Protein 4DGJ (pdb70)

GO terms:
  GO:0005903 brush border (C, TAS)
  GO:0005515 protein binding (F, IPI)

Radius of gyration: 30.64 Å; Cα contacts (8 Å, |Δi|>4): 2736; chains: 4; bounding box: 70×86×75 Å

Solvent-accessible surface area: 38578 Å² total; per-residue (Å²): 1,17,46,28,65,82,4,176,85,32,40,29,20,22,4,0,0,0,44,42,88,140,147,11,32,6,2,0,1,0,15,12,25,28,18,0,0,0,0,0,73,2,0,40,61,93,4,39,112,21,63,76,0,35,0,31,1,8,20,37,62,71,62,58,165,120,23,127,33,35,41,86,52,82,0,66,33,7,24,6,3,77,130,12,42,136,124,74,68,15,16,5,0,0,0,0,39,0,68,132,120,2,109,98,63,117,70,2,64,42,5,37,27,9,94,163,140,25,105,18,38,80,58,98,84,3,6,1,3,2,4,0,14,58,86,79,148,34,103,58,9,54,45,7,15,49,11,71,1,25,5,16,42,38,154,80,0,22,50,16,0,7,4,16,48,19,24,76,11,3,1,0,0,9,50,114,130,8,38,49,8,9,8,104,20,2,16,0,2,1,0,0,1,84,61,130,140,115,66,3,0,1,0,1,11,5,27,32,43,63,7,18,56,78,58,24,5,6,1,1,1,53,0,52,86,10,19,152,43,0,92,86,46,56,222,1,16,49,29,66,82,5,164,100,32,42,25,19,24,4,1,0,0,31,32,96,138,157,16,36,6,3,0,0,0,13,22,33,47,21,0,0,0,0,0,44,1,0,75,68,84,19,50,75,79,51,76,1,34,0,9,1,8,11,28,53,58,89,79,53,126,17,134,39,16,40,83,53,72,3,60,32,15,21,6,2,77,129,20,46,109,139,79,52,23,16,5,0,0,0,0,44,0,74,134,130,3,112,91,65,116,72,2,66,42,5,36,28,1,114,88,118,26,114,19,46,80,56,102,85,2,6,1,3,2,3,1,14,47,86,83,153,33,100,70,10,62,47,6,19,43,10,68,1,26,6,18,42,41,149,78,0,22,49,14,0,7,6,14,28,19,36,78,12,4,1,0,0,9,51,110,129,8,37,49,8,10,8,100,20,2,17,0,1,0,0,0,2,88,76,134,144,130,71,19,0,1,0,1,12,6,31,34,46,58,6,18,57,79,54,24,4,5,1,1,2,50,0,9,72,9,3,100,49,0,73,66,31,60,200,2,14,49,29,67,88,5,174,100,32,40,28,17,24,4,0,0,0,20,38,87,128,172,23,56,7,4,0,0,0,13,22,32,27,24,0,0,0,0,0,51,1,0,54,69,87,60,177,82,37,60,85,0,39,0,16,2,9,11,39,58,60,82,65,82,127,20,133,45,21,38,83,43,73,0,75,81,23,43,19,5,14,49,8,11,120,201,94,79,5,16,5,0,0,0,0,39,0,55,125,136,6,131,89,63,120,73,0,67,43,5,37,26,2,128,37,16,28,21,6,26,60,56,77,90,3,8,1,4,2,3,0,11,57,84,94,144,30,105,72,8,57,45,7,19,47,11,70,0,25,6,16,41,2,48,91,0,44,118,13,0,96,103,48,83,9,15,52,23,4,2,0,0,9,72,106,142,12,39,51,8,10,11,131,10,2,17,0,2,0,0,0,0,78,61,144,132,133,72,19,0,1,0,0,11,6,28,30,85,76,15,21,64,79,65,46,4,5,1,1,1,8,0,7,58,12,6,84,48,0,96,90,50,91,1,15,46,30,63,89,2,164,91,33,35,30,18,24,5,0,0,0,24,38,86,129,147,22,63,8,5,0,1,0,12,22,26,31,25,0,0,0,0,0,72,9,0,58,66,113,40,126,106,27,67,112,0,32,0,12,1,9,10,32,61,58,84,65,76,127,21,138,38,14,40,81,56,79,0,61,82,16,41,25,6,27,51,11,15,143,141,71,74,21,18,6,0,0,0,0,44,0,76,137,132,3,127,90,65,122,73,1,64,42,5,34,27,3,130,59,26,26,16,8,27,64,50,81,92,2,6,1,3,4,4,0,14,49,83,80,151,32,95,66,12,55,48,7,18,45,11,80,0,25,7,19,43,3,43,94,0,47,122,26,0,98,101,50,92,10,20,52,24,3,2,0,1,8,56,114,125,8,40,49,8,10,8,99,23,1,17,0,1,1,0,0,0,74,68,146,135,138,72,13,0,1,0,1,10,6,28,30,82,70,9,16,63,81,62,49,3,4,1,1,1,9,0,5,60,13,3,119,52,0,96,89,54,96

InterPro domains:
  IPR000082 SEA domain [PF01390] (59-158)
  IPR000082 SEA domain [PS50024] (54-169)
  IPR000082 SEA domain [SM00200] (52-172)
  IPR000859 CUB domain [PF00431] (225-331)
  IPR000859 CUB domain [PF00431] (524-631)
  IPR000859 CUB domain [PS01180] (225-334)
  IPR000859 CUB domain [PS01180] (524-634)
  IPR000859 CUB domain [SM00042] (225-334)
  IPR000859 CUB domain [SM00042] (524-634)
  IPR000859 CUB domain [cd00041] (225-333)
  IPR000859 CUB domain [cd00041] (524-633)
  IPR000998 MAM domain [PF00629] (347-503)
  IPR000998 MAM domain [PS00740] (391-431)
  IPR000998 MAM domain [PS50060] (345-504)
  IPR000998 MAM domain [SM00137] (342-504)
  IPR000998 MAM domain [cd06263] (347-502)
  IPR001190 SRCR domain [PF15494] (696-774)
  IPR001190 SRCR domain [PS50287] (678-788)
  IPR001190 SRCR domain [SM00202] (678-768)
  IPR001254 Serine proteases, trypsin domain [PF00089] (785-1014)

B-factor: mean 20.35, std 10.09, range [6.84, 65.54]

Nearest PDB structures (foldseek):
  6zov-assembly3_C  TM=1.001E+00  e=3.953E-48  Homo sapiens
  1ekb-assembly1_B  TM=9.965E-01  e=2.234E-44  Bos taurus
  7wr7-assembly1_B  TM=9.949E-01  e=1.177E-43  Homo sapiens
  7wqz-assembly1_B  TM=9.880E-01  e=2.830E-41  Homo sapiens
  3w94-assembly2_B  TM=9.931E-01  e=7.720E-36  Oryzias latipes

Secondary structure (DSSP, 8-state):
-BS-EEPPTTSSTTEEEEEETTEEEEEEEE-SSSEEEE-HHHHTTS-SSGGGEEEEES--BTT--S-TT-EEEEEEEEEE-TT-BTTTTBT--EEEEESS----BTTB---BPPPTT----TT-EEEEEESSBSSTT--B-SBPEEEEEEEE-HHHHHHH-TTS---TTEEEE--TT---B--TT-TT-EEEEEETTEEEEEEEEEE-SSSS-TT--EEEEEGGGTHHHHHTT--/-BT-EEPPTTS-TTEEEEEETTEEEEEEEE-SSSEEEE-HHHHTTSSSSTT-EEEEET--BGGGTTSTT-EEEEEEEEEE-TT-BTTTTBT--EEEEESS----BTTB-PPBPPPSS----TT-EEEEEESSBSSTTSPBPSBPEEEEEEB--HHHHHHH-TTS---TTEEEE--TT---B--TT-TTPEEEEEETTEEEEEEEEEE-SSSS-TT--EEEEEGGGGHHHHHTTT-/-BS-EEPPTTSSTTEEEEEETTEEEEEEEEEETTEEEE-HHHHTTS-SSGGGEEEEET--BTT-S-STT-EEEEEEEEEE-TT-BTTTTBS--EEEEESS----BTTB---BPPPTT----TT-EEEEEESSBSSTTSPBPSBPEEEEEEBPPHHHHHHH-TTS---TTEEEE--TT---B--TT-TT-EEEEEETTEEEEEEEEEE-SSSS-TT--EEEEEGGGTHHHHHTT-/-BT-EEPPTTSSTTEEEEEETTEEEEEEEE-SSSEEEE-HHHHTTS-SSGGGEEEEES--BTT-S-STT-EEEEEEEEEE-TT-BTTTTBT--EEEEESS----BTTB-PPBPPPTT----TT-EEEEEESSBSSTTS-B-SBPEEEEEEB--HHHHHHH-TTS---TTEEEE--TT---B--TT-TT-EEEEEETTEEEEEEEEEE-SSSS-TT--EEEEEGGGGHHHHHTT-

Structure (mmCIF, N/CA/C/O backbone):
data_4DGJ
#
_entry.id   4DGJ
#
_cell.length_a   53.181
_cell.length_b   147.704
_cell.length_c   148.654
_cell.angle_alpha   90.00
_cell.angle_beta   90.00
_cell.angle_gamma   90.00
#
_symmetry.space_group_name_H-M   'P 21 21 21'
#
loop_
_entity.id
_entity.type
_entity.pdbx_description
1 polymer 'Enteropeptidase catalytic light chain'
2 water water
#
loop_
_atom_site.group_PDB
_atom_site.id
_atom_site.type_symbol
_atom_site.label_atom_id
_atom_site.label_alt_id
_atom_site.label_comp_id
_atom_site.label_asym_id
_atom_site.label_entity_id
_atom_site.label_seq_id
_atom_site.pdbx_PDB_ins_code
_atom_site.Cartn_x
_atom_site.Cartn_y
_atom_site.Cartn_z
_atom_site.occupancy
_atom_site.B_iso_or_equiv
_atom_site.auth_seq_id
_atom_site.auth_comp_id
_atom_site.auth_asym_id
_atom_site.auth_atom_id
_atom_site.pdbx_PDB_model_num
ATOM 1 N N . ILE A 1 1 ? 36.086 78.468 72.259 1.00 10.42 1 ILE A N 1
ATOM 2 C CA . ILE A 1 1 ? 34.985 77.409 72.303 1.00 9.85 1 ILE A CA 1
ATOM 3 C C . ILE A 1 1 ? 35.133 76.429 71.110 1.00 10.10 1 ILE A C 1
ATOM 4 O O . ILE A 1 1 ? 35.129 76.860 69.948 1.00 10.23 1 ILE A O 1
ATOM 9 N N . VAL A 1 2 ? 35.264 75.139 71.408 1.00 9.89 2 VAL A N 1
ATOM 10 C CA . VAL A 1 2 ? 35.358 74.078 70.398 1.00 10.84 2 VAL A CA 1
ATOM 11 C C . VAL A 1 2 ? 33.943 73.481 70.098 1.00 10.87 2 VAL A C 1
ATOM 12 O O . VAL A 1 2 ? 33.202 73.157 71.035 1.00 11.45 2 VAL A O 1
ATOM 16 N N . GLY A 1 3 ? 33.580 73.313 68.820 1.00 11.22 3 GLY A N 1
ATOM 17 C CA . GLY A 1 3 ? 32.343 72.614 68.478 1.00 11.90 3 GLY A CA 1
ATOM 18 C C . GLY A 1 3 ? 31.103 73.437 68.707 1.00 12.65 3 GLY A C 1
ATOM 19 O O . GLY A 1 3 ? 29.960 72.887 68.688 1.00 13.01 3 GLY A O 1
ATOM 20 N N . GLY A 1 4 ? 31.273 74.755 68.871 1.00 12.10 4 GLY A N 1
ATOM 21 C CA . GLY A 1 4 ? 30.119 75.578 69.026 1.00 13.09 4 GLY A CA 1
ATOM 22 C C . GLY A 1 4 ? 29.789 76.309 67.710 1.00 14.28 4 GLY A C 1
ATOM 23 O O . GLY A 1 4 ? 30.131 75.842 66.652 1.00 14.84 4 GLY A O 1
ATOM 24 N N . SER A 1 5 ? 29.003 77.366 67.765 1.00 14.30 5 SER A N 1
ATOM 25 C CA . SER A 1 5 ? 28.649 78.081 66.530 1.00 15.18 5 SER A CA 1
ATOM 26 C C . SER A 1 5 ? 28.568 79.560 66.902 1.00 14.46 5 SER A C 1
ATOM 27 O O . SER A 1 5 ? 28.617 79.931 68.099 1.00 13.29 5 SER A O 1
ATOM 30 N N . ASP A 1 6 ? 28.406 80.417 65.903 1.00 14.24 6 ASP A N 1
ATOM 31 C CA . ASP A 1 6 ? 28.293 81.851 66.133 1.00 13.61 6 ASP A CA 1
ATOM 32 C C . ASP A 1 6 ? 27.058 82.142 66.963 1.00 13.92 6 ASP A C 1
ATOM 33 O O . ASP A 1 6 ? 25.970 81.698 66.594 1.00 14.07 6 ASP A O 1
ATOM 38 N N . ALA A 1 7 ? 27.215 82.886 68.065 1.00 13.30 7 ALA A N 1
ATOM 39 C CA . ALA A 1 7 ? 26.080 83.526 68.762 1.00 15.26 7 ALA A CA 1
ATOM 40 C C . ALA A 1 7 ? 25.498 84.670 67.910 1.00 17.06 7 ALA A C 1
ATOM 41 O O . ALA A 1 7 ? 26.222 85.246 67.108 1.00 18.13 7 ALA A O 1
ATOM 43 N N . LYS A 1 8 ? 24.194 84.923 68.090 1.00 19.51 8 LYS A N 1
ATOM 44 C CA . LYS A 1 8 ? 23.448 86.092 67.603 1.00 21.15 8 LYS A CA 1
ATOM 45 C C . LYS A 1 8 ? 23.769 87.217 68.560 1.00 20.27 8 LYS A C 1
ATOM 46 O O . LYS A 1 8 ? 24.037 86.959 69.739 1.00 17.67 8 LYS A O 1
ATOM 52 N N . GLU A 1 9 ? 23.797 88.448 68.050 1.00 20.02 9 GLU A N 1
ATOM 53 C CA . GLU A 1 9 ? 23.895 89.617 68.879 1.00 19.72 9 GLU A CA 1
ATOM 54 C C . GLU A 1 9 ? 22.819 89.574 69.953 1.00 19.79 9 GLU A C 1
ATOM 55 O O . GLU A 1 9 ? 21.655 89.195 69.677 1.00 19.13 9 GLU A O 1
ATOM 61 N N . GLY A 1 10 ? 23.229 89.895 71.192 1.00 18.53 10 GLY A N 1
ATOM 62 C CA . GLY A 1 10 ? 22.272 89.930 72.298 1.00 18.73 10 GLY A CA 1
ATOM 63 C C . GLY A 1 10 ? 22.015 88.595 72.988 1.00 17.69 10 GLY A C 1
ATOM 64 O O . GLY A 1 10 ? 21.268 88.542 73.925 1.00 18.05 10 GLY A O 1
ATOM 65 N N . ALA A 1 11 ? 22.592 87.514 72.487 1.00 16.59 11 ALA A N 1
ATOM 66 C CA . ALA A 1 11 ? 22.329 86.167 72.980 1.00 16.22 11 ALA A CA 1
ATOM 67 C C . ALA A 1 11 ? 22.631 86.005 74.485 1.00 15.18 11 ALA A C 1
ATOM 68 O O . ALA A 1 11 ? 21.846 85.411 75.232 1.00 14.75 11 ALA A O 1
ATOM 70 N N . TRP A 1 12 ? 23.786 86.531 74.886 1.00 13.77 12 TRP A N 1
ATOM 71 C CA . TRP A 1 12 ? 24.318 86.367 76.236 1.00 13.16 12 TRP A CA 1
ATOM 72 C C . TRP A 1 12 ? 24.800 87.758 76.742 1.00 12.71 12 TRP A C 1
ATOM 73 O O . TRP A 1 12 ? 26.014 88.075 76.726 1.00 12.11 12 TRP A O 1
ATOM 84 N N . PRO A 1 13 ? 23.861 88.599 77.151 1.00 12.93 13 PRO A N 1
ATOM 85 C CA . PRO A 1 13 ? 24.211 90.028 77.389 1.00 12.92 13 PRO A CA 1
ATOM 86 C C . PRO A 1 13 ? 25.005 90.240 78.654 1.00 12.71 13 PRO A C 1
ATOM 87 O O . PRO A 1 13 ? 25.405 91.402 78.908 1.00 12.79 13 PRO A O 1
ATOM 91 N N . TRP A 1 14 ? 25.205 89.184 79.465 1.00 12.03 14 TRP A N 1
ATOM 92 C CA . TRP A 1 14 ? 26.183 89.293 80.609 1.00 12.59 14 TRP A CA 1
ATOM 93 C C . TRP A 1 14 ? 27.619 88.921 80.262 1.00 11.82 14 TRP A C 1
ATOM 94 O O . TRP A 1 14 ? 28.535 89.054 81.085 1.00 11.42 14 TRP A O 1
ATOM 105 N N . VAL A 1 15 ? 27.830 88.428 79.032 1.00 11.02 15 VAL A N 1
ATOM 106 C CA . VAL A 1 15 ? 29.171 88.012 78.686 1.00 10.50 15 VAL A CA 1
ATOM 107 C C . VAL A 1 15 ? 29.987 89.223 78.314 1.00 10.57 15 VAL A C 1
ATOM 108 O O . VAL A 1 15 ? 29.505 90.068 77.499 1.00 11.36 15 VAL A O 1
ATOM 112 N N . VAL A 1 16 ? 31.213 89.300 78.870 1.00 10.39 16 VAL A N 1
ATOM 113 C CA . VAL A 1 16 ? 32.091 90.471 78.722 1.00 10.77 16 VAL A CA 1
ATOM 114 C C . VAL A 1 16 ? 33.467 89.970 78.260 1.00 10.17 16 VAL A C 1
ATOM 115 O O . VAL A 1 16 ? 33.937 88.883 78.707 1.00 9.71 16 VAL A O 1
ATOM 119 N N . GLY A 1 17 ? 34.152 90.730 77.395 1.00 10.03 17 GLY A N 1
ATOM 120 C CA . GLY A 1 17 ? 35.505 90.314 76.966 1.00 10.19 17 GLY A CA 1
ATOM 121 C C . GLY A 1 17 ? 36.514 91.161 77.739 1.00 11.02 17 GLY A C 1
ATOM 122 O O . GLY A 1 17 ? 36.334 92.412 77.903 1.00 11.96 17 GLY A O 1
ATOM 123 N N . LEU A 1 18 ? 37.594 90.534 78.192 1.00 11.26 18 LEU A N 1
ATOM 124 C CA . LEU A 1 18 ? 38.562 91.225 79.034 1.00 11.02 18 LEU A CA 1
ATOM 125 C C . LEU A 1 18 ? 39.852 91.422 78.210 1.00 10.63 18 LEU A C 1
ATOM 126 O O . LEU A 1 18 ? 40.416 90.450 77.706 1.00 10.41 18 LEU A O 1
ATOM 131 N N . TYR A 1 19 ? 40.266 92.689 78.082 1.00 10.76 19 TYR A N 1
ATOM 132 C CA . TYR A 1 19 ? 41.470 93.009 77.298 1.00 10.92 19 TYR A CA 1
ATOM 133 C C . TYR A 1 19 ? 42.613 93.450 78.173 1.00 12.09 19 TYR A C 1
ATOM 134 O O . TYR A 1 19 ? 42.403 94.265 79.081 1.00 12.44 19 TYR A O 1
ATOM 143 N N . TYR A 1 20 ? 43.830 93.000 77.838 1.00 13.51 20 TYR A N 1
ATOM 144 C CA . TYR A 1 20 ? 45.034 93.432 78.502 1.00 15.01 20 TYR A CA 1
ATOM 145 C C . TYR A 1 20 ? 46.081 93.594 77.422 1.00 17.38 20 TYR A C 1
ATOM 146 O O . TYR A 1 20 ? 46.264 92.703 76.640 1.00 16.77 20 TYR A O 1
ATOM 155 N N . ASP A 1 21 ? 46.763 94.739 77.399 1.00 22.03 21 ASP A N 1
ATOM 156 C CA . ASP A 1 21 ? 47.736 95.061 76.335 1.00 25.31 21 ASP A CA 1
ATOM 157 C C . ASP A 1 21 ? 47.097 94.831 74.943 1.00 24.22 21 ASP A C 1
ATOM 158 O O . ASP A 1 21 ? 47.692 94.248 74.047 1.00 26.67 21 ASP A O 1
ATOM 163 N N . ASP A 1 22 ? 45.882 95.314 74.794 1.00 23.72 22 ASP A N 1
ATOM 164 C CA . ASP A 1 22 ? 45.143 95.226 73.503 1.00 25.18 22 ASP A CA 1
ATOM 165 C C . ASP A 1 22 ? 44.747 93.823 72.997 1.00 21.47 22 ASP A C 1
ATOM 166 O O . ASP A 1 22 ? 44.496 93.712 71.818 1.00 21.56 22 ASP A O 1
ATOM 171 N N . ARG A 1 23 ? 44.705 92.783 73.847 1.00 17.93 23 ARG A N 1
ATOM 172 C CA . ARG A 1 23 ? 44.392 91.402 73.385 1.00 16.92 23 ARG A CA 1
ATOM 173 C C . ARG A 1 23 ? 43.277 90.929 74.297 1.00 13.78 23 ARG A C 1
ATOM 174 O O . ARG A 1 23 ? 43.342 91.219 75.500 1.00 12.10 23 ARG A O 1
ATOM 182 N N . LEU A 1 24 ? 42.247 90.319 73.734 1.00 11.81 24 LEU A N 1
ATOM 183 C CA . LEU A 1 24 ? 41.102 89.830 74.560 1.00 11.15 24 LEU A CA 1
ATOM 184 C C . LEU A 1 24 ? 41.633 88.538 75.159 1.00 11.44 24 LEU A C 1
ATOM 185 O O . LEU A 1 24 ? 41.825 87.539 74.451 1.00 12.74 24 LEU A O 1
ATOM 190 N N . LEU A 1 25 ? 41.993 88.547 76.433 1.00 11.24 25 LEU A N 1
ATOM 191 C CA . LEU A 1 25 ? 42.614 87.355 77.001 1.00 11.61 25 LEU A CA 1
ATOM 192 C C . LEU A 1 25 ? 41.678 86.388 77.709 1.00 11.38 25 LEU A C 1
ATOM 193 O O . LEU A 1 25 ? 42.024 85.202 77.862 1.00 11.55 25 LEU A O 1
ATOM 198 N N . CYS A 1 26 ? 40.583 86.886 78.241 1.00 11.55 26 CYS A N 1
ATOM 199 C CA . CYS A 1 26 ? 39.722 86.063 79.111 1.00 11.42 26 CYS A CA 1
ATOM 200 C C . CYS A 1 26 ? 38.322 86.602 78.953 1.00 10.72 26 CYS A C 1
ATOM 201 O O . CYS A 1 26 ? 38.133 87.755 78.476 1.00 11.42 26 CYS A O 1
ATOM 204 N N . GLY A 1 27 ? 37.340 85.790 79.307 1.00 9.44 27 GLY A N 1
ATOM 205 C CA . GLY A 1 27 ? 35.914 86.247 79.436 1.00 9.83 27 GLY A CA 1
ATOM 206 C C . GLY A 1 27 ? 35.618 86.696 80.902 1.00 9.87 27 GLY A C 1
ATOM 207 O O . GLY A 1 27 ? 36.452 86.522 81.790 1.00 10.01 27 GLY A O 1
ATOM 208 N N . ALA A 1 28 ? 34.403 87.185 81.130 1.00 9.67 28 ALA A N 1
ATOM 209 C CA . ALA A 1 28 ? 33.939 87.532 82.484 1.00 9.56 28 ALA A CA 1
ATOM 210 C C . ALA A 1 28 ? 32.440 87.681 82.376 1.00 9.79 28 ALA A C 1
ATOM 211 O O . ALA A 1 28 ? 31.898 87.679 81.247 1.00 9.96 28 ALA A O 1
ATOM 213 N N . SER A 1 29 ? 31.774 87.717 83.536 1.00 9.17 29 SER A N 1
ATOM 214 C CA . SER A 1 29 ? 30.298 87.830 83.573 1.00 9.17 29 SER A CA 1
ATOM 215 C C . SER A 1 29 ? 29.913 89.063 84.386 1.00 9.55 29 SER A C 1
ATOM 216 O O . SER A 1 29 ? 30.395 89.250 85.486 1.00 9.19 29 SER A O 1
ATOM 219 N N . LEU A 1 30 ? 29.068 89.889 83.820 1.00 10.07 30 LEU A N 1
ATOM 220 C CA . LEU A 1 30 ? 28.468 91.014 84.541 1.00 10.95 30 LEU A CA 1
ATOM 221 C C . LEU A 1 30 ? 27.500 90.507 85.562 1.00 11.29 30 LEU A C 1
ATOM 222 O O . LEU A 1 30 ? 26.571 89.778 85.187 1.00 11.52 30 LEU A O 1
ATOM 227 N N . VAL A 1 31 ? 27.706 90.853 86.837 1.00 10.97 31 VAL A N 1
ATOM 228 C CA . VAL A 1 31 ? 26.787 90.456 87.915 1.00 12.28 31 VAL A CA 1
ATOM 229 C C . VAL A 1 31 ? 26.059 91.638 88.622 1.00 13.04 31 VAL A C 1
ATOM 230 O O . VAL A 1 31 ? 25.149 91.409 89.426 1.00 13.14 31 VAL A O 1
ATOM 234 N N . SER A 1 32 ? 26.401 92.878 88.243 1.00 13.25 32 SER A N 1
ATOM 235 C CA . SER A 1 32 ? 25.705 94.074 88.772 1.00 13.95 32 SER A CA 1
ATOM 236 C C . SER A 1 32 ? 26.036 95.223 87.865 1.00 14.56 32 SER A C 1
ATOM 237 O O . SER A 1 32 ? 26.702 95.010 86.807 1.00 14.20 32 SER A O 1
ATOM 240 N N . SER A 1 33 ? 25.677 96.447 88.228 1.00 14.41 33 SER A N 1
ATOM 241 C CA . SER A 1 33 ? 25.990 97.538 87.263 1.00 15.11 33 SER A CA 1
ATOM 242 C C . SER A 1 33 ? 27.491 97.902 87.303 1.00 14.90 33 SER A C 1
ATOM 243 O O . SER A 1 33 ? 27.938 98.632 86.455 1.00 16.01 33 SER A O 1
ATOM 246 N N . ASP A 1 34 ? 28.255 97.401 88.274 1.00 14.92 34 ASP A N 1
ATOM 247 C CA . ASP A 1 34 ? 29.676 97.700 88.216 1.00 15.81 34 ASP A CA 1
ATOM 248 C C . ASP A 1 34 ? 30.666 96.618 88.623 1.00 13.75 34 ASP A C 1
ATOM 249 O O . ASP A 1 34 ? 31.863 96.938 88.716 1.00 14.37 34 ASP A O 1
ATOM 254 N N . TRP A 1 35 ? 30.218 95.365 88.740 1.00 12.98 35 TRP A N 1
ATOM 255 C CA . TRP A 1 35 ? 31.086 94.249 89.081 1.00 11.97 35 TRP A CA 1
ATOM 256 C C . TRP A 1 35 ? 30.963 93.131 88.067 1.00 11.11 35 TRP A C 1
ATOM 257 O O . TRP A 1 35 ? 29.866 92.811 87.574 1.00 10.48 35 TRP A O 1
ATOM 268 N N . LEU A 1 36 ? 32.153 92.654 87.685 1.00 10.44 36 LEU A N 1
ATOM 269 C CA . LEU A 1 36 ? 32.312 91.384 86.918 1.00 10.28 36 LEU A CA 1
ATOM 270 C C . LEU A 1 36 ? 32.831 90.237 87.785 1.00 9.92 36 LEU A C 1
ATOM 271 O O . LEU A 1 36 ? 33.598 90.469 88.749 1.00 9.86 36 LEU A O 1
ATOM 276 N N . VAL A 1 37 ? 32.466 89.013 87.396 1.00 9.54 37 VAL A N 1
ATOM 277 C CA . VAL A 1 37 ? 33.081 87.768 87.972 1.00 9.97 37 VAL A CA 1
ATOM 278 C C . VAL A 1 37 ? 33.902 87.160 86.836 1.00 9.56 37 VAL A C 1
ATOM 279 O O . VAL A 1 37 ? 33.399 87.063 85.720 1.00 9.53 37 VAL A O 1
ATOM 283 N N . SER A 1 38 ? 35.157 86.821 87.115 1.00 9.12 38 SER A N 1
ATOM 284 C CA . SER A 1 38 ? 36.022 86.143 86.159 1.00 8.73 38 SER A CA 1
ATOM 285 C C . SER A 1 38 ? 36.881 85.099 86.915 1.00 9.25 38 SER A C 1
ATOM 286 O O . SER A 1 38 ? 36.542 84.700 88.059 1.00 9.48 38 SER A O 1
ATOM 289 N N . ALA A 1 39 ? 37.962 84.629 86.299 1.00 9.05 39 ALA A N 1
ATOM 290 C CA . ALA A 1 39 ? 38.729 83.550 86.924 1.00 9.35 39 ALA A CA 1
ATOM 291 C C . ALA A 1 39 ? 39.990 84.210 87.536 1.00 9.57 39 ALA A C 1
ATOM 292 O O . ALA A 1 39 ? 40.609 85.030 86.852 1.00 11.02 39 ALA A O 1
ATOM 294 N N . ALA A 1 40 ? 40.406 83.793 88.715 1.00 8.78 40 ALA A N 1
ATOM 295 C CA . ALA A 1 40 ? 41.645 84.299 89.342 1.00 9.51 40 ALA A CA 1
ATOM 296 C C . ALA A 1 40 ? 42.869 84.049 88.446 1.00 9.61 40 ALA A C 1
ATOM 297 O O . ALA A 1 40 ? 43.758 84.891 88.386 1.00 10.15 40 ALA A O 1
ATOM 299 N N . HIS A 1 41 ? 42.931 82.923 87.719 1.00 9.74 41 HIS A N 1
ATOM 300 C CA . HIS A 1 41 ? 44.240 82.647 87.019 1.00 11.08 41 HIS A CA 1
ATOM 301 C C . HIS A 1 41 ? 44.467 83.634 85.916 1.00 12.11 41 HIS A C 1
ATOM 302 O O . HIS A 1 41 ? 45.615 83.847 85.474 1.00 12.61 41 HIS A O 1
ATOM 309 N N . CYS A 1 42 ? 43.359 84.186 85.408 1.00 11.86 42 CYS A N 1
ATOM 310 C CA . CYS A 1 42 ? 43.437 85.194 84.327 1.00 13.99 42 CYS A CA 1
ATOM 311 C C . CYS A 1 42 ? 44.194 86.489 84.764 1.00 14.01 42 CYS A C 1
ATOM 312 O O . CYS A 1 42 ? 44.881 87.139 83.946 1.00 14.68 42 CYS A O 1
ATOM 315 N N . VAL A 1 43 ? 44.019 86.888 86.025 1.00 13.65 43 VAL A N 1
ATOM 316 C CA . VAL A 1 43 ? 44.472 88.214 86.554 1.00 14.24 43 VAL A CA 1
ATOM 317 C C . VAL A 1 43 ? 45.529 88.079 87.615 1.00 15.94 43 VAL A C 1
ATOM 318 O O . VAL A 1 43 ? 46.277 89.041 87.842 1.00 16.21 43 VAL A O 1
ATOM 322 N N . TYR A 1 44 ? 45.691 86.855 88.181 1.00 16.29 44 TYR A N 1
ATOM 323 C CA . TYR A 1 44 ? 46.653 86.585 89.234 1.00 18.16 44 TYR A CA 1
ATOM 324 C C . TYR A 1 44 ? 48.052 87.099 88.801 1.00 20.58 44 TYR A C 1
ATOM 325 O O . TYR A 1 44 ? 48.487 86.738 87.692 1.00 19.70 44 TYR A O 1
ATOM 334 N N . GLY A 1 45 ? 48.747 87.815 89.709 1.00 21.25 45 GLY A N 1
ATOM 335 C CA . GLY A 1 45 ? 50.117 88.287 89.400 1.00 22.28 45 GLY A CA 1
ATOM 336 C C . GLY A 1 45 ? 50.093 89.496 88.468 1.00 24.52 45 GLY A C 1
ATOM 337 O O . GLY A 1 45 ? 51.127 90.054 88.214 1.00 25.52 45 GLY A O 1
ATOM 338 N N . ARG A 1 46 ? 48.944 89.926 87.932 1.00 20.73 46 ARG A N 1
ATOM 339 C CA . ARG A 1 46 ? 48.989 91.085 87.004 1.00 22.43 46 ARG A CA 1
ATOM 340 C C . ARG A 1 46 ? 47.696 91.934 87.203 1.00 21.35 46 ARG A C 1
ATOM 341 O O . ARG A 1 46 ? 47.049 92.395 86.215 1.00 20.54 46 ARG A O 1
ATOM 349 N N . ASN A 1 47 ? 47.312 92.085 88.484 1.00 20.08 47 ASN A N 1
ATOM 350 C CA . ASN A 1 47 ? 46.011 92.727 88.847 1.00 20.74 47 ASN A CA 1
ATOM 351 C C . ASN A 1 47 ? 46.121 94.039 89.610 1.00 22.68 47 ASN A C 1
ATOM 352 O O . ASN A 1 47 ? 45.079 94.729 89.845 1.00 21.71 47 ASN A O 1
ATOM 357 N N . LEU A 1 48 ? 47.359 94.359 89.993 1.00 22.86 48 LEU A N 1
ATOM 358 C CA . LEU A 1 48 ? 47.621 95.443 90.929 1.00 27.62 48 LEU A CA 1
ATOM 359 C C . LEU A 1 48 ? 47.762 96.801 90.239 1.00 30.38 48 LEU A C 1
ATOM 360 O O . LEU A 1 48 ? 47.667 97.854 90.904 1.00 32.36 48 LEU A O 1
ATOM 365 N N . GLU A 1 49 ? 47.942 96.807 88.910 1.00 30.22 49 GLU A N 1
ATOM 366 C CA . GLU A 1 49 ? 47.699 98.047 88.119 1.00 29.74 49 GLU A CA 1
ATOM 367 C C . GLU A 1 49 ? 46.408 97.835 87.320 1.00 27.45 49 GLU A C 1
ATOM 368 O O . GLU A 1 49 ? 46.425 97.488 86.134 1.00 24.25 49 GLU A O 1
ATOM 374 N N . PRO A 1 50 ? 45.248 97.940 87.999 1.00 28.06 50 PRO A N 1
ATOM 375 C CA . PRO A 1 50 ? 44.051 97.318 87.379 1.00 25.46 50 PRO A CA 1
ATOM 376 C C . PRO A 1 50 ? 43.624 98.058 86.075 1.00 25.44 50 PRO A C 1
ATOM 377 O O . PRO A 1 50 ? 42.968 97.478 85.234 1.00 23.95 50 PRO A O 1
ATOM 381 N N . SER A 1 51 ? 44.055 99.301 85.907 1.00 26.33 51 SER A N 1
ATOM 382 C CA . SER A 1 51 ? 43.757 100.111 84.685 1.00 27.70 51 SER A CA 1
ATOM 383 C C . SER A 1 51 ? 44.389 99.570 83.365 1.00 25.48 51 SER A C 1
ATOM 384 O O . SER A 1 51 ? 44.114 100.085 82.243 1.00 24.88 51 SER A O 1
ATOM 387 N N . LYS A 1 52 ? 45.217 98.533 83.497 1.00 22.82 52 LYS A N 1
ATOM 388 C CA . LYS A 1 52 ? 45.757 97.867 82.315 1.00 20.62 52 LYS A CA 1
ATOM 389 C C . LYS A 1 52 ? 44.740 96.929 81.746 1.00 17.90 52 LYS A C 1
ATOM 390 O O . LYS A 1 52 ? 44.960 96.371 80.674 1.00 15.47 52 LYS A O 1
ATOM 396 N N . TRP A 1 53 ? 43.659 96.693 82.516 1.00 15.39 53 TRP A N 1
ATOM 397 C CA . TRP A 1 53 ? 42.557 95.848 82.036 1.00 14.50 53 TRP A CA 1
ATOM 398 C C . TRP A 1 53 ? 41.433 96.693 81.565 1.00 14.39 53 TRP A C 1
ATOM 399 O O . TRP A 1 53 ? 41.056 97.705 82.226 1.00 13.53 53 TRP A O 1
ATOM 410 N N . THR A 1 54 ? 40.889 96.303 80.394 1.00 13.48 54 THR A N 1
ATOM 411 C CA . THR A 1 54 ? 39.683 96.915 79.850 1.00 14.00 54 THR A CA 1
ATOM 412 C C . THR A 1 54 ? 38.590 95.868 79.600 1.00 13.17 54 THR A C 1
ATOM 413 O O . THR A 1 54 ? 38.853 94.914 78.924 1.00 14.52 54 THR A O 1
ATOM 417 N N . ALA A 1 55 ? 37.371 96.084 80.099 1.00 12.47 55 ALA A N 1
ATOM 418 C CA . ALA A 1 55 ? 36.187 95.286 79.736 1.00 12.10 55 ALA A CA 1
ATOM 419 C C . ALA A 1 55 ? 35.456 95.877 78.609 1.00 12.26 55 ALA A C 1
ATOM 420 O O . ALA A 1 55 ? 35.245 97.128 78.580 1.00 12.89 55 ALA A O 1
ATOM 422 N N . ILE A 1 56 ? 35.113 95.052 77.635 1.00 11.55 56 ILE A N 1
ATOM 423 C CA . ILE A 1 56 ? 34.131 95.479 76.654 1.00 12.45 56 ILE A CA 1
ATOM 424 C C . ILE A 1 56 ? 32.803 94.746 76.863 1.00 12.64 56 ILE A C 1
ATOM 425 O O . ILE A 1 56 ? 32.729 93.505 76.783 1.00 13.21 56 ILE A O 1
ATOM 430 N N . LEU A 1 57 ? 31.743 95.520 77.102 1.00 12.36 57 LEU A N 1
ATOM 431 C CA . LEU A 1 57 ? 30.455 94.945 77.380 1.00 12.36 57 LEU A CA 1
ATOM 432 C C . LEU A 1 57 ? 29.639 95.082 76.120 1.00 12.95 57 LEU A C 1
ATOM 433 O O . LEU A 1 57 ? 29.947 95.985 75.313 1.00 13.71 57 LEU A O 1
ATOM 438 N N . GLY A 1 58 ? 28.651 94.193 75.902 1.00 13.25 58 GLY A N 1
ATOM 439 C CA . GLY A 1 58 ? 27.801 94.289 74.689 1.00 13.76 58 GLY A CA 1
ATOM 440 C C . GLY A 1 58 ? 28.545 93.895 73.404 1.00 14.23 58 GLY A C 1
ATOM 441 O O . GLY A 1 58 ? 28.143 94.262 72.299 1.00 14.44 58 GLY A O 1
ATOM 442 N N . LEU A 1 59 ? 29.641 93.164 73.581 1.00 13.21 59 LEU A N 1
ATOM 443 C CA . LEU A 1 59 ? 30.535 92.703 72.489 1.00 12.88 59 LEU A CA 1
ATOM 444 C C . LEU A 1 59 ? 29.966 91.460 71.783 1.00 12.96 59 LEU A C 1
ATOM 445 O O . LEU A 1 59 ? 29.519 90.486 72.450 1.00 12.82 59 LEU A O 1
ATOM 450 N N . HIS A 1 60 ? 30.016 91.486 70.446 1.00 12.71 60 HIS A N 1
ATOM 451 C CA . HIS A 1 60 ? 29.604 90.337 69.647 1.00 13.43 60 HIS A CA 1
ATOM 452 C C . HIS A 1 60 ? 30.714 89.848 68.765 1.00 12.86 60 HIS A C 1
ATOM 453 O O . HIS A 1 60 ? 31.086 88.681 68.858 1.00 11.82 60 HIS A O 1
ATOM 460 N N . MET A 1 61 ? 31.238 90.718 67.894 1.00 12.58 61 MET A N 1
ATOM 461 C CA . MET A 1 61 ? 32.276 90.323 66.952 1.00 13.06 61 MET A CA 1
ATOM 462 C C . MET A 1 61 ? 33.427 91.225 67.169 1.00 12.29 61 MET A C 1
ATOM 463 O O . MET A 1 61 ? 33.274 92.505 67.057 1.00 13.35 61 MET A O 1
ATOM 468 N N . LYS A 1 62 ? 34.601 90.664 67.417 1.00 12.52 62 LYS A N 1
ATOM 469 C CA . LYS A 1 62 ? 35.804 91.498 67.694 1.00 12.34 62 LYS A CA 1
ATOM 470 C C . LYS A 1 62 ? 36.135 92.476 66.568 1.00 14.28 62 LYS A C 1
ATOM 471 O O . LYS A 1 62 ? 36.627 93.615 66.816 1.00 13.05 62 LYS A O 1
ATOM 477 N N . SER A 1 63 ? 35.876 92.081 65.336 1.00 14.54 63 SER A N 1
ATOM 478 C CA . SER A 1 63 ? 36.269 92.933 64.191 1.00 16.05 63 SER A CA 1
ATOM 479 C C . SER A 1 63 ? 35.215 93.993 63.842 1.00 18.83 63 SER A C 1
ATOM 480 O O . SER A 1 63 ? 35.398 94.797 62.936 1.00 18.54 63 SER A O 1
ATOM 483 N N . ASN A 1 64 ? 34.043 93.952 64.480 1.00 21.21 64 ASN A N 1
ATOM 484 C CA . ASN A 1 64 ? 32.976 94.928 64.155 1.00 23.71 64 ASN A CA 1
ATOM 485 C C . ASN A 1 64 ? 33.365 96.171 64.959 1.00 27.76 64 ASN A C 1
ATOM 486 O O . ASN A 1 64 ? 33.234 96.213 66.190 1.00 30.28 64 ASN A O 1
ATOM 491 N N . LEU A 1 65 ? 33.963 97.131 64.262 1.00 36.78 65 LEU A N 1
ATOM 492 C CA . LEU A 1 65 ? 34.491 98.357 64.913 1.00 43.77 65 LEU A CA 1
ATOM 493 C C . LEU A 1 65 ? 33.526 99.574 64.903 1.00 44.96 65 LEU A C 1
ATOM 494 O O . LEU A 1 65 ? 33.790 100.587 65.551 1.00 47.85 65 LEU A O 1
ATOM 499 N N . THR A 1 66 ? 32.417 99.480 64.169 1.00 47.12 66 THR A N 1
ATOM 500 C CA . THR A 1 66 ? 31.366 100.486 64.296 1.00 44.76 66 THR A CA 1
ATOM 501 C C . THR A 1 66 ? 30.143 99.974 65.111 1.00 44.56 66 THR A C 1
ATOM 502 O O . THR A 1 66 ? 28.998 100.251 64.772 1.00 49.64 66 THR A O 1
ATOM 506 N N . SER A 1 67 ? 30.359 99.237 66.204 1.00 41.92 67 SER A N 1
ATOM 507 C CA . SER A 1 67 ? 29.200 98.686 66.897 1.00 35.03 67 SER A CA 1
ATOM 508 C C . SER A 1 67 ? 28.662 99.689 67.919 1.00 34.44 67 SER A C 1
ATOM 509 O O . SER A 1 67 ? 29.374 100.017 68.875 1.00 35.50 67 SER A O 1
ATOM 512 N N . PRO A 1 68 ? 27.396 100.159 67.758 1.00 32.40 68 PRO A N 1
ATOM 513 C CA . PRO A 1 68 ? 26.982 101.138 68.748 1.00 29.92 68 PRO A CA 1
ATOM 514 C C . PRO A 1 68 ? 26.568 100.456 70.055 1.00 29.37 68 PRO A C 1
ATOM 515 O O . PRO A 1 68 ? 26.315 101.125 71.030 1.00 28.26 68 PRO A O 1
ATOM 519 N N . GLN A 1 69 ? 26.467 99.151 70.106 1.00 26.87 69 GLN A N 1
ATOM 520 C CA . GLN A 1 69 ? 26.045 98.632 71.423 1.00 28.02 69 GLN A CA 1
ATOM 521 C C . GLN A 1 69 ? 27.083 98.200 72.393 1.00 24.69 69 GLN A C 1
ATOM 522 O O . GLN A 1 69 ? 26.723 97.798 73.526 1.00 23.00 69 GLN A O 1
ATOM 528 N N . THR A 1 70 ? 28.342 98.293 72.000 1.00 22.77 70 THR A N 1
ATOM 529 C CA . THR A 1 70 ? 29.423 97.842 72.860 1.00 20.93 70 THR A CA 1
ATOM 530 C C . THR A 1 70 ? 29.825 99.047 73.658 1.00 21.47 70 THR A C 1
ATOM 531 O O . THR A 1 70 ? 29.733 100.183 73.174 1.00 20.78 70 THR A O 1
ATOM 535 N N . VAL A 1 71 ? 30.282 98.841 74.875 1.00 19.18 71 VAL A N 1
ATOM 536 C CA . VAL A 1 71 ? 30.627 99.989 75.736 1.00 20.02 71 VAL A CA 1
ATOM 537 C C . VAL A 1 71 ? 31.958 99.523 76.353 1.00 18.68 71 VAL A C 1
ATOM 538 O O . VAL A 1 71 ? 32.005 98.372 76.894 1.00 18.06 71 VAL A O 1
ATOM 542 N N . PRO A 1 72 ? 33.020 100.341 76.283 1.00 19.40 72 PRO A N 1
ATOM 543 C CA . PRO A 1 72 ? 34.242 99.971 77.037 1.00 17.26 72 PRO A CA 1
ATOM 544 C C . PRO A 1 72 ? 34.249 100.531 78.517 1.00 17.96 72 PRO A C 1
ATOM 545 O O . PRO A 1 72 ? 33.695 101.626 78.791 1.00 17.48 72 PRO A O 1
ATOM 549 N N . ARG A 1 73 ? 34.902 99.819 79.444 1.00 15.99 73 ARG A N 1
ATOM 550 C CA . ARG A 1 73 ? 35.090 100.331 80.797 1.00 15.53 73 ARG A CA 1
ATOM 551 C C . ARG A 1 73 ? 36.449 99.906 81.282 1.00 15.49 73 ARG A C 1
ATOM 552 O O . ARG A 1 73 ? 36.748 98.711 81.260 1.00 16.23 73 ARG A O 1
ATOM 560 N N . LEU A 1 74 ? 37.276 100.821 81.751 1.00 15.79 74 LEU A N 1
ATOM 561 C CA A LEU A 1 74 ? 38.508 100.470 82.477 0.50 15.39 74 LEU A CA 1
ATOM 562 C CA B LEU A 1 74 ? 38.515 100.413 82.446 0.50 15.72 74 LEU A CA 1
ATOM 563 C C . LEU A 1 74 ? 38.164 99.686 83.750 1.00 14.94 74 LEU A C 1
ATOM 564 O O . LEU A 1 74 ? 37.109 99.935 84.363 1.00 14.10 74 LEU A O 1
ATOM 573 N N . ILE A 1 75 ? 39.069 98.844 84.206 1.00 14.09 75 ILE A N 1
ATOM 574 C CA . ILE A 1 75 ? 38.869 98.193 85.465 1.00 13.85 75 ILE A CA 1
ATOM 575 C C . ILE A 1 75 ? 39.709 98.924 86.518 1.00 16.90 75 ILE A C 1
ATOM 576 O O . ILE A 1 75 ? 40.819 99.338 86.211 1.00 16.65 75 ILE A O 1
ATOM 581 N N . ASP A 1 76 ? 39.167 99.177 87.718 1.00 15.93 76 ASP A N 1
ATOM 582 C CA . ASP A 1 76 ? 39.934 99.989 88.695 1.00 16.73 76 ASP A CA 1
ATOM 583 C C . ASP A 1 76 ? 40.121 99.237 90.027 1.00 16.54 76 ASP A C 1
ATOM 584 O O . ASP A 1 76 ? 40.717 99.763 90.983 1.00 16.26 76 ASP A O 1
ATOM 589 N N . GLU A 1 77 ? 39.640 97.993 90.069 1.00 14.64 77 GLU A N 1
ATOM 590 C CA . GLU A 1 77 ? 39.966 97.135 91.205 1.00 14.37 77 GLU A CA 1
ATOM 591 C C . GLU A 1 77 ? 39.796 95.658 90.812 1.00 12.90 77 GLU A C 1
ATOM 592 O O . GLU A 1 77 ? 38.827 95.268 90.162 1.00 12.63 77 GLU A O 1
ATOM 598 N N . ILE A 1 78 ? 40.755 94.839 91.179 1.00 12.41 78 ILE A N 1
ATOM 599 C CA . ILE A 1 78 ? 40.652 93.384 90.921 1.00 10.84 78 ILE A CA 1
ATOM 600 C C . ILE A 1 78 ? 40.957 92.685 92.235 1.00 10.70 78 ILE A C 1
ATOM 601 O O . ILE A 1 78 ? 42.052 92.921 92.794 1.00 11.65 78 ILE A O 1
ATOM 606 N N . VAL A 1 79 ? 40.051 91.809 92.681 1.00 10.41 79 VAL A N 1
ATOM 607 C CA . VAL A 1 79 ? 40.207 91.091 93.924 1.00 11.02 79 VAL A CA 1
ATOM 608 C C . VAL A 1 79 ? 40.192 89.615 93.652 1.00 11.09 79 VAL A C 1
ATOM 609 O O . VAL A 1 79 ? 39.153 89.038 93.215 1.00 9.87 79 VAL A O 1
ATOM 613 N N . ILE A 1 80 ? 41.317 88.965 93.926 1.00 11.04 80 ILE A N 1
ATOM 614 C CA . ILE A 1 80 ? 41.268 87.518 93.688 1.00 11.43 80 ILE A CA 1
ATOM 615 C C . ILE A 1 80 ? 40.653 86.857 94.895 1.00 11.53 80 ILE A C 1
ATOM 616 O O . ILE A 1 80 ? 40.770 87.359 96.018 1.00 11.29 80 ILE A O 1
ATOM 621 N N . ASN A 1 81 ? 40.050 85.674 94.707 1.00 10.87 81 ASN A N 1
ATOM 622 C CA . ASN A 1 81 ? 39.470 84.982 95.866 1.00 11.30 81 ASN A CA 1
ATOM 623 C C . ASN A 1 81 ? 40.572 84.728 96.953 1.00 12.33 81 ASN A C 1
ATOM 624 O O . ASN A 1 81 ? 41.650 84.209 96.625 1.00 11.62 81 ASN A O 1
ATOM 629 N N . PRO A 1 82 ? 40.253 85.022 98.228 1.00 12.74 82 PRO A N 1
ATOM 630 C CA . PRO A 1 82 ? 41.306 84.839 99.238 1.00 13.81 82 PRO A CA 1
ATOM 631 C C . PRO A 1 82 ? 41.758 83.406 99.423 1.00 13.90 82 PRO A C 1
ATOM 632 O O . PRO A 1 82 ? 42.835 83.200 99.951 1.00 15.13 82 PRO A O 1
ATOM 636 N N . HIS A 1 83 ? 41.001 82.418 98.946 1.00 13.36 83 HIS A N 1
ATOM 637 C CA . HIS A 1 83 ? 41.445 81.021 99.075 1.00 13.76 83 HIS A CA 1
ATOM 638 C C . HIS A 1 83 ? 42.077 80.508 97.830 1.00 13.17 83 HIS A C 1
ATOM 639 O O . HIS A 1 83 ? 42.289 79.313 97.738 1.00 13.29 83 HIS A O 1
ATOM 646 N N . TYR A 1 84 ? 42.286 81.345 96.804 1.00 12.57 84 TYR A N 1
ATOM 647 C CA . TYR A 1 84 ? 42.751 80.821 95.552 1.00 13.23 84 TYR A CA 1
ATOM 648 C C . TYR A 1 84 ? 44.123 80.122 95.728 1.00 15.79 84 TYR A C 1
ATOM 649 O O . TYR A 1 84 ? 45.043 80.666 96.327 1.00 16.17 84 TYR A O 1
ATOM 658 N N . ASN A 1 85 ? 44.241 78.927 95.173 1.00 19.35 85 ASN A N 1
ATOM 659 C CA . ASN A 1 85 ? 45.478 78.182 95.212 1.00 21.90 85 ASN A CA 1
ATOM 660 C C . ASN A 1 85 ? 45.883 77.892 93.778 1.00 20.69 85 ASN A C 1
ATOM 661 O O . ASN A 1 85 ? 45.243 77.069 93.105 1.00 19.56 85 ASN A O 1
ATOM 666 N N . ARG A 1 86 ? 46.957 78.544 93.346 1.00 21.20 86 ARG A N 1
ATOM 667 C CA . ARG A 1 86 ? 47.324 78.510 91.925 1.00 23.25 86 ARG A CA 1
ATOM 668 C C . ARG A 1 86 ? 47.799 77.111 91.532 1.00 24.55 86 ARG A C 1
ATOM 669 O O . ARG A 1 86 ? 47.451 76.584 90.447 1.00 27.56 86 ARG A O 1
ATOM 677 N N . ARG A 1 87 ? 48.547 76.484 92.420 1.00 24.20 87 ARG A N 1
ATOM 678 C CA . ARG A 1 87 ? 49.132 75.203 92.085 1.00 25.99 87 ARG A CA 1
ATOM 679 C C . ARG A 1 87 ? 48.023 74.183 91.895 1.00 22.89 87 ARG A C 1
ATOM 680 O O . ARG A 1 87 ? 48.124 73.334 90.981 1.00 22.58 87 ARG A O 1
ATOM 688 N N . ARG A 1 88 ? 46.969 74.250 92.721 1.00 20.91 88 ARG A N 1
ATOM 689 C CA A ARG A 1 88 ? 45.932 73.228 92.774 0.50 20.57 88 ARG A CA 1
ATOM 690 C CA B ARG A 1 88 ? 45.999 73.169 92.651 0.50 20.63 88 ARG A CA 1
ATOM 691 C C . ARG A 1 88 ? 44.767 73.591 91.849 1.00 19.18 88 ARG A C 1
ATOM 692 O O . ARG A 1 88 ? 43.864 72.770 91.634 1.00 18.53 88 ARG A O 1
ATOM 707 N N . LYS A 1 89 ? 44.805 74.842 91.335 1.00 16.73 89 LYS A N 1
ATOM 708 C CA . LYS A 1 89 ? 43.743 75.428 90.539 1.00 15.20 89 LYS A CA 1
ATOM 709 C C . LYS A 1 89 ? 42.453 75.594 91.385 1.00 13.48 89 LYS A C 1
ATOM 710 O O . LYS A 1 89 ? 41.392 75.691 90.845 1.00 13.41 89 LYS A O 1
ATOM 716 N N . ASP A 1 90 ? 42.542 75.580 92.711 1.00 12.60 90 ASP A N 1
ATOM 717 C CA . ASP A 1 90 ? 41.318 75.573 93.494 1.00 12.09 90 ASP A CA 1
ATOM 718 C C . ASP A 1 90 ? 40.872 77.028 93.770 1.00 11.40 90 ASP A C 1
ATOM 719 O O . ASP A 1 90 ? 41.720 77.896 93.998 1.00 11.59 90 ASP A O 1
ATOM 724 N N . ASN A 1 91 ? 39.569 77.273 93.860 1.00 10.42 91 ASN A N 1
ATOM 725 C CA . ASN A 1 91 ? 39.031 78.578 94.136 1.00 10.01 91 ASN A CA 1
ATOM 726 C C . ASN A 1 91 ? 39.400 79.606 93.073 1.00 9.24 91 ASN A C 1
ATOM 727 O O . ASN A 1 91 ? 39.793 80.724 93.398 1.00 9.11 91 ASN A O 1
ATOM 732 N N . ASP A 1 92 ? 39.240 79.203 91.803 1.00 8.73 92 ASP A N 1
ATOM 733 C CA . ASP A 1 92 ? 39.772 79.994 90.714 1.00 8.79 92 ASP A CA 1
ATOM 734 C C . ASP A 1 92 ? 38.714 81.057 90.246 1.00 7.97 92 ASP A C 1
ATOM 735 O O . ASP A 1 92 ? 38.019 80.881 89.251 1.00 8.20 92 ASP A O 1
ATOM 740 N N . ILE A 1 93 ? 38.605 82.141 90.985 1.00 8.07 93 ILE A N 1
ATOM 741 C CA . ILE A 1 93 ? 37.531 83.118 90.819 1.00 8.26 93 ILE A CA 1
ATOM 742 C C . ILE A 1 93 ? 38.028 84.495 91.310 1.00 8.58 93 ILE A C 1
ATOM 743 O O . ILE A 1 93 ? 38.844 84.578 92.242 1.00 8.76 93 ILE A O 1
ATOM 748 N N . ALA A 1 94 ? 37.624 85.558 90.608 1.00 8.45 94 ALA A N 1
ATOM 749 C CA . ALA A 1 94 ? 38.090 86.929 90.942 1.00 8.87 94 ALA A CA 1
ATOM 750 C C . ALA A 1 94 ? 36.926 87.908 90.691 1.00 9.47 94 ALA A C 1
ATOM 751 O O . ALA A 1 94 ? 36.082 87.630 89.812 1.00 9.47 94 ALA A O 1
ATOM 753 N N . MET A 1 95 ? 36.914 89.023 91.436 1.00 9.98 95 MET A N 1
ATOM 754 C CA . MET A 1 95 ? 35.942 90.107 91.239 1.00 10.85 95 MET A CA 1
ATOM 755 C C . MET A 1 95 ? 36.662 91.274 90.523 1.00 11.06 95 MET A C 1
ATOM 756 O O . MET A 1 95 ? 37.842 91.519 90.787 1.00 11.29 95 MET A O 1
ATOM 761 N N . MET A 1 96 ? 36.009 91.925 89.555 1.00 10.85 96 MET A N 1
ATOM 762 C CA . MET A 1 96 ? 36.685 93.059 88.877 1.00 11.00 96 MET A CA 1
ATOM 763 C C . MET A 1 96 ? 35.699 94.216 88.815 1.00 10.97 96 MET A C 1
ATOM 764 O O . MET A 1 96 ? 34.554 93.988 88.391 1.00 10.51 96 MET A O 1
ATOM 769 N N . HIS A 1 97 ? 36.120 95.419 89.253 1.00 11.55 97 HIS A N 1
ATOM 770 C CA . HIS A 1 97 ? 35.193 96.546 89.370 1.00 12.24 97 HIS A CA 1
ATOM 771 C C . HIS A 1 97 ? 35.320 97.420 88.134 1.00 12.05 97 HIS A C 1
ATOM 772 O O . HIS A 1 97 ? 36.455 97.736 87.735 1.00 11.61 97 HIS A O 1
ATOM 779 N N . LEU A 1 98 ? 34.169 97.774 87.551 1.00 12.21 98 LEU A N 1
ATOM 780 C CA . LEU A 1 98 ? 34.097 98.711 86.448 1.00 13.28 98 LEU A CA 1
ATOM 781 C C . LEU A 1 98 ? 34.311 100.149 86.982 1.00 14.77 98 LEU A C 1
ATOM 782 O O . LEU A 1 98 ? 33.655 100.515 87.911 1.00 14.99 98 LEU A O 1
ATOM 787 N N . GLU A 1 99 ? 35.210 100.927 86.374 1.00 15.14 99 GLU A N 1
ATOM 788 C CA . GLU A 1 99 ? 35.476 102.302 86.811 1.00 18.21 99 GLU A CA 1
ATOM 789 C C . GLU A 1 99 ? 34.229 103.127 86.895 1.00 18.61 99 GLU A C 1
ATOM 790 O O . GLU A 1 99 ? 34.027 103.934 87.854 1.00 19.69 99 GLU A O 1
ATOM 796 N N . PHE A 1 100 ? 33.352 102.943 85.936 1.00 19.62 100 PHE A N 1
ATOM 797 C CA . PHE A 1 100 ? 32.008 103.581 85.980 1.00 20.18 100 PHE A CA 1
ATOM 798 C C . PHE A 1 100 ? 30.897 102.565 85.697 1.00 18.82 100 PHE A C 1
ATOM 799 O O . PHE A 1 100 ? 31.076 101.680 84.908 1.00 18.01 100 PHE A O 1
ATOM 807 N N . LYS A 1 101 ? 29.707 102.752 86.291 1.00 18.79 101 LYS A N 1
ATOM 808 C CA . LYS A 1 101 ? 28.652 101.808 86.091 1.00 20.07 101 LYS A CA 1
ATOM 809 C C . LYS A 1 101 ? 28.188 101.731 84.646 1.00 19.93 101 LYS A C 1
ATOM 810 O O . LYS A 1 101 ? 28.350 102.705 83.887 1.00 18.75 101 LYS A O 1
ATOM 816 N N . VAL A 1 102 ? 27.526 100.640 84.281 1.00 17.12 102 VAL A N 1
ATOM 817 C CA . VAL A 1 102 ? 26.911 100.518 82.967 1.00 18.21 102 VAL A CA 1
ATOM 818 C C . VAL A 1 102 ? 25.383 100.597 83.131 1.00 19.83 102 VAL A C 1
ATOM 819 O O . VAL A 1 102 ? 24.827 100.130 84.129 1.00 20.42 102 VAL A O 1
ATOM 823 N N . ASN A 1 103 ? 24.737 101.133 82.113 1.00 20.34 103 ASN A N 1
ATOM 824 C CA . ASN A 1 103 ? 23.305 101.130 81.999 1.00 23.74 103 ASN A CA 1
ATOM 825 C C . ASN A 1 103 ? 22.951 99.895 81.217 1.00 21.44 103 ASN A C 1
ATOM 826 O O . ASN A 1 103 ? 23.628 99.585 80.200 1.00 20.14 103 ASN A O 1
ATOM 831 N N . TYR A 1 104 ? 21.900 99.196 81.672 1.00 20.17 104 TYR A N 1
ATOM 832 C CA . TYR A 1 104 ? 21.563 97.905 81.048 1.00 19.65 104 TYR A CA 1
ATOM 833 C C . TYR A 1 104 ? 20.771 98.154 79.766 1.00 21.28 104 TYR A C 1
ATOM 834 O O . TYR A 1 104 ? 19.977 99.105 79.709 1.00 21.30 104 TYR A O 1
ATOM 843 N N . THR A 1 105 ? 20.968 97.298 78.766 1.00 19.64 105 THR A N 1
ATOM 844 C CA . THR A 1 105 ? 20.262 97.358 77.446 1.00 21.33 105 THR A CA 1
ATOM 845 C C . THR A 1 105 ? 19.939 95.931 77.004 1.00 21.60 105 THR A C 1
ATOM 846 O O . THR A 1 105 ? 20.184 94.972 77.780 1.00 20.32 105 THR A O 1
ATOM 850 N N . ASP A 1 106 ? 19.391 95.735 75.798 1.00 21.48 106 ASP A N 1
ATOM 851 C CA . ASP A 1 106 ? 19.221 94.359 75.341 1.00 22.03 106 ASP A CA 1
ATOM 852 C C . ASP A 1 106 ? 20.604 93.660 75.193 1.00 20.74 106 ASP A C 1
ATOM 853 O O . ASP A 1 106 ? 20.711 92.439 75.114 1.00 20.99 106 ASP A O 1
ATOM 858 N N . TYR A 1 107 ? 21.665 94.435 75.127 1.00 18.83 107 TYR A N 1
ATOM 859 C CA . TYR A 1 107 ? 22.979 93.824 74.905 1.00 17.62 107 TYR A CA 1
ATOM 860 C C . TYR A 1 107 ? 23.855 93.744 76.136 1.00 15.96 107 TYR A C 1
ATOM 861 O O . TYR A 1 107 ? 24.954 93.158 76.054 1.00 14.67 107 TYR A O 1
ATOM 870 N N . ILE A 1 108 ? 23.433 94.438 77.217 1.00 16.31 108 ILE A N 1
ATOM 871 C CA . ILE A 1 108 ? 24.215 94.501 78.445 1.00 15.53 108 ILE A CA 1
ATOM 872 C C . ILE A 1 108 ? 23.284 94.271 79.635 1.00 15.79 108 ILE A C 1
ATOM 873 O O . ILE A 1 108 ? 22.513 95.179 79.996 1.00 15.98 108 ILE A O 1
ATOM 878 N N . GLN A 1 109 ? 23.382 93.093 80.259 1.00 14.63 109 GLN A N 1
ATOM 879 C CA A GLN A 1 109 ? 22.533 92.743 81.400 0.50 14.90 109 GLN A CA 1
ATOM 880 C CA B GLN A 1 109 ? 22.551 92.740 81.401 0.50 15.08 109 GLN A CA 1
ATOM 881 C C . GLN A 1 109 ? 23.321 91.862 82.379 1.00 14.43 109 GLN A C 1
ATOM 882 O O . GLN A 1 109 ? 24.080 91.067 81.976 1.00 13.91 109 GLN A O 1
ATOM 893 N N . PRO A 1 110 ? 23.073 91.998 83.684 1.00 14.48 110 PRO A N 1
ATOM 894 C CA . PRO A 1 110 ? 23.668 91.094 84.659 1.00 13.66 110 PRO A CA 1
ATOM 895 C C . PRO A 1 110 ? 23.029 89.716 84.666 1.00 13.86 110 PRO A C 1
ATOM 896 O O . PRO A 1 110 ? 21.837 89.569 84.276 1.00 14.18 110 PRO A O 1
ATOM 900 N N . ILE A 1 111 ? 23.810 88.701 85.078 1.00 13.03 111 ILE A N 1
ATOM 901 C CA . ILE A 1 111 ? 23.287 87.354 85.247 1.00 12.05 111 ILE A CA 1
ATOM 902 C C . ILE A 1 111 ? 23.113 87.107 86.763 1.00 12.79 111 ILE A C 1
ATOM 903 O O . ILE A 1 111 ? 23.944 87.556 87.597 1.00 12.61 111 ILE A O 1
ATOM 908 N N . SER A 1 112 ? 22.004 86.466 87.120 1.00 13.19 112 SER A N 1
ATOM 909 C CA . SER A 1 112 ? 21.785 86.084 88.524 1.00 14.78 112 SER A CA 1
ATOM 910 C C . SER A 1 112 ? 22.838 85.085 89.089 1.00 13.48 112 SER A C 1
ATOM 911 O O . SER A 1 112 ? 23.191 84.088 88.427 1.00 13.31 112 SER A O 1
ATOM 914 N N . LEU A 1 113 ? 23.192 85.259 90.358 1.00 13.58 113 LEU A N 1
ATOM 915 C CA . LEU A 1 113 ? 23.937 84.216 91.091 1.00 13.34 113 LEU A CA 1
ATOM 916 C C . LEU A 1 113 ? 22.998 83.150 91.538 1.00 14.01 113 LEU A C 1
ATOM 917 O O . LEU A 1 113 ? 21.796 83.406 91.594 1.00 14.09 113 LEU A O 1
ATOM 922 N N . PRO A 1 114 ? 23.508 81.923 91.782 1.00 14.45 114 PRO A N 1
ATOM 923 C CA . PRO A 1 114 ? 22.603 80.795 92.051 1.00 15.28 114 PRO A CA 1
ATOM 924 C C . PRO A 1 114 ? 21.718 81.144 93.253 1.00 19.00 114 PRO A C 1
ATOM 925 O O . PRO A 1 114 ? 22.196 81.826 94.178 1.00 17.39 114 PRO A O 1
ATOM 929 N N . GLU A 1 115 ? 20.469 80.656 93.243 1.00 21.30 115 GLU A N 1
ATOM 930 C CA . GLU A 1 115 ? 19.541 80.753 94.399 1.00 22.53 115 GLU A CA 1
ATOM 931 C C . GLU A 1 115 ? 20.088 79.930 95.555 1.00 22.88 115 GLU A C 1
ATOM 932 O O . GLU A 1 115 ? 20.796 78.926 95.334 1.00 22.79 115 GLU A O 1
ATOM 938 N N . GLU A 1 116 ? 19.720 80.276 96.786 1.00 23.99 116 GLU A N 1
ATOM 939 C CA . GLU A 1 116 ? 20.185 79.437 97.886 1.00 25.20 116 GLU A CA 1
ATOM 940 C C . GLU A 1 116 ? 19.755 78.011 97.774 1.00 25.60 116 GLU A C 1
ATOM 941 O O . GLU A 1 116 ? 18.619 77.748 97.538 1.00 24.85 116 GLU A O 1
ATOM 947 N N . ASN A 1 117 ? 20.709 77.094 97.922 1.00 28.29 117 ASN A N 1
ATOM 948 C CA . ASN A 1 117 ? 20.462 75.632 97.688 1.00 31.04 117 ASN A CA 1
ATOM 949 C C . ASN A 1 117 ? 20.015 75.211 96.280 1.00 28.95 117 ASN A C 1
ATOM 950 O O . ASN A 1 117 ? 19.453 74.111 96.067 1.00 27.03 117 ASN A O 1
ATOM 955 N N . GLN A 1 118 ? 20.296 76.047 95.294 1.00 25.75 118 GLN A N 1
ATOM 956 C CA . GLN A 1 118 ? 19.883 75.705 93.944 1.00 23.68 118 GLN A CA 1
ATOM 957 C C . GLN A 1 118 ? 20.650 74.464 93.542 1.00 24.07 118 GLN A C 1
ATOM 958 O O . GLN A 1 118 ? 21.880 74.341 93.829 1.00 23.00 118 GLN A O 1
ATOM 964 N N . VAL A 1 119 ? 20.004 73.565 92.824 1.00 21.32 119 VAL A N 1
ATOM 965 C CA . VAL A 1 119 ? 20.785 72.377 92.400 1.00 21.20 119 VAL A CA 1
ATOM 966 C C . VAL A 1 119 ? 21.017 72.462 90.922 1.00 20.02 119 VAL A C 1
ATOM 967 O O . VAL A 1 119 ? 20.073 72.749 90.183 1.00 24.24 119 VAL A O 1
ATOM 971 N N . PHE A 1 120 ? 22.274 72.308 90.468 1.00 17.64 120 PHE A N 1
ATOM 972 C CA . PHE A 1 120 ? 22.473 72.164 89.038 1.00 16.31 120 PHE A CA 1
ATOM 973 C C . PHE A 1 120 ? 22.821 70.721 88.751 1.00 16.56 120 PHE A C 1
ATOM 974 O O . PHE A 1 120 ? 24.005 70.354 88.918 1.00 16.07 120 PHE A O 1
ATOM 982 N N . PRO A 1 121 ? 21.835 69.947 88.261 1.00 16.84 121 PRO A N 1
ATOM 983 C CA . PRO A 1 121 ? 21.985 68.471 88.353 1.00 18.33 121 PRO A CA 1
ATOM 984 C C . PRO A 1 121 ? 22.913 67.900 87.255 1.00 16.63 121 PRO A C 1
ATOM 985 O O . PRO A 1 121 ? 22.873 68.316 86.120 1.00 16.57 121 PRO A O 1
ATOM 989 N N . PRO A 1 122 ? 23.766 66.950 87.608 1.00 17.75 122 PRO A N 1
ATOM 990 C CA . PRO A 1 122 ? 24.507 66.211 86.605 1.00 16.14 122 PRO A CA 1
ATOM 991 C C . PRO A 1 122 ? 23.554 65.721 85.508 1.00 17.13 122 PRO A C 1
ATOM 992 O O . PRO A 1 122 ? 22.434 65.288 85.823 1.00 14.43 122 PRO A O 1
ATOM 996 N N . GLY A 1 123 ? 23.999 65.772 84.265 1.00 16.78 123 GLY A N 1
ATOM 997 C CA . GLY A 1 123 ? 23.125 65.373 83.181 1.00 19.82 123 GLY A CA 1
ATOM 998 C C . GLY A 1 123 ? 22.399 66.526 82.508 1.00 19.81 123 GLY A C 1
ATOM 999 O O . GLY A 1 123 ? 21.965 66.392 81.392 1.00 23.18 123 GLY A O 1
ATOM 1000 N N . ARG A 1 124 ? 22.183 67.623 83.190 1.00 20.54 124 ARG A N 1
ATOM 1001 C CA . ARG A 1 124 ? 21.473 68.772 82.624 1.00 20.86 124 ARG A CA 1
ATOM 1002 C C . ARG A 1 124 ? 22.410 69.532 81.686 1.00 19.53 124 ARG A C 1
ATOM 1003 O O . ARG A 1 124 ? 23.531 69.757 82.077 1.00 14.34 124 ARG A O 1
ATOM 1011 N N . ASN A 1 125 ? 21.923 69.976 80.505 1.00 18.97 125 ASN A N 1
ATOM 1012 C CA . ASN A 1 125 ? 22.707 70.842 79.592 1.00 19.36 125 ASN A CA 1
ATOM 1013 C C . ASN A 1 125 ? 22.742 72.293 80.116 1.00 16.52 125 ASN A C 1
ATOM 1014 O O . ASN A 1 125 ? 21.698 72.821 80.532 1.00 19.33 125 ASN A O 1
ATOM 1019 N N . CYS A 1 126 ? 23.930 72.902 80.161 1.00 15.43 126 CYS A N 1
ATOM 1020 C CA . CYS A 1 126 ? 24.117 74.324 80.437 1.00 13.53 126 CYS A CA 1
ATOM 1021 C C . CYS A 1 126 ? 24.900 74.861 79.214 1.00 13.62 126 CYS A C 1
ATOM 1022 O O . CYS A 1 126 ? 25.150 74.107 78.272 1.00 13.88 126 CYS A O 1
ATOM 1025 N N . SER A 1 127 ? 25.101 76.178 79.155 1.00 11.62 127 SER A N 1
ATOM 1026 C CA . SER A 1 127 ? 25.705 76.781 77.937 1.00 10.87 127 SER A CA 1
ATOM 1027 C C . SER A 1 127 ? 26.982 77.487 78.342 1.00 10.25 127 SER A C 1
ATOM 1028 O O . SER A 1 127 ? 27.079 77.981 79.494 1.00 9.48 127 SER A O 1
ATOM 1031 N N . ILE A 1 128 ? 27.907 77.556 77.393 1.00 9.54 128 ILE A N 1
ATOM 1032 C CA . ILE A 1 128 ? 29.145 78.288 77.561 1.00 9.34 128 ILE A CA 1
ATOM 1033 C C . ILE A 1 128 ? 29.289 79.202 76.334 1.00 9.69 128 ILE A C 1
ATOM 103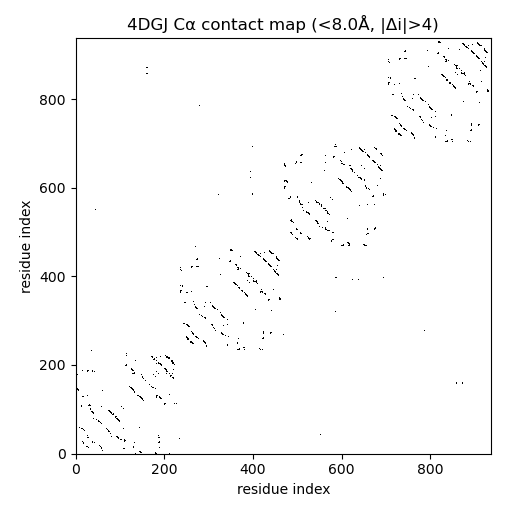4 O O . ILE A 1 128 ? 28.648 78.991 75.308 1.00 9.39 128 ILE A O 1
ATOM 1039 N N . ALA A 1 129 ? 30.125 80.223 76.454 1.00 10.20 129 ALA A N 1
ATOM 1040 C CA . ALA A 1 129 ? 30.314 81.210 75.333 1.00 10.45 129 ALA A CA 1
ATOM 1041 C C . ALA A 1 129 ? 31.651 81.934 75.533 1.00 10.29 129 ALA A C 1
ATOM 1042 O O . ALA A 1 129 ? 32.121 82.120 76.724 1.00 10.83 129 ALA A O 1
ATOM 1044 N N . GLY A 1 130 ? 32.364 82.246 74.430 1.00 9.11 130 GLY A N 1
ATOM 1045 C CA . GLY A 1 130 ? 33.641 82.953 74.619 1.00 8.80 130 GLY A CA 1
ATOM 1046 C C . GLY A 1 130 ? 34.288 83.154 73.241 1.00 9.52 130 GLY A C 1
ATOM 1047 O O . GLY A 1 130 ? 33.723 82.672 72.205 1.00 9.32 130 GLY A O 1
ATOM 1048 N N . TRP A 1 131 ? 35.396 83.912 73.237 1.00 8.86 131 TRP A N 1
ATOM 1049 C CA . TRP A 1 131 ? 36.140 84.218 72.034 1.00 9.28 131 TRP A CA 1
ATOM 1050 C C . TRP A 1 131 ? 37.432 83.469 72.027 1.00 9.78 131 TRP A C 1
ATOM 1051 O O . TRP A 1 131 ? 38.350 83.782 71.269 1.00 10.05 131 TRP A O 1
ATOM 1062 N N . GLY A 1 132 ? 37.529 82.396 72.789 1.00 9.99 132 GLY A N 1
ATOM 1063 C CA . GLY A 1 132 ? 38.787 81.697 72.754 1.00 10.35 132 GLY A CA 1
ATOM 1064 C C . GLY A 1 132 ? 38.902 80.776 71.523 1.00 10.34 132 GLY A C 1
ATOM 1065 O O . GLY A 1 132 ? 38.090 80.860 70.525 1.00 10.87 132 GLY A O 1
ATOM 1066 N N . THR A 1 133 ? 39.884 79.909 71.578 1.00 11.10 133 THR A N 1
ATOM 1067 C CA . THR A 1 133 ? 40.254 79.037 70.410 1.00 12.05 133 THR A CA 1
ATOM 1068 C C . THR A 1 133 ? 39.095 78.106 70.049 1.00 11.69 133 THR A C 1
ATOM 1069 O O . THR A 1 133 ? 38.417 77.481 70.891 1.00 11.83 133 THR A O 1
ATOM 1073 N N . VAL A 1 134 ? 38.965 77.923 68.735 1.00 11.70 134 VAL A N 1
ATOM 1074 C CA A VAL A 1 134 ? 37.885 77.209 68.128 0.50 11.73 134 VAL A CA 1
ATOM 1075 C CA B VAL A 1 134 ? 37.850 77.160 68.265 0.50 11.87 134 VAL A CA 1
ATOM 1076 C C . VAL A 1 134 ? 38.245 75.723 67.983 1.00 12.02 134 VAL A C 1
ATOM 1077 O O . VAL A 1 134 ? 37.386 74.926 67.830 1.00 11.65 134 VAL A O 1
ATOM 1084 N N . VAL A 1 135 ? 39.566 75.409 67.981 1.00 12.59 135 VAL A N 1
ATOM 1085 C CA . VAL A 1 135 ? 40.020 74.043 68.124 1.00 12.96 135 VAL A CA 1
ATOM 1086 C C . VAL A 1 135 ? 41.216 74.101 69.044 1.00 13.27 135 VAL A C 1
ATOM 1087 O O . VAL A 1 135 ? 41.838 75.154 69.187 1.00 13.88 135 VAL A O 1
ATOM 1091 N N . TYR A 1 136 ? 41.529 72.992 69.680 1.00 13.80 136 TYR A N 1
ATOM 1092 C CA . TYR A 1 136 ? 42.706 72.962 70.573 1.00 14.43 136 TYR A CA 1
ATOM 1093 C C . TYR A 1 136 ? 43.952 73.307 69.743 1.00 14.62 136 TYR A C 1
ATOM 1094 O O . TYR A 1 136 ? 44.140 72.720 68.696 1.00 14.28 136 TYR A O 1
ATOM 1103 N N . GLN A 1 137 ? 44.745 74.247 70.271 1.00 15.19 137 GLN A N 1
ATOM 1104 C CA . GLN A 1 137 ? 45.930 74.866 69.688 1.00 16.01 137 GLN A CA 1
ATOM 1105 C C . GLN A 1 137 ? 45.604 75.536 68.345 1.00 16.12 137 GLN A C 1
ATOM 1106 O O . GLN A 1 137 ? 46.474 75.688 67.534 1.00 15.46 137 GLN A O 1
ATOM 1112 N N . GLY A 1 138 ? 44.356 75.944 68.189 1.00 14.69 138 GLY A N 1
ATOM 1113 C CA . GLY A 1 138 ? 43.883 76.719 67.026 1.00 14.39 138 GLY A CA 1
ATOM 1114 C C . GLY A 1 138 ? 43.964 78.213 67.237 1.00 14.04 138 GLY A C 1
ATOM 1115 O O . GLY A 1 138 ? 44.916 78.721 67.889 1.00 14.86 138 GLY A O 1
ATOM 1116 N N . THR A 1 139 ? 43.033 78.932 66.625 1.00 13.43 139 THR A N 1
ATOM 1117 C CA . THR A 1 139 ? 43.048 80.385 66.672 1.00 12.52 139 THR A CA 1
ATOM 1118 C C . THR A 1 139 ? 41.796 80.919 67.361 1.00 11.86 139 THR A C 1
ATOM 1119 O O . THR A 1 139 ? 40.781 80.209 67.479 1.00 11.09 139 THR A O 1
ATOM 1123 N N . THR A 1 140 ? 41.868 82.179 67.852 1.00 12.01 140 THR A N 1
ATOM 1124 C CA . THR A 1 140 ? 40.784 82.769 68.543 1.00 11.24 140 THR A CA 1
ATOM 1125 C C . THR A 1 140 ? 39.598 83.138 67.627 1.00 11.37 140 THR A C 1
ATOM 1126 O O . THR A 1 140 ? 39.777 83.518 66.465 1.00 11.86 140 THR A O 1
ATOM 1130 N N . ALA A 1 141 ? 38.390 83.052 68.158 1.00 10.51 141 ALA A N 1
ATOM 1131 C CA . ALA A 1 141 ? 37.182 83.436 67.382 1.00 11.21 141 ALA A CA 1
ATOM 1132 C C . ALA A 1 141 ? 37.168 84.978 67.201 1.00 11.62 141 ALA A C 1
ATOM 1133 O O . ALA A 1 141 ? 37.744 85.724 68.056 1.00 11.09 141 ALA A O 1
ATOM 1135 N N . ASP A 1 142 ? 36.497 85.423 66.130 1.00 11.71 142 ASP A N 1
ATOM 1136 C CA . ASP A 1 142 ? 36.138 86.810 65.903 1.00 12.02 142 ASP A CA 1
ATOM 1137 C C . ASP A 1 142 ? 34.698 87.001 66.497 1.00 11.79 142 ASP A C 1
ATOM 1138 O O . ASP A 1 142 ? 34.481 87.819 67.433 1.00 11.12 142 ASP A O 1
ATOM 1143 N N . ILE A 1 143 ? 33.758 86.230 65.970 1.00 11.25 143 ILE A N 1
ATOM 1144 C CA . ILE A 1 143 ? 32.397 86.187 66.457 1.00 11.62 143 ILE A CA 1
ATOM 1145 C C . ILE A 1 143 ? 32.275 85.333 67.707 1.00 11.57 143 ILE A C 1
ATOM 1146 O O . ILE A 1 143 ? 32.789 84.197 67.709 1.00 10.50 143 ILE A O 1
ATOM 1151 N N . LEU A 1 144 ? 31.622 85.894 68.743 1.00 10.39 144 LEU A N 1
ATOM 1152 C CA . LEU A 1 144 ? 31.393 85.121 69.964 1.00 10.48 144 LEU A CA 1
ATOM 1153 C C . LEU A 1 144 ? 30.832 83.730 69.598 1.00 10.69 144 LEU A C 1
ATOM 1154 O O . LEU A 1 144 ? 29.793 83.648 68.901 1.00 10.76 144 LEU A O 1
ATOM 1159 N N . GLN A 1 145 ? 31.415 82.679 70.206 1.00 10.44 145 GLN A N 1
ATOM 1160 C CA . GLN A 1 145 ? 30.972 81.286 70.016 1.00 10.57 145 GLN A CA 1
ATOM 1161 C C . GLN A 1 145 ? 30.157 80.833 71.227 1.00 10.51 145 GLN A C 1
ATOM 1162 O O . GLN A 1 145 ? 30.491 81.217 72.357 1.00 9.76 145 GLN A O 1
ATOM 1168 N N . GLU A 1 146 ? 29.127 80.037 70.976 1.00 10.34 146 GLU A N 1
ATOM 1169 C CA . GLU A 1 146 ? 28.346 79.420 72.048 1.00 11.67 146 GLU A CA 1
ATOM 1170 C C . GLU A 1 146 ? 28.246 77.924 71.873 1.00 11.68 146 GLU A C 1
ATOM 1171 O O . GLU A 1 146 ? 28.295 77.456 70.727 1.00 11.73 146 GLU A O 1
ATOM 1177 N N . ALA A 1 147 ? 27.990 77.167 72.967 1.00 11.54 147 ALA A N 1
ATOM 1178 C CA . ALA A 1 147 ? 27.772 75.710 72.818 1.00 12.39 147 ALA A CA 1
ATOM 1179 C C . ALA A 1 147 ? 26.961 75.273 74.076 1.00 12.97 147 ALA A C 1
ATOM 1180 O O . ALA A 1 147 ? 26.868 76.046 75.101 1.00 13.28 147 ALA A O 1
ATOM 1182 N N . ASP A 1 148 ? 26.398 74.079 74.042 1.00 12.95 148 ASP A N 1
ATOM 1183 C CA . ASP A 1 148 ? 25.689 73.584 75.219 1.00 14.01 148 ASP A CA 1
ATOM 1184 C C . ASP A 1 148 ? 26.520 72.331 75.624 1.00 13.80 148 ASP A C 1
ATOM 1185 O O . ASP A 1 148 ? 26.956 71.554 74.740 1.00 13.75 148 ASP A O 1
ATOM 1190 N N . VAL A 1 149 ? 26.692 72.131 76.927 1.00 13.07 149 VAL A N 1
ATOM 1191 C CA . VAL A 1 149 ? 27.408 71.014 77.481 1.00 12.51 149 VAL A CA 1
ATOM 1192 C C . VAL A 1 149 ? 26.666 70.470 78.727 1.00 11.99 149 VAL A C 1
ATOM 1193 O O . VAL A 1 149 ? 26.201 71.261 79.524 1.00 13.18 149 VAL A O 1
ATOM 1197 N N . PRO A 1 150 ? 26.686 69.146 78.937 1.00 12.40 150 PRO A N 1
ATOM 1198 C CA . PRO A 1 150 ? 25.982 68.586 80.084 1.00 12.37 150 PRO A CA 1
ATOM 1199 C C . PRO A 1 150 ? 26.901 68.622 81.296 1.00 11.55 150 PRO A C 1
ATOM 1200 O O . PRO A 1 150 ? 28.100 68.335 81.175 1.00 10.87 150 PRO A O 1
ATOM 1204 N N . LEU A 1 151 ? 26.327 68.880 82.460 1.00 10.45 151 LEU A N 1
ATOM 1205 C CA . LEU A 1 151 ? 27.061 68.759 83.730 1.00 10.45 151 LEU A CA 1
ATOM 1206 C C . LEU A 1 151 ? 27.426 67.307 84.093 1.00 10.90 151 LEU A C 1
ATOM 1207 O O . LEU A 1 151 ? 26.617 66.358 83.854 1.00 12.12 151 LEU A O 1
ATOM 1212 N N . LEU A 1 152 ? 28.567 67.111 84.771 1.00 10.97 152 LEU A N 1
ATOM 1213 C CA . LEU A 1 152 ? 28.913 65.824 85.367 1.00 10.93 152 LEU A CA 1
ATOM 1214 C C . LEU A 1 152 ? 28.753 65.896 86.891 1.00 10.80 152 LEU A C 1
ATOM 1215 O O . LEU A 1 152 ? 28.775 66.988 87.473 1.00 10.48 152 LEU A O 1
ATOM 1220 N N . SER A 1 153 ? 28.711 64.746 87.555 1.00 10.59 153 SER A N 1
ATOM 1221 C CA . SER A 1 153 ? 28.905 64.777 88.988 1.00 11.14 153 SER A CA 1
ATOM 1222 C C . SER A 1 153 ? 30.430 64.977 89.269 1.00 11.13 153 SER A C 1
ATOM 1223 O O . SER A 1 153 ? 31.225 64.686 88.426 1.00 11.48 153 SER A O 1
ATOM 1226 N N . ASN A 1 154 ? 30.799 65.519 90.430 1.00 11.74 154 ASN A N 1
ATOM 1227 C CA . ASN A 1 154 ? 32.210 65.623 90.812 1.00 12.51 154 ASN A CA 1
ATOM 1228 C C . ASN A 1 154 ? 32.901 64.253 90.940 1.00 12.90 154 ASN A C 1
ATOM 1229 O O . ASN A 1 154 ? 34.083 64.150 90.570 1.00 11.91 154 ASN A O 1
ATOM 1234 N N . GLU A 1 155 ? 32.171 63.239 91.399 1.00 15.67 155 GLU A N 1
ATOM 1235 C CA . GLU A 1 155 ? 32.722 61.875 91.418 1.00 17.77 155 GLU A CA 1
ATOM 1236 C C . GLU A 1 155 ? 33.151 61.450 90.006 1.00 15.19 155 GLU A C 1
ATOM 1237 O O . GLU A 1 155 ? 34.283 60.960 89.775 1.00 14.03 155 GLU A O 1
ATOM 1243 N N . ARG A 1 156 ? 32.263 61.639 89.030 1.00 14.36 156 ARG A N 1
ATOM 1244 C CA . ARG A 1 156 ? 32.653 61.215 87.692 1.00 13.87 156 ARG A CA 1
ATOM 1245 C C . ARG A 1 156 ? 33.797 62.074 87.132 1.00 12.08 156 ARG A C 1
ATOM 1246 O O . ARG A 1 156 ? 34.753 61.588 86.430 1.00 11.73 156 ARG A O 1
ATOM 1254 N N . CYS A 1 157 ? 33.772 63.382 87.463 1.00 11.93 157 CYS A N 1
ATOM 1255 C CA . CYS A 1 157 ? 34.783 64.250 86.935 1.00 10.61 157 CYS A CA 1
ATOM 1256 C C . CYS A 1 157 ? 36.124 63.854 87.528 1.00 10.10 157 CYS A C 1
ATOM 1257 O O . CYS A 1 157 ? 37.128 63.858 86.839 1.00 9.46 157 CYS A O 1
ATOM 1260 N N . GLN A 1 158 ? 36.139 63.546 88.823 1.00 10.12 158 GLN A N 1
ATOM 1261 C CA . GLN A 1 158 ? 37.428 63.184 89.465 1.00 10.38 158 GLN A CA 1
ATOM 1262 C C . GLN A 1 158 ? 37.978 61.862 88.838 1.00 10.86 158 GLN A C 1
ATOM 1263 O O . GLN A 1 158 ? 39.208 61.724 88.636 1.00 11.43 158 GLN A O 1
ATOM 1269 N N . GLN A 1 159 ? 37.115 60.905 88.540 1.00 11.84 159 GLN A N 1
ATOM 1270 C CA . GLN A 1 159 ? 37.586 59.684 87.851 1.00 13.30 159 GLN A CA 1
ATOM 1271 C C . GLN A 1 159 ? 38.146 59.966 86.487 1.00 13.09 159 GLN A C 1
ATOM 1272 O O . GLN A 1 159 ? 39.099 59.289 86.064 1.00 13.99 159 GLN A O 1
ATOM 1278 N N . GLN A 1 160 ? 37.615 60.988 85.794 1.00 11.95 160 GLN A N 1
ATOM 1279 C CA . GLN A 1 160 ? 38.134 61.267 84.458 1.00 12.57 160 GLN A CA 1
ATOM 1280 C C . GLN A 1 160 ? 39.349 62.145 84.477 1.00 11.45 160 GLN A C 1
ATOM 1281 O O . GLN A 1 160 ? 39.979 62.309 83.441 1.00 11.36 160 GLN A O 1
ATOM 1287 N N . MET A 1 161 ? 39.583 62.789 85.626 1.00 10.18 161 MET A N 1
ATOM 1288 C CA . MET A 1 161 ? 40.664 63.743 85.824 1.00 10.14 161 MET A CA 1
ATOM 1289 C C . MET A 1 161 ? 41.523 63.379 87.034 1.00 10.23 161 MET A C 1
ATOM 1290 O O . MET A 1 161 ? 41.725 64.224 87.918 1.00 10.37 161 MET A O 1
ATOM 1295 N N . PRO A 1 162 ? 42.019 62.122 87.105 1.00 10.83 162 PRO A N 1
ATOM 1296 C CA . PRO A 1 162 ? 42.722 61.656 88.291 1.00 12.34 162 PRO A CA 1
ATOM 1297 C C . PRO A 1 162 ? 44.006 62.407 88.482 1.00 13.41 162 PRO A C 1
ATOM 1298 O O . PRO A 1 162 ? 44.536 62.398 89.560 1.00 15.34 162 PRO A O 1
ATOM 1302 N N . GLU A 1 163 ? 44.474 63.119 87.463 1.00 13.28 163 GLU A N 1
ATOM 1303 C CA . GLU A 1 163 ? 45.787 63.796 87.597 1.00 14.58 163 GLU A CA 1
ATOM 1304 C C . GLU A 1 163 ? 45.581 65.118 88.388 1.00 15.02 163 GLU A C 1
ATOM 1305 O O . GLU A 1 163 ? 46.546 65.776 88.800 1.00 17.04 163 GLU A O 1
ATOM 1311 N N . TYR A 1 164 ? 44.331 65.509 88.594 1.00 14.31 164 TYR A N 1
ATOM 1312 C CA . TYR A 1 164 ? 43.979 66.813 89.140 1.00 14.53 164 TYR A CA 1
ATOM 1313 C C . TYR A 1 164 ? 43.221 66.634 90.432 1.00 15.71 164 TYR A C 1
ATOM 1314 O O . TYR A 1 164 ? 42.700 65.532 90.688 1.00 15.51 164 TYR A O 1
ATOM 1323 N N . ASN A 1 165 ? 43.199 67.660 91.281 1.00 16.47 165 ASN A N 1
ATOM 1324 C CA . ASN A 1 165 ? 42.389 67.554 92.476 1.00 18.04 165 ASN A CA 1
ATOM 1325 C C . ASN A 1 165 ? 41.060 68.234 92.197 1.00 15.54 165 ASN A C 1
ATOM 1326 O O . ASN A 1 165 ? 41.005 69.463 92.199 1.00 15.23 165 ASN A O 1
ATOM 1331 N N . ILE A 1 166 ? 39.989 67.479 91.955 1.00 12.51 166 ILE A N 1
ATOM 1332 C CA . ILE A 1 166 ? 38.675 68.050 91.644 1.00 11.84 166 ILE A CA 1
ATOM 1333 C C . ILE A 1 166 ? 37.948 68.235 92.948 1.00 12.76 166 ILE A C 1
ATOM 1334 O O . ILE A 1 166 ? 37.792 67.234 93.662 1.00 13.88 166 ILE A O 1
ATOM 1339 N N . THR A 1 167 ? 37.631 69.492 93.354 1.00 11.77 167 THR A N 1
ATOM 1340 C CA . THR A 1 167 ? 37.226 69.778 94.744 1.00 10.87 167 THR A CA 1
ATOM 1341 C C . THR A 1 167 ? 35.729 70.154 94.735 1.00 9.80 167 THR A C 1
ATOM 1342 O O . THR A 1 167 ? 35.190 70.408 93.663 1.00 8.98 167 THR A O 1
ATOM 1346 N N . GLU A 1 168 ? 35.188 70.396 95.916 1.00 9.65 168 GLU A N 1
ATOM 1347 C CA . GLU A 1 168 ? 33.810 70.880 96.072 1.00 9.84 168 GLU A CA 1
ATOM 1348 C C . GLU A 1 168 ? 33.652 72.277 95.482 1.00 9.31 168 GLU A C 1
ATOM 1349 O O . GLU A 1 168 ? 32.532 72.734 95.321 1.00 9.41 168 GLU A O 1
ATOM 1355 N N . ASN A 1 169 ? 34.760 72.914 95.145 1.00 8.65 169 ASN A N 1
ATOM 1356 C CA . ASN A 1 169 ? 34.765 74.292 94.576 1.00 8.76 169 ASN A CA 1
ATOM 1357 C C . ASN A 1 169 ? 34.765 74.320 93.069 1.00 8.43 169 ASN A C 1
ATOM 1358 O O . ASN A 1 169 ? 34.916 75.383 92.469 1.00 7.59 169 ASN A O 1
ATOM 1363 N N . MET A 1 170 ? 34.514 73.145 92.457 1.00 8.83 170 MET A N 1
ATOM 1364 C CA . MET A 1 170 ? 34.582 73.027 91.002 1.00 8.77 170 MET A CA 1
ATOM 1365 C C . MET A 1 170 ? 33.326 72.308 90.590 1.00 9.17 170 MET A C 1
ATOM 1366 O O . MET A 1 170 ? 32.720 71.564 91.388 1.00 9.28 170 MET A O 1
ATOM 1371 N N . ILE A 1 171 ? 32.956 72.539 89.340 1.00 9.27 171 ILE A N 1
ATOM 1372 C CA . ILE A 1 171 ? 31.808 71.859 88.725 1.00 9.44 171 ILE A CA 1
ATOM 1373 C C . ILE A 1 171 ? 32.292 71.519 87.321 1.00 9.43 171 ILE A C 1
ATOM 1374 O O . ILE A 1 171 ? 33.037 72.333 86.702 1.00 9.34 171 ILE A O 1
ATOM 1379 N N . CYS A 1 172 ? 31.971 70.331 86.804 1.00 9.97 172 CYS A N 1
ATOM 1380 C CA . CYS A 1 172 ? 32.534 69.945 85.504 1.00 10.11 172 CYS A CA 1
ATOM 1381 C C . CYS A 1 172 ? 31.459 69.716 84.462 1.00 9.97 172 CYS A C 1
ATOM 1382 O O . CYS A 1 172 ? 30.298 69.398 84.809 1.00 9.96 172 CYS A O 1
ATOM 1385 N N . ALA A 1 173 ? 31.814 69.912 83.200 1.00 9.88 173 ALA A N 1
ATOM 1386 C CA . ALA A 1 173 ? 30.821 69.777 82.094 1.00 9.96 173 ALA A CA 1
ATOM 1387 C C . ALA A 1 173 ? 31.541 69.350 80.821 1.00 10.33 173 ALA A C 1
ATOM 1388 O O . ALA A 1 173 ? 32.712 69.786 80.535 1.00 11.01 173 ALA A O 1
ATOM 1390 N N . GLY A 1 174 ? 30.950 68.391 80.139 1.00 10.87 174 GLY A N 1
ATOM 1391 C CA . GLY A 1 174 ? 31.455 67.994 78.796 1.00 11.19 174 GLY A CA 1
ATOM 1392 C C . GLY A 1 174 ? 30.804 66.631 78.402 1.00 12.29 174 GLY A C 1
ATOM 1393 O O . GLY A 1 174 ? 30.053 66.018 79.180 1.00 11.87 174 GLY A O 1
ATOM 1394 N N . TYR A 1 175 ? 31.014 66.221 77.159 1.00 11.60 175 TYR A N 1
ATOM 1395 C CA . TYR A 1 175 ? 30.399 65.033 76.586 1.00 12.77 175 TYR A CA 1
ATOM 1396 C C . TYR A 1 175 ? 31.378 63.854 76.661 1.00 13.47 175 TYR A C 1
ATOM 1397 O O . TYR A 1 175 ? 32.640 64.003 76.432 1.00 14.01 175 TYR A O 1
ATOM 1406 N N . GLU A 1 176 ? 30.827 62.677 76.877 1.00 14.56 176 GLU A N 1
ATOM 1407 C CA . GLU A 1 176 ? 31.622 61.458 76.838 1.00 15.96 176 GLU A CA 1
ATOM 1408 C C . GLU A 1 176 ? 32.395 61.333 75.482 1.00 16.39 176 GLU A C 1
ATOM 1409 O O . GLU A 1 176 ? 33.576 60.972 75.448 1.00 15.47 176 GLU A O 1
ATOM 1415 N N . GLU A 1 177 ? 31.767 61.743 74.391 1.00 15.86 177 GLU A N 1
ATOM 1416 C CA . GLU A 1 177 ? 32.348 61.550 73.067 1.00 16.75 177 GLU A CA 1
ATOM 1417 C C . GLU A 1 177 ? 33.244 62.733 72.724 1.00 16.03 177 GLU A C 1
ATOM 1418 O O . GLU A 1 177 ? 33.907 62.794 71.681 1.00 14.75 177 GLU A O 1
ATOM 1424 N N . GLY A 1 178 ? 33.283 63.723 73.633 1.00 14.11 178 GLY A N 1
ATOM 1425 C CA . GLY A 1 178 ? 34.138 64.905 73.417 1.00 14.03 178 GLY A CA 1
ATOM 1426 C C . GLY A 1 178 ? 33.574 65.812 72.342 1.00 13.99 178 GLY A C 1
ATOM 1427 O O . GLY A 1 178 ? 32.364 65.682 71.986 1.00 13.69 178 GLY A O 1
ATOM 1428 N N . GLY A 1 179 ? 34.404 66.691 71.796 1.00 13.43 179 GLY A N 1
ATOM 1429 C CA . GLY A 1 179 ? 33.959 67.484 70.605 1.00 13.00 179 GLY A CA 1
ATOM 1430 C C . GLY A 1 179 ? 33.483 68.931 70.835 1.00 12.85 179 GLY A C 1
ATOM 1431 O O . GLY A 1 179 ? 33.492 69.731 69.942 1.00 12.37 179 GLY A O 1
ATOM 1432 N N . ILE A 1 180 ? 33.015 69.229 72.051 1.00 12.85 180 ILE A N 1
ATOM 1433 C CA . ILE A 1 180 ? 32.377 70.494 72.392 1.00 12.53 180 ILE A CA 1
ATOM 1434 C C . ILE A 1 180 ? 32.917 70.872 73.754 1.00 12.20 180 ILE A C 1
ATOM 1435 O O . ILE A 1 180 ? 32.725 70.117 74.714 1.00 11.37 180 ILE A O 1
ATOM 1440 N N . ASP A 1 181 ? 33.539 72.045 73.869 1.00 11.30 181 ASP A N 1
ATOM 1441 C CA . ASP A 1 181 ? 34.193 72.362 75.177 1.00 11.36 181 ASP A CA 1
ATOM 1442 C C . ASP A 1 181 ? 34.629 73.821 75.180 1.00 11.01 181 ASP A C 1
ATOM 1443 O O . ASP A 1 181 ? 34.708 74.446 74.088 1.00 11.30 181 ASP A O 1
ATOM 1448 N N . SER A 1 182 ? 34.983 74.335 76.346 1.00 10.60 182 SER A N 1
ATOM 1449 C CA A SER A 1 182 ? 35.684 75.638 76.443 0.50 9.97 182 SER A CA 1
ATOM 1450 C CA B SER A 1 182 ? 35.654 75.642 76.418 0.50 10.62 182 SER A CA 1
ATOM 1451 C C . SER A 1 182 ? 37.119 75.416 76.091 1.00 10.77 182 SER A C 1
ATOM 1452 O O . SER A 1 182 ? 37.592 74.279 76.156 1.00 10.05 182 SER A O 1
ATOM 1457 N N . CYS A 1 183 ? 37.837 76.487 75.709 1.00 10.76 183 CYS A N 1
ATOM 1458 C CA . CYS A 1 183 ? 39.206 76.275 75.366 1.00 11.91 183 CYS A CA 1
ATOM 1459 C C . CYS A 1 183 ? 40.074 77.538 75.735 1.00 12.26 183 CYS A C 1
ATOM 1460 O O . CYS A 1 183 ? 39.607 78.423 76.380 1.00 11.13 183 CYS A O 1
ATOM 1463 N N . GLN A 1 184 ? 41.348 77.606 75.338 1.00 13.75 184 GLN A N 1
ATOM 1464 C CA . GLN A 1 184 ? 42.214 78.741 75.720 1.00 13.33 184 GLN A CA 1
ATOM 1465 C C . GLN A 1 184 ? 41.608 80.050 75.264 1.00 12.63 184 GLN A C 1
ATOM 1466 O O . GLN A 1 184 ? 41.144 80.169 74.114 1.00 13.36 184 GLN A O 1
ATOM 1472 N N . GLY A 1 185 ? 41.562 81.057 76.135 1.00 10.89 185 GLY A N 1
ATOM 1473 C CA . GLY A 1 185 ? 40.936 82.315 75.820 1.00 11.43 185 GLY A CA 1
ATOM 1474 C C . GLY A 1 185 ? 39.483 82.399 76.234 1.00 11.15 185 GLY A C 1
ATOM 1475 O O . GLY A 1 185 ? 38.938 83.477 76.228 1.00 11.30 185 GLY A O 1
ATOM 1476 N N . ASP A 1 186 ? 38.880 81.264 76.598 1.00 10.11 186 ASP A N 1
ATOM 1477 C CA . ASP A 1 186 ? 37.533 81.250 77.143 1.00 10.19 186 ASP A CA 1
ATOM 1478 C C . ASP A 1 186 ? 37.513 81.372 78.685 1.00 10.10 186 ASP A C 1
ATOM 1479 O O . ASP A 1 186 ? 36.465 81.598 79.278 1.00 10.22 186 ASP A O 1
ATOM 1484 N N . SER A 1 187 ? 38.672 81.245 79.329 1.00 10.73 187 SER A N 1
ATOM 1485 C CA A SER A 1 187 ? 38.733 81.211 80.766 0.50 10.88 187 SER A CA 1
ATOM 1486 C CA B SER A 1 187 ? 38.696 81.171 80.761 0.50 11.19 187 SER A CA 1
ATOM 1487 C C . SER A 1 187 ? 38.114 82.468 81.358 1.00 10.87 187 SER A C 1
ATOM 1488 O O . SER A 1 187 ? 38.193 83.544 80.743 1.00 10.72 187 SER A O 1
ATOM 1493 N N . GLY A 1 188 ? 37.419 82.334 82.483 1.00 10.32 188 GLY A N 1
ATOM 1494 C CA . GLY A 1 188 ? 36.838 83.581 83.074 1.00 10.35 188 GLY A CA 1
ATOM 1495 C C . GLY A 1 188 ? 35.377 83.728 82.633 1.00 9.61 188 GLY A C 1
ATOM 1496 O O . GLY A 1 188 ? 34.603 84.360 83.390 1.00 10.55 188 GLY A O 1
ATOM 1497 N N . GLY A 1 189 ? 35.002 83.109 81.490 1.00 9.09 189 GLY A N 1
ATOM 1498 C CA . GLY A 1 189 ? 33.620 83.222 80.953 1.00 9.07 189 GLY A CA 1
ATOM 1499 C C . GLY A 1 189 ? 32.620 82.365 81.773 1.00 8.40 189 GLY A C 1
ATOM 1500 O O . GLY A 1 189 ? 33.016 81.590 82.642 1.00 8.34 189 GLY A O 1
ATOM 1501 N N . PRO A 1 190 ? 31.310 82.540 81.532 1.00 8.49 190 PRO A N 1
ATOM 1502 C CA . PRO A 1 190 ? 30.306 81.880 82.311 1.00 8.37 190 PRO A CA 1
ATOM 1503 C C . PRO A 1 190 ? 30.037 80.408 81.866 1.00 8.48 190 PRO A C 1
ATOM 1504 O O . PRO A 1 190 ? 30.070 80.095 80.686 1.00 8.26 190 PRO A O 1
ATOM 1508 N N . LEU A 1 191 ? 29.695 79.568 82.830 1.00 8.84 191 LEU A N 1
ATOM 1509 C CA . LEU A 1 191 ? 28.940 78.343 82.493 1.00 9.20 191 LEU A CA 1
ATOM 1510 C C . LEU A 1 191 ? 27.546 78.736 83.003 1.00 9.82 191 LEU A C 1
ATOM 1511 O O . LEU A 1 191 ? 27.341 78.982 84.228 1.00 9.82 191 LEU A O 1
ATOM 1516 N N . MET A 1 192 ? 26.586 78.809 82.130 1.00 11.96 192 MET A N 1
ATOM 1517 C CA . MET A 1 192 ? 25.304 79.271 82.591 1.00 12.13 192 MET A CA 1
ATOM 1518 C C . MET A 1 192 ? 24.176 78.263 82.400 1.00 12.34 192 MET A C 1
ATOM 1519 O O . MET A 1 192 ? 24.117 77.584 81.391 1.00 12.09 192 MET A O 1
ATOM 1524 N N . CYS A 1 193 ? 23.301 78.189 83.405 1.00 13.50 193 CYS A N 1
ATOM 1525 C CA . CYS A 1 193 ? 22.254 77.137 83.467 1.00 14.42 193 CYS A CA 1
ATOM 1526 C C . CYS A 1 193 ? 20.899 77.823 83.646 1.00 15.87 193 CYS A C 1
ATOM 1527 O O . CYS A 1 193 ? 20.774 78.759 84.445 1.00 15.61 193 CYS A O 1
ATOM 1530 N N . GLN A 1 194 ? 19.891 77.302 82.946 1.00 17.47 194 GLN A N 1
ATOM 1531 C CA . GLN A 1 194 ? 18.549 77.865 82.923 1.00 20.69 194 GLN A CA 1
ATOM 1532 C C . GLN A 1 194 ? 17.627 77.124 83.867 1.00 22.05 194 GLN A C 1
ATOM 1533 O O . GLN A 1 194 ? 17.611 75.906 83.912 1.00 20.54 194 GLN A O 1
ATOM 1539 N N . GLU A 1 195 ? 16.907 77.843 84.707 1.00 22.94 195 GLU A N 1
ATOM 1540 C CA . GLU A 1 195 ? 15.846 77.171 85.466 1.00 26.84 195 GLU A CA 1
ATOM 1541 C C . GLU A 1 195 ? 14.651 78.097 85.498 1.00 29.56 195 GLU A C 1
ATOM 1542 O O . GLU A 1 195 ? 14.806 79.282 85.808 1.00 27.51 195 GLU A O 1
ATOM 1548 N N . ASN A 1 196 ? 13.478 77.561 85.128 1.00 34.47 196 ASN A N 1
ATOM 1549 C CA . ASN A 1 196 ? 12.197 78.266 85.285 1.00 36.89 196 ASN A CA 1
ATOM 1550 C C . ASN A 1 196 ? 12.278 79.550 84.463 1.00 35.37 196 ASN A C 1
ATOM 1551 O O . ASN A 1 196 ? 11.912 80.624 84.967 1.00 34.13 196 ASN A O 1
ATOM 1556 N N . ASN A 1 197 ? 12.841 79.445 83.255 1.00 33.35 197 ASN A N 1
ATOM 1557 C CA . ASN A 1 197 ? 12.960 80.572 82.318 1.00 35.98 197 ASN A CA 1
ATOM 1558 C C . ASN A 1 197 ? 13.954 81.649 82.726 1.00 34.17 197 ASN A C 1
ATOM 1559 O O . ASN A 1 197 ? 13.819 82.759 82.268 1.00 38.03 197 ASN A O 1
ATOM 1564 N N . ARG A 1 198 ? 14.888 81.356 83.624 1.00 27.94 198 ARG A N 1
ATOM 1565 C CA . ARG A 1 198 ? 15.878 82.366 84.070 1.00 26.39 198 ARG A CA 1
ATOM 1566 C C . ARG A 1 198 ? 17.252 81.695 84.017 1.00 21.08 198 ARG A C 1
ATOM 1567 O O . ARG A 1 198 ? 17.342 80.462 84.255 1.00 19.66 198 ARG A O 1
ATOM 1575 N N . TRP A 1 199 ? 18.281 82.480 83.685 1.00 17.89 199 TRP A N 1
ATOM 1576 C CA . TRP A 1 199 ? 19.696 82.007 83.667 1.00 16.05 199 TRP A CA 1
ATOM 1577 C C . TRP A 1 199 ? 20.472 82.340 84.895 1.00 14.93 199 TRP A C 1
ATOM 1578 O O . TRP A 1 199 ? 20.347 83.476 85.462 1.00 17.20 199 TRP A O 1
ATOM 1589 N N . PHE A 1 200 ? 21.260 81.384 85.341 1.00 13.65 200 PHE A N 1
ATOM 1590 C CA . PHE A 1 200 ? 22.052 81.521 86.546 1.00 12.51 200 PHE A CA 1
ATOM 1591 C C . PHE A 1 200 ? 23.489 81.258 86.174 1.00 11.34 200 PHE A C 1
ATOM 1592 O O . PHE A 1 200 ? 23.784 80.401 85.345 1.00 11.01 200 PHE A O 1
ATOM 1600 N N . LEU A 1 201 ? 24.416 81.950 86.853 1.00 10.52 201 LEU A N 1
ATOM 1601 C CA . LEU A 1 201 ? 25.817 81.749 86.703 1.00 10.02 201 LEU A CA 1
ATOM 1602 C C . LEU A 1 201 ? 26.200 80.560 87.571 1.00 10.70 201 LEU A C 1
ATOM 1603 O O . LEU A 1 201 ? 26.426 80.726 88.786 1.00 11.10 201 LEU A O 1
ATOM 1608 N N . ALA A 1 202 ? 26.275 79.356 86.969 1.00 9.70 202 ALA A N 1
ATOM 1609 C CA . ALA A 1 202 ? 26.685 78.135 87.684 1.00 9.52 202 ALA A CA 1
ATOM 1610 C C . ALA A 1 202 ? 28.203 77.997 87.827 1.00 8.65 202 ALA A C 1
ATOM 1611 O O . ALA A 1 202 ? 28.648 77.399 88.801 1.00 8.69 202 ALA A O 1
ATOM 1613 N N . GLY A 1 203 ? 29.018 78.463 86.869 1.00 8.31 203 GLY A N 1
ATOM 1614 C CA . GLY A 1 203 ? 30.417 78.197 86.976 1.00 7.94 203 GLY A CA 1
ATOM 1615 C C . GLY A 1 203 ? 31.170 79.253 86.236 1.00 8.00 203 GLY A C 1
ATOM 1616 O O . GLY A 1 203 ? 30.560 80.041 85.433 1.00 8.29 203 GLY A O 1
ATOM 1617 N N . VAL A 1 204 ? 32.462 79.290 86.488 1.00 8.15 204 VAL A N 1
ATOM 1618 C CA . VAL A 1 204 ? 33.399 80.174 85.758 1.00 7.84 204 VAL A CA 1
ATOM 1619 C C . VAL A 1 204 ? 34.459 79.290 85.113 1.00 7.81 204 VAL A C 1
ATOM 1620 O O . VAL A 1 204 ? 35.162 78.505 85.797 1.00 7.98 204 VAL A O 1
ATOM 1624 N N . THR A 1 205 ? 34.661 79.451 83.812 1.00 8.00 205 THR A N 1
ATOM 1625 C CA . THR A 1 205 ? 35.605 78.664 83.047 1.00 8.28 205 THR A CA 1
ATOM 1626 C C . THR A 1 205 ? 37.016 78.694 83.663 1.00 8.35 205 THR A C 1
ATOM 1627 O O . THR A 1 205 ? 37.578 79.785 83.862 1.00 8.35 205 THR A O 1
ATOM 1631 N N . SER A 1 206 ? 37.533 77.504 84.040 1.00 8.82 206 SER A N 1
ATOM 1632 C CA A SER A 1 206 ? 38.768 77.418 84.812 0.50 8.33 206 SER A CA 1
ATOM 1633 C CA B SER A 1 206 ? 38.818 77.449 84.774 0.50 8.98 206 SER A CA 1
ATOM 1634 C C . SER A 1 206 ? 39.890 76.655 84.110 1.00 9.04 206 SER A C 1
ATOM 1635 O O . SER A 1 206 ? 40.920 77.235 83.808 1.00 9.33 206 SER A O 1
ATOM 1640 N N . PHE A 1 207 ? 39.708 75.322 83.887 1.00 8.90 207 PHE A N 1
ATOM 1641 C CA . PHE A 1 207 ? 40.805 74.612 83.293 1.00 9.39 207 PHE A CA 1
ATOM 1642 C C . PHE A 1 207 ? 40.349 73.294 82.684 1.00 9.52 207 PHE A C 1
ATOM 1643 O O . PHE A 1 207 ? 39.210 72.860 82.905 1.00 9.37 207 PHE A O 1
ATOM 1651 N N . GLY A 1 208 ? 41.214 72.656 81.928 1.00 9.58 208 GLY A N 1
ATOM 1652 C CA . GLY A 1 208 ? 40.916 71.257 81.574 1.00 9.95 208 GLY A CA 1
ATOM 1653 C C . GLY A 1 208 ? 42.163 70.633 80.976 1.00 11.38 208 GLY A C 1
ATOM 1654 O O . GLY A 1 208 ? 43.248 71.304 80.909 1.00 11.36 208 GLY A O 1
ATOM 1655 N N . TYR A 1 209 ? 42.067 69.348 80.569 1.00 11.35 209 TYR A N 1
ATOM 1656 C CA . TYR A 1 209 ? 43.245 68.810 79.912 1.00 12.45 209 TYR A CA 1
ATOM 1657 C C . TYR A 1 209 ? 43.031 68.907 78.413 1.00 13.04 209 TYR A C 1
ATOM 1658 O O . TYR A 1 209 ? 42.082 68.278 77.858 1.00 12.70 209 TYR A O 1
ATOM 1667 N N . GLU A 1 210 ? 43.907 69.689 77.746 1.00 13.93 210 GLU A N 1
ATOM 1668 C CA . GLU A 1 210 ? 43.665 70.044 76.324 1.00 15.33 210 GLU A CA 1
ATOM 1669 C C . GLU A 1 210 ? 42.239 70.579 76.214 1.00 14.45 210 GLU A C 1
ATOM 1670 O O . GLU A 1 210 ? 41.770 71.231 77.197 1.00 14.19 210 GLU A O 1
ATOM 1676 N N . CYS A 1 211 ? 41.550 70.396 75.079 1.00 14.02 211 CYS A N 1
ATOM 1677 C CA . CYS A 1 211 ? 40.127 70.807 74.972 1.00 13.74 211 CYS A CA 1
ATOM 1678 C C . CYS A 1 211 ? 39.364 69.768 74.140 1.00 13.23 211 CYS A C 1
ATOM 1679 O O . CYS A 1 211 ? 39.927 69.201 73.183 1.00 12.53 211 CYS A O 1
ATOM 1682 N N . ALA A 1 212 ? 38.079 69.524 74.495 1.00 12.78 212 ALA A N 1
ATOM 1683 C CA . ALA A 1 212 ? 37.164 68.700 73.664 1.00 12.27 212 ALA A CA 1
ATOM 1684 C C . ALA A 1 212 ? 37.529 67.233 73.463 1.00 12.42 212 ALA A C 1
ATOM 1685 O O . ALA A 1 212 ? 37.092 66.601 72.478 1.00 12.88 212 ALA A O 1
ATOM 1687 N N . LEU A 1 213 ? 38.453 66.712 74.278 1.00 13.05 213 LEU A N 1
ATOM 1688 C CA . LEU A 1 213 ? 38.797 65.265 74.189 1.00 13.23 213 LEU A CA 1
ATOM 1689 C C . LEU A 1 213 ? 37.681 64.420 74.745 1.00 13.73 213 LEU A C 1
ATOM 1690 O O . LEU A 1 213 ? 36.918 64.890 75.628 1.00 12.89 213 LEU A O 1
ATOM 1695 N N . PRO A 1 214 ? 37.552 63.167 74.261 1.00 14.69 214 PRO A N 1
ATOM 1696 C CA . PRO A 1 214 ? 36.503 62.313 74.806 1.00 14.85 214 PRO A CA 1
ATOM 1697 C C . PRO A 1 214 ? 36.797 62.038 76.273 1.00 14.85 214 PRO A C 1
ATOM 1698 O O . PRO A 1 214 ? 37.998 61.935 76.642 1.00 13.59 214 PRO A O 1
ATOM 1702 N N . ASN A 1 215 ? 35.752 62.018 77.112 1.00 13.93 215 ASN A N 1
ATOM 1703 C CA . ASN A 1 215 ? 35.980 61.663 78.547 1.00 14.81 215 ASN A CA 1
ATOM 1704 C C . ASN A 1 215 ? 37.010 62.547 79.273 1.00 13.72 215 ASN A C 1
ATOM 1705 O O . ASN A 1 215 ? 37.682 62.121 80.201 1.00 12.94 215 ASN A O 1
ATOM 1710 N N . ARG A 1 216 ? 37.045 63.799 78.898 1.00 12.61 216 ARG A N 1
ATOM 1711 C CA . ARG A 1 216 ? 37.885 64.783 79.568 1.00 12.77 216 ARG A CA 1
ATOM 1712 C C . ARG A 1 216 ? 37.043 66.033 79.659 1.00 12.30 216 ARG A C 1
ATOM 1713 O O . ARG A 1 216 ? 36.992 66.771 78.716 1.00 13.26 216 ARG A O 1
ATOM 1721 N N . PRO A 1 217 ? 36.418 66.261 80.803 1.00 11.79 217 PRO A N 1
ATOM 1722 C CA . PRO A 1 217 ? 35.438 67.354 80.825 1.00 11.66 217 PRO A CA 1
ATOM 1723 C C . PRO A 1 217 ? 36.134 68.684 81.131 1.00 11.21 217 PRO A C 1
ATOM 1724 O O . PRO A 1 217 ? 37.227 68.677 81.716 1.00 11.72 217 PRO A O 1
ATOM 1728 N N . GLY A 1 218 ? 35.520 69.784 80.713 1.00 10.64 218 GLY A N 1
ATOM 1729 C CA . GLY A 1 218 ? 35.963 71.151 81.163 1.00 10.27 218 GLY A CA 1
ATOM 1730 C C . GLY A 1 218 ? 35.692 71.274 82.663 1.00 9.13 218 GLY A C 1
ATOM 1731 O O . GLY A 1 218 ? 34.683 70.765 83.179 1.00 8.92 218 GLY A O 1
ATOM 1732 N N . VAL A 1 219 ? 36.619 71.915 83.367 1.00 8.18 219 VAL A N 1
ATOM 1733 C CA . VAL A 1 219 ? 36.377 72.235 84.788 1.00 7.92 219 VAL A CA 1
ATOM 1734 C C . VAL A 1 219 ? 36.120 73.764 85.011 1.00 7.46 219 VAL A C 1
ATOM 1735 O O . VAL A 1 219 ? 36.772 74.593 84.421 1.00 7.06 219 VAL A O 1
ATOM 1739 N N . TYR A 1 220 ? 35.134 74.090 85.867 1.00 7.40 220 TYR A N 1
ATOM 1740 C CA . TYR A 1 220 ? 34.673 75.448 86.078 1.00 7.20 220 TYR A CA 1
ATOM 1741 C C . TYR A 1 220 ? 34.696 75.712 87.586 1.00 7.18 220 TYR A C 1
ATOM 1742 O O . TYR A 1 220 ? 34.414 74.816 88.391 1.00 7.08 220 TYR A O 1
ATOM 1751 N N . ALA A 1 221 ? 34.929 76.958 88.008 1.00 7.44 221 ALA A N 1
ATOM 1752 C CA . ALA A 1 221 ? 34.812 77.246 89.412 1.00 7.15 221 ALA A CA 1
ATOM 1753 C C . ALA A 1 221 ? 33.277 77.210 89.756 1.00 7.63 221 ALA A C 1
ATOM 1754 O O . ALA A 1 221 ? 32.485 77.761 89.018 1.00 7.36 221 ALA A O 1
ATOM 1756 N N . ARG A 1 222 ? 32.913 76.544 90.857 1.00 7.36 222 ARG A N 1
ATOM 1757 C CA . ARG A 1 222 ? 31.438 76.376 91.185 1.00 7.86 222 ARG A CA 1
ATOM 1758 C C . ARG A 1 222 ? 30.954 77.603 91.917 1.00 7.96 222 ARG A C 1
ATOM 1759 O O . ARG A 1 222 ? 31.294 77.819 93.085 1.00 7.69 222 ARG A O 1
ATOM 1767 N N . VAL A 1 223 ? 30.182 78.423 91.225 1.00 7.74 223 VAL A N 1
ATOM 1768 C CA . VAL A 1 223 ? 29.825 79.757 91.747 1.00 8.35 223 VAL A CA 1
ATOM 1769 C C . VAL A 1 223 ? 28.986 79.726 92.992 1.00 9.23 223 VAL A C 1
ATOM 1770 O O . VAL A 1 223 ? 29.136 80.591 93.848 1.00 11.01 223 VAL A O 1
ATOM 1774 N N . SER A 1 224 ? 28.153 78.718 93.161 1.00 9.91 224 SER A N 1
ATOM 1775 C CA . SER A 1 224 ? 27.373 78.654 94.403 1.00 10.17 224 SER A CA 1
ATOM 1776 C C . SER A 1 224 ? 28.230 78.687 95.638 1.00 10.46 224 SER A C 1
ATOM 1777 O O . SER A 1 224 ? 27.751 79.094 96.702 1.00 10.32 224 SER A O 1
ATOM 1780 N N . ARG A 1 225 ? 29.454 78.166 95.524 1.00 9.37 225 ARG A N 1
ATOM 1781 C CA . ARG A 1 225 ? 30.401 78.132 96.670 1.00 10.16 225 ARG A CA 1
ATOM 1782 C C . ARG A 1 225 ? 30.955 79.555 97.046 1.00 9.85 225 ARG A C 1
ATOM 1783 O O . ARG A 1 225 ? 31.535 79.745 98.141 1.00 10.08 225 ARG A O 1
ATOM 1791 N N . PHE A 1 226 ? 30.771 80.475 96.128 1.00 9.35 226 PHE A N 1
ATOM 1792 C CA . PHE A 1 226 ? 31.339 81.849 96.228 1.00 10.19 226 PHE A CA 1
ATOM 1793 C C . PHE A 1 226 ? 30.275 82.942 96.280 1.00 10.63 226 PHE A C 1
ATOM 1794 O O . PHE A 1 226 ? 30.576 84.115 96.278 1.00 10.61 226 PHE A O 1
ATOM 1802 N N . THR A 1 227 ? 28.996 82.558 96.331 1.00 11.63 227 THR A N 1
ATOM 1803 C CA A THR A 1 227 ? 27.940 83.567 96.248 0.50 12.27 227 THR A CA 1
ATOM 1804 C CA B THR A 1 227 ? 27.908 83.551 96.286 0.50 12.32 227 THR A CA 1
ATOM 1805 C C . THR A 1 227 ? 28.020 84.580 97.419 1.00 13.24 227 THR A C 1
ATOM 1806 O O . THR A 1 227 ? 27.885 85.805 97.200 1.00 12.93 227 THR A O 1
ATOM 1813 N N . GLU A 1 228 ? 28.256 84.111 98.649 1.00 14.27 228 GLU A N 1
ATOM 1814 C CA . GLU A 1 228 ? 28.395 85.010 99.800 1.00 15.05 228 GLU A CA 1
ATOM 1815 C C . GLU A 1 228 ? 29.546 86.014 99.551 1.00 14.43 228 GLU A C 1
ATOM 1816 O O . GLU A 1 228 ? 29.382 87.224 99.712 1.00 14.23 228 GLU A O 1
ATOM 1822 N N . TRP A 1 229 ? 30.704 85.507 99.085 1.00 12.54 229 TRP A N 1
ATOM 1823 C CA . TRP A 1 229 ? 31.829 86.377 98.863 1.00 12.25 229 TRP A CA 1
ATOM 1824 C C . TRP A 1 229 ? 31.539 87.340 97.729 1.00 11.80 229 TRP A C 1
ATOM 1825 O O . TRP A 1 229 ? 31.803 88.525 97.850 1.00 12.18 229 TRP A O 1
ATOM 1836 N N . ILE A 1 230 ? 31.042 86.856 96.599 1.00 11.00 230 ILE A N 1
ATOM 1837 C CA . ILE A 1 230 ? 30.711 87.788 95.488 1.00 11.26 230 ILE A CA 1
ATOM 1838 C C . ILE A 1 230 ? 29.721 88.899 95.960 1.00 11.38 230 ILE A C 1
ATOM 1839 O O . ILE A 1 230 ? 29.905 90.103 95.730 1.00 10.74 230 ILE A O 1
ATOM 1844 N N . GLN A 1 231 ? 28.706 88.462 96.703 1.00 12.22 231 GLN A N 1
ATOM 1845 C CA . GLN A 1 231 ? 27.726 89.416 97.285 1.00 13.92 231 GLN A CA 1
ATOM 1846 C C . GLN A 1 231 ? 28.306 90.430 98.169 1.00 15.05 231 GLN A C 1
ATOM 1847 O O . GLN A 1 231 ? 27.756 91.544 98.222 1.00 17.40 231 GLN A O 1
ATOM 1853 N N . SER A 1 232 ? 29.410 90.103 98.837 1.00 15.50 232 SER A N 1
ATOM 1854 C CA . SER A 1 232 ? 30.037 91.021 99.768 1.00 15.87 232 SER A CA 1
ATOM 1855 C C . SER A 1 232 ? 30.488 92.348 99.077 1.00 18.45 232 SER A C 1
ATOM 1856 O O . SER A 1 232 ? 30.644 93.380 99.773 1.00 16.46 232 SER A O 1
ATOM 1859 N N . PHE A 1 233 ? 30.705 92.306 97.745 1.00 16.72 233 PHE A N 1
ATOM 1860 C CA . PHE A 1 233 ? 31.162 93.500 97.017 1.00 17.43 233 PHE A CA 1
ATOM 1861 C C . PHE A 1 233 ? 30.023 94.390 96.535 1.00 18.20 233 PHE A C 1
ATOM 1862 O O . PHE A 1 233 ? 30.260 95.531 96.123 1.00 19.35 233 PHE A O 1
ATOM 1870 N N . LEU A 1 234 ? 28.793 93.876 96.519 1.00 18.98 234 LEU A N 1
ATOM 1871 C CA . LEU A 1 234 ? 27.738 94.500 95.677 1.00 23.29 234 LEU A CA 1
ATOM 1872 C C . LEU A 1 234 ? 26.864 95.619 96.237 1.00 28.49 234 LEU A C 1
ATOM 1873 O O . LEU A 1 234 ? 26.521 95.636 97.419 1.00 25.54 234 LEU A O 1
ATOM 1878 N N . HIS A 1 235 ? 26.450 96.499 95.291 1.00 36.45 235 HIS A N 1
ATOM 1879 C CA . HIS A 1 235 ? 25.539 97.654 95.484 1.00 40.51 235 HIS A CA 1
ATOM 1880 C C . HIS A 1 235 ? 24.424 97.601 94.450 1.00 46.85 235 HIS A C 1
ATOM 1881 O O . HIS A 1 235 ? 23.173 97.709 94.736 1.00 45.83 235 HIS A O 1
ATOM 1889 N N . ILE B 1 1 ? 39.047 68.980 130.865 1.00 10.54 1 ILE B N 1
ATOM 1890 C CA . ILE B 1 1 ? 37.940 69.998 130.880 1.00 10.66 1 ILE B CA 1
ATOM 1891 C C . ILE B 1 1 ? 38.182 70.939 132.077 1.00 11.20 1 ILE B C 1
ATOM 1892 O O . ILE B 1 1 ? 38.146 70.467 133.211 1.00 12.63 1 ILE B O 1
ATOM 1897 N N . VAL B 1 2 ? 38.364 72.221 131.808 1.00 11.14 2 VAL B N 1
ATOM 1898 C CA . VAL B 1 2 ? 38.629 73.255 132.812 1.00 12.04 2 VAL B CA 1
ATOM 1899 C C . VAL B 1 2 ? 37.238 73.802 133.212 1.00 12.57 2 VAL B C 1
ATOM 1900 O O . VAL B 1 2 ? 36.375 74.111 132.314 1.00 12.57 2 VAL B O 1
ATOM 1904 N N . GLY B 1 3 ? 36.998 73.961 134.533 1.00 13.03 3 GLY B N 1
ATOM 1905 C CA . GLY B 1 3 ? 35.803 74.731 134.941 1.00 13.67 3 GLY B CA 1
ATOM 1906 C C . GLY B 1 3 ? 34.504 73.960 134.795 1.00 14.10 3 GLY B C 1
ATOM 1907 O O . GLY B 1 3 ? 33.397 74.550 134.766 1.00 14.26 3 GLY B O 1
ATOM 1908 N N . GLY B 1 4 ? 34.630 72.635 134.682 1.00 13.64 4 GLY B N 1
ATOM 1909 C CA . GLY B 1 4 ? 33.504 71.789 134.438 1.00 14.09 4 GLY B CA 1
ATOM 1910 C C . GLY B 1 4 ? 32.941 71.205 135.731 1.00 14.82 4 GLY B C 1
ATOM 1911 O O . GLY B 1 4 ? 33.288 71.623 136.867 1.00 14.87 4 GLY B O 1
ATOM 1912 N N . SER B 1 5 ? 32.084 70.206 135.578 1.00 14.87 5 SER B N 1
ATOM 1913 C CA . SER B 1 5 ? 31.575 69.490 136.787 1.00 15.71 5 SER B CA 1
ATOM 1914 C C . SER B 1 5 ? 31.617 67.973 136.542 1.00 14.03 5 SER B C 1
ATOM 1915 O O . SER B 1 5 ? 31.716 67.536 135.404 1.00 12.09 5 SER B O 1
ATOM 1918 N N . ASP B 1 6 ? 31.524 67.165 137.615 1.00 13.90 6 ASP B N 1
ATOM 1919 C CA . ASP B 1 6 ? 31.475 65.698 137.475 1.00 13.74 6 ASP B CA 1
ATOM 1920 C C . ASP B 1 6 ? 30.193 65.358 136.666 1.00 14.36 6 ASP B C 1
ATOM 1921 O O . ASP B 1 6 ? 29.117 65.789 137.050 1.00 14.16 6 ASP B O 1
ATOM 1926 N N . ALA B 1 7 ? 30.305 64.553 135.594 1.00 13.48 7 ALA B N 1
ATOM 1927 C CA . ALA B 1 7 ? 29.159 63.929 134.969 1.00 13.93 7 ALA B CA 1
ATOM 1928 C C . ALA B 1 7 ? 28.525 62.823 135.848 1.00 15.44 7 ALA B C 1
ATOM 1929 O O . ALA B 1 7 ? 29.214 62.189 136.685 1.00 15.76 7 ALA B O 1
ATOM 1931 N N . LYS B 1 8 ? 27.213 62.600 135.657 1.00 16.40 8 LYS B N 1
ATOM 1932 C CA . LYS B 1 8 ? 26.545 61.512 136.340 1.00 18.34 8 LYS B CA 1
ATOM 1933 C C . LYS B 1 8 ? 26.788 60.259 135.522 1.00 18.21 8 LYS B C 1
ATOM 1934 O O . LYS B 1 8 ? 27.047 60.393 134.307 1.00 15.97 8 LYS B O 1
ATOM 1940 N N . GLU B 1 9 ? 26.807 59.082 136.155 1.00 18.01 9 GLU B N 1
ATOM 1941 C CA . GLU B 1 9 ? 26.916 57.851 135.402 1.00 19.47 9 GLU B CA 1
ATOM 1942 C C . GLU B 1 9 ? 25.823 57.823 134.393 1.00 18.68 9 GLU B C 1
ATOM 1943 O O . GLU B 1 9 ? 24.678 58.079 134.716 1.00 18.47 9 GLU B O 1
ATOM 1949 N N . GLY B 1 10 ? 26.186 57.538 133.151 1.00 18.02 10 GLY B N 1
ATOM 1950 C CA . GLY B 1 10 ? 25.140 57.365 132.162 1.00 17.76 10 GLY B CA 1
ATOM 1951 C C . GLY B 1 10 ? 24.817 58.634 131.418 1.00 17.74 10 GLY B C 1
ATOM 1952 O O . GLY B 1 10 ? 24.096 58.584 130.433 1.00 18.85 10 GLY B O 1
ATOM 1953 N N . ALA B 1 11 ? 25.367 59.775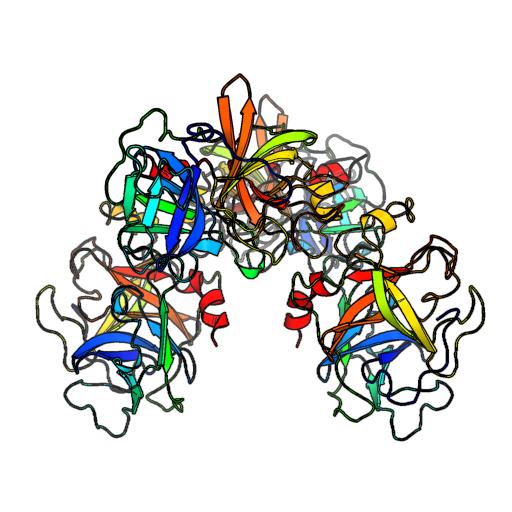 131.828 1.00 16.66 11 ALA B N 1
ATOM 1954 C CA . ALA B 1 11 ? 24.951 61.041 131.209 1.00 15.95 11 ALA B CA 1
ATOM 1955 C C . ALA B 1 11 ? 25.262 61.133 129.735 1.00 15.11 11 ALA B C 1
ATOM 1956 O O . ALA B 1 11 ? 24.406 61.634 128.934 1.00 15.41 11 ALA B O 1
ATOM 1958 N N . TRP B 1 12 ? 26.444 60.649 129.367 1.00 13.65 12 TRP B N 1
ATOM 1959 C CA . TRP B 1 12 ? 26.911 60.836 128.002 1.00 13.18 12 TRP B CA 1
ATOM 1960 C C . TRP B 1 12 ? 27.334 59.523 127.435 1.00 12.98 12 TRP B C 1
ATOM 1961 O O . TRP B 1 12 ? 28.536 59.247 127.323 1.00 13.04 12 TRP B O 1
ATOM 1972 N N . PRO B 1 13 ? 26.371 58.671 127.106 1.00 12.91 13 PRO B N 1
ATOM 1973 C CA . PRO B 1 13 ? 26.761 57.260 126.875 1.00 12.64 13 PRO B CA 1
ATOM 1974 C C . PRO B 1 13 ? 27.516 56.980 125.589 1.00 12.03 13 PRO B C 1
ATOM 1975 O O . PRO B 1 13 ? 27.924 55.823 125.359 1.00 12.05 13 PRO B O 1
ATOM 1979 N N . TRP B 1 14 ? 27.662 58.012 124.742 1.00 11.50 14 TRP B N 1
ATOM 1980 C CA . TRP B 1 14 ? 28.461 57.902 123.519 1.00 11.67 14 TRP B CA 1
ATOM 1981 C C . TRP B 1 14 ? 29.917 58.263 123.760 1.00 11.18 14 TRP B C 1
ATOM 1982 O O . TRP B 1 14 ? 30.721 58.118 122.862 1.00 10.54 14 TRP B O 1
ATOM 1993 N N . VAL B 1 15 ? 30.222 58.848 124.910 1.00 10.36 15 VAL B N 1
ATOM 1994 C CA . VAL B 1 15 ? 31.565 59.337 125.166 1.00 10.04 15 VAL B CA 1
ATOM 1995 C C . VAL B 1 15 ? 32.470 58.124 125.423 1.00 10.07 15 VAL B C 1
ATOM 1996 O O . VAL B 1 15 ? 32.116 57.311 126.307 1.00 11.62 15 VAL B O 1
ATOM 2000 N N . VAL B 1 16 ? 33.625 58.045 124.755 1.00 9.93 16 VAL B N 1
ATOM 2001 C CA . VAL B 1 16 ? 34.558 56.922 124.869 1.00 9.90 16 VAL B CA 1
ATOM 2002 C C . VAL B 1 16 ? 35.921 57.420 125.264 1.00 9.92 16 VAL B C 1
ATOM 2003 O O . VAL B 1 16 ? 36.352 58.457 124.782 1.00 9.85 16 VAL B O 1
ATOM 2007 N N . GLY B 1 17 ? 36.635 56.674 126.088 1.00 10.12 17 GLY B N 1
ATOM 2008 C CA . GLY B 1 17 ? 38.046 57.026 126.367 1.00 10.58 17 GLY B CA 1
ATOM 2009 C C . GLY B 1 17 ? 39.012 56.207 125.580 1.00 11.49 17 GLY B C 1
ATOM 2010 O O . GLY B 1 17 ? 38.809 54.988 125.432 1.00 12.15 17 GLY B O 1
ATOM 2011 N N . LEU B 1 18 ? 40.034 56.852 125.008 1.00 9.99 18 LEU B N 1
ATOM 2012 C CA . LEU B 1 18 ? 40.993 56.131 124.140 1.00 9.47 18 LEU B CA 1
ATOM 2013 C C . LEU B 1 18 ? 42.342 56.021 124.862 1.00 9.37 18 LEU B C 1
ATOM 2014 O O . LEU B 1 18 ? 42.949 57.059 125.232 1.00 9.07 18 LEU B O 1
ATOM 2019 N N . TYR B 1 19 ? 42.810 54.792 124.967 1.00 9.77 19 TYR B N 1
ATOM 2020 C CA . TYR B 1 19 ? 44.003 54.556 125.684 1.00 11.16 19 TYR B CA 1
ATOM 2021 C C . TYR B 1 19 ? 45.039 54.091 124.721 1.00 12.38 19 TYR B C 1
ATOM 2022 O O . TYR B 1 19 ? 44.746 53.214 123.860 1.00 12.86 19 TYR B O 1
ATOM 2031 N N . TYR B 1 20 ? 46.257 54.545 124.981 1.00 14.01 20 TYR B N 1
ATOM 2032 C CA . TYR B 1 20 ? 47.412 54.115 124.203 1.00 16.53 20 TYR B CA 1
ATOM 2033 C C . TYR B 1 20 ? 48.523 53.980 125.194 1.00 20.26 20 TYR B C 1
ATOM 2034 O O . TYR B 1 20 ? 48.683 54.854 126.004 1.00 19.11 20 TYR B O 1
ATOM 2043 N N . ASP B 1 21 ? 49.216 52.833 125.159 1.00 24.30 21 ASP B N 1
ATOM 2044 C CA . ASP B 1 21 ? 50.273 52.533 126.116 1.00 29.98 21 ASP B CA 1
ATOM 2045 C C . ASP B 1 21 ? 49.799 52.782 127.558 1.00 29.35 21 ASP B C 1
ATOM 2046 O O . ASP B 1 21 ? 50.497 53.403 128.356 1.00 30.34 21 ASP B O 1
ATOM 2051 N N . ASP B 1 22 ? 48.583 52.327 127.846 1.00 27.97 22 ASP B N 1
ATOM 2052 C CA . ASP B 1 22 ? 47.938 52.431 129.147 1.00 29.58 22 ASP B CA 1
ATOM 2053 C C . ASP B 1 22 ? 47.680 53.827 129.714 1.00 25.80 22 ASP B C 1
ATOM 2054 O O . ASP B 1 22 ? 47.570 53.948 130.924 1.00 27.40 22 ASP B O 1
ATOM 2059 N N . ARG B 1 23 ? 47.667 54.866 128.889 1.00 22.08 23 ARG B N 1
ATOM 2060 C CA . ARG B 1 23 ? 47.316 56.224 129.353 1.00 20.24 23 ARG B CA 1
ATOM 2061 C C . ARG B 1 23 ? 46.145 56.650 128.510 1.00 16.06 23 ARG B C 1
ATOM 2062 O O . ARG B 1 23 ? 46.147 56.370 127.315 1.00 13.63 23 ARG B O 1
ATOM 2070 N N . LEU B 1 24 ? 45.124 57.245 129.132 1.00 15.85 24 LEU B N 1
ATOM 2071 C CA . LEU B 1 24 ? 44.007 57.773 128.342 1.00 15.01 24 LEU B CA 1
ATOM 2072 C C . LEU B 1 24 ? 44.509 59.062 127.650 1.00 14.54 24 LEU B C 1
ATOM 2073 O O . LEU B 1 24 ? 44.780 60.052 128.333 1.00 15.60 24 LEU B O 1
ATOM 2078 N N . LEU B 1 25 ? 44.660 59.046 126.326 1.00 13.91 25 LEU B N 1
ATOM 2079 C CA . LEU B 1 25 ? 45.255 60.170 125.592 1.00 14.58 25 LEU B CA 1
ATOM 2080 C C . LEU B 1 25 ? 44.180 61.106 124.952 1.00 13.62 25 LEU B C 1
ATOM 2081 O O . LEU B 1 25 ? 44.445 62.316 124.726 1.00 13.31 25 LEU B O 1
ATOM 2086 N N . CYS B 1 26 ? 43.012 60.574 124.653 1.00 12.35 26 CYS B N 1
ATOM 2087 C CA . CYS B 1 26 ? 42.020 61.298 123.853 1.00 12.36 26 CYS B CA 1
ATOM 2088 C C . CYS B 1 26 ? 40.628 60.733 124.130 1.00 11.28 26 CYS B C 1
ATOM 2089 O O . CYS B 1 26 ? 40.480 59.601 124.675 1.00 11.49 26 CYS B O 1
ATOM 2092 N N . GLY B 1 27 ? 39.628 61.544 123.802 1.00 9.57 27 GLY B N 1
ATOM 2093 C CA . GLY B 1 27 ? 38.224 61.154 123.766 1.00 9.40 27 GLY B CA 1
ATOM 2094 C C . GLY B 1 27 ? 37.813 60.667 122.381 1.00 8.65 27 GLY B C 1
ATOM 2095 O O . GLY B 1 27 ? 38.580 60.784 121.375 1.00 8.55 27 GLY B O 1
ATOM 2096 N N . ALA B 1 28 ? 36.591 60.141 122.305 1.00 8.20 28 ALA B N 1
ATOM 2097 C CA . ALA B 1 28 ? 35.989 59.767 121.055 1.00 8.07 28 ALA B CA 1
ATOM 2098 C C . ALA B 1 28 ? 34.471 59.639 121.260 1.00 8.48 28 ALA B C 1
ATOM 2099 O O . ALA B 1 28 ? 34.012 59.651 122.402 1.00 8.86 28 ALA B O 1
ATOM 2101 N N . SER B 1 29 ? 33.717 59.496 120.163 1.00 8.15 29 SER B N 1
ATOM 2102 C CA . SER B 1 29 ? 32.263 59.382 120.316 1.00 8.73 29 SER B CA 1
ATOM 2103 C C . SER B 1 29 ? 31.807 58.130 119.542 1.00 9.21 29 SER B C 1
ATOM 2104 O O . SER B 1 29 ? 32.232 57.904 118.367 1.00 8.53 29 SER B O 1
ATOM 2107 N N . LEU B 1 30 ? 30.963 57.326 120.169 1.00 9.33 30 LEU B N 1
ATOM 2108 C CA . LEU B 1 30 ? 30.433 56.166 119.486 1.00 9.78 30 LEU B CA 1
ATOM 2109 C C . LEU B 1 30 ? 29.346 56.595 118.480 1.00 10.83 30 LEU B C 1
ATOM 2110 O O . LEU B 1 30 ? 28.481 57.373 118.860 1.00 10.43 30 LEU B O 1
ATOM 2115 N N . VAL B 1 31 ? 29.394 56.128 117.203 1.00 10.84 31 VAL B N 1
ATOM 2116 C CA . VAL B 1 31 ? 28.392 56.540 116.221 1.00 11.53 31 VAL B CA 1
ATOM 2117 C C . VAL B 1 31 ? 27.639 55.363 115.580 1.00 12.76 31 VAL B C 1
ATOM 2118 O O . VAL B 1 31 ? 26.651 55.573 114.863 1.00 13.59 31 VAL B O 1
ATOM 2122 N N . SER B 1 32 ? 28.084 54.143 115.870 1.00 13.02 32 SER B N 1
ATOM 2123 C CA . SER B 1 32 ? 27.355 52.847 115.481 1.00 14.65 32 SER B CA 1
ATOM 2124 C C . SER B 1 32 ? 27.849 51.739 116.388 1.00 14.78 32 SER B C 1
ATOM 2125 O O . SER B 1 32 ? 28.670 52.017 117.282 1.00 14.25 32 SER B O 1
ATOM 2128 N N . SER B 1 33 ? 27.420 50.503 116.168 1.00 15.66 33 SER B N 1
ATOM 2129 C CA . SER B 1 33 ? 27.912 49.426 117.013 1.00 17.04 33 SER B CA 1
ATOM 2130 C C . SER B 1 33 ? 29.373 49.074 116.762 1.00 16.42 33 SER B C 1
ATOM 2131 O O . SER B 1 33 ? 29.936 48.354 117.577 1.00 16.90 33 SER B O 1
ATOM 2134 N N . ASP B 1 34 ? 29.986 49.670 115.728 1.00 15.41 34 ASP B N 1
ATOM 2135 C CA . ASP B 1 34 ? 31.355 49.259 115.311 1.00 15.68 34 ASP B CA 1
ATOM 2136 C C . ASP B 1 34 ? 32.375 50.384 115.178 1.00 13.05 34 ASP B C 1
ATOM 2137 O O . ASP B 1 34 ? 33.573 50.093 115.055 1.00 12.43 34 ASP B O 1
ATOM 2142 N N . TRP B 1 35 ? 31.914 51.654 115.156 1.00 12.08 35 TRP B N 1
ATOM 2143 C CA . TRP B 1 35 ? 32.748 52.805 114.751 1.00 10.97 35 TRP B CA 1
ATOM 2144 C C . TRP B 1 35 ? 32.696 53.960 115.712 1.00 9.98 35 TRP B C 1
ATOM 2145 O O . TRP B 1 35 ? 31.629 54.271 116.260 1.00 9.13 35 TRP B O 1
ATOM 2156 N N . LEU B 1 36 ? 33.861 54.571 115.911 1.00 9.16 36 LEU B N 1
ATOM 2157 C CA . LEU B 1 36 ? 34.002 55.805 116.762 1.00 8.89 36 LEU B CA 1
ATOM 2158 C C . LEU B 1 36 ? 34.474 56.903 115.832 1.00 9.17 36 LEU B C 1
ATOM 2159 O O . LEU B 1 36 ? 35.137 56.620 114.768 1.00 9.54 36 LEU B O 1
ATOM 2164 N N . VAL B 1 37 ? 34.158 58.136 116.213 1.00 9.43 37 VAL B N 1
ATOM 2165 C CA . VAL B 1 37 ? 34.717 59.382 115.528 1.00 9.26 37 VAL B CA 1
ATOM 2166 C C . VAL B 1 37 ? 35.578 60.044 116.606 1.00 9.18 37 VAL B C 1
ATOM 2167 O O . VAL B 1 37 ? 35.146 60.184 117.797 1.00 8.84 37 VAL B O 1
ATOM 2171 N N . SER B 1 38 ? 36.846 60.368 116.242 1.00 8.85 38 SER B N 1
ATOM 2172 C CA . SER B 1 38 ? 37.733 61.089 117.146 1.00 8.84 38 SER B CA 1
ATOM 2173 C C . SER B 1 38 ? 38.498 62.142 116.289 1.00 9.50 38 SER B C 1
ATOM 2174 O O . SER B 1 38 ? 38.080 62.415 115.165 1.00 9.91 38 SER B O 1
ATOM 2177 N N . ALA B 1 39 ? 39.606 62.673 116.772 1.00 9.85 39 ALA B N 1
ATOM 2178 C CA . ALA B 1 39 ? 40.414 63.680 116.079 1.00 10.18 39 ALA B CA 1
ATOM 2179 C C . ALA B 1 39 ? 41.523 63.008 115.373 1.00 10.31 39 ALA B C 1
ATOM 2180 O O . ALA B 1 39 ? 42.155 62.146 115.959 1.00 10.82 39 ALA B O 1
ATOM 2182 N N . ALA B 1 40 ? 41.827 63.447 114.144 1.00 9.68 40 ALA B N 1
ATOM 2183 C CA . ALA B 1 40 ? 43.031 62.921 113.490 1.00 10.41 40 ALA B CA 1
ATOM 2184 C C . ALA B 1 40 ? 44.352 63.131 114.243 1.00 11.12 40 ALA B C 1
ATOM 2185 O O . ALA B 1 40 ? 45.225 62.261 114.179 1.00 11.16 40 ALA B O 1
ATOM 2187 N N . HIS B 1 41 ? 44.527 64.295 114.863 1.00 11.10 41 HIS B N 1
ATOM 2188 C CA . HIS B 1 41 ? 45.833 64.576 115.443 1.00 12.70 41 HIS B CA 1
ATOM 2189 C C . HIS B 1 41 ? 46.097 63.633 116.578 1.00 12.61 41 HIS B C 1
ATOM 2190 O O . HIS B 1 41 ? 47.253 63.421 116.967 1.00 12.28 41 HIS B O 1
ATOM 2197 N N . CYS B 1 42 ? 45.050 63.030 117.103 1.00 12.76 42 CYS B N 1
ATOM 2198 C CA . CYS B 1 42 ? 45.226 62.048 118.221 1.00 14.48 42 CYS B CA 1
ATOM 2199 C C . CYS B 1 42 ? 46.009 60.791 117.771 1.00 15.41 42 CYS B C 1
ATOM 2200 O O . CYS B 1 42 ? 46.736 60.209 118.578 1.00 15.14 42 CYS B O 1
ATOM 2203 N N . VAL B 1 43 ? 45.799 60.372 116.526 1.00 15.79 43 VAL B N 1
ATOM 2204 C CA . VAL B 1 43 ? 46.147 58.989 116.021 1.00 18.65 43 VAL B CA 1
ATOM 2205 C C . VAL B 1 43 ? 47.064 59.066 114.814 1.00 21.72 43 VAL B C 1
ATOM 2206 O O . VAL B 1 43 ? 47.645 58.084 114.375 1.00 25.00 43 VAL B O 1
ATOM 2210 N N . TYR B 1 44 ? 47.197 60.274 114.267 1.00 25.26 44 TYR B N 1
ATOM 2211 C CA . TYR B 1 44 ? 48.109 60.586 113.174 1.00 27.52 44 TYR B CA 1
ATOM 2212 C C . TYR B 1 44 ? 49.564 60.210 113.534 1.00 28.08 44 TYR B C 1
ATOM 2213 O O . TYR B 1 44 ? 50.078 60.669 114.559 1.00 27.01 44 TYR B O 1
ATOM 2222 N N . GLY B 1 45 ? 50.203 59.411 112.666 1.00 31.44 45 GLY B N 1
ATOM 2223 C CA . GLY B 1 45 ? 51.554 58.906 112.942 1.00 33.70 45 GLY B CA 1
ATOM 2224 C C . GLY B 1 45 ? 51.542 57.598 113.742 1.00 36.22 45 GLY B C 1
ATOM 2225 O O . GLY B 1 45 ? 52.498 56.881 113.709 1.00 37.39 45 GLY B O 1
ATOM 2226 N N . ARG B 1 46 ? 50.485 57.279 114.495 1.00 34.87 46 ARG B N 1
ATOM 2227 C CA . ARG B 1 46 ? 50.485 56.009 115.225 1.00 34.84 46 ARG B CA 1
ATOM 2228 C C . ARG B 1 46 ? 49.162 55.285 115.022 1.00 33.21 46 ARG B C 1
ATOM 2229 O O . ARG B 1 46 ? 48.502 54.890 116.013 1.00 32.05 46 ARG B O 1
ATOM 2237 N N . ASN B 1 47 ? 48.733 55.154 113.760 1.00 29.38 47 ASN B N 1
ATOM 2238 C CA . ASN B 1 47 ? 47.412 54.544 113.473 1.00 33.22 47 ASN B CA 1
ATOM 2239 C C . ASN B 1 47 ? 47.411 53.283 112.667 1.00 36.67 47 ASN B C 1
ATOM 2240 O O . ASN B 1 47 ? 46.339 52.675 112.427 1.00 37.07 47 ASN B O 1
ATOM 2245 N N . LEU B 1 48 ? 48.571 52.896 112.161 1.00 40.59 48 LEU B N 1
ATOM 2246 C CA . LEU B 1 48 ? 48.549 51.726 111.294 1.00 49.11 48 LEU B CA 1
ATOM 2247 C C . LEU B 1 48 ? 49.018 50.465 112.003 1.00 51.69 48 LEU B C 1
ATOM 2248 O O . LEU B 1 48 ? 48.739 49.361 111.530 1.00 55.93 48 LEU B O 1
ATOM 2253 N N . GLU B 1 49 ? 49.689 50.630 113.146 1.00 51.96 49 GLU B N 1
ATOM 2254 C CA . GLU B 1 49 ? 50.035 49.490 114.001 1.00 50.62 49 GLU B CA 1
ATOM 2255 C C . GLU B 1 49 ? 48.778 49.012 114.702 1.00 49.02 49 GLU B C 1
ATOM 2256 O O . GLU B 1 49 ? 48.257 49.694 115.599 1.00 42.84 49 GLU B O 1
ATOM 2262 N N . PRO B 1 50 ? 48.292 47.817 114.291 1.00 51.22 50 PRO B N 1
ATOM 2263 C CA . PRO B 1 50 ? 46.992 47.296 114.704 1.00 47.52 50 PRO B CA 1
ATOM 2264 C C . PRO B 1 50 ? 46.927 47.109 116.228 1.00 43.70 50 PRO B C 1
ATOM 2265 O O . PRO B 1 50 ? 47.927 46.782 116.867 1.00 38.80 50 PRO B O 1
ATOM 2269 N N . SER B 1 51 ? 45.777 47.413 116.813 1.00 38.35 51 SER B N 1
ATOM 2270 C CA . SER B 1 51 ? 45.563 47.036 118.205 1.00 37.33 51 SER B CA 1
ATOM 2271 C C . SER B 1 51 ? 46.528 47.657 119.291 1.00 32.72 51 SER B C 1
ATOM 2272 O O . SER B 1 51 ? 46.760 47.072 120.325 1.00 34.21 51 SER B O 1
ATOM 2275 N N . LYS B 1 52 ? 47.023 48.867 119.066 1.00 24.53 52 LYS B N 1
ATOM 2276 C CA . LYS B 1 52 ? 47.786 49.564 120.090 1.00 23.72 52 LYS B CA 1
ATOM 2277 C C . LYS B 1 52 ? 46.839 50.526 120.858 1.00 20.08 52 LYS B C 1
ATOM 2278 O O . LYS B 1 52 ? 47.105 50.960 121.970 1.00 18.56 52 LYS B O 1
ATOM 2284 N N . TRP B 1 53 ? 45.685 50.775 120.276 1.00 16.57 53 TRP B N 1
ATOM 2285 C CA . TRP B 1 53 ? 44.675 51.545 120.930 1.00 16.13 53 TRP B CA 1
ATOM 2286 C C . TRP B 1 53 ? 43.560 50.702 121.451 1.00 15.96 53 TRP B C 1
ATOM 2287 O O . TRP B 1 53 ? 43.062 49.796 120.763 1.00 17.24 53 TRP B O 1
ATOM 2298 N N . THR B 1 54 ? 43.079 51.054 122.646 1.00 15.14 54 THR B N 1
ATOM 2299 C CA . THR B 1 54 ? 41.937 50.430 123.277 1.00 14.84 54 THR B CA 1
ATOM 2300 C C . THR B 1 54 ? 40.911 51.518 123.560 1.00 14.34 54 THR B C 1
ATOM 2301 O O . THR B 1 54 ? 41.230 52.539 124.156 1.00 14.89 54 THR B O 1
ATOM 2305 N N . ALA B 1 55 ? 39.671 51.248 123.185 1.00 12.64 55 ALA B N 1
ATOM 2306 C CA . ALA B 1 55 ? 38.561 52.082 123.537 1.00 11.69 55 ALA B CA 1
ATOM 2307 C C . ALA B 1 55 ? 37.925 51.513 124.792 1.00 12.22 55 ALA B C 1
ATOM 2308 O O . ALA B 1 55 ? 37.724 50.276 124.888 1.00 11.91 55 ALA B O 1
ATOM 2310 N N . ILE B 1 56 ? 37.639 52.396 125.766 1.00 11.84 56 ILE B N 1
ATOM 2311 C CA . ILE B 1 56 ? 36.792 51.948 126.906 1.00 12.46 56 ILE B CA 1
ATOM 2312 C C . ILE B 1 56 ? 35.456 52.649 126.804 1.00 12.16 56 ILE B C 1
ATOM 2313 O O . ILE B 1 56 ? 35.350 53.937 126.966 1.00 10.71 56 ILE B O 1
ATOM 2318 N N . LEU B 1 57 ? 34.394 51.831 126.666 1.00 11.71 57 LEU B N 1
ATOM 2319 C CA . LEU B 1 57 ? 33.059 52.364 126.507 1.00 11.77 57 LEU B CA 1
ATOM 2320 C C . LEU B 1 57 ? 32.334 52.184 127.798 1.00 12.88 57 LEU B C 1
ATOM 2321 O O . LEU B 1 57 ? 32.721 51.287 128.561 1.00 13.62 57 LEU B O 1
ATOM 2326 N N . GLY B 1 58 ? 31.321 53.036 128.070 1.00 12.75 58 GLY B N 1
ATOM 2327 C CA . GLY B 1 58 ? 30.605 52.973 129.357 1.00 13.92 58 GLY B CA 1
ATOM 2328 C C . GLY B 1 58 ? 31.528 53.443 130.505 1.00 14.66 58 GLY B C 1
ATOM 2329 O O . GLY B 1 58 ? 31.280 53.040 131.647 1.00 16.16 58 GLY B O 1
ATOM 2330 N N . LEU B 1 59 ? 32.590 54.191 130.199 1.00 13.05 59 LEU B N 1
ATOM 2331 C CA . LEU B 1 59 ? 33.494 54.643 131.256 1.00 13.36 59 LEU B CA 1
ATOM 2332 C C . LEU B 1 59 ? 32.909 55.847 132.001 1.00 13.45 59 LEU B C 1
ATOM 2333 O O . LEU B 1 59 ? 32.361 56.766 131.357 1.00 12.79 59 LEU B O 1
ATOM 2338 N N . HIS B 1 60 ? 33.033 55.838 133.333 1.00 13.47 60 HIS B N 1
ATOM 2339 C CA . HIS B 1 60 ? 32.702 57.027 134.104 1.00 14.42 60 HIS B CA 1
ATOM 2340 C C . HIS B 1 60 ? 33.907 57.530 134.887 1.00 14.40 60 HIS B C 1
ATOM 2341 O O . HIS B 1 60 ? 34.263 58.703 134.773 1.00 13.78 60 HIS B O 1
ATOM 2348 N N . MET B 1 61 ? 34.532 56.666 135.668 1.00 14.42 61 MET B N 1
ATOM 2349 C CA . MET B 1 61 ? 35.648 57.104 136.504 1.00 15.56 61 MET B CA 1
ATOM 2350 C C . MET B 1 61 ? 36.882 56.213 136.202 1.00 15.28 61 MET B C 1
ATOM 2351 O O . MET B 1 61 ? 36.794 54.953 136.307 1.00 15.36 61 MET B O 1
ATOM 2356 N N . LYS B 1 62 ? 38.007 56.856 135.846 1.00 14.38 62 LYS B N 1
ATOM 2357 C CA . LYS B 1 62 ? 39.210 56.077 135.497 1.00 14.67 62 LYS B CA 1
ATOM 2358 C C . LYS B 1 62 ? 39.544 55.097 136.652 1.00 15.84 62 LYS B C 1
ATOM 2359 O O . LYS B 1 62 ? 39.984 53.957 136.396 1.00 15.97 62 LYS B O 1
ATOM 2365 N N . SER B 1 63 ? 39.343 55.537 137.887 1.00 15.16 63 SER B N 1
ATOM 2366 C CA . SER B 1 63 ? 39.701 54.667 139.022 1.00 17.54 63 SER B CA 1
ATOM 2367 C C . SER B 1 63 ? 38.703 53.528 139.329 1.00 19.62 63 SER B C 1
ATOM 2368 O O . SER B 1 63 ? 38.961 52.789 140.252 1.00 18.78 63 SER B O 1
ATOM 2371 N N . ASN B 1 64 ? 37.606 53.420 138.540 1.00 22.94 64 ASN B N 1
ATOM 2372 C CA . ASN B 1 64 ? 36.589 52.311 138.529 1.00 29.17 64 ASN B CA 1
ATOM 2373 C C . ASN B 1 64 ? 36.475 51.833 137.006 1.00 31.14 64 ASN B C 1
ATOM 2374 O O . ASN B 1 64 ? 35.448 51.951 136.287 1.00 29.50 64 ASN B O 1
ATOM 2379 N N . LEU B 1 65 ? 37.622 51.410 136.478 1.00 35.76 65 LEU B N 1
ATOM 2380 C CA . LEU B 1 65 ? 37.771 51.184 135.029 1.00 38.71 65 LEU B CA 1
ATOM 2381 C C . LEU B 1 65 ? 37.083 49.854 134.716 1.00 38.66 65 LEU B C 1
ATOM 2382 O O . LEU B 1 65 ? 36.661 49.630 133.585 1.00 36.94 65 LEU B O 1
ATOM 2387 N N . THR B 1 66 ? 36.919 49.004 135.731 1.00 40.26 66 THR B N 1
ATOM 2388 C CA . THR B 1 66 ? 36.296 47.703 135.504 1.00 42.84 66 THR B CA 1
ATOM 2389 C C . THR B 1 66 ? 35.051 47.433 136.392 1.00 44.43 66 THR B C 1
ATOM 2390 O O . THR B 1 66 ? 34.830 46.317 136.823 1.00 44.95 66 THR B O 1
ATOM 2394 N N . SER B 1 67 ? 34.256 48.474 136.657 1.00 43.62 67 SER B N 1
ATOM 2395 C CA . SER B 1 67 ? 32.815 48.345 136.972 1.00 40.81 67 SER B CA 1
ATOM 2396 C C . SER B 1 67 ? 32.099 47.561 135.878 1.00 36.16 67 SER B C 1
ATOM 2397 O O . SER B 1 67 ? 32.621 47.425 134.762 1.00 35.49 67 SER B O 1
ATOM 2400 N N . PRO B 1 68 ? 30.863 47.146 136.164 1.00 34.26 68 PRO B N 1
ATOM 2401 C CA . PRO B 1 68 ? 30.129 46.237 135.308 1.00 33.08 68 PRO B CA 1
ATOM 2402 C C . PRO B 1 68 ? 29.546 46.924 134.090 1.00 31.56 68 PRO B C 1
ATOM 2403 O O . PRO B 1 68 ? 29.321 46.297 133.112 1.00 31.26 68 PRO B O 1
ATOM 2407 N N . GLN B 1 69 ? 29.427 48.224 134.058 1.00 32.06 69 GLN B N 1
ATOM 2408 C CA . GLN B 1 69 ? 28.954 48.742 132.759 1.00 31.13 69 GLN B CA 1
ATOM 2409 C C . GLN B 1 69 ? 30.000 49.143 131.693 1.00 25.00 69 GLN B C 1
ATOM 2410 O O . GLN B 1 69 ? 29.594 49.627 130.616 1.00 22.37 69 GLN B O 1
ATOM 2416 N N . THR B 1 70 ? 31.287 49.030 132.028 1.00 22.14 70 THR B N 1
ATOM 2417 C CA A THR B 1 70 ? 32.356 49.443 131.176 0.50 20.08 70 THR B CA 1
ATOM 2418 C CA B THR B 1 70 ? 32.381 49.440 131.101 0.50 19.60 70 THR B CA 1
ATOM 2419 C C . THR B 1 70 ? 32.818 48.248 130.320 1.00 19.99 70 THR B C 1
ATOM 2420 O O . THR B 1 70 ? 32.896 47.127 130.838 1.00 19.69 70 THR B O 1
ATOM 2427 N N . VAL B 1 71 ? 33.158 48.496 129.061 1.00 17.34 71 VAL B N 1
ATOM 2428 C CA . VAL B 1 71 ? 33.440 47.442 128.074 1.00 18.60 71 VAL B CA 1
ATOM 2429 C C . VAL B 1 71 ? 34.689 47.934 127.316 1.00 16.68 71 VAL B C 1
ATOM 2430 O O . VAL B 1 71 ? 34.690 49.077 126.787 1.00 16.02 71 VAL B O 1
ATOM 2434 N N . PRO B 1 72 ? 35.748 47.132 127.297 1.00 16.71 72 PRO B N 1
ATOM 2435 C CA . PRO B 1 72 ? 36.932 47.507 126.501 1.00 15.82 72 PRO B CA 1
ATOM 2436 C C . PRO B 1 72 ? 36.894 46.878 125.086 1.00 15.08 72 PRO B C 1
ATOM 2437 O O . PRO B 1 72 ? 36.411 45.769 124.891 1.00 15.36 72 PRO B O 1
ATOM 2441 N N . ARG B 1 73 ? 37.342 47.602 124.101 1.00 14.66 73 ARG B N 1
ATOM 2442 C CA . ARG B 1 73 ? 37.501 47.059 122.737 1.00 14.99 73 ARG B CA 1
ATOM 2443 C C . ARG B 1 73 ? 38.835 47.502 122.155 1.00 15.14 73 ARG B C 1
ATOM 2444 O O . ARG B 1 73 ? 39.147 48.715 122.144 1.00 14.62 73 ARG B O 1
ATOM 2452 N N . LEU B 1 74 ? 39.580 46.566 121.575 1.00 15.05 74 LEU B N 1
ATOM 2453 C CA . LEU B 1 74 ? 40.759 46.969 120.809 1.00 15.61 74 LEU B CA 1
ATOM 2454 C C . LEU B 1 74 ? 40.288 47.695 119.527 1.00 14.50 74 LEU B C 1
ATOM 2455 O O . LEU B 1 74 ? 39.262 47.341 118.992 1.00 14.94 74 LEU B O 1
ATOM 2460 N N . ILE B 1 75 ? 41.112 48.578 118.997 1.00 13.38 75 ILE B N 1
ATOM 2461 C CA . ILE B 1 75 ? 40.838 49.282 117.740 1.00 13.07 75 ILE B CA 1
ATOM 2462 C C . ILE B 1 75 ? 41.654 48.572 116.661 1.00 14.21 75 ILE B C 1
ATOM 2463 O O . ILE B 1 75 ? 42.863 48.379 116.811 1.00 15.84 75 ILE B O 1
ATOM 2468 N N . ASP B 1 76 ? 40.990 48.064 115.665 1.00 13.99 76 ASP B N 1
ATOM 2469 C CA . ASP B 1 76 ? 41.741 47.346 114.657 1.00 16.05 76 ASP B CA 1
ATOM 2470 C C . ASP B 1 76 ? 41.864 48.085 113.321 1.00 15.65 76 ASP B C 1
ATOM 2471 O O . ASP B 1 76 ? 42.523 47.559 112.429 1.00 15.87 76 ASP B O 1
ATOM 2476 N N . GLU B 1 77 ? 41.279 49.271 113.195 1.00 14.04 77 GLU B N 1
ATOM 2477 C CA . GLU B 1 77 ? 41.406 50.036 111.907 1.00 14.09 77 GLU B CA 1
ATOM 2478 C C . GLU B 1 77 ? 41.190 51.485 112.233 1.00 12.50 77 GLU B C 1
ATOM 2479 O O . GLU B 1 77 ? 40.286 51.786 113.022 1.00 11.31 77 GLU B O 1
ATOM 2485 N N . ILE B 1 78 ? 42.052 52.353 111.712 1.00 11.45 78 ILE B N 1
ATOM 2486 C CA . ILE B 1 78 ? 41.910 53.797 111.968 1.00 11.05 78 ILE B CA 1
ATOM 2487 C C . ILE B 1 78 ? 42.044 54.512 110.639 1.00 10.68 78 ILE B C 1
ATOM 2488 O O . ILE B 1 78 ? 43.023 54.297 109.928 1.00 11.51 78 ILE B O 1
ATOM 2493 N N . VAL B 1 79 ? 41.086 55.337 110.299 1.00 9.38 79 VAL B N 1
ATOM 2494 C CA . VAL B 1 79 ? 41.146 55.996 109.005 1.00 10.81 79 VAL B CA 1
ATOM 2495 C C . VAL B 1 79 ? 41.083 57.523 109.252 1.00 10.57 79 VAL B C 1
ATOM 2496 O O . VAL B 1 79 ? 40.058 58.031 109.701 1.00 9.83 79 VAL B O 1
ATOM 2500 N N . ILE B 1 80 ? 42.172 58.231 108.940 1.00 10.98 80 ILE B N 1
ATOM 2501 C CA . ILE B 1 80 ? 42.132 59.696 109.155 1.00 11.15 80 ILE B CA 1
ATOM 2502 C C . ILE B 1 80 ? 41.403 60.333 107.948 1.00 10.81 80 ILE B C 1
ATOM 2503 O O . ILE B 1 80 ? 41.363 59.783 106.876 1.00 11.03 80 ILE B O 1
ATOM 2508 N N . ASN B 1 81 ? 40.852 61.502 108.119 1.00 9.73 81 ASN B N 1
ATOM 2509 C CA . ASN B 1 81 ? 40.107 62.139 107.035 1.00 11.26 81 ASN B CA 1
ATOM 2510 C C . ASN B 1 81 ? 41.102 62.359 105.916 1.00 11.26 81 ASN B C 1
ATOM 2511 O O . ASN B 1 81 ? 42.249 62.777 106.176 1.00 11.40 81 ASN B O 1
ATOM 2516 N N . PRO B 1 82 ? 40.708 62.072 104.692 1.00 12.56 82 PRO B N 1
ATOM 2517 C CA . PRO B 1 82 ? 41.723 62.209 103.583 1.00 14.46 82 PRO B CA 1
ATOM 2518 C C . PRO B 1 82 ? 42.235 63.636 103.365 1.00 15.08 82 PRO B C 1
ATOM 2519 O O . PRO B 1 82 ? 43.209 63.827 102.651 1.00 16.60 82 PRO B O 1
ATOM 2523 N N . HIS B 1 83 ? 41.553 64.638 103.928 1.00 15.35 83 HIS B N 1
ATOM 2524 C CA . HIS B 1 83 ? 41.883 66.090 103.683 1.00 16.66 83 HIS B CA 1
ATOM 2525 C C . HIS B 1 83 ? 42.607 66.663 104.891 1.00 15.75 83 HIS B C 1
ATOM 2526 O O . HIS B 1 83 ? 42.861 67.856 104.943 1.00 14.48 83 HIS B O 1
ATOM 2533 N N . TYR B 1 84 ? 42.916 65.805 105.885 1.00 14.59 84 TYR B N 1
ATOM 2534 C CA . TYR B 1 84 ? 43.562 66.295 107.116 1.00 15.07 84 TYR B CA 1
ATOM 2535 C C . TYR B 1 84 ? 44.884 67.020 106.814 1.00 17.72 84 TYR B C 1
ATOM 2536 O O . TYR B 1 84 ? 45.718 66.511 106.097 1.00 16.92 84 TYR B O 1
ATOM 2545 N N . ASN B 1 85 ? 45.025 68.253 107.320 1.00 17.91 85 ASN B N 1
ATOM 2546 C CA . ASN B 1 85 ? 46.238 68.993 107.093 1.00 21.51 85 ASN B CA 1
ATOM 2547 C C . ASN B 1 85 ? 46.736 69.221 108.485 1.00 22.44 85 ASN B C 1
ATOM 2548 O O . ASN B 1 85 ? 46.150 70.018 109.286 1.00 19.88 85 ASN B O 1
ATOM 2553 N N . ARG B 1 86 ? 47.822 68.529 108.812 1.00 22.38 86 ARG B N 1
ATOM 2554 C CA . ARG B 1 86 ? 48.306 68.629 110.182 1.00 25.69 86 ARG B CA 1
ATOM 2555 C C . ARG B 1 86 ? 48.743 70.091 110.578 1.00 25.70 86 ARG B C 1
ATOM 2556 O O . ARG B 1 86 ? 48.456 70.609 111.680 1.00 23.21 86 ARG B O 1
ATOM 2564 N N . ARG B 1 87 ? 49.533 70.699 109.718 1.00 26.42 87 ARG B N 1
ATOM 2565 C CA . ARG B 1 87 ? 50.174 71.926 110.119 1.00 29.38 87 ARG B CA 1
ATOM 2566 C C . ARG B 1 87 ? 49.125 73.017 110.291 1.00 26.92 87 ARG B C 1
ATOM 2567 O O . ARG B 1 87 ? 49.271 73.894 111.141 1.00 25.20 87 ARG B O 1
ATOM 2575 N N . ARG B 1 88 ? 48.041 72.925 109.514 1.00 24.89 88 ARG B N 1
ATOM 2576 C CA . ARG B 1 88 ? 47.006 73.966 109.541 1.00 25.28 88 ARG B CA 1
ATOM 2577 C C . ARG B 1 88 ? 45.856 73.556 110.427 1.00 21.53 88 ARG B C 1
ATOM 2578 O O . ARG B 1 88 ? 44.916 74.343 110.624 1.00 20.56 88 ARG B O 1
ATOM 2586 N N . LYS B 1 89 ? 45.940 72.321 110.930 1.00 17.88 89 LYS B N 1
ATOM 2587 C CA . LYS B 1 89 ? 44.920 71.770 111.805 1.00 16.04 89 LYS B CA 1
ATOM 2588 C C . LYS B 1 89 ? 43.525 71.626 111.149 1.00 14.07 89 LYS B C 1
ATOM 2589 O O . LYS B 1 89 ? 42.545 71.497 111.838 1.00 14.93 89 LYS B O 1
ATOM 2595 N N . ASP B 1 90 ? 43.445 71.607 109.832 1.00 13.56 90 ASP B N 1
ATOM 2596 C CA . ASP B 1 90 ? 42.186 71.566 109.147 1.00 12.52 90 ASP B CA 1
ATOM 2597 C C . ASP B 1 90 ? 41.747 70.097 108.912 1.00 11.93 90 ASP B C 1
ATOM 2598 O O . ASP B 1 90 ? 42.590 69.243 108.666 1.00 11.69 90 ASP B O 1
ATOM 2603 N N . ASN B 1 91 ? 40.447 69.870 108.952 1.00 11.05 91 ASN B N 1
ATOM 2604 C CA . ASN B 1 91 ? 39.870 68.550 108.779 1.00 11.12 91 ASN B CA 1
ATOM 2605 C C . ASN B 1 91 ? 40.399 67.529 109.799 1.00 10.27 91 ASN B C 1
ATOM 2606 O O . ASN B 1 91 ? 40.716 66.391 109.442 1.00 10.41 91 ASN B O 1
ATOM 2611 N N . ASP B 1 92 ? 40.376 67.916 111.072 1.00 9.98 92 ASP B N 1
ATOM 2612 C CA . ASP B 1 92 ? 41.017 67.164 112.144 1.00 9.57 92 ASP B CA 1
ATOM 2613 C C . ASP B 1 92 ? 40.006 66.136 112.683 1.00 9.46 92 ASP B C 1
ATOM 2614 O O . ASP B 1 92 ? 39.455 66.313 113.751 1.00 9.20 92 ASP B O 1
ATOM 2619 N N . ILE B 1 93 ? 39.800 65.044 111.932 1.00 9.36 93 ILE B N 1
ATOM 2620 C CA . ILE B 1 93 ? 38.801 64.075 112.271 1.00 9.73 93 ILE B CA 1
ATOM 2621 C C . ILE B 1 93 ? 39.216 62.715 111.744 1.00 10.02 93 ILE B C 1
ATOM 2622 O O . ILE B 1 93 ? 39.885 62.641 110.720 1.00 9.40 93 ILE B O 1
ATOM 2627 N N . ALA B 1 94 ? 38.851 61.643 112.500 1.00 10.61 94 ALA B N 1
ATOM 2628 C CA . ALA B 1 94 ? 39.238 60.260 112.132 1.00 11.38 94 ALA B CA 1
ATOM 2629 C C . ALA B 1 94 ? 38.231 59.253 112.531 1.00 12.62 94 ALA B C 1
ATOM 2630 O O . ALA B 1 94 ? 37.524 59.477 113.508 1.00 13.22 94 ALA B O 1
ATOM 2632 N N . MET B 1 95 ? 38.131 58.141 111.792 1.00 9.85 95 MET B N 1
ATOM 2633 C CA . MET B 1 95 ? 37.216 57.008 112.129 1.00 10.74 95 MET B CA 1
ATOM 2634 C C . MET B 1 95 ? 38.054 55.924 112.766 1.00 11.46 95 MET B C 1
ATOM 2635 O O . MET B 1 95 ? 39.215 55.707 112.335 1.00 11.52 95 MET B O 1
ATOM 2640 N N . MET B 1 96 ? 37.495 55.267 113.793 1.00 11.43 96 MET B N 1
ATOM 2641 C CA . MET B 1 96 ? 38.189 54.170 114.472 1.00 12.51 96 MET B CA 1
ATOM 2642 C C . MET B 1 96 ? 37.270 53.008 114.644 1.00 12.46 96 MET B C 1
ATOM 2643 O O . MET B 1 96 ? 36.114 53.149 115.155 1.00 12.32 96 MET B O 1
ATOM 2648 N N . HIS B 1 97 ? 37.735 51.818 114.227 1.00 12.06 97 HIS B N 1
ATOM 2649 C CA . HIS B 1 97 ? 36.828 50.681 114.145 1.00 11.85 97 HIS B CA 1
ATOM 2650 C C . HIS B 1 97 ? 37.031 49.762 115.351 1.00 12.17 97 HIS B C 1
ATOM 2651 O O . HIS B 1 97 ? 38.189 49.451 115.719 1.00 10.91 97 HIS B O 1
ATOM 2658 N N . LEU B 1 98 ? 35.930 49.378 116.018 1.00 11.48 98 LEU B N 1
ATOM 2659 C CA . LEU B 1 98 ? 36.049 48.478 117.169 1.00 12.18 98 LEU B CA 1
ATOM 2660 C C . LEU B 1 98 ? 36.201 47.060 116.600 1.00 13.27 98 LEU B C 1
ATOM 2661 O O . LEU B 1 98 ? 35.435 46.678 115.702 1.00 12.90 98 LEU B O 1
ATOM 2666 N N . GLU B 1 99 ? 37.133 46.290 117.198 1.00 13.78 99 GLU B N 1
ATOM 2667 C CA . GLU B 1 99 ? 37.468 44.977 116.677 1.00 14.93 99 GLU B CA 1
ATOM 2668 C C . GLU B 1 99 ? 36.260 44.090 116.720 1.00 15.13 99 GLU B C 1
ATOM 2669 O O . GLU B 1 99 ? 36.046 43.255 115.791 1.00 15.91 99 GLU B O 1
ATOM 2675 N N . PHE B 1 100 ? 35.486 44.195 117.794 1.00 15.07 100 PHE B N 1
ATOM 2676 C CA . PHE B 1 100 ? 34.213 43.477 117.905 1.00 16.12 100 PHE B CA 1
ATOM 2677 C C . PHE B 1 100 ? 33.097 44.478 118.195 1.00 16.46 100 PHE B C 1
ATOM 2678 O O . PHE B 1 100 ? 33.282 45.414 118.995 1.00 14.95 100 PHE B O 1
ATOM 2686 N N . LYS B 1 101 ? 31.885 44.191 117.733 1.00 17.01 101 LYS B N 1
ATOM 2687 C CA . LYS B 1 101 ? 30.831 45.165 117.998 1.00 18.21 101 LYS B CA 1
ATOM 2688 C C . LYS B 1 101 ? 30.455 45.298 119.506 1.00 17.77 101 LYS B C 1
ATOM 2689 O O . LYS B 1 101 ? 30.659 44.389 120.335 1.00 17.21 101 LYS B O 1
ATOM 2695 N N . VAL B 1 102 ? 29.807 46.402 119.828 1.00 17.18 102 VAL B N 1
ATOM 2696 C CA . VAL B 1 102 ? 29.308 46.575 121.175 1.00 18.41 102 VAL B CA 1
ATOM 2697 C C . VAL B 1 102 ? 27.815 46.502 121.151 1.00 18.87 102 VAL B C 1
ATOM 2698 O O . VAL B 1 102 ? 27.191 46.971 120.208 1.00 20.21 102 VAL B O 1
ATOM 2702 N N . ASN B 1 103 ? 27.255 45.991 122.231 1.00 19.86 103 ASN B N 1
ATOM 2703 C CA . ASN B 1 103 ? 25.803 45.976 122.394 1.00 21.76 103 ASN B CA 1
ATOM 2704 C C . ASN B 1 103 ? 25.418 47.197 123.205 1.00 20.52 103 ASN B C 1
ATOM 2705 O O . ASN B 1 103 ? 26.112 47.553 124.199 1.00 21.77 103 ASN B O 1
ATOM 2710 N N . TYR B 1 104 ? 24.352 47.867 122.818 1.00 19.11 104 TYR B N 1
ATOM 2711 C CA . TYR B 1 104 ? 24.054 49.124 123.518 1.00 18.23 104 TYR B CA 1
ATOM 2712 C C . TYR B 1 104 ? 23.372 48.852 124.878 1.00 19.40 104 TYR B C 1
ATOM 2713 O O . TYR B 1 104 ? 22.756 47.824 125.031 1.00 18.90 104 TYR B O 1
ATOM 2722 N N . THR B 1 105 ? 23.516 49.771 125.839 1.00 19.36 105 THR B N 1
ATOM 2723 C CA . THR B 1 105 ? 22.967 49.637 127.177 1.00 21.20 105 THR B CA 1
ATOM 2724 C C . THR B 1 105 ? 22.611 51.095 127.595 1.00 21.71 105 THR B C 1
ATOM 2725 O O . THR B 1 105 ? 22.795 52.087 126.816 1.00 20.39 105 THR B O 1
ATOM 2729 N N . ASP B 1 106 ? 22.212 51.257 128.849 1.00 22.22 106 ASP B N 1
ATOM 2730 C CA . ASP B 1 106 ? 22.027 52.600 129.387 1.00 22.80 106 ASP B CA 1
ATOM 2731 C C . ASP B 1 106 ? 23.355 53.348 129.424 1.00 22.09 106 ASP B C 1
ATOM 2732 O O . ASP B 1 106 ? 23.360 54.553 129.561 1.00 23.60 106 ASP B O 1
ATOM 2737 N N . TYR B 1 107 ? 24.482 52.661 129.306 1.00 19.16 107 TYR B N 1
ATOM 2738 C CA . TYR B 1 107 ? 25.757 53.339 129.482 1.00 17.08 107 TYR B CA 1
ATOM 2739 C C . TYR B 1 107 ? 26.533 53.427 128.199 1.00 15.60 107 TYR B C 1
ATOM 2740 O O . TYR B 1 107 ? 27.638 54.005 128.200 1.00 15.24 107 TYR B O 1
ATOM 2749 N N . ILE B 1 108 ? 25.999 52.814 127.149 1.00 14.80 108 ILE B N 1
ATOM 2750 C CA . ILE B 1 108 ? 26.715 52.714 125.857 1.00 14.60 108 ILE B CA 1
ATOM 2751 C C . ILE B 1 108 ? 25.670 52.892 124.760 1.00 14.28 108 ILE B C 1
ATOM 2752 O O . ILE B 1 108 ? 24.869 51.976 124.482 1.00 15.21 108 ILE B O 1
ATOM 2757 N N . GLN B 1 109 ? 25.748 54.018 124.060 1.00 13.95 109 GLN B N 1
ATOM 2758 C CA . GLN B 1 109 ? 24.758 54.414 123.071 1.00 14.63 109 GLN B CA 1
ATOM 2759 C C . GLN B 1 109 ? 25.456 55.266 122.039 1.00 13.91 109 GLN B C 1
ATOM 2760 O O . GLN B 1 109 ? 26.353 56.056 122.383 1.00 14.10 109 GLN B O 1
ATOM 2766 N N . PRO B 1 110 ? 25.009 55.190 120.773 1.00 13.47 110 PRO B N 1
ATOM 2767 C CA . PRO B 1 110 ? 25.625 56.053 119.740 1.00 13.19 110 PRO B CA 1
ATOM 2768 C C . PRO B 1 110 ? 25.020 57.429 119.762 1.00 13.81 110 PRO B C 1
ATOM 2769 O O . PRO B 1 110 ? 23.823 57.593 120.134 1.00 15.23 110 PRO B O 1
ATOM 2773 N N . ILE B 1 111 ? 25.776 58.421 119.315 1.00 13.57 111 ILE B N 1
ATOM 2774 C CA . ILE B 1 111 ? 25.215 59.789 119.159 1.00 13.32 111 ILE B CA 1
ATOM 2775 C C . ILE B 1 111 ? 24.838 60.030 117.702 1.00 14.15 111 ILE B C 1
ATOM 2776 O O . ILE B 1 111 ? 25.571 59.557 116.832 1.00 14.01 111 ILE B O 1
ATOM 2781 N N . SER B 1 112 ? 23.729 60.765 117.434 1.00 14.17 112 SER B N 1
ATOM 2782 C CA . SER B 1 112 ? 23.247 61.046 116.085 1.00 14.94 112 SER B CA 1
ATOM 2783 C C . SER B 1 112 ? 24.186 62.034 115.379 1.00 14.57 112 SER B C 1
ATOM 2784 O O . SER B 1 112 ? 24.724 62.963 116.034 1.00 14.06 112 SER B O 1
ATOM 2787 N N . LEU B 1 113 ? 24.413 61.863 114.087 1.00 13.93 113 LEU B N 1
ATOM 2788 C CA . LEU B 1 113 ? 25.200 62.878 113.340 1.00 14.62 113 LEU B CA 1
ATOM 2789 C C . LEU B 1 113 ? 24.276 64.016 112.884 1.00 16.28 113 LEU B C 1
ATOM 2790 O O . LEU B 1 113 ? 23.123 63.754 112.590 1.00 17.20 113 LEU B O 1
ATOM 2795 N N . PRO B 1 114 ? 24.802 65.242 112.689 1.00 16.06 114 PRO B N 1
ATOM 2796 C CA . PRO B 1 114 ? 23.974 66.302 112.112 1.00 18.51 114 PRO B CA 1
ATOM 2797 C C . PRO B 1 114 ? 23.772 66.040 110.612 1.00 22.64 114 PRO B C 1
ATOM 2798 O O . PRO B 1 114 ? 24.580 65.358 110.029 1.00 23.31 114 PRO B O 1
ATOM 2802 N N . GLU B 1 115 ? 22.757 66.609 109.996 1.00 29.16 115 GLU B N 1
ATOM 2803 C CA . GLU B 1 115 ? 22.744 66.675 108.521 1.00 32.93 115 GLU B CA 1
ATOM 2804 C C . GLU B 1 115 ? 23.860 67.605 107.985 1.00 33.39 115 GLU B C 1
ATOM 2805 O O . GLU B 1 115 ? 24.250 68.580 108.673 1.00 33.13 115 GLU B O 1
ATOM 2811 N N . GLU B 1 116 ? 24.355 67.325 106.768 1.00 33.07 116 GLU B N 1
ATOM 2812 C CA . GLU B 1 116 ? 25.268 68.229 106.065 1.00 37.48 116 GLU B CA 1
ATOM 2813 C C . GLU B 1 116 ? 24.656 69.672 106.002 1.00 38.98 116 GLU B C 1
ATOM 2814 O O . GLU B 1 116 ? 25.387 70.664 106.050 1.00 42.48 116 GLU B O 1
ATOM 2820 N N . ASN B 1 117 ? 23.319 69.748 105.958 1.00 40.34 117 ASN B N 1
ATOM 2821 C CA . ASN B 1 117 ? 22.480 70.948 106.248 1.00 45.86 117 ASN B CA 1
ATOM 2822 C C . ASN B 1 117 ? 22.623 71.708 107.625 1.00 48.25 117 ASN B C 1
ATOM 2823 O O . ASN B 1 117 ? 23.094 72.870 107.653 1.00 46.69 117 ASN B O 1
ATOM 2828 N N . GLN B 1 118 ? 22.212 71.024 108.721 1.00 44.33 118 GLN B N 1
ATOM 2829 C CA . GLN B 1 118 ? 21.965 71.554 110.087 1.00 38.29 118 GLN B CA 1
ATOM 2830 C C . GLN B 1 118 ? 22.767 72.750 110.540 1.00 33.86 118 GLN B C 1
ATOM 2831 O O . GLN B 1 118 ? 23.996 72.761 110.477 1.00 34.92 118 GLN B O 1
ATOM 2837 N N . VAL B 1 119 ? 22.055 73.718 111.099 1.00 32.55 119 VAL B N 1
ATOM 2838 C CA . VAL B 1 119 ? 22.654 74.927 111.644 1.00 26.82 119 VAL B CA 1
ATOM 2839 C C . VAL B 1 119 ? 22.723 74.801 113.151 1.00 23.83 119 VAL B C 1
ATOM 2840 O O . VAL B 1 119 ? 21.752 74.504 113.800 1.00 23.15 119 VAL B O 1
ATOM 2844 N N . PHE B 1 120 ? 23.883 75.040 113.728 1.00 21.94 120 PHE B N 1
ATOM 2845 C CA . PHE B 1 120 ? 23.955 75.150 115.161 1.00 21.31 120 PHE B CA 1
ATOM 2846 C C . PHE B 1 120 ? 24.258 76.648 115.377 1.00 22.07 120 PHE B C 1
ATOM 2847 O O . PHE B 1 120 ? 25.409 77.061 115.197 1.00 21.77 120 PHE B O 1
ATOM 2855 N N . PRO B 1 121 ? 23.249 77.464 115.753 1.00 22.73 121 PRO B N 1
ATOM 2856 C CA . PRO B 1 121 ? 23.581 78.943 115.753 1.00 22.84 121 PRO B CA 1
ATOM 2857 C C . PRO B 1 121 ? 24.599 79.454 116.805 1.00 20.18 121 PRO B C 1
ATOM 2858 O O . PRO B 1 121 ? 24.609 78.957 117.937 1.00 18.90 121 PRO B O 1
ATOM 2862 N N . PRO B 1 122 ? 25.415 80.486 116.450 1.00 21.02 122 PRO B N 1
ATOM 2863 C CA . PRO B 1 122 ? 26.190 81.199 117.472 1.00 20.96 122 PRO B CA 1
ATOM 2864 C C . PRO B 1 122 ? 25.308 81.556 118.671 1.00 21.62 122 PRO B C 1
ATOM 2865 O O . PRO B 1 122 ? 24.134 81.970 118.506 1.00 20.65 122 PRO B O 1
ATOM 2869 N N . GLY B 1 123 ? 25.849 81.396 119.858 1.00 19.99 123 GLY B N 1
ATOM 2870 C CA . GLY B 1 123 ? 25.081 81.722 121.042 1.00 22.10 123 GLY B CA 1
ATOM 2871 C C . GLY B 1 123 ? 24.340 80.581 121.703 1.00 23.13 123 GLY B C 1
ATOM 2872 O O . GLY B 1 123 ? 24.056 80.668 122.873 1.00 23.69 123 GLY B O 1
ATOM 2873 N N . ARG B 1 124 ? 24.002 79.531 120.976 1.00 23.13 124 ARG B N 1
ATOM 2874 C CA . ARG B 1 124 ? 23.398 78.335 121.566 1.00 24.28 124 ARG B CA 1
ATOM 2875 C C . ARG B 1 124 ? 24.439 77.694 122.536 1.00 22.95 124 ARG B C 1
ATOM 2876 O O . ARG B 1 124 ? 25.616 77.596 122.154 1.00 19.85 124 ARG B O 1
ATOM 2884 N N . ASN B 1 125 ? 24.030 77.223 123.723 1.00 20.84 125 ASN B N 1
ATOM 2885 C CA . ASN B 1 125 ? 24.948 76.421 124.566 1.00 22.31 125 ASN B CA 1
ATOM 2886 C C . ASN B 1 125 ? 24.996 75.005 124.055 1.00 20.04 125 ASN B C 1
ATOM 2887 O O . ASN B 1 125 ? 23.964 74.433 123.687 1.00 22.45 125 ASN B O 1
ATOM 2892 N N . CYS B 1 126 ? 26.198 74.441 124.000 1.00 17.43 126 CYS B N 1
ATOM 2893 C CA . CYS B 1 126 ? 26.413 73.062 123.714 1.00 16.26 126 CYS B CA 1
ATOM 2894 C C . CYS B 1 126 ? 27.243 72.475 124.871 1.00 15.03 126 CYS B C 1
ATOM 2895 O O . CYS B 1 126 ? 27.635 73.233 125.776 1.00 15.51 126 CYS B O 1
ATOM 2898 N N . SER B 1 127 ? 27.481 71.170 124.849 1.00 13.39 127 SER B N 1
ATOM 2899 C CA . SER B 1 127 ? 28.131 70.508 126.025 1.00 12.93 127 SER B CA 1
ATOM 2900 C C . SER B 1 127 ? 29.366 69.822 125.505 1.00 12.69 127 SER B C 1
ATOM 2901 O O . SER B 1 127 ? 29.370 69.294 124.367 1.00 12.08 127 SER B O 1
ATOM 2904 N N . ILE B 1 128 ? 30.390 69.811 126.345 1.00 11.86 128 ILE B N 1
ATOM 2905 C CA . ILE B 1 128 ? 31.623 69.099 126.067 1.00 10.85 128 ILE B CA 1
ATOM 2906 C C . ILE B 1 128 ? 31.890 68.159 127.285 1.00 11.03 128 ILE B C 1
ATOM 2907 O O . ILE B 1 128 ? 31.377 68.411 128.409 1.00 10.68 128 ILE B O 1
ATOM 2912 N N . ALA B 1 129 ? 32.693 67.101 127.085 1.00 10.92 129 ALA B N 1
ATOM 2913 C CA . ALA B 1 129 ? 33.021 66.167 128.200 1.00 11.04 129 ALA B CA 1
ATOM 2914 C C . ALA B 1 129 ? 34.326 65.493 127.960 1.00 11.35 129 ALA B C 1
ATOM 2915 O O . ALA B 1 129 ? 34.732 65.266 126.769 1.00 12.83 129 ALA B O 1
ATOM 2917 N N . GLY B 1 130 ? 35.065 65.156 129.001 1.00 10.67 130 GLY B N 1
ATOM 2918 C CA . GLY B 1 130 ? 36.246 64.318 128.747 1.00 10.25 130 GLY B CA 1
ATOM 2919 C C . GLY B 1 130 ? 37.055 64.174 130.048 1.00 9.99 130 GLY B C 1
ATOM 2920 O O . GLY B 1 130 ? 36.669 64.671 131.086 1.00 10.28 130 GLY B O 1
ATOM 2921 N N . TRP B 1 131 ? 38.145 63.476 129.994 1.00 9.78 131 TRP B N 1
ATOM 2922 C CA . TRP B 1 131 ? 38.932 63.150 131.194 1.00 10.24 131 TRP B CA 1
ATOM 2923 C C . TRP B 1 131 ? 40.241 63.937 131.186 1.00 10.82 131 TRP B C 1
ATOM 2924 O O . TRP B 1 131 ? 41.209 63.564 131.857 1.00 11.89 131 TRP B O 1
ATOM 2935 N N . GLY B 1 132 ? 40.364 64.973 130.334 1.00 11.07 132 GLY B N 1
ATOM 2936 C CA . GLY B 1 132 ? 41.654 65.656 130.152 1.00 11.03 132 GLY B CA 1
ATOM 2937 C C . GLY B 1 132 ? 41.948 66.590 131.348 1.00 11.93 132 GLY B C 1
ATOM 2938 O O . GLY B 1 132 ? 41.216 66.567 132.389 1.00 12.09 132 GLY B O 1
ATOM 2939 N N . THR B 1 133 ? 42.992 67.423 131.219 1.00 11.58 133 THR B N 1
ATOM 2940 C CA . THR B 1 133 ? 43.401 68.268 132.335 1.00 11.71 133 THR B CA 1
ATOM 2941 C C . THR B 1 133 ? 42.324 69.216 132.793 1.00 11.61 133 THR B C 1
ATOM 2942 O O . THR B 1 133 ? 41.532 69.736 131.970 1.00 10.78 133 THR B O 1
ATOM 2946 N N . VAL B 1 134 ? 42.316 69.473 134.117 1.00 11.55 134 VAL B N 1
ATOM 2947 C CA . VAL B 1 134 ? 41.237 70.292 134.683 1.00 12.44 134 VAL B CA 1
ATOM 2948 C C . VAL B 1 134 ? 41.707 71.715 134.934 1.00 13.22 134 VAL B C 1
ATOM 2949 O O . VAL B 1 134 ? 40.888 72.531 135.251 1.00 13.45 134 VAL B O 1
ATOM 2953 N N . VAL B 1 135 ? 43.023 72.005 134.798 1.00 14.26 135 VAL B N 1
ATOM 2954 C CA . VAL B 1 135 ? 43.456 73.401 134.612 1.00 16.26 135 VAL B CA 1
ATOM 2955 C C . VAL B 1 135 ? 44.610 73.303 133.618 1.00 16.81 135 VAL B C 1
ATOM 2956 O O . VAL B 1 135 ? 45.246 72.206 133.502 1.00 16.24 135 VAL B O 1
ATOM 2960 N N . TYR B 1 136 ? 44.911 74.408 132.950 1.00 16.10 136 TYR B N 1
ATOM 2961 C CA . TYR B 1 136 ? 45.982 74.351 131.960 1.00 17.03 136 TYR B CA 1
ATOM 2962 C C . TYR B 1 136 ? 47.333 73.951 132.552 1.00 18.09 136 TYR B C 1
ATOM 2963 O O . TYR B 1 136 ? 47.758 74.530 133.555 1.00 18.10 136 TYR B O 1
ATOM 2972 N N . GLN B 1 137 ? 47.957 72.940 131.960 1.00 17.72 137 GLN B N 1
ATOM 2973 C CA . GLN B 1 137 ? 49.258 72.380 132.427 1.00 20.26 137 GLN B CA 1
ATOM 2974 C C . GLN B 1 137 ? 49.129 71.692 133.829 1.00 19.53 137 GLN B C 1
ATOM 2975 O O . GLN B 1 137 ? 50.115 71.453 134.484 1.00 19.25 137 GLN B O 1
ATOM 2981 N N . GLY B 1 138 ? 47.898 71.375 134.234 1.00 18.31 138 GLY B N 1
ATOM 2982 C CA . GLY B 1 138 ? 47.702 70.728 135.533 1.00 17.42 138 GLY B CA 1
ATOM 2983 C C . GLY B 1 138 ? 47.375 69.270 135.354 1.00 16.06 138 GLY B C 1
ATOM 2984 O O . GLY B 1 138 ? 47.716 68.638 134.307 1.00 15.85 138 GLY B O 1
ATOM 2985 N N . THR B 1 139 ? 46.672 68.738 136.325 1.00 14.27 139 THR B N 1
ATOM 2986 C CA . THR B 1 139 ? 46.461 67.285 136.358 1.00 13.41 139 THR B CA 1
ATOM 2987 C C . THR B 1 139 ? 45.174 66.809 135.638 1.00 12.66 139 THR B C 1
ATOM 2988 O O . THR B 1 139 ? 44.323 67.617 135.394 1.00 12.59 139 THR B O 1
ATOM 2992 N N . THR B 1 140 ? 45.062 65.496 135.335 1.00 12.08 140 THR B N 1
ATOM 2993 C CA . THR B 1 140 ? 43.960 64.932 134.592 1.00 12.04 140 THR B CA 1
ATOM 2994 C C . THR B 1 140 ? 42.867 64.574 135.505 1.00 11.87 140 THR B C 1
ATOM 2995 O O . THR B 1 140 ? 43.123 64.224 136.716 1.00 12.26 140 THR B O 1
ATOM 2999 N N . ALA B 1 141 ? 41.646 64.586 134.974 1.00 11.16 141 ALA B N 1
ATOM 3000 C CA . ALA B 1 141 ? 40.458 64.149 135.740 1.00 11.45 141 ALA B CA 1
ATOM 3001 C C . ALA B 1 141 ? 40.456 62.646 135.988 1.00 11.59 141 ALA B C 1
ATOM 3002 O O . ALA B 1 141 ? 41.088 61.899 135.220 1.00 13.07 141 ALA B O 1
ATOM 3004 N N . ASP B 1 142 ? 39.739 62.196 137.042 1.00 11.40 142 ASP B N 1
ATOM 3005 C CA . ASP B 1 142 ? 39.446 60.770 137.340 1.00 11.60 142 ASP B CA 1
ATOM 3006 C C . ASP B 1 142 ? 37.988 60.514 136.823 1.00 11.43 142 ASP B C 1
ATOM 3007 O O . ASP B 1 142 ? 37.734 59.737 135.892 1.00 11.77 142 ASP B O 1
ATOM 3012 N N . ILE B 1 143 ? 37.068 61.260 137.377 1.00 11.23 143 ILE B N 1
ATOM 3013 C CA . ILE B 1 143 ? 35.652 61.249 137.023 1.00 11.19 143 ILE B CA 1
ATOM 3014 C C . ILE B 1 143 ? 35.441 62.059 135.763 1.00 11.14 143 ILE B C 1
ATOM 3015 O O . ILE B 1 143 ? 35.925 63.189 135.650 1.00 10.78 143 ILE B O 1
ATOM 3020 N N . LEU B 1 144 ? 34.679 61.505 134.837 1.00 10.48 144 LEU B N 1
ATOM 3021 C CA . LEU B 1 144 ? 34.386 62.253 133.562 1.00 10.26 144 LEU B CA 1
ATOM 3022 C C . LEU B 1 144 ? 33.844 63.690 133.892 1.00 10.31 144 LEU B C 1
ATOM 3023 O O . LEU B 1 144 ? 32.857 63.856 134.673 1.00 10.51 144 LEU B O 1
ATOM 3028 N N . GLN B 1 145 ? 34.462 64.691 133.258 1.00 10.03 145 GLN B N 1
ATOM 3029 C CA . GLN B 1 145 ? 34.049 66.089 133.404 1.00 10.77 145 GLN B CA 1
ATOM 3030 C C . GLN B 1 145 ? 33.129 66.511 132.252 1.00 11.50 145 GLN B C 1
ATOM 3031 O O . GLN B 1 145 ? 33.326 66.044 131.106 1.00 12.07 145 GLN B O 1
ATOM 3037 N N . GLU B 1 146 ? 32.116 67.314 132.578 1.00 12.13 146 GLU B N 1
ATOM 3038 C CA . GLU B 1 146 ? 31.247 67.927 131.553 1.00 12.21 146 GLU B CA 1
ATOM 3039 C C . GLU B 1 146 ? 31.200 69.441 131.732 1.00 12.13 146 GLU B C 1
ATOM 3040 O O . GLU B 1 146 ? 31.437 69.941 132.843 1.00 11.73 146 GLU B O 1
ATOM 3046 N N . ALA B 1 147 ? 30.809 70.189 130.695 1.00 12.03 147 ALA B N 1
ATOM 3047 C CA . ALA B 1 147 ? 30.661 71.633 130.880 1.00 12.63 147 ALA B CA 1
ATOM 3048 C C . ALA B 1 147 ? 29.784 72.100 129.738 1.00 13.41 147 ALA B C 1
ATOM 3049 O O . ALA B 1 147 ? 29.684 71.396 128.733 1.00 12.06 147 ALA B O 1
ATOM 3051 N N . ASP B 1 148 ? 29.164 73.271 129.907 1.00 14.39 148 ASP B N 1
ATOM 3052 C CA . ASP B 1 148 ? 28.404 73.837 128.760 1.00 15.81 148 ASP B CA 1
ATOM 3053 C C . ASP B 1 148 ? 29.129 75.047 128.309 1.00 14.63 148 ASP B C 1
ATOM 3054 O O . ASP B 1 148 ? 29.690 75.768 129.140 1.00 14.45 148 ASP B O 1
ATOM 3059 N N . VAL B 1 149 ? 29.156 75.252 126.998 1.00 14.25 149 VAL B N 1
ATOM 3060 C CA . VAL B 1 149 ? 29.959 76.330 126.358 1.00 14.25 149 VAL B CA 1
ATOM 3061 C C . VAL B 1 149 ? 29.105 76.906 125.222 1.00 14.53 149 VAL B C 1
ATOM 3062 O O . VAL B 1 149 ? 28.413 76.141 124.487 1.00 15.91 149 VAL B O 1
ATOM 3066 N N . PRO B 1 150 ? 29.130 78.246 125.044 1.00 14.40 150 PRO B N 1
ATOM 3067 C CA . PRO B 1 150 ? 28.306 78.785 123.942 1.00 13.61 150 PRO B CA 1
ATOM 3068 C C . PRO B 1 150 ? 29.079 78.774 122.634 1.00 12.76 150 PRO B C 1
ATOM 3069 O O . PRO B 1 150 ? 30.304 78.945 122.615 1.00 11.56 150 PRO B O 1
ATOM 3073 N N . LEU B 1 151 ? 28.347 78.597 121.540 1.00 12.44 151 LEU B N 1
ATOM 3074 C CA . LEU B 1 151 ? 28.946 78.556 120.194 1.00 12.08 151 LEU B CA 1
ATOM 3075 C C . LEU B 1 151 ? 29.260 79.959 119.720 1.00 12.40 151 LEU B C 1
ATOM 3076 O O . LEU B 1 151 ? 28.538 80.926 120.073 1.00 12.68 151 LEU B O 1
ATOM 3081 N N . LEU B 1 152 ? 30.337 80.067 118.939 1.00 11.75 152 LEU B N 1
ATOM 3082 C CA . LEU B 1 152 ? 30.669 81.353 118.303 1.00 12.35 152 LEU B CA 1
ATOM 3083 C C . LEU B 1 152 ? 30.391 81.294 116.840 1.00 12.04 152 LEU B C 1
ATOM 3084 O O . LEU B 1 152 ? 30.292 80.225 116.246 1.00 12.33 152 LEU B O 1
ATOM 3089 N N . SER B 1 153 ? 30.257 82.452 116.213 1.00 12.80 153 SER B N 1
ATOM 3090 C CA . SER B 1 153 ? 30.317 82.490 114.750 1.00 12.38 153 SER B CA 1
ATOM 3091 C C . SER B 1 153 ? 31.796 82.267 114.332 1.00 11.93 153 SER B C 1
ATOM 3092 O O . SER B 1 153 ? 32.770 82.613 115.080 1.00 11.53 153 SER B O 1
ATOM 3095 N N . ASN B 1 154 ? 31.970 81.709 113.108 1.00 11.86 154 ASN B N 1
ATOM 3096 C CA . ASN B 1 154 ? 33.344 81.515 112.579 1.00 12.89 154 ASN B CA 1
ATOM 3097 C C . ASN B 1 154 ? 34.052 82.837 112.413 1.00 12.99 154 ASN B C 1
ATOM 3098 O O . ASN B 1 154 ? 35.277 82.919 112.559 1.00 11.94 154 ASN B O 1
ATOM 3103 N N . GLU B 1 155 ? 33.260 83.855 112.110 1.00 13.06 155 GLU B N 1
ATOM 3104 C CA . GLU B 1 155 ? 33.865 85.217 111.888 1.00 15.37 155 GLU B CA 1
ATOM 3105 C C . GLU B 1 155 ? 34.464 85.753 113.211 1.00 13.68 155 GLU B C 1
ATOM 3106 O O . GLU B 1 155 ? 35.654 86.219 113.283 1.00 11.90 155 GLU B O 1
ATOM 3112 N N . ARG B 1 156 ? 33.699 85.599 114.285 1.00 13.09 156 ARG B N 1
ATOM 3113 C CA . ARG B 1 156 ? 34.257 86.043 115.603 1.00 13.51 156 ARG B CA 1
ATOM 3114 C C . ARG B 1 156 ? 35.415 85.147 116.019 1.00 11.66 156 ARG B C 1
ATOM 3115 O O . ARG B 1 156 ? 36.383 85.610 116.669 1.00 10.83 156 ARG B O 1
ATOM 3123 N N . CYS B 1 157 ? 35.305 83.822 115.728 1.00 11.29 157 CYS B N 1
ATOM 3124 C CA . CYS B 1 157 ? 36.310 82.932 116.166 1.00 10.49 157 CYS B CA 1
ATOM 3125 C C . CYS B 1 157 ? 37.629 83.299 115.431 1.00 9.89 157 CYS B C 1
ATOM 3126 O O . CYS B 1 157 ? 38.701 83.322 116.003 1.00 9.80 157 CYS B O 1
ATOM 3129 N N . GLN B 1 158 ? 37.556 83.596 114.152 1.00 9.79 158 GLN B N 1
ATOM 3130 C CA . GLN B 1 158 ? 38.768 83.902 113.437 1.00 10.14 158 GLN B CA 1
ATOM 3131 C C . GLN B 1 158 ? 39.377 85.241 113.972 1.00 10.69 158 GLN B C 1
ATOM 3132 O O . GLN B 1 158 ? 40.594 85.437 114.042 1.00 11.10 158 GLN B O 1
ATOM 3138 N N . GLN B 1 159 ? 38.523 86.153 114.395 1.00 10.67 159 GLN B N 1
ATOM 3139 C CA . GLN B 1 159 ? 39.024 87.418 114.928 1.00 12.36 159 GLN B CA 1
ATOM 3140 C C . GLN B 1 159 ? 39.779 87.185 116.267 1.00 12.40 159 GLN B C 1
ATOM 3141 O O . GLN B 1 159 ? 40.731 87.921 116.595 1.00 13.06 159 GLN B O 1
ATOM 3147 N N . GLN B 1 160 ? 39.301 86.205 117.042 1.00 11.74 160 GLN B N 1
ATOM 3148 C CA . GLN B 1 160 ? 39.974 85.871 118.360 1.00 11.66 160 GLN B CA 1
ATOM 3149 C C . GLN B 1 160 ? 41.168 84.931 118.218 1.00 11.26 160 GLN B C 1
ATOM 3150 O O . GLN B 1 160 ? 41.999 84.781 119.152 1.00 11.82 160 GLN B O 1
ATOM 3156 N N . MET B 1 161 ? 41.288 84.296 117.050 1.00 10.55 161 MET B N 1
ATOM 3157 C CA . MET B 1 161 ? 42.386 83.411 116.719 1.00 10.52 161 MET B CA 1
ATOM 3158 C C . MET B 1 161 ? 43.103 83.750 115.447 1.00 10.42 161 MET B C 1
ATOM 3159 O O . MET B 1 161 ? 43.236 82.889 114.568 1.00 10.09 161 MET B O 1
ATOM 3164 N N . PRO B 1 162 ? 43.659 84.970 115.381 1.00 10.89 162 PRO B N 1
ATOM 3165 C CA . PRO B 1 162 ? 44.105 85.446 114.097 1.00 10.91 162 PRO B CA 1
ATOM 3166 C C . PRO B 1 162 ? 45.412 84.776 113.729 1.00 12.10 162 PRO B C 1
ATOM 3167 O O . PRO B 1 162 ? 45.786 84.886 112.562 1.00 13.15 162 PRO B O 1
ATOM 3171 N N . GLU B 1 163 ? 46.071 84.092 114.705 1.00 12.65 163 GLU B N 1
ATOM 3172 C CA . GLU B 1 163 ? 47.302 83.298 114.427 1.00 13.58 163 GLU B CA 1
ATOM 3173 C C . GLU B 1 163 ? 46.967 81.997 113.689 1.00 14.92 163 GLU B C 1
ATOM 3174 O O . GLU B 1 163 ? 47.882 81.339 113.203 1.00 14.39 163 GLU B O 1
ATOM 3180 N N . TYR B 1 164 ? 45.666 81.627 113.637 1.00 14.21 164 TYR B N 1
ATOM 3181 C CA . TYR B 1 164 ? 45.302 80.285 113.174 1.00 15.64 164 TYR B CA 1
ATOM 3182 C C . TYR B 1 164 ? 44.414 80.420 111.942 1.00 16.91 164 TYR B C 1
ATOM 3183 O O . TYR B 1 164 ? 43.848 81.523 111.703 1.00 15.98 164 TYR B O 1
ATOM 3192 N N . ASN B 1 165 ? 44.332 79.362 111.140 1.00 16.58 165 ASN B N 1
ATOM 3193 C CA . ASN B 1 165 ? 43.423 79.418 110.045 1.00 17.57 165 ASN B CA 1
ATOM 3194 C C . ASN B 1 165 ? 42.114 78.776 110.444 1.00 15.55 165 ASN B C 1
ATOM 3195 O O . ASN B 1 165 ? 42.008 77.570 110.416 1.00 14.93 165 ASN B O 1
ATOM 3200 N N . ILE B 1 166 ? 41.113 79.602 110.758 1.00 14.23 166 ILE B N 1
ATOM 3201 C CA . ILE B 1 166 ? 39.822 79.091 111.158 1.00 12.34 166 ILE B CA 1
ATOM 3202 C C . ILE B 1 166 ? 39.001 78.885 109.941 1.00 12.30 166 ILE B C 1
ATOM 3203 O O . ILE B 1 166 ? 38.731 79.865 109.228 1.00 14.77 166 ILE B O 1
ATOM 3208 N N . THR B 1 167 ? 38.606 77.624 109.599 1.00 10.72 167 THR B N 1
ATOM 3209 C CA . THR B 1 167 ? 38.043 77.388 108.311 1.00 11.07 167 THR B CA 1
ATOM 3210 C C . THR B 1 167 ? 36.583 77.001 108.452 1.00 10.69 167 THR B C 1
ATOM 3211 O O . THR B 1 167 ? 36.098 76.759 109.560 1.00 9.84 167 THR B O 1
ATOM 3215 N N . GLU B 1 168 ? 35.933 76.828 107.325 1.00 10.27 168 GLU B N 1
ATOM 3216 C CA . GLU B 1 168 ? 34.582 76.311 107.339 1.00 10.55 168 GLU B CA 1
ATOM 3217 C C . GLU B 1 168 ? 34.429 74.869 107.894 1.00 9.58 168 GLU B C 1
ATOM 3218 O O . GLU B 1 168 ? 33.285 74.398 108.129 1.00 9.48 168 GLU B O 1
ATOM 3224 N N . ASN B 1 169 ? 35.540 74.170 108.056 1.00 9.02 169 ASN B N 1
ATOM 3225 C CA . ASN B 1 169 ? 35.569 72.823 108.657 1.00 8.86 169 ASN B CA 1
ATOM 3226 C C . ASN B 1 169 ? 35.693 72.809 110.169 1.00 8.52 169 ASN B C 1
ATOM 3227 O O . ASN B 1 169 ? 35.917 71.789 110.771 1.00 7.94 169 ASN B O 1
ATOM 3232 N N . MET B 1 170 ? 35.550 73.989 110.762 1.00 9.20 170 MET B N 1
ATOM 3233 C CA . MET B 1 170 ? 35.721 74.136 112.201 1.00 8.81 170 MET B CA 1
ATOM 3234 C C . MET B 1 170 ? 34.496 74.851 112.774 1.00 9.19 170 MET B C 1
ATOM 3235 O O . MET B 1 170 ? 33.822 75.566 112.081 1.00 9.32 170 MET B O 1
ATOM 3240 N N . ILE B 1 171 ? 34.309 74.680 114.094 1.00 9.24 171 ILE B N 1
ATOM 3241 C CA . ILE B 1 171 ? 33.221 75.323 114.808 1.00 9.87 171 ILE B CA 1
ATOM 3242 C C . ILE B 1 171 ? 33.833 75.640 116.188 1.00 9.90 171 ILE B C 1
ATOM 3243 O O . ILE B 1 171 ? 34.579 74.814 116.706 1.00 9.89 171 ILE B O 1
ATOM 3248 N N . CYS B 1 172 ? 33.555 76.843 116.739 1.00 9.88 172 CYS B N 1
ATOM 3249 C CA . CYS B 1 172 ? 34.263 77.296 117.917 1.00 10.36 172 CYS B CA 1
ATOM 3250 C C . CYS B 1 172 ? 33.295 77.521 119.035 1.00 10.15 172 CYS B C 1
ATOM 3251 O O . CYS B 1 172 ? 32.096 77.824 118.776 1.00 9.97 172 CYS B O 1
ATOM 3254 N N . ALA B 1 173 ? 33.800 77.330 120.264 1.00 10.05 173 ALA B N 1
ATOM 3255 C CA . ALA B 1 173 ? 32.897 77.444 121.406 1.00 10.82 173 ALA B CA 1
ATOM 3256 C C . ALA B 1 173 ? 33.683 77.950 122.605 1.00 11.23 173 ALA B C 1
ATOM 3257 O O . ALA B 1 173 ? 34.762 77.489 122.828 1.00 11.77 173 ALA B O 1
ATOM 3259 N N . GLY B 1 174 ? 33.138 78.911 123.362 1.00 11.96 174 GLY B N 1
ATOM 3260 C CA . GLY B 1 174 ? 33.916 79.424 124.488 1.00 12.52 174 GLY B CA 1
ATOM 3261 C C . GLY B 1 174 ? 33.242 80.646 125.075 1.00 12.88 174 GLY B C 1
ATOM 3262 O O . GLY B 1 174 ? 32.336 81.201 124.468 1.00 13.16 174 GLY B O 1
ATOM 3263 N N . TYR B 1 175 ? 33.619 81.018 126.309 1.00 13.43 175 TYR B N 1
ATOM 3264 C CA . TYR B 1 175 ? 33.053 82.255 126.927 1.00 14.19 175 TYR B CA 1
ATOM 3265 C C . TYR B 1 175 ? 34.003 83.428 126.706 1.00 15.04 175 TYR B C 1
ATOM 3266 O O . TYR B 1 175 ? 35.246 83.259 126.784 1.00 14.27 175 TYR B O 1
ATOM 3275 N N . GLU B 1 176 ? 33.432 84.614 126.548 1.00 15.95 176 GLU B N 1
ATOM 3276 C CA . GLU B 1 176 ? 34.204 85.840 126.478 1.00 17.70 176 GLU B CA 1
ATOM 3277 C C . GLU B 1 176 ? 35.109 85.976 127.710 1.00 17.67 176 GLU B C 1
ATOM 3278 O O . GLU B 1 176 ? 36.298 86.391 127.633 1.00 16.69 176 GLU B O 1
ATOM 3284 N N . GLU B 1 177 ? 34.554 85.621 128.859 1.00 16.76 177 GLU B N 1
ATOM 3285 C CA . GLU B 1 177 ? 35.332 85.762 130.104 1.00 17.37 177 GLU B CA 1
ATOM 3286 C C . GLU B 1 177 ? 36.247 84.538 130.412 1.00 16.49 177 GLU B C 1
ATOM 3287 O O . GLU B 1 177 ? 37.006 84.506 131.395 1.00 15.08 177 GLU B O 1
ATOM 3293 N N . GLY B 1 178 ? 36.171 83.506 129.561 1.00 14.84 178 GLY B N 1
ATOM 3294 C CA . GLY B 1 178 ? 37.042 82.347 129.694 1.00 14.61 178 GLY B CA 1
ATOM 3295 C C . GLY B 1 178 ? 36.619 81.446 130.838 1.00 14.55 178 GLY B C 1
ATOM 3296 O O . GLY B 1 178 ? 35.466 81.521 131.263 1.00 15.71 178 GLY B O 1
ATOM 3297 N N . GLY B 1 179 ? 37.538 80.629 131.357 1.00 13.88 179 GLY B N 1
ATOM 3298 C CA . GLY B 1 179 ? 37.238 79.829 132.590 1.00 14.08 179 GLY B CA 1
ATOM 3299 C C . GLY B 1 179 ? 36.681 78.443 132.388 1.00 14.43 179 GLY B C 1
ATOM 3300 O O . GLY B 1 179 ? 36.908 77.546 133.252 1.00 14.09 179 GLY B O 1
ATOM 3301 N N . ILE B 1 180 ? 36.052 78.205 131.232 1.00 14.11 180 ILE B N 1
ATOM 3302 C CA . ILE B 1 180 ? 35.421 76.933 130.973 1.00 14.04 180 ILE B CA 1
ATOM 3303 C C . ILE B 1 180 ? 35.830 76.476 129.533 1.00 13.36 180 ILE B C 1
ATOM 3304 O O . ILE B 1 180 ? 35.567 77.174 128.559 1.00 13.32 180 ILE B O 1
ATOM 3309 N N . ASP B 1 181 ? 36.465 75.310 129.410 1.00 12.59 181 ASP B N 1
ATOM 3310 C CA . ASP B 1 181 ? 36.988 74.950 128.066 1.00 12.28 181 ASP B CA 1
ATOM 3311 C C . ASP B 1 181 ? 37.398 73.520 128.047 1.00 11.40 181 ASP B C 1
ATOM 3312 O O . ASP B 1 181 ? 37.568 72.855 129.134 1.00 10.74 181 ASP B O 1
ATOM 3317 N N . SER B 1 182 ? 37.573 72.968 126.831 1.00 10.67 182 SER B N 1
ATOM 3318 C CA A SER B 1 182 ? 38.261 71.677 126.699 0.50 10.44 182 SER B CA 1
ATOM 3319 C CA B SER B 1 182 ? 38.251 71.683 126.714 0.50 11.06 182 SER B CA 1
ATOM 3320 C C . SER B 1 182 ? 39.773 71.906 126.876 1.00 11.73 182 SER B C 1
ATOM 3321 O O . SER B 1 182 ? 40.243 73.047 126.762 1.00 11.63 182 SER B O 1
ATOM 3326 N N . CYS B 1 183 ? 40.537 70.845 127.167 1.00 11.55 183 CYS B N 1
ATOM 3327 C CA . CYS B 1 183 ? 41.946 71.039 127.435 1.00 13.17 183 CYS B CA 1
ATOM 3328 C C . CYS B 1 183 ? 42.711 69.779 127.045 1.00 13.43 183 CYS B C 1
ATOM 3329 O O . CYS B 1 183 ? 42.179 68.894 126.410 1.00 11.64 183 CYS B O 1
ATOM 3332 N N . GLN B 1 184 ? 43.982 69.664 127.460 1.00 14.49 184 GLN B N 1
ATOM 3333 C CA A GLN B 1 184 ? 44.836 68.556 126.993 0.50 13.52 184 GLN B CA 1
ATOM 3334 C CA B GLN B 1 184 ? 44.855 68.540 127.008 0.50 14.41 184 GLN B CA 1
ATOM 3335 C C . GLN B 1 184 ? 44.297 67.181 127.477 1.00 13.90 184 GLN B C 1
ATOM 3336 O O . GLN B 1 184 ? 44.067 66.986 128.701 1.00 15.03 184 GLN B O 1
ATOM 3347 N N . GLY B 1 185 ? 44.108 66.220 126.563 1.00 11.25 185 GLY B N 1
ATOM 3348 C CA . GLY B 1 185 ? 43.534 64.898 126.909 1.00 11.42 185 GLY B CA 1
ATOM 3349 C C . GLY B 1 185 ? 42.046 64.871 126.567 1.00 10.76 185 GLY B C 1
ATOM 3350 O O . GLY B 1 185 ? 41.436 63.817 126.542 1.00 11.75 185 GLY B O 1
ATOM 3351 N N . ASP B 1 186 ? 41.441 66.012 126.221 1.00 9.95 186 ASP B N 1
ATOM 3352 C CA . ASP B 1 186 ? 39.984 66.023 125.860 1.00 9.26 186 ASP B CA 1
ATOM 3353 C C . ASP B 1 186 ? 39.826 65.954 124.325 1.00 9.17 186 ASP B C 1
ATOM 3354 O O . ASP B 1 186 ? 38.712 65.774 123.801 1.00 8.70 186 ASP B O 1
ATOM 3359 N N . SER B 1 187 ? 40.886 66.166 123.583 1.00 9.17 187 SER B N 1
ATOM 3360 C CA A SER B 1 187 ? 40.812 66.111 122.110 0.50 9.17 187 SER B CA 1
ATOM 3361 C CA B SER B 1 187 ? 40.679 66.196 122.131 0.50 9.69 187 SER B CA 1
ATOM 3362 C C . SER B 1 187 ? 40.148 64.840 121.582 1.00 9.33 187 SER B C 1
ATOM 3363 O O . SER B 1 187 ? 40.336 63.733 122.190 1.00 8.81 187 SER B O 1
ATOM 3368 N N . GLY B 1 188 ? 39.364 64.949 120.511 1.00 8.43 188 GLY B N 1
ATOM 3369 C CA . GLY B 1 188 ? 38.790 63.762 119.984 1.00 8.74 188 GLY B CA 1
ATOM 3370 C C . GLY B 1 188 ? 37.387 63.557 120.574 1.00 8.97 188 GLY B C 1
ATOM 3371 O O . GLY B 1 188 ? 36.574 62.881 119.914 1.00 9.57 188 GLY B O 1
ATOM 3372 N N . GLY B 1 189 ? 37.089 64.159 121.763 1.00 8.76 189 GLY B N 1
ATOM 3373 C CA . GLY B 1 189 ? 35.775 63.987 122.411 1.00 9.29 189 GLY B CA 1
ATOM 3374 C C . GLY B 1 189 ? 34.711 64.902 121.770 1.00 9.49 189 GLY B C 1
ATOM 3375 O O . GLY B 1 189 ? 35.039 65.648 120.852 1.00 9.73 189 GLY B O 1
ATOM 3376 N N . PRO B 1 190 ? 33.424 64.767 122.146 1.00 9.93 190 PRO B N 1
ATOM 3377 C CA . PRO B 1 190 ? 32.345 65.416 121.394 1.00 9.80 190 PRO B CA 1
ATOM 3378 C C . PRO B 1 190 ? 32.098 66.869 121.892 1.00 10.69 190 PRO B C 1
ATOM 3379 O O . PRO B 1 190 ? 32.283 67.181 123.117 1.00 10.71 190 PRO B O 1
ATOM 3383 N N . LEU B 1 191 ? 31.704 67.712 120.932 1.00 11.05 191 LEU B N 1
ATOM 3384 C CA . LEU B 1 191 ? 30.903 68.930 121.237 1.00 10.99 191 LEU B CA 1
ATOM 3385 C C . LEU B 1 191 ? 29.492 68.538 120.854 1.00 11.89 191 LEU B C 1
ATOM 3386 O O . LEU B 1 191 ? 29.185 68.245 119.670 1.00 11.28 191 LEU B O 1
ATOM 3391 N N . MET B 1 192 ? 28.611 68.506 121.828 1.00 11.82 192 MET B N 1
ATOM 3392 C CA . MET B 1 192 ? 27.280 67.987 121.505 1.00 13.30 192 MET B CA 1
ATOM 3393 C C . MET B 1 192 ? 26.185 69.009 121.723 1.00 13.87 192 MET B C 1
ATOM 3394 O O . MET B 1 192 ? 26.228 69.742 122.754 1.00 12.82 192 MET B O 1
ATOM 3399 N N . CYS B 1 193 ? 25.177 69.065 120.813 1.00 14.01 193 CYS B N 1
ATOM 3400 C CA . CYS B 1 193 ? 24.183 70.134 120.894 1.00 15.41 193 CYS B CA 1
ATOM 3401 C C . CYS B 1 193 ? 22.838 69.478 120.796 1.00 16.23 193 CYS B C 1
ATOM 3402 O O . CYS B 1 193 ? 22.668 68.556 120.050 1.00 14.18 193 CYS B O 1
ATOM 3405 N N . GLN B 1 194 ? 21.926 69.911 121.646 1.00 18.23 194 GLN B N 1
ATOM 3406 C CA . GLN B 1 194 ? 20.624 69.222 121.712 1.00 21.14 194 GLN B CA 1
ATOM 3407 C C . GLN B 1 194 ? 19.643 70.060 120.910 1.00 23.60 194 GLN B C 1
ATOM 3408 O O . GLN B 1 194 ? 19.576 71.264 121.133 1.00 23.83 194 GLN B O 1
ATOM 3414 N N . GLU B 1 195 ? 18.895 69.432 119.999 1.00 25.64 195 GLU B N 1
ATOM 3415 C CA . GLU B 1 195 ? 17.750 70.066 119.335 1.00 29.02 195 GLU B CA 1
ATOM 3416 C C . GLU B 1 195 ? 16.577 69.075 119.404 1.00 29.52 195 GLU B C 1
ATOM 3417 O O . GLU B 1 195 ? 16.719 67.853 119.163 1.00 25.75 195 GLU B O 1
ATOM 3423 N N . ASN B 1 196 ? 15.435 69.597 119.802 1.00 34.88 196 ASN B N 1
ATOM 3424 C CA . ASN B 1 196 ? 14.227 68.753 119.878 1.00 35.73 196 ASN B CA 1
ATOM 3425 C C . ASN B 1 196 ? 14.420 67.514 120.708 1.00 35.85 196 ASN B C 1
ATOM 3426 O O . ASN B 1 196 ? 14.048 66.433 120.240 1.00 36.25 196 ASN B O 1
ATOM 3431 N N . ASN B 1 197 ? 14.974 67.623 121.923 1.00 36.65 197 ASN B N 1
ATOM 3432 C CA . ASN B 1 197 ? 15.199 66.401 122.706 1.00 36.66 197 ASN B CA 1
ATOM 3433 C C . ASN B 1 197 ? 16.182 65.372 122.092 1.00 35.55 197 ASN B C 1
ATOM 3434 O O . ASN B 1 197 ? 16.209 64.203 122.545 1.00 36.66 197 ASN B O 1
ATOM 3439 N N . ARG B 1 198 ? 16.956 65.757 121.057 1.00 29.71 198 ARG B N 1
ATOM 3440 C CA . ARG B 1 198 ? 17.932 64.819 120.533 1.00 26.72 198 ARG B CA 1
ATOM 3441 C C . ARG B 1 198 ? 19.312 65.449 120.627 1.00 23.12 198 ARG B C 1
ATOM 3442 O O . ARG B 1 198 ? 19.474 66.647 120.346 1.00 23.85 198 ARG B O 1
ATOM 3450 N N . TRP B 1 199 ? 20.292 64.676 121.035 1.00 19.39 199 TRP B N 1
ATOM 3451 C CA . TRP B 1 199 ? 21.647 65.186 121.005 1.00 16.52 199 TRP B CA 1
ATOM 3452 C C . TRP B 1 199 ? 22.336 64.912 119.690 1.00 15.39 199 TRP B C 1
ATOM 3453 O O . TRP B 1 199 ? 22.227 63.792 119.193 1.00 15.75 199 TRP B O 1
ATOM 3464 N N . PHE B 1 200 ? 23.081 65.911 119.153 1.00 14.02 200 PHE B N 1
ATOM 3465 C CA . PHE B 1 200 ? 23.837 65.754 117.942 1.00 13.59 200 PHE B CA 1
ATOM 3466 C C . PHE B 1 200 ? 25.323 65.985 118.192 1.00 11.84 200 PHE B C 1
ATOM 3467 O O . PHE B 1 200 ? 25.709 66.805 119.014 1.00 11.13 200 PHE B O 1
ATOM 3475 N N . LEU B 1 201 ? 26.136 65.303 117.397 1.00 11.25 201 LEU B N 1
ATOM 3476 C CA . LEU B 1 201 ? 27.586 65.487 117.488 1.00 10.95 201 LEU B CA 1
ATOM 3477 C C . LEU B 1 201 ? 27.873 66.672 116.555 1.00 11.24 201 LEU B C 1
ATOM 3478 O O . LEU B 1 201 ? 28.002 66.497 115.316 1.00 11.20 201 LEU B O 1
ATOM 3483 N N . ALA B 1 202 ? 27.967 67.888 117.138 1.00 10.36 202 ALA B N 1
ATOM 3484 C CA . ALA B 1 202 ? 28.238 69.031 116.327 1.00 10.30 202 ALA B CA 1
ATOM 3485 C C . ALA B 1 202 ? 29.747 69.211 116.018 1.00 9.22 202 ALA B C 1
ATOM 3486 O O . ALA B 1 202 ? 30.104 69.742 114.972 1.00 9.26 202 ALA B O 1
ATOM 3488 N N . GLY B 1 203 ? 30.606 68.760 116.935 1.00 9.03 203 GLY B N 1
ATOM 3489 C CA . GLY B 1 203 ? 32.023 68.980 116.767 1.00 8.26 203 GLY B CA 1
ATOM 3490 C C . GLY B 1 203 ? 32.827 67.925 117.428 1.00 8.52 203 GLY B C 1
ATOM 3491 O O . GLY B 1 203 ? 32.290 67.108 118.263 1.00 8.88 203 GLY B O 1
ATOM 3492 N N . VAL B 1 204 ? 34.113 67.929 117.099 1.00 7.83 204 VAL B N 1
ATOM 3493 C CA . VAL B 1 204 ? 35.092 67.012 117.709 1.00 8.41 204 VAL B CA 1
ATOM 3494 C C . VAL B 1 204 ? 36.213 67.885 118.251 1.00 8.07 204 VAL B C 1
ATOM 3495 O O . VAL B 1 204 ? 36.827 68.635 117.500 1.00 8.44 204 VAL B O 1
ATOM 3499 N N . THR B 1 205 ? 36.481 67.795 119.537 1.00 7.90 205 THR B N 1
ATOM 3500 C CA . THR B 1 205 ? 37.536 68.547 120.194 1.00 8.43 205 THR B CA 1
ATOM 3501 C C . THR B 1 205 ? 38.848 68.539 119.423 1.00 8.33 205 THR B C 1
ATOM 3502 O O . THR B 1 205 ? 39.474 67.469 119.183 1.00 8.17 205 THR B O 1
ATOM 3506 N N . SER B 1 206 ? 39.249 69.754 118.984 1.00 8.43 206 SER B N 1
ATOM 3507 C CA . SER B 1 206 ? 40.423 69.818 118.111 1.00 8.53 206 SER B CA 1
ATOM 3508 C C . SER B 1 206 ? 41.605 70.600 118.692 1.00 8.95 206 SER B C 1
ATOM 3509 O O . SER B 1 206 ? 42.664 69.99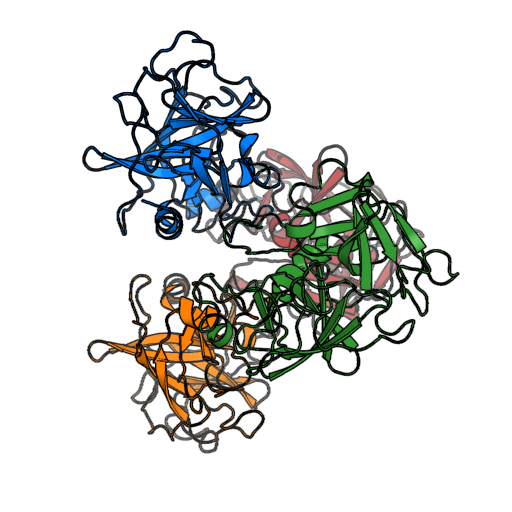2 118.899 1.00 9.21 206 SER B O 1
ATOM 3512 N N . PHE B 1 207 ? 41.510 71.931 118.841 1.00 9.26 207 PHE B N 1
ATOM 3513 C CA . PHE B 1 207 ? 42.654 72.629 119.382 1.00 10.45 207 PHE B CA 1
ATOM 3514 C C . PHE B 1 207 ? 42.260 73.956 120.015 1.00 10.40 207 PHE B C 1
ATOM 3515 O O . PHE B 1 207 ? 41.121 74.409 119.889 1.00 9.65 207 PHE B O 1
ATOM 3523 N N . GLY B 1 208 ? 43.201 74.582 120.707 1.00 10.65 208 GLY B N 1
ATOM 3524 C CA . GLY B 1 208 ? 42.950 75.912 121.283 1.00 10.60 208 GLY B CA 1
ATOM 3525 C C . GLY B 1 208 ? 44.292 76.586 121.527 1.00 12.19 208 GLY B C 1
ATOM 3526 O O . GLY B 1 208 ? 45.386 75.899 121.451 1.00 11.73 208 GLY B O 1
ATOM 3527 N N . TYR B 1 209 ? 44.276 77.896 121.852 1.00 11.55 209 TYR B N 1
ATOM 3528 C CA . TYR B 1 209 ? 45.505 78.457 122.367 1.00 12.27 209 TYR B CA 1
ATOM 3529 C C . TYR B 1 209 ? 45.432 78.322 123.898 1.00 13.11 209 TYR B C 1
ATOM 3530 O O . TYR B 1 209 ? 44.593 78.985 124.516 1.00 13.73 209 TYR B O 1
ATOM 3539 N N . GLU B 1 210 ? 46.299 77.517 124.499 1.00 12.90 210 GLU B N 1
ATOM 3540 C CA . GLU B 1 210 ? 46.152 77.191 125.937 1.00 13.50 210 GLU B CA 1
ATOM 3541 C C . GLU B 1 210 ? 44.730 76.702 126.207 1.00 13.67 210 GLU B C 1
ATOM 3542 O O . GLU B 1 210 ? 44.145 76.040 125.326 1.00 13.14 210 GLU B O 1
ATOM 3548 N N . CYS B 1 211 ? 44.173 76.951 127.392 1.00 13.33 211 CYS B N 1
ATOM 3549 C CA . CYS B 1 211 ? 42.777 76.502 127.649 1.00 14.35 211 CYS B CA 1
ATOM 3550 C C . CYS B 1 211 ? 42.203 77.569 128.498 1.00 13.01 211 CYS B C 1
ATOM 3551 O O . CYS B 1 211 ? 42.891 78.057 129.381 1.00 14.22 211 CYS B O 1
ATOM 3554 N N . ALA B 1 212 ? 40.915 77.800 128.322 1.00 12.30 212 ALA B N 1
ATOM 3555 C CA . ALA B 1 212 ? 40.094 78.561 129.266 1.00 12.13 212 ALA B CA 1
ATOM 3556 C C . ALA B 1 212 ? 40.507 80.036 129.380 1.00 12.74 212 ALA B C 1
ATOM 3557 O O . ALA B 1 212 ? 40.085 80.778 130.358 1.00 13.23 212 ALA B O 1
ATOM 3559 N N . LEU B 1 213 ? 41.356 80.523 128.457 1.00 12.25 213 LEU B N 1
ATOM 3560 C CA . LEU B 1 213 ? 41.697 81.997 128.472 1.00 13.05 213 LEU B CA 1
ATOM 3561 C C . LEU B 1 213 ? 40.512 82.834 128.009 1.00 13.29 213 LEU B C 1
ATOM 3562 O O . LEU B 1 213 ? 39.630 82.352 127.240 1.00 12.19 213 LEU B O 1
ATOM 3567 N N . PRO B 1 214 ? 40.407 84.092 128.531 1.00 13.89 214 PRO B N 1
ATOM 3568 C CA . PRO B 1 214 ? 39.316 85.007 128.151 1.00 14.31 214 PRO B CA 1
ATOM 3569 C C . PRO B 1 214 ? 39.492 85.277 126.646 1.00 14.18 214 PRO B C 1
ATOM 3570 O O . PRO B 1 214 ? 40.639 85.363 126.156 1.00 12.99 214 PRO B O 1
ATOM 3574 N N . ASN B 1 215 ? 38.384 85.279 125.893 1.00 14.43 215 ASN B N 1
ATOM 3575 C CA . ASN B 1 215 ? 38.439 85.611 124.455 1.00 15.10 215 ASN B CA 1
ATOM 3576 C C . ASN B 1 215 ? 39.355 84.670 123.630 1.00 14.37 215 ASN B C 1
ATOM 3577 O O . ASN B 1 215 ? 39.920 85.099 122.625 1.00 14.25 215 ASN B O 1
ATOM 3582 N N . ARG B 1 216 ? 39.530 83.405 124.053 1.00 12.46 216 ARG B N 1
ATOM 3583 C CA . ARG B 1 216 ? 40.277 82.444 123.291 1.00 11.95 216 ARG B CA 1
ATOM 3584 C C . ARG B 1 216 ? 39.426 81.211 123.255 1.00 11.70 216 ARG B C 1
ATOM 3585 O O . ARG B 1 216 ? 39.398 80.460 124.240 1.00 12.19 216 ARG B O 1
ATOM 3593 N N . PRO B 1 217 ? 38.593 81.056 122.189 1.00 11.11 217 PRO B N 1
ATOM 3594 C CA . PRO B 1 217 ? 37.623 79.969 122.215 1.00 11.11 217 PRO B CA 1
ATOM 3595 C C . PRO B 1 217 ? 38.273 78.645 121.854 1.00 10.53 217 PRO B C 1
ATOM 3596 O O . PRO B 1 217 ? 39.313 78.594 121.232 1.00 10.19 217 PRO B O 1
ATOM 3600 N N . GLY B 1 218 ? 37.665 77.566 122.299 1.00 10.52 218 GLY B N 1
ATOM 3601 C CA . GLY B 1 218 ? 38.085 76.219 121.786 1.00 9.76 218 GLY B CA 1
ATOM 3602 C C . GLY B 1 218 ? 37.640 76.010 120.354 1.00 9.01 218 GLY B C 1
ATOM 3603 O O . GLY B 1 218 ? 36.573 76.471 119.954 1.00 8.82 218 GLY B O 1
ATOM 3604 N N . VAL B 1 219 ? 38.444 75.268 119.603 1.00 8.18 219 VAL B N 1
ATOM 3605 C CA . VAL B 1 219 ? 38.131 74.979 118.173 1.00 8.29 219 VAL B CA 1
ATOM 3606 C C . VAL B 1 219 ? 37.878 73.471 118.065 1.00 8.22 219 VAL B C 1
ATOM 3607 O O . VAL B 1 219 ? 38.585 72.636 118.720 1.00 8.77 219 VAL B O 1
ATOM 3611 N N . TYR B 1 220 ? 36.871 73.121 117.287 1.00 8.08 220 TYR B N 1
ATOM 3612 C CA . TYR B 1 220 ? 36.359 71.728 117.159 1.00 7.63 220 TYR B CA 1
ATOM 3613 C C . TYR B 1 220 ? 36.220 71.503 115.647 1.00 7.70 220 TYR B C 1
ATOM 3614 O O . TYR B 1 220 ? 35.870 72.451 114.900 1.00 7.44 220 TYR B O 1
ATOM 3623 N N . ALA B 1 221 ? 36.466 70.267 115.180 1.00 7.76 221 ALA B N 1
ATOM 3624 C CA . ALA B 1 221 ? 36.111 69.920 113.790 1.00 7.79 221 ALA B CA 1
ATOM 3625 C C . ALA B 1 221 ? 34.599 69.932 113.666 1.00 8.04 221 ALA B C 1
ATOM 3626 O O . ALA B 1 221 ? 33.870 69.399 114.518 1.00 8.39 221 ALA B O 1
ATOM 3628 N N . ARG B 1 222 ? 34.090 70.590 112.632 1.00 8.38 222 ARG B N 1
ATOM 3629 C CA . ARG B 1 222 ? 32.632 70.782 112.428 1.00 8.92 222 ARG B CA 1
ATOM 3630 C C . ARG B 1 222 ? 32.099 69.575 111.755 1.00 9.25 222 ARG B C 1
ATOM 3631 O O . ARG B 1 222 ? 32.292 69.399 110.519 1.00 9.03 222 ARG B O 1
ATOM 3639 N N . VAL B 1 223 ? 31.389 68.725 112.528 1.00 8.97 223 VAL B N 1
ATOM 3640 C CA . VAL B 1 223 ? 30.977 67.420 112.042 1.00 9.12 223 VAL B CA 1
ATOM 3641 C C . VAL B 1 223 ? 30.008 67.412 110.863 1.00 10.27 223 VAL B C 1
ATOM 3642 O O . VAL B 1 223 ? 30.128 66.548 110.030 1.00 10.48 223 VAL B O 1
ATOM 3646 N N . SER B 1 224 ? 29.155 68.417 110.710 1.00 11.29 224 SER B N 1
ATOM 3647 C CA . SER B 1 224 ? 28.269 68.462 109.537 1.00 12.50 224 SER B CA 1
ATOM 3648 C C . SER B 1 224 ? 29.020 68.464 108.223 1.00 12.90 224 SER B C 1
ATOM 3649 O O . SER B 1 224 ? 28.542 67.871 107.246 1.00 14.14 224 SER B O 1
ATOM 3652 N N . ARG B 1 225 ? 30.255 68.975 108.221 1.00 12.23 225 ARG B N 1
ATOM 3653 C CA . ARG B 1 225 ? 31.081 68.963 106.992 1.00 11.76 225 ARG B CA 1
ATOM 3654 C C . ARG B 1 225 ? 31.599 67.600 106.646 1.00 12.02 225 ARG B C 1
ATOM 3655 O O . ARG B 1 225 ? 32.117 67.390 105.536 1.00 12.75 225 ARG B O 1
ATOM 3663 N N . PHE B 1 226 ? 31.450 66.656 107.567 1.00 11.21 226 PHE B N 1
ATOM 3664 C CA . PHE B 1 226 ? 32.048 65.312 107.451 1.00 12.15 226 PHE B CA 1
ATOM 3665 C C . PHE B 1 226 ? 31.009 64.235 107.561 1.00 13.60 226 PHE B C 1
ATOM 3666 O O . PHE B 1 226 ? 31.323 63.045 107.506 1.00 15.02 226 PHE B O 1
ATOM 3674 N N . THR B 1 227 ? 29.743 64.601 107.685 1.00 15.03 227 THR B N 1
ATOM 3675 C CA A THR B 1 227 ? 28.690 63.588 107.895 0.50 15.56 227 THR B CA 1
ATOM 3676 C CA B THR B 1 227 ? 28.762 63.537 107.916 0.50 15.63 227 THR B CA 1
ATOM 3677 C C . THR B 1 227 ? 28.654 62.522 106.772 1.00 16.61 227 THR B C 1
ATOM 3678 O O . THR B 1 227 ? 28.596 61.357 107.022 1.00 14.91 227 THR B O 1
ATOM 3685 N N . GLU B 1 228 ? 28.653 62.968 105.521 1.00 17.14 228 GLU B N 1
ATOM 3686 C CA A GLU B 1 228 ? 28.689 62.024 104.407 0.50 17.86 228 GLU B CA 1
ATOM 3687 C CA B GLU B 1 228 ? 28.682 62.042 104.385 0.50 17.52 228 GLU B CA 1
ATOM 3688 C C . GLU B 1 228 ? 29.864 61.071 104.467 1.00 17.01 228 GLU B C 1
ATOM 3689 O O . GLU B 1 228 ? 29.687 59.829 104.268 1.00 17.90 228 GLU B O 1
ATOM 3700 N N . TRP B 1 229 ? 31.057 61.597 104.765 1.00 14.77 229 TRP B N 1
ATOM 3701 C CA . TRP B 1 229 ? 32.222 60.712 104.820 1.00 14.11 229 TRP B CA 1
ATOM 3702 C C . TRP B 1 229 ? 32.112 59.743 105.985 1.00 13.29 229 TRP B C 1
ATOM 3703 O O . TRP B 1 229 ? 32.312 58.537 105.842 1.00 12.92 229 TRP B O 1
ATOM 3714 N N . ILE B 1 230 ? 31.682 60.232 107.146 1.00 13.29 230 ILE B N 1
ATOM 3715 C CA . ILE B 1 230 ? 31.508 59.315 108.333 1.00 12.38 230 ILE B CA 1
ATOM 3716 C C . ILE B 1 230 ? 30.484 58.234 107.985 1.00 12.73 230 ILE B C 1
ATOM 3717 O O . ILE B 1 230 ? 30.748 57.029 108.258 1.00 12.45 230 ILE B O 1
ATOM 3722 N N . GLN B 1 231 ? 29.331 58.651 107.414 1.00 14.03 231 GLN B N 1
ATOM 3723 C CA . GLN B 1 231 ? 28.249 57.694 107.070 1.00 15.79 231 GLN B CA 1
ATOM 3724 C C . GLN B 1 231 ? 28.699 56.658 106.073 1.00 16.35 231 GLN B C 1
ATOM 3725 O O . GLN B 1 231 ? 28.218 55.531 106.136 1.00 17.88 231 GLN B O 1
ATOM 3731 N N . SER B 1 232 ? 29.697 56.983 105.250 1.00 16.37 232 SER B N 1
ATOM 3732 C CA . SER B 1 232 ? 30.269 55.998 104.293 1.00 18.13 232 SER B CA 1
ATOM 3733 C C . SER B 1 232 ? 30.871 54.731 104.956 1.00 18.82 232 SER B C 1
ATOM 3734 O O . SER B 1 232 ? 31.007 53.679 104.317 1.00 18.50 232 SER B O 1
ATOM 3737 N N . PHE B 1 233 ? 31.243 54.837 106.228 1.00 17.32 233 PHE B N 1
ATOM 3738 C CA . PHE B 1 233 ? 31.720 53.668 106.970 1.00 17.58 233 PHE B CA 1
ATOM 3739 C C . PHE B 1 233 ? 30.627 52.845 107.608 1.00 18.42 233 PHE B C 1
ATOM 3740 O O . PHE B 1 233 ? 30.923 51.740 108.086 1.00 17.30 233 PHE B O 1
ATOM 3748 N N . LEU B 1 234 ? 29.411 53.400 107.680 1.00 19.72 234 LEU B N 1
ATOM 3749 C CA . LEU B 1 234 ? 28.398 52.802 108.571 1.00 24.03 234 LEU B CA 1
ATOM 3750 C C . LEU B 1 234 ? 27.494 51.781 107.843 1.00 30.66 234 LEU B C 1
ATOM 3751 O O . LEU B 1 234 ? 26.718 51.105 108.458 1.00 33.15 234 LEU B O 1
ATOM 3756 N N . HIS B 1 235 ? 27.629 51.667 106.539 1.00 38.13 235 HIS B N 1
ATOM 3757 C CA . HIS B 1 235 ? 26.858 50.659 105.780 1.00 43.78 235 HIS B CA 1
ATOM 3758 C C . HIS B 1 235 ? 27.753 50.028 104.771 1.00 45.64 235 HIS B C 1
ATOM 3759 O O . HIS B 1 235 ? 28.839 50.566 104.429 1.00 45.46 235 HIS B O 1
ATOM 3767 N N . ILE C 1 1 ? 59.772 107.055 114.219 1.00 11.30 1 ILE C N 1
ATOM 3768 C CA . ILE C 1 1 ? 59.423 106.309 115.530 1.00 12.27 1 ILE C CA 1
ATOM 3769 C C . ILE C 1 1 ? 59.194 107.473 116.530 1.00 12.52 1 ILE C C 1
ATOM 3770 O O . ILE C 1 1 ? 60.115 108.273 116.732 1.00 13.12 1 ILE C O 1
ATOM 3775 N N . VAL C 1 2 ? 57.967 107.591 117.063 1.00 12.04 2 VAL C N 1
ATOM 3776 C CA . VAL C 1 2 ? 57.623 108.688 118.024 1.00 13.19 2 VAL C CA 1
ATOM 3777 C C . VAL C 1 2 ? 57.923 108.100 119.414 1.00 13.95 2 VAL C C 1
ATOM 3778 O O . VAL C 1 2 ? 57.580 106.938 119.647 1.00 13.88 2 VAL C O 1
ATOM 3782 N N . GLY C 1 3 ? 58.547 108.856 120.326 1.00 14.85 3 GLY C N 1
ATOM 3783 C CA . GLY C 1 3 ? 58.742 108.391 121.761 1.00 15.08 3 GLY C CA 1
ATOM 3784 C C . GLY C 1 3 ? 59.816 107.292 121.926 1.00 17.47 3 GLY C C 1
ATOM 3785 O O . GLY C 1 3 ? 59.838 106.593 122.939 1.00 17.61 3 GLY C O 1
ATOM 3786 N N . GLY C 1 4 ? 60.684 107.101 120.911 1.00 16.08 4 GLY C N 1
ATOM 3787 C CA . GLY C 1 4 ? 61.734 106.067 120.966 1.00 16.83 4 GLY C CA 1
ATOM 3788 C C . GLY C 1 4 ? 63.061 106.644 121.465 1.00 17.70 4 GLY C C 1
ATOM 3789 O O . GLY C 1 4 ? 63.080 107.753 121.999 1.00 18.22 4 GLY C O 1
ATOM 3790 N N . SER C 1 5 ? 64.153 105.931 12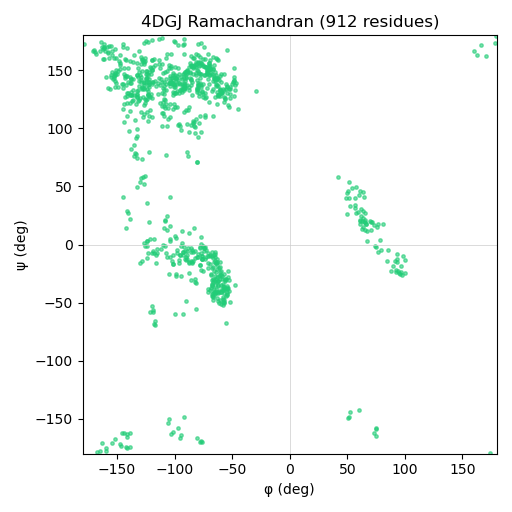1.250 1.00 16.51 5 SER C N 1
ATOM 3791 C CA . SER C 1 5 ? 65.445 106.456 121.613 1.00 18.27 5 SER C CA 1
ATOM 3792 C C . SER C 1 5 ? 66.437 105.959 120.536 1.00 17.56 5 SER C C 1
ATOM 3793 O O . SER C 1 5 ? 66.079 105.089 119.691 1.00 14.73 5 SER C O 1
ATOM 3796 N N . ASP C 1 6 ? 67.655 106.513 120.565 1.00 17.40 6 ASP C N 1
ATOM 3797 C CA . ASP C 1 6 ? 68.695 106.137 119.556 1.00 18.79 6 ASP C CA 1
ATOM 3798 C C . ASP C 1 6 ? 69.048 104.681 119.740 1.00 18.18 6 ASP C C 1
ATOM 3799 O O . ASP C 1 6 ? 69.395 104.280 120.832 1.00 18.55 6 ASP C O 1
ATOM 3804 N N . ALA C 1 7 ? 68.972 103.892 118.683 1.00 17.16 7 ALA C N 1
ATOM 3805 C CA . ALA C 1 7 ? 69.578 102.546 118.684 1.00 18.44 7 ALA C CA 1
ATOM 3806 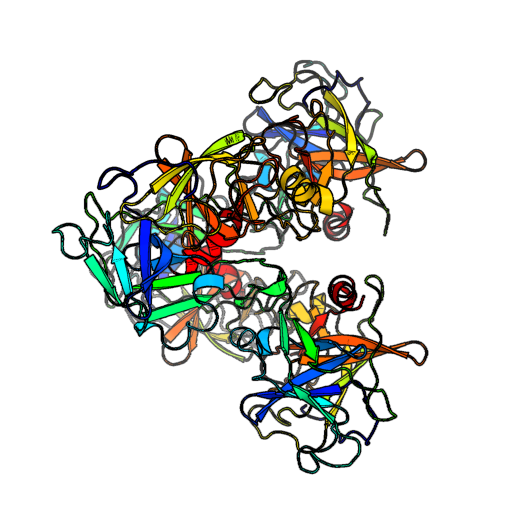C C . ALA C 1 7 ? 71.131 102.564 118.761 1.00 19.09 7 ALA C C 1
ATOM 3807 O O . ALA C 1 7 ? 71.745 103.478 118.273 1.00 18.38 7 ALA C O 1
ATOM 3809 N N . LYS C 1 8 ? 71.726 101.524 119.333 1.00 20.68 8 LYS C N 1
ATOM 3810 C CA . LYS C 1 8 ? 73.183 101.361 119.326 1.00 23.00 8 LYS C CA 1
ATOM 3811 C C . LYS C 1 8 ? 73.496 100.800 117.935 1.00 22.30 8 LYS C C 1
ATOM 3812 O O . LYS C 1 8 ? 72.650 100.082 117.333 1.00 21.31 8 LYS C O 1
ATOM 3818 N N . GLU C 1 9 ? 74.680 101.124 117.425 1.00 20.95 9 GLU C N 1
ATOM 3819 C CA . GLU C 1 9 ? 75.160 100.512 116.172 1.00 22.75 9 GLU C CA 1
ATOM 3820 C C . GLU C 1 9 ? 75.120 98.989 116.291 1.00 20.55 9 GLU C C 1
ATOM 3821 O O . GLU C 1 9 ? 75.455 98.423 117.344 1.00 20.87 9 GLU C O 1
ATOM 3827 N N . GLY C 1 10 ? 74.637 98.327 115.252 1.00 21.06 10 GLY C N 1
ATOM 3828 C CA . GLY C 1 10 ? 74.500 96.834 115.325 1.00 20.65 10 GLY C CA 1
ATOM 3829 C C . GLY C 1 10 ? 73.353 96.262 116.156 1.00 19.19 10 GLY C C 1
ATOM 3830 O O . GLY C 1 10 ? 73.221 95.043 116.225 1.00 19.91 10 GLY C O 1
ATOM 3831 N N . ALA C 1 11 ? 72.541 97.092 116.814 1.00 17.87 11 ALA C N 1
ATOM 3832 C CA . ALA C 1 11 ? 71.399 96.550 117.616 1.00 17.68 11 ALA C CA 1
ATOM 3833 C C . ALA C 1 11 ? 70.376 95.706 116.817 1.00 16.45 11 ALA C C 1
ATOM 3834 O O . ALA C 1 11 ? 69.876 94.704 117.296 1.00 15.71 11 ALA C O 1
ATOM 3836 N N . TRP C 1 12 ? 70.072 96.115 115.579 1.00 14.68 12 TRP C N 1
ATOM 3837 C CA . TRP C 1 12 ? 68.999 95.488 114.777 1.00 13.60 12 TRP C CA 1
ATOM 3838 C C . TRP C 1 12 ? 69.571 95.233 113.383 1.00 13.10 12 TRP C C 1
ATOM 3839 O O . TRP C 1 12 ? 69.305 96.022 112.422 1.00 12.12 12 TRP C O 1
ATOM 3850 N N . PRO C 1 13 ? 70.433 94.206 113.275 1.00 12.70 13 PRO C N 1
ATOM 3851 C CA . PRO C 1 13 ? 71.252 94.099 112.039 1.00 12.50 13 PRO C CA 1
ATOM 3852 C C . PRO C 1 13 ? 70.457 93.604 110.847 1.00 12.08 13 PRO C C 1
ATOM 3853 O O . PRO C 1 13 ? 70.979 93.600 109.752 1.00 11.91 13 PRO C O 1
ATOM 3857 N N . TRP C 1 14 ? 69.146 93.300 111.031 1.00 12.34 14 TRP C N 1
ATOM 3858 C CA . TRP C 1 14 ? 68.247 93.008 109.898 1.00 12.11 14 TRP C CA 1
ATOM 3859 C C . TRP C 1 14 ? 67.517 94.203 109.401 1.00 12.32 14 TRP C C 1
ATOM 3860 O O . TRP C 1 14 ? 66.807 94.105 108.403 1.00 11.30 14 TRP C O 1
ATOM 3871 N N . VAL C 1 15 ? 67.601 95.333 110.128 1.00 11.22 15 VAL C N 1
ATOM 3872 C CA . VAL C 1 15 ? 66.894 96.537 109.660 1.00 11.13 15 VAL C CA 1
ATOM 3873 C C . VAL C 1 15 ? 67.629 97.171 108.487 1.00 11.13 15 VAL C C 1
ATOM 3874 O O . VAL C 1 15 ? 68.852 97.385 108.573 1.00 12.68 15 VAL C O 1
ATOM 3878 N N . VAL C 1 16 ? 66.925 97.414 107.375 1.00 10.94 16 VAL C N 1
ATOM 3879 C CA . VAL C 1 16 ? 67.462 97.994 106.134 1.00 10.16 16 VAL C CA 1
ATOM 3880 C C . VAL C 1 16 ? 66.765 99.316 105.784 1.00 10.93 16 VAL C C 1
ATOM 3881 O O . VAL C 1 16 ? 65.490 99.387 105.893 1.00 11.14 16 VAL C O 1
ATOM 3885 N N . GLY C 1 17 ? 67.510 100.348 105.331 1.00 10.94 17 GLY C N 1
ATOM 3886 C CA . GLY C 1 17 ? 66.828 101.588 104.879 1.00 10.51 17 GLY C CA 1
ATOM 3887 C C . GLY C 1 17 ? 66.557 101.464 103.393 1.00 10.89 17 GLY C C 1
ATOM 3888 O O . GLY C 1 17 ? 67.436 101.067 102.644 1.00 11.52 17 GLY C O 1
ATOM 3889 N N . LEU C 1 18 ? 65.340 101.826 102.942 1.00 10.62 18 LEU C N 1
ATOM 3890 C CA . LEU C 1 18 ? 65.055 101.799 101.524 1.00 10.57 18 LEU C CA 1
ATOM 3891 C C . LEU C 1 18 ? 64.960 103.215 101.006 1.00 10.90 18 LEU C C 1
ATOM 3892 O O . LEU C 1 18 ? 64.123 103.956 101.480 1.00 10.31 18 LEU C O 1
ATOM 3897 N N . TYR C 1 19 ? 65.779 103.515 99.983 1.00 10.89 19 TYR C N 1
ATOM 3898 C CA . TYR C 1 19 ? 65.836 104.841 99.370 1.00 11.75 19 TYR C CA 1
ATOM 3899 C C . TYR C 1 19 ? 65.226 104.708 98.008 1.00 12.89 19 TYR C C 1
ATOM 3900 O O . TYR C 1 19 ? 65.584 103.797 97.209 1.00 12.31 19 TYR C O 1
ATOM 3909 N N . TYR C 1 20 ? 64.343 105.647 97.715 1.00 15.16 20 TYR C N 1
ATOM 3910 C CA . TYR C 1 20 ? 63.668 105.720 96.383 1.00 16.85 20 TYR C CA 1
ATOM 3911 C C . TYR C 1 20 ? 63.915 107.114 95.890 1.00 18.47 20 TYR C C 1
ATOM 3912 O O . TYR C 1 20 ? 63.637 108.098 96.585 1.00 15.93 20 TYR C O 1
ATOM 3921 N N . ASP C 1 21 ? 64.572 107.199 94.744 1.00 20.55 21 ASP C N 1
ATOM 3922 C CA . ASP C 1 21 ? 64.997 108.506 94.208 1.00 23.76 21 ASP C CA 1
ATOM 3923 C C . ASP C 1 21 ? 65.882 109.268 95.198 1.00 22.96 21 ASP C C 1
ATOM 3924 O O . ASP C 1 21 ? 65.701 110.469 95.398 1.00 22.63 21 ASP C O 1
ATOM 3929 N N . ASP C 1 22 ? 66.767 108.507 95.851 1.00 21.49 22 ASP C N 1
ATOM 3930 C CA A ASP C 1 22 ? 67.784 109.063 96.746 0.50 23.18 22 ASP C CA 1
ATOM 3931 C CA B ASP C 1 22 ? 67.816 109.047 96.741 0.50 22.29 22 ASP C CA 1
ATOM 3932 C C . ASP C 1 22 ? 67.237 109.642 98.065 1.00 22.16 22 ASP C C 1
ATOM 3933 O O . ASP C 1 22 ? 67.914 110.426 98.761 1.00 22.81 22 ASP C O 1
ATOM 3942 N N . ARG C 1 23 ? 66.009 109.250 98.424 1.00 19.35 23 ARG C N 1
ATOM 3943 C CA . ARG C 1 23 ? 65.444 109.646 99.743 1.00 18.37 23 ARG C CA 1
ATOM 3944 C C . ARG C 1 23 ? 64.980 108.386 100.456 1.00 16.04 23 ARG C C 1
ATOM 3945 O O . ARG C 1 23 ? 64.243 107.585 99.885 1.00 14.40 23 ARG C O 1
ATOM 3953 N N . LEU C 1 24 ? 65.318 108.276 101.739 1.00 13.98 24 LEU C N 1
ATOM 3954 C CA . LEU C 1 24 ? 64.881 107.120 102.568 1.00 12.64 24 LEU C CA 1
ATOM 3955 C C . LEU C 1 24 ? 63.338 107.198 102.741 1.00 13.11 24 LEU C C 1
ATOM 3956 O O . LEU C 1 24 ? 62.831 108.152 103.409 1.00 12.12 24 LEU C O 1
ATOM 3961 N N . LEU C 1 25 ? 62.583 106.294 102.128 1.00 11.96 25 LEU C N 1
ATOM 3962 C CA . LEU C 1 25 ? 61.117 106.372 102.246 1.00 13.52 25 LEU C CA 1
ATOM 3963 C C . LEU C 1 25 ? 60.527 105.349 103.175 1.00 13.09 25 LEU C C 1
ATOM 3964 O O . LEU C 1 25 ? 59.401 105.514 103.606 1.00 13.41 25 LEU C O 1
ATOM 3969 N N . CYS C 1 26 ? 61.215 104.223 103.366 1.00 12.96 26 CYS C N 1
ATOM 3970 C CA . CYS C 1 26 ? 60.593 103.016 104.049 1.00 12.10 26 CYS C CA 1
ATOM 3971 C C . CYS C 1 26 ? 61.741 102.239 104.707 1.00 11.77 26 CYS C C 1
ATOM 3972 O O . CYS C 1 26 ? 62.897 102.355 104.300 1.00 11.41 26 CYS C O 1
ATOM 3975 N N . GLY C 1 27 ? 61.393 101.394 105.662 1.00 10.79 27 GLY C N 1
ATOM 3976 C CA . GLY C 1 27 ? 62.317 100.357 106.183 1.00 11.05 27 GLY C CA 1
ATOM 3977 C C . GLY C 1 27 ? 61.974 99.004 105.547 1.00 10.46 27 GLY C C 1
ATOM 3978 O O . GLY C 1 27 ? 61.007 98.857 104.748 1.00 11.47 27 GLY C O 1
ATOM 3979 N N . ALA C 1 28 ? 62.804 98.017 105.870 1.00 10.01 28 ALA C N 1
ATOM 3980 C CA . ALA C 1 28 ? 62.673 96.656 105.358 1.00 9.82 28 ALA C CA 1
ATOM 3981 C C . ALA C 1 28 ? 63.457 95.762 106.311 1.00 9.73 28 ALA C C 1
ATOM 3982 O O . ALA C 1 28 ? 64.256 96.306 107.103 1.00 10.11 28 ALA C O 1
ATOM 3984 N N . SER C 1 29 ? 63.251 94.411 106.192 1.00 9.26 29 SER C N 1
ATOM 3985 C CA . SER C 1 29 ? 63.904 93.390 107.023 1.00 10.29 29 SER C CA 1
ATOM 3986 C C . SER C 1 29 ? 64.654 92.419 106.112 1.00 10.31 29 SER C C 1
ATOM 3987 O O . SER C 1 29 ? 64.065 91.899 105.128 1.00 10.99 29 SER C O 1
ATOM 3990 N N . LEU C 1 30 ? 65.918 92.219 106.408 1.00 10.56 30 LEU C N 1
ATOM 3991 C CA . LEU C 1 30 ? 66.714 91.238 105.669 1.00 10.89 30 LEU C CA 1
ATOM 3992 C C . LEU C 1 30 ? 66.231 89.869 106.157 1.00 11.73 30 LEU C C 1
ATOM 3993 O O . LEU C 1 30 ? 66.257 89.591 107.399 1.00 11.41 30 LEU C O 1
ATOM 3998 N N . VAL C 1 31 ? 65.827 88.991 105.227 1.00 11.32 31 VAL C N 1
ATOM 3999 C CA . VAL C 1 31 ? 65.452 87.638 105.631 1.00 11.72 31 VAL C CA 1
ATOM 4000 C C . VAL C 1 31 ? 66.282 86.481 105.002 1.00 12.65 31 VAL C C 1
ATOM 4001 O O . VAL C 1 31 ? 66.198 85.312 105.477 1.00 12.22 31 VAL C O 1
ATOM 4005 N N . SER C 1 32 ? 67.148 86.815 104.047 1.00 12.52 32 SER C N 1
ATOM 4006 C CA . SER C 1 32 ? 68.081 85.841 103.464 1.00 13.80 32 SER C CA 1
ATOM 4007 C C . SER C 1 32 ? 69.214 86.653 102.823 1.00 14.39 32 SER C C 1
ATOM 4008 O O . SER C 1 32 ? 69.190 87.906 102.864 1.00 13.31 32 SER C O 1
ATOM 4011 N N . SER C 1 33 ? 70.180 86.009 102.172 1.00 14.11 33 SER C N 1
ATOM 4012 C CA . SER C 1 33 ? 71.253 86.887 101.776 1.00 14.25 33 SER C CA 1
ATOM 4013 C C . SER C 1 33 ? 70.926 87.759 100.578 1.00 13.60 33 SER C C 1
ATOM 4014 O O . SER C 1 33 ? 71.696 88.627 100.334 1.00 14.43 33 SER C O 1
ATOM 4017 N N . ASP C 1 34 ? 69.826 87.569 99.857 1.00 13.91 34 ASP C N 1
ATOM 4018 C CA . ASP C 1 34 ? 69.466 88.596 98.886 1.00 13.48 34 ASP C CA 1
ATOM 4019 C C . ASP C 1 34 ? 67.984 88.885 98.854 1.00 13.10 34 ASP C C 1
ATOM 4020 O O . ASP C 1 34 ? 67.540 89.383 97.828 1.00 12.01 34 ASP C O 1
ATOM 4025 N N . TRP C 1 35 ? 67.215 88.575 99.943 1.00 11.89 35 TRP C N 1
ATOM 4026 C CA . TRP C 1 35 ? 65.805 88.980 99.928 1.00 12.17 35 TRP C CA 1
ATOM 4027 C C . TRP C 1 35 ? 65.441 89.796 101.166 1.00 11.49 35 TRP C C 1
ATOM 4028 O O . TRP C 1 35 ? 65.870 89.444 102.300 1.00 11.04 35 TRP C O 1
ATOM 4039 N N . LEU C 1 36 ? 64.650 90.845 100.928 1.00 10.96 36 LEU C N 1
ATOM 4040 C CA . LEU C 1 36 ? 64.088 91.616 102.021 1.00 10.59 36 LEU C CA 1
ATOM 4041 C C . LEU C 1 36 ? 62.591 91.441 102.029 1.00 10.98 36 LEU C C 1
ATOM 4042 O O . LEU C 1 36 ? 61.969 91.219 100.951 1.00 10.69 36 LEU C O 1
ATOM 4047 N N . VAL C 1 37 ? 62.003 91.638 103.211 1.00 10.86 37 VAL C N 1
ATOM 4048 C CA . VAL C 1 37 ? 60.556 91.764 103.300 1.00 11.26 37 VAL C CA 1
ATOM 4049 C C . VAL C 1 37 ? 60.221 93.236 103.661 1.00 11.06 37 VAL C C 1
ATOM 4050 O O . VAL C 1 37 ? 60.805 93.818 104.612 1.00 10.21 37 VAL C O 1
ATOM 4054 N N . SER C 1 38 ? 59.236 93.837 102.969 1.00 11.09 38 SER C N 1
ATOM 4055 C CA . SER C 1 38 ? 58.863 95.222 103.355 1.00 11.05 38 SER C CA 1
ATOM 4056 C C . SER C 1 38 ? 57.339 95.303 103.167 1.00 10.62 38 SER C C 1
ATOM 4057 O O . SER C 1 38 ? 56.712 94.261 103.047 1.00 10.62 38 SER C O 1
ATOM 4060 N N . ALA C 1 39 ? 56.754 96.517 103.091 1.00 9.96 39 ALA C N 1
ATOM 4061 C CA . ALA C 1 39 ? 55.295 96.639 102.980 1.00 9.86 39 ALA C CA 1
ATOM 4062 C C . ALA C 1 39 ? 54.901 96.865 101.510 1.00 10.27 39 ALA C C 1
ATOM 4063 O O . ALA C 1 39 ? 55.661 97.550 100.730 1.00 10.47 39 ALA C O 1
ATOM 4065 N N . ALA C 1 40 ? 53.792 96.267 101.054 1.00 9.99 40 ALA C N 1
ATOM 4066 C CA . ALA C 1 40 ? 53.375 96.503 99.673 1.00 10.64 40 ALA C CA 1
ATOM 4067 C C . ALA C 1 40 ? 53.145 98.025 99.421 1.00 11.17 40 ALA C C 1
ATOM 4068 O O . ALA C 1 40 ? 53.367 98.505 98.285 1.00 12.51 40 ALA C O 1
ATOM 4070 N N . HIS C 1 41 ? 52.569 98.750 100.376 1.00 11.26 41 HIS C N 1
ATOM 4071 C CA . HIS C 1 41 ? 52.270 100.159 100.071 1.00 12.53 41 HIS C CA 1
ATOM 4072 C C . HIS C 1 41 ? 53.521 100.977 99.856 1.00 12.27 41 HIS C C 1
ATOM 4073 O O . HIS C 1 41 ? 53.459 102.024 99.230 1.00 12.82 41 HIS C O 1
ATOM 4080 N N . CYS C 1 42 ? 54.662 100.560 100.378 1.00 12.54 42 CYS C N 1
ATOM 4081 C CA . CYS C 1 42 ? 55.893 101.245 100.069 1.00 12.83 42 CYS C CA 1
ATOM 4082 C C . CYS C 1 42 ? 56.211 101.207 98.584 1.00 14.06 42 CYS C C 1
ATOM 4083 O O . CYS C 1 42 ? 56.664 102.217 98.046 1.00 13.57 42 CYS C O 1
ATOM 4086 N N . VAL C 1 43 ? 55.976 100.036 97.938 1.00 12.91 43 VAL C N 1
ATOM 4087 C CA . VAL C 1 43 ? 56.428 99.821 96.569 1.00 13.91 43 VAL C CA 1
ATOM 4088 C C . VAL C 1 43 ? 55.281 99.965 95.575 1.00 15.02 43 VAL C C 1
ATOM 4089 O O . VAL C 1 43 ? 55.535 100.177 94.389 1.00 16.24 43 VAL C O 1
ATOM 4093 N N . TYR C 1 44 ? 54.027 99.973 96.033 1.00 15.30 44 TYR C N 1
ATOM 4094 C CA . TYR C 1 44 ? 52.920 100.105 95.104 1.00 18.77 44 TYR C CA 1
ATOM 4095 C C . TYR C 1 44 ? 53.056 101.454 94.390 1.00 19.43 44 TYR C C 1
ATOM 4096 O O . TYR C 1 44 ? 53.271 102.496 95.033 1.00 17.97 44 TYR C O 1
ATOM 4105 N N . GLY C 1 45 ? 52.985 101.446 93.070 1.00 20.40 45 GLY C N 1
ATOM 4106 C CA . GLY C 1 45 ? 53.150 102.695 92.316 1.00 21.29 45 GLY C CA 1
ATOM 4107 C C . GLY C 1 45 ? 54.594 103.177 92.151 1.00 22.66 45 GLY C C 1
ATOM 4108 O O . GLY C 1 45 ? 54.820 104.263 91.601 1.00 22.76 45 GLY C O 1
ATOM 4109 N N . ARG C 1 46 ? 55.560 102.397 92.619 1.00 20.09 46 ARG C N 1
ATOM 4110 C CA . ARG C 1 46 ? 56.971 102.735 92.594 1.00 21.61 46 ARG C CA 1
ATOM 4111 C C . ARG C 1 46 ? 57.786 101.464 92.234 1.00 21.64 46 ARG C C 1
ATOM 4112 O O . ARG C 1 46 ? 58.932 101.276 92.689 1.00 24.75 46 ARG C O 1
ATOM 4120 N N . ASN C 1 47 ? 57.164 100.564 91.507 1.00 21.24 47 ASN C N 1
ATOM 4121 C CA . ASN C 1 47 ? 57.711 99.227 91.275 1.00 23.86 47 ASN C CA 1
ATOM 4122 C C . ASN C 1 47 ? 58.037 98.955 89.794 1.00 26.72 47 ASN C C 1
ATOM 4123 O O . ASN C 1 47 ? 58.698 97.968 89.510 1.00 26.32 47 ASN C O 1
ATOM 4128 N N . LEU C 1 48 ? 57.630 99.863 88.895 1.00 27.52 48 LEU C N 1
ATOM 4129 C CA . LEU C 1 48 ? 57.823 99.705 87.408 1.00 30.40 48 LEU C CA 1
ATOM 4130 C C . LEU C 1 48 ? 59.331 99.631 87.101 1.00 28.31 48 LEU C C 1
ATOM 4131 O O . LEU C 1 48 ? 59.746 99.003 86.140 1.00 28.99 48 LEU C O 1
ATOM 4136 N N . GLU C 1 49 ? 60.155 100.229 87.948 1.00 25.39 49 GLU C N 1
ATOM 4137 C CA . GLU C 1 49 ? 61.586 100.330 87.655 1.00 26.32 49 GLU C CA 1
ATOM 4138 C C . GLU C 1 49 ? 62.296 100.034 88.956 1.00 22.81 49 GLU C C 1
ATOM 4139 O O . GLU C 1 49 ? 62.662 100.996 89.689 1.00 20.32 49 GLU C O 1
ATOM 4145 N N . PRO C 1 50 ? 62.476 98.717 89.284 1.00 21.04 50 PRO C N 1
ATOM 4146 C CA . PRO C 1 50 ? 63.011 98.373 90.619 1.00 19.55 50 PRO C CA 1
ATOM 4147 C C . PRO C 1 50 ? 64.398 99.026 90.955 1.00 19.99 50 PRO C C 1
ATOM 4148 O O . PRO C 1 50 ? 64.655 99.293 92.139 1.00 18.09 50 PRO C O 1
ATOM 4152 N N . SER C 1 51 ? 65.197 99.361 89.919 1.00 19.37 51 SER C N 1
ATOM 4153 C CA . SER C 1 51 ? 66.510 100.019 90.086 1.00 19.07 51 SER C CA 1
ATOM 4154 C C . SER C 1 51 ? 66.477 101.437 90.657 1.00 19.02 51 SER C C 1
ATOM 4155 O O . SER C 1 51 ? 67.500 101.947 91.097 1.00 18.67 51 SER C O 1
ATOM 4158 N N . LYS C 1 52 ? 65.281 102.018 90.778 1.00 17.50 52 LYS C N 1
ATOM 4159 C CA . LYS C 1 52 ? 65.102 103.304 91.429 1.00 17.47 52 LYS C CA 1
ATOM 4160 C C . LYS C 1 52 ? 65.184 103.102 92.940 1.00 15.62 52 LYS C C 1
ATOM 4161 O O . LYS C 1 52 ? 65.277 104.067 93.677 1.00 14.23 52 LYS C O 1
ATOM 4167 N N . TRP C 1 53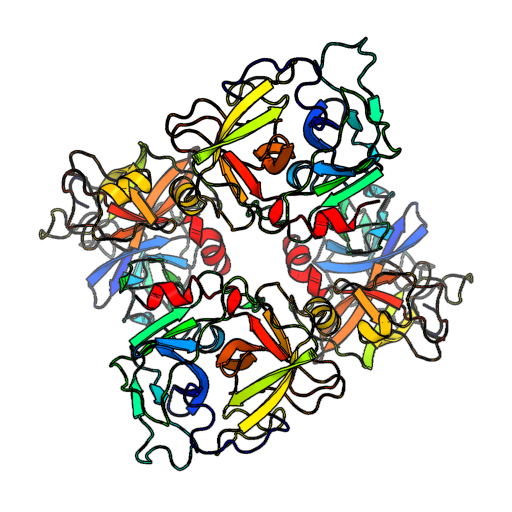 ? 65.135 101.852 93.429 1.00 14.17 53 TRP C N 1
ATOM 4168 C CA . TRP C 1 53 ? 65.294 101.637 94.860 1.00 13.68 53 TRP C CA 1
ATOM 4169 C C . TRP C 1 53 ? 66.710 101.204 95.195 1.00 14.21 53 TRP C C 1
ATOM 4170 O O . TRP C 1 53 ? 67.251 100.283 94.573 1.00 14.07 53 TRP C O 1
ATOM 4181 N N . THR C 1 54 ? 67.256 101.746 96.272 1.00 14.00 54 THR C N 1
ATOM 4182 C CA . THR C 1 54 ? 68.544 101.268 96.812 1.00 13.66 54 THR C CA 1
ATOM 4183 C C . THR C 1 54 ? 68.335 100.842 98.272 1.00 13.19 54 THR C C 1
ATOM 4184 O O . THR C 1 54 ? 67.784 101.600 99.078 1.00 13.40 54 THR C O 1
ATOM 4188 N N . ALA C 1 55 ? 68.765 99.639 98.610 1.00 11.92 55 ALA C N 1
ATOM 4189 C CA . ALA C 1 55 ? 68.724 99.195 99.987 1.00 12.30 55 ALA C CA 1
ATOM 4190 C C . ALA C 1 55 ? 70.109 99.510 100.625 1.00 12.23 55 ALA C C 1
ATOM 4191 O O . ALA C 1 55 ? 71.185 99.192 99.984 1.00 12.16 55 ALA C O 1
ATOM 4193 N N . ILE C 1 56 ? 70.104 100.125 101.803 1.00 11.46 56 ILE C N 1
ATOM 4194 C CA . ILE C 1 56 ? 71.328 100.302 102.547 1.00 11.96 56 ILE C CA 1
ATOM 4195 C C . ILE C 1 56 ? 71.250 99.404 103.765 1.00 11.52 56 ILE C C 1
ATOM 4196 O O . ILE C 1 56 ? 70.394 99.576 104.645 1.00 12.37 56 ILE C O 1
ATOM 4201 N N . LEU C 1 57 ? 72.134 98.404 103.756 1.00 11.24 57 LEU C N 1
ATOM 4202 C CA . LEU C 1 57 ? 72.185 97.429 104.828 1.00 11.58 57 LEU C CA 1
ATOM 4203 C C . LEU C 1 57 ? 73.300 97.910 105.766 1.00 11.58 57 LEU C C 1
ATOM 4204 O O . LEU C 1 57 ? 74.294 98.532 105.333 1.00 11.90 57 LEU C O 1
ATOM 4209 N N . GLY C 1 58 ? 73.133 97.542 107.023 1.00 12.47 58 GLY C N 1
ATOM 4210 C CA . GLY C 1 58 ? 74.045 97.879 108.084 1.00 12.95 58 GLY C CA 1
ATOM 4211 C C . GLY C 1 58 ? 74.053 99.391 108.304 1.00 13.83 58 GLY C C 1
ATOM 4212 O O . GLY C 1 58 ? 75.110 99.934 108.760 1.00 14.04 58 GLY C O 1
ATOM 4213 N N . LEU C 1 59 ? 72.915 100.051 107.973 1.00 13.05 59 LEU C N 1
ATOM 4214 C CA . LEU C 1 59 ? 72.788 101.526 108.153 1.00 14.18 59 LEU C CA 1
ATOM 4215 C C . LEU C 1 59 ? 72.531 101.860 109.666 1.00 15.17 59 LEU C C 1
ATOM 4216 O O . LEU C 1 59 ? 71.742 101.135 110.320 1.00 14.09 59 LEU C O 1
ATOM 4221 N N . HIS C 1 60 ? 73.177 102.930 110.200 1.00 14.50 60 HIS C N 1
ATOM 4222 C CA . HIS C 1 60 ? 72.919 103.430 111.571 1.00 15.31 60 HIS C CA 1
ATOM 4223 C C . HIS C 1 60 ? 72.410 104.850 111.498 1.00 15.96 60 HIS C C 1
ATOM 4224 O O . HIS C 1 60 ? 71.301 105.116 112.033 1.00 14.56 60 HIS C O 1
ATOM 4231 N N . MET C 1 61 ? 73.180 105.762 110.857 1.00 14.27 61 MET C N 1
ATOM 4232 C CA . MET C 1 61 ? 72.773 107.182 110.755 1.00 16.18 61 MET C CA 1
ATOM 4233 C C . MET C 1 61 ? 72.729 107.614 109.292 1.00 15.33 61 MET C C 1
ATOM 4234 O O . MET C 1 61 ? 73.676 107.341 108.528 1.00 14.40 61 MET C O 1
ATOM 4239 N N . LYS C 1 62 ? 71.660 108.284 108.926 1.00 14.57 62 LYS C N 1
ATOM 4240 C CA . LYS C 1 62 ? 71.515 108.709 107.535 1.00 15.32 62 LYS C CA 1
ATOM 4241 C C . LYS C 1 62 ? 72.637 109.635 107.090 1.00 15.57 62 LYS C C 1
ATOM 4242 O O . LYS C 1 62 ? 72.859 109.781 105.860 1.00 14.30 62 LYS C O 1
ATOM 4248 N N . SER C 1 63 ? 73.175 110.381 108.055 1.00 14.81 63 SER C N 1
ATOM 4249 C CA . SER C 1 63 ? 74.235 111.374 107.767 1.00 16.45 63 SER C CA 1
ATOM 4250 C C . SER C 1 63 ? 75.598 110.674 107.580 1.00 17.95 63 SER C C 1
ATOM 4251 O O . SER C 1 63 ? 76.611 111.347 107.350 1.00 18.11 63 SER C O 1
ATOM 4254 N N . ASN C 1 64 ? 75.661 109.348 107.728 1.00 18.26 64 ASN C N 1
ATOM 4255 C CA . ASN C 1 64 ? 76.938 108.619 107.539 1.00 21.31 64 ASN C CA 1
ATOM 4256 C C . ASN C 1 64 ? 76.687 107.367 106.671 1.00 23.21 64 ASN C C 1
ATOM 4257 O O . ASN C 1 64 ? 76.476 106.243 107.174 1.00 23.63 64 ASN C O 1
ATOM 4262 N N . LEU C 1 65 ? 76.586 107.565 105.362 1.00 24.95 65 LEU C N 1
ATOM 4263 C CA . LEU C 1 65 ? 76.365 106.428 104.438 1.00 27.67 65 LEU C CA 1
ATOM 4264 C C . LEU C 1 65 ? 77.682 105.746 104.071 1.00 29.50 65 LEU C C 1
ATOM 4265 O O . LEU C 1 65 ? 77.684 104.706 103.419 1.00 35.29 65 LEU C O 1
ATOM 4270 N N . THR C 1 66 ? 78.796 106.306 104.494 1.00 30.00 66 THR C N 1
ATOM 4271 C CA . THR C 1 66 ? 80.104 105.845 103.983 1.00 33.79 66 THR C CA 1
ATOM 4272 C C . THR C 1 66 ? 80.904 105.027 105.018 1.00 31.94 66 THR C C 1
ATOM 4273 O O . THR C 1 66 ? 82.058 104.821 104.847 1.00 33.91 66 THR C O 1
ATOM 4277 N N . SER C 1 67 ? 80.290 104.599 106.122 1.00 32.43 67 SER C N 1
ATOM 4278 C CA . SER C 1 67 ? 81.090 104.068 107.195 1.00 31.65 67 SER C CA 1
ATOM 4279 C C . SER C 1 67 ? 81.415 102.645 106.755 1.00 31.28 67 SER C C 1
ATOM 4280 O O . SER C 1 67 ? 80.760 102.146 105.828 1.00 29.79 67 SER C O 1
ATOM 4283 N N . PRO C 1 68 ? 82.426 101.981 107.362 1.00 32.54 68 PRO C N 1
ATOM 4284 C CA . PRO C 1 68 ? 82.676 100.662 106.728 1.00 29.95 68 PRO C CA 1
ATOM 4285 C C . PRO C 1 68 ? 81.629 99.599 107.162 1.00 27.55 68 PRO C C 1
ATOM 4286 O O . PRO C 1 68 ? 81.673 98.476 106.662 1.00 24.51 68 PRO C O 1
ATOM 4290 N N . GLN C 1 69 ? 80.701 99.929 108.057 1.00 25.11 69 GLN C N 1
ATOM 4291 C CA . GLN C 1 69 ? 79.604 98.923 108.355 1.00 26.47 69 GLN C CA 1
ATOM 4292 C C . GLN C 1 69 ? 78.560 98.722 107.210 1.00 22.06 69 GLN C C 1
ATOM 4293 O O . GLN C 1 69 ? 77.835 97.707 107.171 1.00 20.88 69 GLN C O 1
ATOM 4299 N N . THR C 1 70 ? 78.439 99.672 106.293 1.00 20.65 70 THR C N 1
ATOM 4300 C CA . THR C 1 70 ? 77.182 99.719 105.453 1.00 18.29 70 THR C CA 1
ATOM 4301 C C . THR C 1 70 ? 77.438 99.087 104.092 1.00 18.18 70 THR C C 1
ATOM 4302 O O . THR C 1 70 ? 78.628 99.077 103.608 1.00 18.50 70 THR C O 1
ATOM 4306 N N . VAL C 1 71 ? 76.398 98.548 103.450 1.00 15.11 71 VAL C N 1
ATOM 4307 C CA . VAL C 1 71 ? 76.597 97.832 102.165 1.00 14.96 71 VAL C CA 1
ATOM 4308 C C . VAL C 1 71 ? 75.390 98.260 101.371 1.00 14.93 71 VAL C C 1
ATOM 4309 O O . VAL C 1 71 ? 74.263 98.114 101.868 1.00 13.04 71 VAL C O 1
ATOM 4313 N N . PRO C 1 72 ? 75.616 98.905 100.168 1.00 16.30 72 PRO C N 1
ATOM 4314 C CA . PRO C 1 72 ? 74.503 99.342 99.359 1.00 16.45 72 PRO C CA 1
ATOM 4315 C C . PRO C 1 72 ? 74.126 98.255 98.359 1.00 16.25 72 PRO C C 1
ATOM 4316 O O . PRO C 1 72 ? 75.024 97.591 97.844 1.00 16.27 72 PRO C O 1
ATOM 4320 N N . ARG C 1 73 ? 72.843 98.119 98.018 1.00 15.35 73 ARG C N 1
ATOM 4321 C CA . ARG C 1 73 ? 72.459 97.251 96.871 1.00 15.19 73 ARG C CA 1
ATOM 4322 C C . ARG C 1 73 ? 71.260 97.878 96.160 1.00 15.77 73 ARG C C 1
ATOM 4323 O O . ARG C 1 73 ? 70.248 98.194 96.815 1.00 15.72 73 ARG C O 1
ATOM 4331 N N . LEU C 1 74 ? 71.329 97.910 94.830 1.00 15.36 74 LEU C N 1
ATOM 4332 C CA . LEU C 1 74 ? 70.164 98.140 94.013 1.00 15.87 74 LEU C CA 1
ATOM 4333 C C . LEU C 1 74 ? 69.184 96.992 94.172 1.00 14.74 74 LEU C C 1
ATOM 4334 O O . LEU C 1 74 ? 69.585 95.871 94.414 1.00 14.62 74 LEU C O 1
ATOM 4339 N N . ILE C 1 75 ? 67.904 97.303 94.063 1.00 14.21 75 ILE C N 1
ATOM 4340 C CA . ILE C 1 75 ? 66.841 96.260 94.073 1.00 13.38 75 ILE C CA 1
ATOM 4341 C C . ILE C 1 75 ? 66.621 95.934 92.630 1.00 14.71 75 ILE C C 1
ATOM 4342 O O . ILE C 1 75 ? 66.604 96.857 91.775 1.00 14.37 75 ILE C O 1
ATOM 4347 N N . ASP C 1 76 ? 66.492 94.645 92.291 1.00 14.95 76 ASP C N 1
ATOM 4348 C CA . ASP C 1 76 ? 66.248 94.372 90.866 1.00 15.96 76 ASP C CA 1
ATOM 4349 C C . ASP C 1 76 ? 64.989 93.557 90.628 1.00 16.55 76 ASP C C 1
ATOM 4350 O O . ASP C 1 76 ? 64.675 93.233 89.471 1.00 16.45 76 ASP C O 1
ATOM 4355 N N . GLU C 1 77 ? 64.294 93.185 91.723 1.00 15.24 77 GLU C N 1
ATOM 4356 C CA . GLU C 1 77 ? 62.958 92.563 91.583 1.00 15.75 77 GLU C CA 1
ATOM 4357 C C . GLU C 1 77 ? 62.071 92.862 92.777 1.00 13.69 77 GLU C C 1
ATOM 4358 O O . GLU C 1 77 ? 62.536 92.837 93.923 1.00 12.94 77 GLU C O 1
ATOM 4364 N N . ILE C 1 78 ? 60.790 93.144 92.499 1.00 13.22 78 ILE C N 1
ATOM 4365 C CA . ILE C 1 78 ? 59.844 93.502 93.557 1.00 12.51 78 ILE C CA 1
ATOM 4366 C C . ILE C 1 78 ? 58.612 92.665 93.331 1.00 13.38 78 ILE C C 1
ATOM 4367 O O . ILE C 1 78 ? 58.105 92.641 92.206 1.00 13.48 78 ILE C O 1
ATOM 4372 N N . VAL C 1 79 ? 58.219 91.904 94.356 1.00 13.02 79 VAL C N 1
ATOM 4373 C CA . VAL C 1 79 ? 57.029 91.018 94.250 1.00 13.69 79 VAL C CA 1
ATOM 4374 C C . VAL C 1 79 ? 56.051 91.396 95.364 1.00 13.18 79 VAL C C 1
ATOM 4375 O O . VAL C 1 79 ? 56.296 91.083 96.537 1.00 12.87 79 VAL C O 1
ATOM 4379 N N . ILE C 1 80 ? 54.961 92.067 94.984 1.00 12.63 80 ILE C N 1
ATOM 4380 C CA . ILE C 1 80 ? 53.912 92.453 95.983 1.00 12.53 80 ILE C CA 1
ATOM 4381 C C . ILE C 1 80 ? 53.091 91.208 96.270 1.00 12.78 80 ILE C C 1
ATOM 4382 O O . ILE C 1 80 ? 52.886 90.361 95.353 1.00 12.40 80 ILE C O 1
ATOM 4387 N N . ASN C 1 81 ? 52.659 91.019 97.506 1.00 11.45 81 ASN C N 1
ATOM 4388 C CA . ASN C 1 81 ? 51.813 89.847 97.771 1.00 12.26 81 ASN C CA 1
ATOM 4389 C C . ASN C 1 81 ? 50.605 89.844 96.847 1.00 13.11 81 ASN C C 1
ATOM 4390 O O . ASN C 1 81 ? 49.969 90.870 96.711 1.00 12.45 81 ASN C O 1
ATOM 4395 N N . PRO C 1 82 ? 50.286 88.694 96.221 1.00 14.14 82 PRO C N 1
ATOM 4396 C CA . PRO C 1 82 ? 49.243 88.705 95.221 1.00 14.77 82 PRO C CA 1
ATOM 4397 C C . PRO C 1 82 ? 47.867 88.964 95.735 1.00 14.77 82 PRO C C 1
ATOM 4398 O O . PRO C 1 82 ? 46.954 89.164 94.898 1.00 16.08 82 PRO C O 1
ATOM 4402 N N . HIS C 1 83 ? 47.715 88.944 97.078 1.00 13.34 83 HIS C N 1
ATOM 4403 C CA . HIS C 1 83 ? 46.429 89.271 97.732 1.00 13.09 83 HIS C CA 1
ATOM 4404 C C . HIS C 1 83 ? 46.331 90.669 98.275 1.00 12.91 83 HIS C C 1
ATOM 4405 O O . HIS C 1 83 ? 45.322 90.987 98.889 1.00 12.98 83 HIS C O 1
ATOM 4412 N N . TYR C 1 84 ? 47.324 91.504 97.997 1.00 12.38 84 TYR C N 1
ATOM 4413 C CA . TYR C 1 84 ? 47.333 92.867 98.481 1.00 13.14 84 TYR C CA 1
ATOM 4414 C C . TYR C 1 84 ? 46.108 93.588 97.926 1.00 14.06 84 TYR C C 1
ATOM 4415 O O . TYR C 1 84 ? 45.786 93.469 96.704 1.00 15.08 84 TYR C O 1
ATOM 4424 N N . ASN C 1 85 ? 45.437 94.308 98.817 1.00 14.56 85 ASN C N 1
ATOM 4425 C CA . ASN C 1 85 ? 44.279 95.135 98.418 1.00 15.85 85 ASN C CA 1
ATOM 4426 C C . ASN C 1 85 ? 44.521 96.528 98.995 1.00 16.60 85 ASN C C 1
ATOM 4427 O O . ASN C 1 85 ? 44.445 96.695 100.202 1.00 15.64 85 ASN C O 1
ATOM 4432 N N . ARG C 1 86 ? 44.720 97.525 98.117 1.00 16.78 86 ARG C N 1
ATOM 4433 C CA . ARG C 1 86 ? 45.055 98.856 98.574 1.00 19.55 86 ARG C CA 1
ATOM 4434 C C . ARG C 1 86 ? 43.927 99.514 99.390 1.00 21.57 86 ARG C C 1
ATOM 4435 O O . ARG C 1 86 ? 44.166 100.136 100.416 1.00 22.14 86 ARG C O 1
ATOM 4443 N N . ARG C 1 87 ? 42.683 99.343 98.947 1.00 22.22 87 ARG C N 1
ATOM 4444 C CA . ARG C 1 87 ? 41.558 100.036 99.556 1.00 25.38 87 ARG C CA 1
ATOM 4445 C C . ARG C 1 87 ? 41.350 99.548 101.012 1.00 23.20 87 ARG C C 1
ATOM 4446 O O . ARG C 1 87 ? 41.119 100.366 101.900 1.00 24.10 87 ARG C O 1
ATOM 4454 N N . ARG C 1 88 ? 41.482 98.236 101.244 1.00 19.02 88 ARG C N 1
ATOM 4455 C CA A ARG C 1 88 ? 41.258 97.664 102.597 0.50 18.15 88 ARG C CA 1
ATOM 4456 C CA B ARG C 1 88 ? 41.278 97.611 102.583 0.50 17.56 88 ARG C CA 1
ATOM 4457 C C . ARG C 1 88 ? 42.549 97.580 103.405 1.00 15.23 88 ARG C C 1
ATOM 4458 O O . ARG C 1 88 ? 42.501 97.209 104.587 1.00 15.75 88 ARG C O 1
ATOM 4473 N N . LYS C 1 89 ? 43.684 97.930 102.752 1.00 13.33 89 LYS C N 1
ATOM 4474 C CA . LYS C 1 89 ? 45.070 97.867 103.314 1.00 13.17 89 LYS C CA 1
ATOM 4475 C C . LYS C 1 89 ? 45.453 96.486 103.798 1.00 13.15 89 LYS C C 1
ATOM 4476 O O . LYS C 1 89 ? 46.257 96.342 104.712 1.00 16.29 89 LYS C O 1
ATOM 4482 N N . ASP C 1 90 ? 44.916 95.463 103.147 1.00 14.36 90 ASP C N 1
ATOM 4483 C CA . ASP C 1 90 ? 45.041 94.067 103.671 1.00 14.45 90 ASP C CA 1
ATOM 4484 C C . ASP C 1 90 ? 46.139 93.350 102.912 1.00 13.77 90 ASP C C 1
ATOM 4485 O O . ASP C 1 90 ? 46.300 93.607 101.699 1.00 13.46 90 ASP C O 1
ATOM 4490 N N . ASN C 1 91 ? 46.904 92.479 103.593 1.00 12.47 91 ASN C N 1
ATOM 4491 C CA . ASN C 1 91 ? 47.993 91.744 102.950 1.00 12.14 91 ASN C CA 1
ATOM 4492 C C . ASN C 1 91 ? 49.068 92.709 102.466 1.00 11.40 91 ASN C C 1
ATOM 4493 O O . ASN C 1 91 ? 49.594 92.612 101.328 1.00 10.95 91 ASN C O 1
ATOM 4498 N N . ASP C 1 92 ? 49.396 93.643 103.351 1.00 10.87 92 ASP C N 1
ATOM 4499 C CA . ASP C 1 92 ? 50.338 94.717 103.010 1.00 10.30 92 ASP C CA 1
ATOM 4500 C C . ASP C 1 92 ? 51.816 94.258 103.114 1.00 10.42 92 ASP C C 1
ATOM 4501 O O . ASP C 1 92 ? 52.500 94.625 104.054 1.00 9.64 92 ASP C O 1
ATOM 4506 N N . ILE C 1 93 ? 52.286 93.392 102.193 1.00 9.96 93 ILE C N 1
ATOM 4507 C CA . ILE C 1 93 ? 53.624 92.871 102.395 1.00 9.88 93 ILE C CA 1
ATOM 4508 C C . ILE C 1 93 ? 54.197 92.618 101.017 1.00 9.90 93 ILE C C 1
ATOM 4509 O O . ILE C 1 93 ? 53.415 92.412 100.074 1.00 10.36 93 ILE C O 1
ATOM 4514 N N . ALA C 1 94 ? 55.522 92.750 100.863 1.00 9.89 94 ALA C N 1
ATOM 4515 C CA . ALA C 1 94 ? 56.143 92.571 99.538 1.00 10.37 94 ALA C CA 1
ATOM 4516 C C . ALA C 1 94 ? 57.552 91.985 99.706 1.00 10.88 94 ALA C C 1
ATOM 4517 O O . ALA C 1 94 ? 58.220 92.251 100.733 1.00 11.35 94 ALA C O 1
ATOM 4519 N N . MET C 1 95 ? 58.045 91.318 98.660 1.00 11.07 95 MET C N 1
ATOM 4520 C CA . MET C 1 95 ? 59.450 90.843 98.656 1.00 11.49 95 MET C CA 1
ATOM 4521 C C . MET C 1 95 ? 60.321 91.714 97.788 1.00 11.67 95 MET C C 1
ATOM 4522 O O . MET C 1 95 ? 59.828 92.168 96.723 1.00 12.61 95 MET C O 1
ATOM 4527 N N . MET C 1 96 ? 61.592 91.930 98.172 1.00 10.96 96 MET C N 1
ATOM 4528 C CA . MET C 1 96 ? 62.467 92.755 97.292 1.00 11.69 96 MET C CA 1
ATOM 4529 C C . MET C 1 96 ? 63.828 92.133 97.197 1.00 11.72 96 MET C C 1
ATOM 4530 O O . MET C 1 96 ? 64.405 91.733 98.198 1.00 12.02 96 MET C O 1
ATOM 4535 N N . HIS C 1 97 ? 64.324 91.995 95.981 1.00 12.55 97 HIS C N 1
ATOM 4536 C CA . HIS C 1 97 ? 65.517 91.211 95.770 1.00 12.25 97 HIS C CA 1
ATOM 4537 C C . HIS C 1 97 ? 66.686 92.138 95.615 1.00 12.59 97 HIS C C 1
ATOM 4538 O O . HIS C 1 97 ? 66.617 93.114 94.823 1.00 11.24 97 HIS C O 1
ATOM 4545 N N . LEU C 1 98 ? 67.803 91.753 96.254 1.00 12.01 98 LEU C N 1
ATOM 4546 C CA . LEU C 1 98 ? 69.028 92.509 96.161 1.00 12.26 98 LEU C CA 1
ATOM 4547 C C . LEU C 1 98 ? 69.796 92.057 94.913 1.00 12.93 98 LEU C C 1
ATOM 4548 O O . LEU C 1 98 ? 69.847 90.874 94.606 1.00 12.46 98 LEU C O 1
ATOM 4553 N N . GLU C 1 99 ? 70.435 93.013 94.241 1.00 13.04 99 GLU C N 1
ATOM 4554 C CA . GLU C 1 99 ? 71.122 92.677 92.977 1.00 14.55 99 GLU C CA 1
ATOM 4555 C C . GLU C 1 99 ? 72.270 91.694 93.160 1.00 14.02 99 GLU C C 1
ATOM 4556 O O . GLU C 1 99 ? 72.569 90.912 92.219 1.00 14.24 99 GLU C O 1
ATOM 4562 N N . PHE C 1 100 ? 72.924 91.668 94.345 1.00 13.27 100 PHE C N 1
ATOM 4563 C CA . PHE C 1 100 ? 73.943 90.647 94.606 1.00 13.18 100 PHE C CA 1
ATOM 4564 C C . PHE C 1 100 ? 73.691 90.283 96.041 1.00 13.09 100 PHE C C 1
ATOM 4565 O O . PHE C 1 100 ? 73.177 91.120 96.825 1.00 12.72 100 PHE C O 1
ATOM 4573 N N . LYS C 1 101 ? 74.021 89.067 96.408 1.00 13.30 101 LYS C N 1
ATOM 4574 C CA . LYS C 1 101 ? 73.911 88.687 97.844 1.00 13.51 101 LYS C CA 1
ATOM 4575 C C . LYS C 1 101 ? 74.872 89.565 98.742 1.00 13.73 101 LYS C C 1
ATOM 4576 O O . LYS C 1 101 ? 75.892 90.137 98.272 1.00 13.38 101 LYS C O 1
ATOM 4582 N N . VAL C 1 102 ? 74.561 89.633 100.059 1.00 13.95 102 VAL C N 1
ATOM 4583 C CA . VAL C 1 102 ? 75.416 90.321 101.000 1.00 14.05 102 VAL C CA 1
ATOM 4584 C C . VAL C 1 102 ? 76.046 89.257 101.895 1.00 14.45 102 VAL C C 1
ATOM 4585 O O . VAL C 1 102 ? 75.462 88.147 102.039 1.00 15.69 102 VAL C O 1
ATOM 4589 N N . ASN C 1 103 ? 77.213 89.576 102.462 1.00 13.93 103 ASN C N 1
ATOM 4590 C CA . ASN C 1 103 ? 77.881 88.718 103.429 1.00 14.33 103 ASN C CA 1
ATOM 4591 C C . ASN C 1 103 ? 77.413 89.164 104.803 1.00 14.65 103 ASN C C 1
ATOM 4592 O O . ASN C 1 103 ? 77.413 90.353 105.068 1.00 14.01 103 ASN C O 1
ATOM 4597 N N . TYR C 1 104 ? 77.064 88.236 105.665 1.00 14.65 104 TYR C N 1
ATOM 4598 C CA . TYR C 1 104 ? 76.556 88.668 107.000 1.00 15.56 104 TYR C CA 1
ATOM 4599 C C . TYR C 1 104 ? 77.689 89.110 107.906 1.00 15.83 104 TYR C C 1
ATOM 4600 O O . TYR C 1 104 ? 78.822 88.613 107.761 1.00 15.95 104 TYR C O 1
ATOM 4609 N N . THR C 1 105 ? 77.450 90.081 108.769 1.00 15.33 105 THR C N 1
ATOM 4610 C CA . THR C 1 105 ? 78.486 90.595 109.646 1.00 16.70 105 THR C CA 1
ATOM 4611 C C . THR C 1 105 ? 77.835 90.911 111.025 1.00 17.52 105 THR C C 1
ATOM 4612 O O . THR C 1 105 ? 76.673 90.694 111.200 1.00 17.81 105 THR C O 1
ATOM 4616 N N . ASP C 1 106 ? 78.552 91.507 111.965 1.00 18.89 106 ASP C N 1
ATOM 4617 C CA . ASP C 1 106 ? 77.905 91.942 113.215 1.00 21.37 106 ASP C CA 1
ATOM 4618 C C . ASP C 1 106 ? 76.811 92.989 112.884 1.00 19.80 106 ASP C C 1
ATOM 4619 O O . ASP C 1 106 ? 75.919 93.229 113.657 1.00 20.37 106 ASP C O 1
ATOM 4624 N N . TYR C 1 107 ? 76.892 93.622 111.719 1.00 18.83 107 TYR C N 1
ATOM 4625 C CA . TYR C 1 107 ? 75.959 94.714 111.447 1.00 17.37 107 TYR C CA 1
ATOM 4626 C C . TYR C 1 107 ? 74.919 94.334 110.448 1.00 15.44 107 TYR C C 1
ATOM 4627 O O . TYR C 1 107 ? 74.056 95.173 110.154 1.00 14.49 107 TYR C O 1
ATOM 4636 N N . ILE C 1 108 ? 75.050 93.163 109.833 1.00 13.40 108 ILE C N 1
ATOM 4637 C CA . ILE C 1 108 ? 74.090 92.755 108.764 1.00 13.78 108 ILE C CA 1
ATOM 4638 C C . ILE C 1 108 ? 73.811 91.278 109.008 1.00 14.26 108 ILE C C 1
ATOM 4639 O O . ILE C 1 108 ? 74.709 90.461 108.875 1.00 13.42 108 ILE C O 1
ATOM 4644 N N . GLN C 1 109 ? 72.540 90.948 109.350 1.00 16.27 109 GLN C N 1
ATOM 4645 C CA . GLN C 1 109 ? 72.111 89.573 109.739 1.00 15.99 109 GLN C CA 1
ATOM 4646 C C . GLN C 1 109 ? 70.616 89.418 109.391 1.00 15.55 109 GLN C C 1
ATOM 4647 O O . GLN C 1 109 ? 69.907 90.377 109.467 1.00 15.66 109 GLN C O 1
ATOM 4653 N N . PRO C 1 110 ? 70.173 88.217 108.962 1.00 16.04 110 PRO C N 1
ATOM 4654 C CA . PRO C 1 110 ? 68.756 88.021 108.617 1.00 14.60 110 PRO C CA 1
ATOM 4655 C C . PRO C 1 110 ? 67.954 87.893 109.909 1.00 15.75 110 PRO C C 1
ATOM 4656 O O . PRO C 1 110 ? 68.507 87.473 110.972 1.00 13.88 110 PRO C O 1
ATOM 4660 N N . ILE C 1 111 ? 66.659 88.195 109.860 1.00 14.38 111 ILE C N 1
ATOM 4661 C CA . ILE C 1 111 ? 65.818 87.945 111.044 1.00 14.02 111 ILE C CA 1
ATOM 4662 C C . ILE C 1 111 ? 64.995 86.701 110.738 1.00 14.26 111 ILE C C 1
ATOM 4663 O O . ILE C 1 111 ? 64.623 86.428 109.570 1.00 13.38 111 ILE C O 1
ATOM 4668 N N . SER C 1 112 ? 64.773 85.873 111.755 1.00 14.77 112 SER C N 1
ATOM 4669 C CA . SER C 1 112 ? 63.989 84.650 111.576 1.00 14.80 112 SER C CA 1
ATOM 4670 C C . SER C 1 112 ? 62.519 84.905 111.376 1.00 15.46 112 SER C C 1
ATOM 4671 O O . SER C 1 112 ? 61.945 85.825 111.983 1.00 13.88 112 SER C O 1
ATOM 4674 N N . LEU C 1 113 ? 61.891 84.044 110.563 1.00 15.42 113 LEU C N 1
ATOM 4675 C CA . LEU C 1 113 ? 60.468 84.133 110.340 1.00 15.94 113 LEU C CA 1
ATOM 4676 C C . LEU C 1 113 ? 59.749 83.346 111.452 1.00 17.87 113 LEU C C 1
ATOM 4677 O O . LEU C 1 113 ? 60.333 82.418 112.024 1.00 18.40 113 LEU C O 1
ATOM 4682 N N . PRO C 1 114 ? 58.492 83.713 111.784 1.00 18.64 114 PRO C N 1
ATOM 4683 C CA . PRO C 1 114 ? 57.758 82.940 112.796 1.00 20.68 114 PRO C CA 1
ATOM 4684 C C . PRO C 1 114 ? 57.382 81.576 112.240 1.00 25.03 114 PRO C C 1
ATOM 4685 O O . PRO C 1 114 ? 57.249 81.397 111.009 1.00 25.78 114 PRO C O 1
ATOM 4689 N N . GLU C 1 115 ? 57.171 80.640 113.135 1.00 32.22 115 GLU C N 1
ATOM 4690 C CA . GLU C 1 115 ? 56.308 79.480 112.819 1.00 38.81 115 GLU C CA 1
ATOM 4691 C C . GLU C 1 115 ? 54.864 79.902 112.327 1.00 40.87 115 GLU C C 1
ATOM 4692 O O . GLU C 1 115 ? 54.206 80.831 112.870 1.00 36.76 115 GLU C O 1
ATOM 4698 N N . GLU C 1 116 ? 54.370 79.211 111.295 1.00 44.35 116 GLU C N 1
ATOM 4699 C CA . GLU C 1 116 ? 52.935 79.274 110.980 1.00 46.38 116 GLU C CA 1
ATOM 4700 C C . GLU C 1 116 ? 52.154 79.006 112.307 1.00 43.94 116 GLU C C 1
ATOM 4701 O O . GLU C 1 116 ? 52.519 78.106 113.130 1.00 42.84 116 GLU C O 1
ATOM 4707 N N . ASN C 1 117 ? 51.098 79.778 112.527 1.00 39.19 117 ASN C N 1
ATOM 4708 C CA . ASN C 1 117 ? 50.324 79.685 113.798 1.00 36.89 117 ASN C CA 1
ATOM 4709 C C . ASN C 1 117 ? 51.056 80.144 115.095 1.00 34.04 117 ASN C C 1
ATOM 4710 O O . ASN C 1 117 ? 50.454 80.035 116.160 1.00 33.26 117 ASN C O 1
ATOM 4715 N N . GLN C 1 118 ? 52.302 80.659 115.031 1.00 32.10 118 GLN C N 1
ATOM 4716 C CA . GLN C 1 118 ? 53.069 81.054 116.266 1.00 27.55 118 GLN C CA 1
ATOM 4717 C C . GLN C 1 118 ? 52.270 82.213 116.827 1.00 27.96 118 GLN C C 1
ATOM 4718 O O . GLN C 1 118 ? 51.723 83.073 116.039 1.00 27.02 118 GLN C O 1
ATOM 4724 N N . VAL C 1 119 ? 52.223 82.239 118.163 1.00 25.86 119 VAL C N 1
ATOM 4725 C CA . VAL C 1 119 ? 51.540 83.210 118.918 1.00 23.79 119 VAL C CA 1
ATOM 4726 C C . VAL C 1 119 ? 52.559 84.072 119.685 1.00 22.39 119 VAL C C 1
ATOM 4727 O O . VAL C 1 119 ? 53.313 83.645 120.568 1.00 20.93 119 VAL C O 1
ATOM 4731 N N . PHE C 1 120 ? 52.444 85.324 119.372 1.00 23.16 120 PHE C N 1
ATOM 4732 C CA . PHE C 1 120 ? 52.966 86.411 120.206 1.00 22.04 120 PHE C CA 1
ATOM 4733 C C . PHE C 1 120 ? 51.744 87.006 120.842 1.00 20.52 120 PHE C C 1
ATOM 4734 O O . PHE C 1 120 ? 50.967 87.741 120.168 1.00 21.38 120 PHE C O 1
ATOM 4742 N N . PRO C 1 121 ? 51.584 86.772 122.134 1.00 20.94 121 PRO C N 1
ATOM 4743 C CA . PRO C 1 121 ? 50.252 87.042 122.670 1.00 20.56 121 PRO C CA 1
ATOM 4744 C C . PRO C 1 121 ? 50.020 88.527 122.989 1.00 19.54 121 PRO C C 1
ATOM 4745 O O . PRO C 1 121 ? 51.001 89.288 123.196 1.00 16.44 121 PRO C O 1
ATOM 4749 N N . PRO C 1 122 ? 48.720 88.939 122.987 1.00 19.37 122 PRO C N 1
ATOM 4750 C CA . PRO C 1 122 ? 48.373 90.302 123.382 1.00 19.22 122 PRO C CA 1
ATOM 4751 C C . PRO C 1 122 ? 49.056 90.617 124.695 1.00 19.70 122 PRO C C 1
ATOM 4752 O O . PRO C 1 122 ? 49.121 89.756 125.548 1.00 21.92 122 PRO C O 1
ATOM 4756 N N . GLY C 1 123 ? 49.580 91.820 124.858 1.00 19.52 123 GLY C N 1
ATOM 4757 C CA . GLY C 1 123 ? 50.248 92.209 126.094 1.00 22.39 123 GLY C CA 1
ATOM 4758 C C . GLY C 1 123 ? 51.758 91.987 126.122 1.00 22.66 123 GLY C C 1
ATOM 4759 O O . GLY C 1 123 ? 52.438 92.613 126.903 1.00 25.39 123 GLY C O 1
ATOM 4760 N N . ARG C 1 124 ? 52.295 91.097 125.292 1.00 22.74 124 ARG C N 1
ATOM 4761 C CA . ARG C 1 124 ? 53.777 90.879 125.193 1.00 22.62 124 ARG C CA 1
ATOM 4762 C C . ARG C 1 124 ? 54.432 92.204 124.671 1.00 22.03 124 ARG C C 1
ATOM 4763 O O . ARG C 1 124 ? 53.889 92.872 123.832 1.00 20.40 124 ARG C O 1
ATOM 4771 N N . ASN C 1 125 ? 55.596 92.559 125.151 1.00 21.99 125 ASN C N 1
ATOM 4772 C CA . ASN C 1 125 ? 56.313 93.654 124.574 1.00 22.30 125 ASN C CA 1
ATOM 4773 C C . ASN C 1 125 ? 57.140 93.238 123.373 1.00 20.92 125 ASN C C 1
ATOM 4774 O O . ASN C 1 125 ? 57.878 92.288 123.455 1.00 21.46 125 ASN C O 1
ATOM 4779 N N . CYS C 1 126 ? 56.985 93.938 122.249 1.00 17.30 126 CYS C N 1
ATOM 4780 C CA . CYS C 1 126 ? 57.818 93.744 121.087 1.00 15.89 126 CYS C CA 1
ATOM 4781 C C . CYS C 1 126 ? 58.543 95.063 120.755 1.00 14.56 126 CYS C C 1
ATOM 4782 O O . CYS C 1 126 ? 58.364 96.063 121.455 1.00 14.40 126 CYS C O 1
ATOM 4785 N N . SER C 1 127 ? 59.431 95.055 119.744 1.00 14.25 127 SER C N 1
ATOM 4786 C CA . SER C 1 127 ? 60.270 96.266 119.436 1.00 12.92 127 SER C CA 1
ATOM 4787 C C . SER C 1 127 ? 60.037 96.708 118.013 1.00 12.60 127 SER C C 1
ATOM 4788 O O . SER C 1 127 ? 59.811 95.874 117.121 1.00 12.17 127 SER C O 1
ATOM 4791 N N . ILE C 1 128 ? 60.144 98.011 117.805 1.00 11.90 128 ILE C N 1
ATOM 4792 C CA . ILE C 1 128 ? 60.013 98.578 116.456 1.00 11.12 128 ILE C CA 1
ATOM 4793 C C . ILE C 1 128 ? 61.255 99.478 116.242 1.00 10.72 128 ILE C C 1
ATOM 4794 O O . ILE C 1 128 ? 61.891 99.903 117.214 1.00 11.77 128 ILE C O 1
ATOM 4799 N N . ALA C 1 129 ? 61.607 99.755 114.987 1.00 10.61 129 ALA C N 1
ATOM 4800 C CA . ALA C 1 129 ? 62.765 100.597 114.697 1.00 10.85 129 ALA C CA 1
ATOM 4801 C C . ALA C 1 129 ? 62.633 101.259 113.355 1.00 10.58 129 ALA C C 1
ATOM 4802 O O . ALA C 1 129 ? 62.125 100.646 112.387 1.00 11.05 129 ALA C O 1
ATOM 4804 N N . GLY C 1 130 ? 63.143 102.495 113.205 1.00 10.68 130 GLY C N 1
ATOM 4805 C CA . GLY C 1 130 ? 63.106 103.033 111.839 1.00 9.72 130 GLY C CA 1
ATOM 4806 C C . GLY C 1 130 ? 63.683 104.432 111.848 1.00 9.59 130 GLY C C 1
ATOM 4807 O O . GLY C 1 130 ? 63.966 104.995 112.922 1.00 10.13 130 GLY C O 1
ATOM 4808 N N . TRP C 1 131 ? 63.730 105.036 110.678 1.00 9.58 131 TRP C N 1
ATOM 4809 C CA . TRP C 1 131 ? 64.207 106.402 110.521 1.00 10.16 131 TRP C CA 1
ATOM 4810 C C . TRP C 1 131 ? 63.096 107.402 110.313 1.00 10.52 131 TRP C C 1
ATOM 4811 O O . TRP C 1 131 ? 63.351 108.546 109.866 1.00 11.19 131 TRP C O 1
ATOM 4822 N N . GLY C 1 132 ? 61.866 107.016 110.621 1.00 10.60 132 GLY C N 1
ATOM 4823 C CA . GLY C 1 132 ? 60.716 107.855 110.256 1.00 10.90 132 GLY C CA 1
ATOM 4824 C C . GLY C 1 132 ? 60.550 109.050 111.182 1.00 11.98 132 GLY C C 1
ATOM 4825 O O . GLY C 1 132 ? 61.419 109.310 112.016 1.00 11.80 132 GLY C O 1
ATOM 4826 N N . THR C 1 133 ? 59.415 109.760 111.091 1.00 12.69 133 THR C N 1
ATOM 4827 C CA . THR C 1 133 ? 59.250 111.001 111.864 1.00 13.32 133 THR C CA 1
ATOM 4828 C C . THR C 1 133 ? 59.265 110.721 113.379 1.00 14.48 133 THR C C 1
ATOM 4829 O O . THR C 1 133 ? 58.782 109.674 113.803 1.00 14.54 133 THR C O 1
ATOM 4833 N N . VAL C 1 134 ? 59.817 111.649 114.170 1.00 14.16 134 VAL C N 1
ATOM 4834 C CA . VAL C 1 134 ? 59.912 111.458 115.617 1.00 14.69 134 VAL C CA 1
ATOM 4835 C C . VAL C 1 134 ? 58.724 112.113 116.379 1.00 15.20 134 VAL C C 1
ATOM 4836 O O . VAL C 1 134 ? 58.554 111.896 117.572 1.00 14.70 134 VAL C O 1
ATOM 4840 N N . VAL C 1 135 ? 57.932 112.882 115.658 1.00 15.94 135 VAL C N 1
ATOM 4841 C CA . VAL C 1 135 ? 56.604 113.348 116.164 1.00 18.18 135 VAL C CA 1
ATOM 4842 C C . VAL C 1 135 ? 55.691 113.446 114.935 1.00 16.46 135 VAL C C 1
ATOM 4843 O O . VAL C 1 135 ? 56.179 113.593 113.780 1.00 16.43 135 VAL C O 1
ATOM 4847 N N . TYR C 1 136 ? 54.396 113.332 115.138 1.00 16.50 136 TYR C N 1
ATOM 4848 C CA . TYR C 1 136 ? 53.494 113.400 113.986 1.00 16.85 136 TYR C CA 1
ATOM 4849 C C . TYR C 1 136 ? 53.704 114.702 113.213 1.00 17.05 136 TYR C C 1
ATOM 4850 O O . TYR C 1 136 ? 53.648 115.814 113.781 1.00 16.47 136 TYR C O 1
ATOM 4859 N N . GLN C 1 137 ? 53.981 114.567 111.896 1.00 17.82 137 GLN C N 1
ATOM 4860 C CA . GLN C 1 137 ? 54.195 115.719 111.004 1.00 19.40 137 GLN C CA 1
ATOM 4861 C C . GLN C 1 137 ? 55.417 116.517 111.358 1.00 19.53 137 GLN C C 1
ATOM 4862 O O . GLN C 1 137 ? 55.469 117.731 111.057 1.00 20.47 137 GLN C O 1
ATOM 4868 N N . GLY C 1 138 ? 56.344 115.888 112.072 1.00 18.88 138 GLY C N 1
ATOM 4869 C CA . GLY C 1 138 ? 57.651 116.485 112.447 1.00 17.81 138 GLY C CA 1
ATOM 4870 C C . GLY C 1 138 ? 58.788 116.093 111.529 1.00 17.40 138 GLY C C 1
ATOM 4871 O O . GLY C 1 138 ? 58.583 115.701 110.379 1.00 17.13 138 GLY C O 1
ATOM 4872 N N . THR C 1 139 ? 59.991 116.201 112.035 1.00 17.87 139 THR C N 1
ATOM 4873 C CA . THR C 1 139 ? 61.184 115.827 111.310 1.00 18.66 139 THR C CA 1
ATOM 4874 C C . THR C 1 139 ? 61.496 114.301 111.473 1.00 17.71 139 THR C C 1
ATOM 4875 O O . THR C 1 139 ? 61.070 113.644 112.466 1.00 16.08 139 THR C O 1
ATOM 4879 N N . THR C 1 140 ? 62.204 113.759 110.478 1.00 15.54 140 THR C N 1
ATOM 4880 C CA . THR C 1 140 ? 62.670 112.377 110.527 1.00 16.00 140 THR C CA 1
ATOM 4881 C C . THR C 1 140 ? 63.963 112.254 111.366 1.00 16.21 140 THR C C 1
ATOM 4882 O O . THR C 1 140 ? 64.620 113.269 111.693 1.00 16.86 140 THR C O 1
ATOM 4886 N N . ALA C 1 141 ? 64.319 111.043 111.763 1.00 14.73 141 ALA C N 1
ATOM 4887 C CA . ALA C 1 141 ? 65.486 110.814 112.631 1.00 15.36 141 ALA C CA 1
ATOM 4888 C C . ALA C 1 141 ? 66.750 110.748 111.796 1.00 15.65 141 ALA C C 1
ATOM 4889 O O . ALA C 1 141 ? 66.703 110.213 110.669 1.00 18.78 141 ALA C O 1
ATOM 4891 N N . ASP C 1 142 ? 67.881 111.205 112.319 1.00 15.00 142 ASP C N 1
ATOM 4892 C CA . ASP C 1 142 ? 69.136 110.851 111.676 1.00 14.71 142 ASP C CA 1
ATOM 4893 C C . ASP C 1 142 ? 69.610 109.451 112.081 1.00 14.65 142 ASP C C 1
ATOM 4894 O O . ASP C 1 142 ? 69.888 108.578 111.217 1.00 13.86 142 ASP C O 1
ATOM 4899 N N . ILE C 1 143 ? 69.735 109.242 113.379 1.00 14.54 143 ILE C N 1
ATOM 4900 C CA . ILE C 1 143 ? 70.198 107.956 113.941 1.00 14.80 143 ILE C CA 1
ATOM 4901 C C . ILE C 1 143 ? 68.960 107.024 114.065 1.00 13.84 143 ILE C C 1
ATOM 4902 O O . ILE C 1 143 ? 67.895 107.466 114.460 1.00 13.64 143 ILE C O 1
ATOM 4907 N N . LEU C 1 144 ? 69.126 105.740 113.753 1.00 12.85 144 LEU C N 1
ATOM 4908 C CA . LEU C 1 144 ? 68.030 104.822 113.802 1.00 12.35 144 LEU C CA 1
ATOM 4909 C C . LEU C 1 144 ? 67.355 104.913 115.167 1.00 12.75 144 LEU C C 1
ATOM 4910 O O . LEU C 1 144 ? 68.018 104.878 116.243 1.00 12.99 144 LEU C O 1
ATOM 4915 N N . GLN C 1 145 ? 66.027 104.977 115.144 1.00 11.88 145 GLN C N 1
ATOM 4916 C CA . GLN C 1 145 ? 65.337 104.998 116.437 1.00 12.47 145 GLN C CA 1
ATOM 4917 C C . GLN C 1 145 ? 64.711 103.617 116.773 1.00 13.07 145 GLN C C 1
ATOM 4918 O O . GLN C 1 145 ? 64.306 102.817 115.868 1.00 13.33 145 GLN C O 1
ATOM 4924 N N . GLU C 1 146 ? 64.586 103.321 118.057 1.00 13.85 146 GLU C N 1
ATOM 4925 C CA . GLU C 1 146 ? 63.917 102.058 118.466 1.00 14.10 146 GLU C CA 1
ATOM 4926 C C . GLU C 1 146 ? 62.965 102.362 119.641 1.00 14.67 146 GLU C C 1
ATOM 4927 O O . GLU C 1 146 ? 63.119 103.368 120.346 1.00 14.43 146 GLU C O 1
ATOM 4933 N N . ALA C 1 147 ? 61.974 101.495 119.814 1.00 14.52 147 ALA C N 1
ATOM 4934 C CA . ALA C 1 147 ? 61.023 101.653 120.928 1.00 15.32 147 ALA C CA 1
ATOM 4935 C C . ALA C 1 147 ? 60.415 100.266 121.166 1.00 16.01 147 ALA C C 1
ATOM 4936 O O . ALA C 1 147 ? 60.452 99.385 120.265 1.00 15.63 147 ALA C O 1
ATOM 4938 N N . ASP C 1 148 ? 59.774 100.146 122.324 1.00 16.19 148 ASP C N 1
ATOM 4939 C CA . ASP C 1 148 ? 59.072 98.933 122.676 1.00 17.13 148 ASP C CA 1
ATOM 4940 C C . ASP C 1 148 ? 57.606 99.244 122.677 1.00 15.48 148 ASP C C 1
ATOM 4941 O O . ASP C 1 148 ? 57.188 100.280 123.191 1.00 14.58 148 ASP C O 1
ATOM 4946 N N . VAL C 1 149 ? 56.829 98.306 122.172 1.00 14.38 149 VAL C N 1
ATOM 4947 C CA . VAL C 1 149 ? 55.369 98.513 122.156 1.00 14.80 149 VAL C CA 1
ATOM 4948 C C . VAL C 1 149 ? 54.690 97.187 122.473 1.00 14.43 149 VAL C C 1
ATOM 4949 O O . VAL C 1 149 ? 55.168 96.120 122.013 1.00 14.54 149 VAL C O 1
ATOM 4953 N N . PRO C 1 150 ? 53.549 97.246 123.186 1.00 14.53 150 PRO C N 1
ATOM 4954 C CA . PRO C 1 150 ? 52.868 95.988 123.551 1.00 14.35 150 PRO C CA 1
ATOM 4955 C C . PRO C 1 150 ? 51.865 95.614 122.470 1.00 13.92 150 PRO C C 1
ATOM 4956 O O . PRO C 1 150 ? 51.210 96.514 121.873 1.00 13.04 150 PRO C O 1
ATOM 4960 N N . LEU C 1 151 ? 51.756 94.315 122.235 1.00 13.53 151 LEU C N 1
ATOM 4961 C CA . LEU C 1 151 ? 50.765 93.791 121.265 1.00 13.91 151 LEU C CA 1
ATOM 4962 C C . LEU C 1 151 ? 49.333 93.950 121.796 1.00 14.92 151 LEU C C 1
ATOM 4963 O O . LEU C 1 151 ? 49.098 93.838 123.035 1.00 14.74 151 LEU C O 1
ATOM 4968 N N . LEU C 1 152 ? 48.394 94.200 120.883 1.00 15.14 152 LEU C N 1
ATOM 4969 C CA . LEU C 1 152 ? 46.912 94.147 121.205 1.00 16.28 152 LEU C CA 1
ATOM 4970 C C . LEU C 1 152 ? 46.295 92.879 120.668 1.00 17.21 152 LEU C C 1
ATOM 4971 O O . LEU C 1 152 ? 46.919 92.156 119.829 1.00 16.65 152 LEU C O 1
ATOM 4976 N N . SER C 1 153 ? 45.085 92.544 121.151 1.00 15.39 153 SER C N 1
ATOM 4977 C CA . SER C 1 153 ? 44.297 91.491 120.455 1.00 14.64 153 SER C CA 1
ATOM 4978 C C . SER C 1 153 ? 43.688 92.171 119.216 1.00 13.40 153 SER C C 1
ATOM 4979 O O . SER C 1 153 ? 43.514 93.422 119.198 1.00 12.93 153 SER C O 1
ATOM 4982 N N . ASN C 1 154 ? 43.386 91.406 118.174 1.00 12.12 154 ASN C N 1
ATOM 4983 C CA . ASN C 1 154 ? 42.768 91.947 116.991 1.00 11.97 154 ASN C CA 1
ATOM 4984 C C . ASN C 1 154 ? 41.372 92.539 117.286 1.00 11.86 154 ASN C C 1
ATOM 4985 O O . ASN C 1 154 ? 40.973 93.550 116.712 1.00 10.95 154 ASN C O 1
ATOM 4990 N N . GLU C 1 155 ? 40.718 91.940 118.263 1.00 12.78 155 GLU C N 1
ATOM 4991 C CA . GLU C 1 155 ? 39.391 92.402 118.630 1.00 14.45 155 GLU C CA 1
ATOM 4992 C C . GLU C 1 155 ? 39.464 93.837 119.245 1.00 14.80 155 GLU C C 1
ATOM 4993 O O . GLU C 1 155 ? 38.645 94.777 118.933 1.00 13.22 155 GLU C O 1
ATOM 4999 N N . ARG C 1 156 ? 40.444 94.027 120.135 1.00 14.57 156 ARG C N 1
ATOM 5000 C CA . ARG C 1 156 ? 40.594 95.380 120.762 1.00 15.24 156 ARG C CA 1
ATOM 5001 C C . ARG C 1 156 ? 41.116 96.326 119.688 1.00 13.94 156 ARG C C 1
ATOM 5002 O O . ARG C 1 156 ? 40.718 97.516 119.622 1.00 13.32 156 ARG C O 1
ATOM 5010 N N . CYS C 1 157 ? 42.056 95.841 118.884 1.00 12.97 157 CYS C N 1
ATOM 5011 C CA . CYS C 1 157 ? 42.460 96.636 117.710 1.00 12.76 157 CYS C CA 1
ATOM 5012 C C . CYS C 1 157 ? 41.269 97.098 116.826 1.00 12.99 157 CYS C C 1
ATOM 5013 O O . CYS C 1 157 ? 41.149 98.294 116.513 1.00 12.27 157 CYS C O 1
ATOM 5016 N N . GLN C 1 158 ? 40.366 96.165 116.471 1.00 12.93 158 GLN C N 1
ATOM 5017 C CA . GLN C 1 158 ? 39.185 96.555 115.698 1.00 13.78 158 GLN C CA 1
ATOM 5018 C C . GLN C 1 158 ? 38.317 97.596 116.419 1.00 14.29 158 GLN C C 1
ATOM 5019 O O . GLN C 1 158 ? 37.785 98.518 115.775 1.00 14.58 158 GLN C O 1
ATOM 5025 N N . GLN C 1 159 ? 38.148 97.430 117.720 1.00 15.92 159 GLN C N 1
ATOM 5026 C CA A GLN C 1 159 ? 37.338 98.351 118.522 0.50 16.97 159 GLN C CA 1
ATOM 5027 C CA B GLN C 1 159 ? 37.330 98.362 118.497 0.50 16.87 159 GLN C CA 1
ATOM 5028 C C . GLN C 1 159 ? 37.864 99.802 118.422 1.00 16.97 159 GLN C C 1
ATOM 5029 O O . GLN C 1 159 ? 37.096 100.757 118.396 1.00 17.33 159 GLN C O 1
ATOM 5040 N N . GLN C 1 160 ? 39.200 99.945 118.371 1.00 14.61 160 GLN C N 1
ATOM 5041 C CA . GLN C 1 160 ? 39.875 101.236 118.318 1.00 15.02 160 GLN C CA 1
ATOM 5042 C C . GLN C 1 160 ? 40.103 101.792 116.940 1.00 14.04 160 GLN C C 1
ATOM 5043 O O . GLN C 1 160 ? 40.517 102.959 116.823 1.00 13.69 160 GLN C O 1
ATOM 5049 N N . MET C 1 161 ? 39.833 100.979 115.905 1.00 13.01 161 MET C N 1
ATOM 5050 C CA . MET C 1 161 ? 40.038 101.341 114.509 1.00 13.32 161 MET C CA 1
ATOM 5051 C C . MET C 1 161 ? 38.782 101.074 113.672 1.00 13.59 161 MET C C 1
ATOM 5052 O O . MET C 1 161 ? 38.830 100.308 112.713 1.00 14.40 161 MET C O 1
ATOM 5057 N N . PRO C 1 162 ? 37.642 101.687 114.058 1.00 14.70 162 PRO C N 1
ATOM 5058 C CA . PRO C 1 162 ? 36.368 101.324 113.416 1.00 15.29 162 PRO C CA 1
ATOM 5059 C C . PRO C 1 162 ? 36.311 101.794 111.981 1.00 16.23 162 PRO C C 1
ATOM 5060 O O . PRO C 1 162 ? 35.459 101.335 111.226 1.00 17.72 162 PRO C O 1
ATOM 5064 N N . GLU C 1 163 ? 37.179 102.723 111.573 1.00 16.23 163 GLU C N 1
ATOM 5065 C CA . GLU C 1 163 ? 37.253 103.147 110.152 1.00 16.92 163 GLU C CA 1
ATOM 5066 C C . GLU C 1 163 ? 37.910 102.144 109.218 1.00 16.82 163 GLU C C 1
ATOM 5067 O O . GLU C 1 163 ? 37.969 102.372 108.008 1.00 17.16 163 GLU C O 1
ATOM 5073 N N . TYR C 1 164 ? 38.415 101.028 109.752 1.00 15.56 164 TYR C N 1
ATOM 5074 C CA . TYR C 1 164 ? 39.198 100.102 108.939 1.00 15.53 164 TYR C CA 1
ATOM 5075 C C . TYR C 1 164 ? 38.615 98.716 109.191 1.00 15.96 164 TYR C C 1
ATOM 5076 O O . TYR C 1 164 ? 37.839 98.520 110.160 1.00 15.57 164 TYR C O 1
ATOM 5085 N N . ASN C 1 165 ? 38.986 97.746 108.357 1.00 15.35 165 ASN C N 1
ATOM 5086 C CA . ASN C 1 165 ? 38.701 96.370 108.680 1.00 15.64 165 ASN C CA 1
ATOM 5087 C C . ASN C 1 165 ? 40.003 95.694 109.159 1.00 13.93 165 ASN C C 1
ATOM 5088 O O . ASN C 1 165 ? 40.897 95.463 108.360 1.00 13.92 165 ASN C O 1
ATOM 5093 N N . ILE C 1 166 ? 40.074 95.377 110.454 1.00 12.12 166 ILE C N 1
ATOM 5094 C CA . ILE C 1 166 ? 41.242 94.788 111.047 1.00 11.95 166 ILE C CA 1
ATOM 5095 C C . ILE C 1 166 ? 41.154 93.250 110.770 1.00 12.26 166 ILE C C 1
ATOM 5096 O O . ILE C 1 166 ? 40.290 92.571 111.383 1.00 13.21 166 ILE C O 1
ATOM 5101 N N . THR C 1 167 ? 41.954 92.722 109.836 1.00 10.91 167 THR C N 1
ATOM 5102 C CA . THR C 1 167 ? 41.780 91.319 109.459 1.00 11.78 167 THR C CA 1
ATOM 5103 C C . THR C 1 167 ? 42.792 90.447 110.223 1.00 11.93 167 THR C C 1
ATOM 5104 O O . THR C 1 167 ? 43.727 90.973 110.866 1.00 11.45 167 THR C O 1
ATOM 5108 N N . GLU C 1 168 ? 42.654 89.139 110.115 1.00 11.43 168 GLU C N 1
ATOM 5109 C CA . GLU C 1 168 ? 43.634 88.240 110.670 1.00 11.94 168 GLU C CA 1
ATOM 5110 C C . GLU C 1 168 ? 45.026 88.391 109.948 1.00 11.87 168 GLU C C 1
ATOM 5111 O O . GLU C 1 168 ? 45.992 87.872 110.479 1.00 11.94 168 GLU C O 1
ATOM 5117 N N . ASN C 1 169 ? 45.120 89.055 108.771 1.00 11.44 169 ASN C N 1
ATOM 5118 C CA . ASN C 1 169 ? 46.418 89.336 108.156 1.00 11.67 169 ASN C CA 1
ATOM 5119 C C . ASN C 1 169 ? 47.176 90.510 108.823 1.00 10.67 169 ASN C C 1
ATOM 5120 O O . ASN C 1 169 ? 48.211 90.936 108.307 1.00 10.38 169 ASN C O 1
ATOM 5125 N N . MET C 1 170 ? 46.609 90.993 109.919 1.00 9.52 170 MET C N 1
ATOM 5126 C CA . MET C 1 170 ? 47.080 92.150 110.649 1.00 10.19 170 MET C CA 1
ATOM 5127 C C . MET C 1 170 ? 47.355 91.881 112.119 1.00 10.08 170 MET C C 1
ATOM 5128 O O . MET C 1 170 ? 46.767 90.951 112.674 1.00 9.89 170 MET C O 1
ATOM 5133 N N . ILE C 1 171 ? 48.359 92.553 112.714 1.00 9.87 171 ILE C N 1
ATOM 5134 C CA . ILE C 1 171 ? 48.610 92.403 114.145 1.00 10.04 171 ILE C CA 1
ATOM 5135 C C . ILE C 1 171 ? 48.850 93.872 114.616 1.00 11.05 171 ILE C C 1
ATOM 5136 O O . ILE C 1 171 ? 49.487 94.674 113.888 1.00 11.21 171 ILE C O 1
ATOM 5141 N N . CYS C 1 172 ? 48.380 94.237 115.813 1.00 11.11 172 CYS C N 1
ATOM 5142 C CA . CYS C 1 172 ? 48.387 95.650 116.207 1.00 12.16 172 CYS C CA 1
ATOM 5143 C C . CYS C 1 172 ? 49.207 95.776 117.478 1.00 12.73 172 CYS C C 1
ATOM 5144 O O . CYS C 1 172 ? 49.296 94.817 118.252 1.00 13.07 172 CYS C O 1
ATOM 5147 N N . ALA C 1 173 ? 49.803 96.946 117.683 1.00 14.01 173 ALA C N 1
ATOM 5148 C CA . ALA C 1 173 ? 50.599 97.248 118.868 1.00 13.51 173 ALA C CA 1
ATOM 5149 C C . ALA C 1 173 ? 50.553 98.714 119.162 1.00 13.79 173 ALA C C 1
ATOM 5150 O O . ALA C 1 173 ? 50.563 99.570 118.245 1.00 12.90 173 ALA C O 1
ATOM 5152 N N . GLY C 1 174 ? 50.596 99.016 120.468 1.00 13.72 174 GLY C N 1
ATOM 5153 C CA . GLY C 1 174 ? 50.475 100.385 120.866 1.00 14.53 174 GLY C CA 1
ATOM 5154 C C . GLY C 1 174 ? 50.059 100.471 122.341 1.00 14.77 174 GLY C C 1
ATOM 5155 O O . GLY C 1 174 ? 49.669 99.447 122.964 1.00 15.14 174 GLY C O 1
ATOM 5156 N N . TYR C 1 175 ? 50.180 101.685 122.905 1.00 14.35 175 TYR C N 1
ATOM 5157 C CA . TYR C 1 175 ? 49.871 101.943 124.318 1.00 16.02 175 TYR C CA 1
ATOM 5158 C C . TYR C 1 175 ? 48.497 102.562 124.438 1.00 15.72 175 TYR C C 1
ATOM 5159 O O . TYR C 1 175 ? 48.112 103.359 123.600 1.00 14.98 175 TYR C O 1
ATOM 5168 N N . GLU C 1 176 ? 47.787 102.244 125.493 1.00 17.30 176 GLU C N 1
ATOM 5169 C CA . GLU C 1 176 ? 46.490 102.837 125.686 1.00 19.06 176 GLU C CA 1
ATOM 5170 C C . GLU C 1 176 ? 46.603 104.373 125.716 1.00 19.34 176 GLU C C 1
ATOM 5171 O O . GLU C 1 176 ? 45.692 105.098 125.257 1.00 18.81 176 GLU C O 1
ATOM 5177 N N . GLU C 1 177 ? 47.695 104.865 126.306 1.00 19.22 177 GLU C N 1
ATOM 5178 C CA . GLU C 1 177 ? 47.830 106.332 126.466 1.00 20.22 177 GLU C CA 1
ATOM 5179 C C . GLU C 1 177 ? 48.602 106.943 125.306 1.00 19.32 177 GLU C C 1
ATOM 5180 O O . GLU C 1 177 ? 48.830 108.154 125.260 1.00 19.53 177 GLU C O 1
ATOM 5186 N N . GLY C 1 178 ? 48.998 106.115 124.358 1.00 16.85 178 GLY C N 1
ATOM 5187 C CA . GLY C 1 178 ? 49.696 106.653 123.173 1.00 16.26 178 GLY C CA 1
ATOM 5188 C C . GLY C 1 178 ? 51.132 107.041 123.494 1.00 16.90 178 GLY C C 1
ATOM 5189 O O . GLY C 1 178 ? 51.703 106.499 124.428 1.00 18.38 178 GLY C O 1
ATOM 5190 N N . GLY C 1 179 ? 51.729 107.913 122.685 1.00 16.40 179 GLY C N 1
ATOM 5191 C CA . GLY C 1 179 ? 53.062 108.480 122.980 1.00 16.69 179 GLY C CA 1
ATOM 5192 C C . GLY C 1 179 ? 54.231 107.800 122.293 1.00 15.86 179 GLY C C 1
ATOM 5193 O O . GLY C 1 179 ? 55.295 108.421 122.136 1.00 16.76 179 GLY C O 1
ATOM 5194 N N . ILE C 1 180 ? 54.080 106.529 121.962 1.00 14.57 180 ILE C N 1
ATOM 5195 C CA . ILE C 1 180 ? 55.185 105.708 121.369 1.00 14.82 180 ILE C CA 1
ATOM 5196 C C . ILE C 1 180 ? 54.580 104.897 120.195 1.00 13.63 180 ILE C C 1
ATOM 5197 O O . ILE C 1 180 ? 53.524 104.189 120.364 1.00 13.09 180 ILE C O 1
ATOM 5202 N N . ASP C 1 181 ? 55.147 105.029 118.991 1.00 12.49 181 ASP C N 1
ATOM 5203 C CA . ASP C 1 181 ? 54.479 104.405 117.864 1.00 12.57 181 ASP C CA 1
ATOM 5204 C C . ASP C 1 181 ? 55.384 104.483 116.653 1.00 12.37 181 ASP C C 1
ATOM 5205 O O . ASP C 1 181 ? 56.315 105.255 116.645 1.00 12.21 181 ASP C O 1
ATOM 5210 N N . SER C 1 182 ? 55.070 103.726 115.615 1.00 11.36 182 SER C N 1
ATOM 5211 C CA A SER C 1 182 ? 55.762 103.919 114.344 0.50 11.55 182 SER C CA 1
ATOM 5212 C CA B SER C 1 182 ? 55.756 103.904 114.345 0.50 12.19 182 SER C CA 1
ATOM 5213 C C . SER C 1 182 ? 55.152 105.144 113.663 1.00 12.79 182 SER C C 1
ATOM 5214 O O . SER C 1 182 ? 54.011 105.574 114.006 1.00 12.29 182 SER C O 1
ATOM 5219 N N . CYS C 1 183 ? 55.889 105.736 112.721 1.00 12.85 183 CYS C N 1
ATOM 5220 C CA . CYS C 1 183 ? 55.251 106.886 112.026 1.00 14.25 183 CYS C CA 1
ATOM 5221 C C . CYS C 1 183 ? 55.691 106.957 110.542 1.00 13.90 183 CYS C C 1
ATOM 5222 O O . CYS C 1 183 ? 56.184 105.966 109.991 1.00 12.00 183 CYS C O 1
ATOM 5225 N N . GLN C 1 184 ? 55.501 108.110 109.916 1.00 14.97 184 GLN C N 1
ATOM 5226 C CA . GLN C 1 184 ? 55.801 108.230 108.531 1.00 16.48 184 GLN C CA 1
ATOM 5227 C C . GLN C 1 184 ? 57.279 107.997 108.253 1.00 15.39 184 GLN C C 1
ATOM 5228 O O . GLN C 1 184 ? 58.143 108.738 108.721 1.00 15.78 184 GLN C O 1
ATOM 5234 N N . GLY C 1 185 ? 57.553 107.103 107.302 1.00 14.08 185 GLY C N 1
ATOM 5235 C CA . GLY C 1 185 ? 58.931 106.803 106.916 1.00 13.60 185 GLY C CA 1
ATOM 5236 C C . GLY C 1 185 ? 59.361 105.484 107.610 1.00 12.45 185 GLY C C 1
ATOM 5237 O O . GLY C 1 185 ? 60.387 104.905 107.300 1.00 11.80 185 GLY C O 1
ATOM 5238 N N . ASP C 1 186 ? 58.584 105.024 108.595 1.00 11.69 186 ASP C N 1
ATOM 5239 C CA . ASP C 1 186 ? 58.915 103.724 109.268 1.00 11.34 186 ASP C CA 1
ATOM 5240 C C . ASP C 1 186 ? 58.252 102.538 108.586 1.00 11.51 186 ASP C C 1
ATOM 5241 O O . ASP C 1 186 ? 58.594 101.390 108.890 1.00 11.23 186 ASP C O 1
ATOM 5246 N N . SER C 1 187 ? 57.282 102.808 107.709 1.00 12.74 187 SER C N 1
ATOM 5247 C CA . SER C 1 187 ? 56.528 101.744 106.997 1.00 13.43 187 SER C CA 1
ATOM 5248 C C . SER C 1 187 ? 57.466 100.746 106.403 1.00 12.75 187 SER C C 1
ATOM 5249 O O . SER C 1 187 ? 58.576 101.107 105.917 1.00 12.00 187 SER C O 1
ATOM 5252 N N . GLY C 1 188 ? 57.075 99.461 106.452 1.00 12.59 188 GLY C N 1
ATOM 5253 C CA . GLY C 1 188 ? 57.916 98.424 105.814 1.00 12.82 188 GLY C CA 1
ATOM 5254 C C . GLY C 1 188 ? 58.963 97.847 106.781 1.00 12.32 188 GLY C C 1
ATOM 5255 O O . GLY C 1 188 ? 59.478 96.731 106.552 1.00 12.74 188 GLY C O 1
ATOM 5256 N N . GLY C 1 189 ? 59.237 98.575 107.870 1.00 11.24 189 GLY C N 1
ATOM 5257 C CA . GLY C 1 189 ? 60.187 98.088 108.860 1.00 11.13 189 GLY C CA 1
ATOM 5258 C C . GLY C 1 189 ? 59.566 96.994 109.757 1.00 10.91 189 GLY C C 1
ATOM 5259 O O . GLY C 1 189 ? 58.379 96.691 109.635 1.00 10.85 189 GLY C O 1
ATOM 5260 N N . PRO C 1 190 ? 60.385 96.369 110.625 1.00 11.11 190 PRO C N 1
ATOM 5261 C CA . PRO C 1 190 ? 59.935 95.226 111.366 1.00 11.54 190 PRO C CA 1
ATOM 5262 C C . PRO C 1 190 ? 59.259 95.543 112.719 1.00 11.69 190 PRO C C 1
ATOM 5263 O O . PRO C 1 190 ? 59.600 96.532 113.382 1.00 12.08 190 PRO C O 1
ATOM 5267 N N . LEU C 1 191 ? 58.318 94.685 113.098 1.00 11.79 191 LEU C N 1
ATOM 5268 C CA . LEU C 1 191 ? 57.866 94.621 114.470 1.00 12.10 191 LEU C CA 1
ATOM 5269 C C . LEU C 1 191 ? 58.470 93.287 114.912 1.00 13.66 191 LEU C C 1
ATOM 5270 O O . LEU C 1 191 ? 58.170 92.226 114.317 1.00 14.50 191 LEU C O 1
ATOM 5275 N N . MET C 1 192 ? 59.365 93.325 115.891 1.00 14.63 192 MET C N 1
ATOM 5276 C CA . MET C 1 192 ? 60.109 92.099 116.210 1.00 14.83 192 MET C CA 1
ATOM 5277 C C . MET C 1 192 ? 59.896 91.719 117.646 1.00 14.76 192 MET C C 1
ATOM 5278 O O . MET C 1 192 ? 59.890 92.581 118.516 1.00 14.92 192 MET C O 1
ATOM 5283 N N . CYS C 1 193 ? 59.747 90.431 117.875 1.00 15.12 193 CYS C N 1
ATOM 5284 C CA . CYS C 1 193 ? 59.423 89.934 119.196 1.00 17.13 193 CYS C CA 1
ATOM 5285 C C . CYS C 1 193 ? 60.444 88.855 119.517 1.00 17.93 193 CYS C C 1
ATOM 5286 O O . CYS C 1 193 ? 60.777 88.031 118.644 1.00 16.95 193 CYS C O 1
ATOM 5289 N N . GLN C 1 194 ? 60.976 88.878 120.739 1.00 20.45 194 GLN C N 1
ATOM 5290 C CA . GLN C 1 194 ? 62.002 87.913 121.116 1.00 23.77 194 GLN C CA 1
ATOM 5291 C C . GLN C 1 194 ? 61.348 86.781 121.835 1.00 27.05 194 GLN C C 1
ATOM 5292 O O . GLN C 1 194 ? 60.612 86.985 122.784 1.00 27.63 194 GLN C O 1
ATOM 5298 N N . GLU C 1 195 ? 61.668 85.583 121.418 1.00 28.17 195 GLU C N 1
ATOM 5299 C CA . GLU C 1 195 ? 61.150 84.435 122.120 1.00 35.57 195 GLU C CA 1
ATOM 5300 C C . GLU C 1 195 ? 62.309 83.547 122.363 1.00 34.35 195 GLU C C 1
ATOM 5301 O O . GLU C 1 195 ? 63.029 83.180 121.420 1.00 32.65 195 GLU C O 1
ATOM 5307 N N . ASN C 1 196 ? 62.513 83.213 123.620 1.00 37.03 196 ASN C N 1
ATOM 5308 C CA . ASN C 1 196 ? 63.524 82.228 123.949 1.00 40.41 196 ASN C CA 1
ATOM 5309 C C . ASN C 1 196 ? 64.857 82.575 123.312 1.00 38.78 196 ASN C C 1
ATOM 5310 O O . ASN C 1 196 ? 65.407 81.749 122.551 1.00 39.94 196 ASN C O 1
ATOM 5315 N N . ASN C 1 197 ? 65.335 83.799 123.558 1.00 36.90 197 ASN C N 1
ATOM 5316 C CA . ASN C 1 197 ? 66.643 84.254 123.066 1.00 39.98 197 ASN C CA 1
ATOM 5317 C C . ASN C 1 197 ? 66.824 84.417 121.519 1.00 37.92 197 ASN C C 1
ATOM 5318 O O . ASN C 1 197 ? 67.953 84.434 121.010 1.00 44.25 197 ASN C O 1
ATOM 5323 N N . ARG C 1 198 ? 65.738 84.496 120.777 1.00 30.72 198 ARG C N 1
ATOM 5324 C CA . ARG C 1 198 ? 65.830 84.623 119.317 1.00 29.70 198 ARG C CA 1
ATOM 5325 C C . ARG C 1 198 ? 64.795 85.639 118.887 1.00 24.66 198 ARG C C 1
ATOM 5326 O O . ARG C 1 198 ? 63.670 85.647 119.452 1.00 22.74 198 ARG C O 1
ATOM 5334 N N . TRP C 1 199 ? 65.160 86.523 117.942 1.00 20.45 199 TRP C N 1
ATOM 5335 C CA . TRP C 1 199 ? 64.211 87.543 117.458 1.00 17.68 199 TRP C CA 1
ATOM 5336 C C . TRP C 1 199 ? 63.437 87.045 116.248 1.00 17.56 199 TRP C C 1
ATOM 5337 O O . TRP C 1 199 ? 64.037 86.441 115.369 1.00 17.26 199 TRP C O 1
ATOM 5348 N N . PHE C 1 200 ? 62.131 87.325 116.182 1.00 15.77 200 PHE C N 1
ATOM 5349 C CA . PHE C 1 200 ? 61.286 86.867 115.080 1.00 15.07 200 PHE C CA 1
ATOM 5350 C C . PHE C 1 200 ? 60.629 88.089 114.487 1.00 13.27 200 PHE C C 1
ATOM 5351 O O . PHE C 1 200 ? 60.338 89.060 115.222 1.00 12.52 200 PHE C O 1
ATOM 5359 N N . LEU C 1 201 ? 60.495 88.070 113.161 1.00 12.45 201 LEU C N 1
ATOM 5360 C CA . LEU C 1 201 ? 59.795 89.090 112.460 1.00 12.08 201 LEU C CA 1
ATOM 5361 C C . LEU C 1 201 ? 58.294 88.806 112.655 1.00 12.07 201 LEU C C 1
ATOM 5362 O O . LEU C 1 201 ? 57.737 87.982 111.942 1.00 13.28 201 LEU C O 1
ATOM 5367 N N . ALA C 1 202 ? 57.638 89.463 113.616 1.00 10.58 202 ALA C N 1
ATOM 5368 C CA . ALA C 1 202 ? 56.199 89.192 113.860 1.00 10.64 202 ALA C CA 1
ATOM 5369 C C . ALA C 1 202 ? 55.312 90.042 112.935 1.00 9.84 202 ALA C C 1
ATOM 5370 O O . ALA C 1 202 ? 54.143 89.684 112.656 1.00 10.10 202 ALA C O 1
ATOM 5372 N N . GLY C 1 203 ? 55.803 91.242 112.567 1.00 9.91 203 GLY C N 1
ATOM 5373 C CA . GLY C 1 203 ? 54.930 92.185 111.836 1.00 9.57 203 GLY C CA 1
ATOM 5374 C C . GLY C 1 203 ? 55.740 93.058 110.871 1.00 10.24 203 GLY C C 1
ATOM 5375 O O . GLY C 1 203 ? 56.972 93.186 111.058 1.00 10.87 203 GLY C O 1
ATOM 5376 N N . VAL C 1 204 ? 55.083 93.631 109.838 1.00 9.85 204 VAL C N 1
ATOM 5377 C CA . VAL C 1 204 ? 55.762 94.628 108.980 1.00 9.44 204 VAL C CA 1
ATOM 5378 C C . VAL C 1 204 ? 54.906 95.931 109.134 1.00 9.77 204 VAL C C 1
ATOM 5379 O O . VAL C 1 204 ? 53.599 95.929 108.980 1.00 9.90 204 VAL C O 1
ATOM 5383 N N . THR C 1 205 ? 55.564 96.995 109.493 1.00 9.05 205 THR C N 1
ATOM 5384 C CA . THR C 1 205 ? 54.866 98.314 109.752 1.00 9.58 205 THR C CA 1
ATOM 5385 C C . THR C 1 205 ? 53.959 98.722 108.523 1.00 9.99 205 THR C C 1
ATOM 5386 O O . THR C 1 205 ? 54.440 98.853 107.356 1.00 10.23 205 THR C O 1
ATOM 5390 N N . SER C 1 206 ? 52.665 98.832 108.791 1.00 9.86 206 SER C N 1
ATOM 5391 C CA . SER C 1 206 ? 51.670 98.929 107.729 1.00 10.30 206 SER C CA 1
ATOM 5392 C C . SER C 1 206 ? 50.922 100.281 107.786 1.00 11.10 206 SER C C 1
ATOM 5393 O O . SER C 1 206 ? 51.070 101.078 106.831 1.00 10.32 206 SER C O 1
ATOM 5396 N N . PHE C 1 207 ? 50.135 100.552 108.830 1.00 10.43 207 PHE C N 1
ATOM 5397 C CA . PHE C 1 207 ? 49.385 101.820 108.784 1.00 11.25 207 PHE C CA 1
ATOM 5398 C C . PHE C 1 207 ? 48.902 102.141 110.156 1.00 11.13 207 PHE C C 1
ATOM 5399 O O . PHE C 1 207 ? 49.009 101.324 111.073 1.00 10.66 207 PHE C O 1
ATOM 5407 N N . GLY C 1 208 ? 48.399 103.342 110.308 1.00 12.09 208 GLY C N 1
ATOM 5408 C CA . GLY C 1 208 ? 47.715 103.728 111.564 1.00 12.84 208 GLY C CA 1
ATOM 5409 C C . GLY C 1 208 ? 46.915 104.994 111.320 1.00 13.77 208 GLY C C 1
ATOM 5410 O O . GLY C 1 208 ? 46.983 105.623 110.214 1.00 14.59 208 GLY C O 1
ATOM 5411 N N . TYR C 1 209 ? 46.158 105.384 112.316 1.00 13.52 209 TYR C N 1
ATOM 5412 C CA . TYR C 1 209 ? 45.403 106.633 112.219 1.00 14.52 209 TYR C CA 1
ATOM 5413 C C . TYR C 1 209 ? 46.311 107.677 112.882 1.00 13.71 209 TYR C C 1
ATOM 5414 O O . TYR C 1 209 ? 46.370 107.746 114.093 1.00 13.16 209 TYR C O 1
ATOM 5423 N N . GLU C 1 210 ? 47.036 108.425 112.041 1.00 13.60 210 GLU C N 1
ATOM 5424 C CA . GLU C 1 210 ? 48.089 109.357 112.411 1.00 13.64 210 GLU C CA 1
ATOM 5425 C C . GLU C 1 210 ? 49.152 108.547 113.140 1.00 13.38 210 GLU C C 1
ATOM 5426 O O . GLU C 1 210 ? 49.382 107.355 112.780 1.00 12.12 210 GLU C O 1
ATOM 5432 N N . CYS C 1 211 ? 49.774 109.120 114.181 1.00 13.29 211 CYS C N 1
ATOM 5433 C CA . CYS C 1 211 ? 50.795 108.376 114.944 1.00 14.56 211 CYS C CA 1
ATOM 5434 C C . CYS C 1 211 ? 50.655 108.748 116.422 1.00 13.71 211 CYS C C 1
ATOM 5435 O O . CYS C 1 211 ? 50.427 109.910 116.696 1.00 14.76 211 CYS C O 1
ATOM 5438 N N . ALA C 1 212 ? 50.863 107.791 117.340 1.00 12.74 212 ALA C N 1
ATOM 5439 C CA . ALA C 1 212 ? 51.082 108.071 118.802 1.00 12.58 212 ALA C CA 1
ATOM 5440 C C . ALA C 1 212 ? 49.837 108.644 119.524 1.00 13.39 212 ALA C C 1
ATOM 5441 O O . ALA C 1 212 ? 49.919 109.049 120.678 1.00 13.47 212 ALA C O 1
ATOM 5443 N N . LEU C 1 213 ? 48.668 108.618 118.879 1.00 12.92 213 LEU C N 1
ATOM 5444 C CA . LEU C 1 213 ? 47.439 109.011 119.626 1.00 13.15 213 LEU C CA 1
ATOM 5445 C C . LEU C 1 213 ? 47.074 107.981 120.694 1.00 14.03 213 LEU C C 1
ATOM 5446 O O . LEU C 1 213 ? 47.330 106.756 120.548 1.00 12.64 213 LEU C O 1
ATOM 5451 N N . PRO C 1 214 ? 46.434 108.443 121.771 1.00 14.96 214 PRO C N 1
ATOM 5452 C CA . PRO C 1 214 ? 45.924 107.431 122.720 1.00 15.45 214 PRO C CA 1
ATOM 5453 C C . PRO C 1 214 ? 44.827 106.532 122.089 1.00 15.44 214 PRO C C 1
ATOM 5454 O O . PRO C 1 214 ? 44.055 107.023 121.210 1.00 15.00 214 PRO C O 1
ATOM 5458 N N . ASN C 1 215 ? 44.847 105.237 122.453 1.00 15.22 215 ASN C N 1
ATOM 5459 C CA . ASN C 1 215 ? 43.869 104.224 121.908 1.00 16.51 215 ASN C CA 1
ATOM 5460 C C . ASN C 1 215 ? 43.781 104.297 120.353 1.00 15.38 215 ASN C C 1
ATOM 5461 O O . ASN C 1 215 ? 42.682 104.207 119.766 1.00 15.62 215 ASN C O 1
ATOM 5466 N N . ARG C 1 216 ? 44.938 104.481 119.716 1.00 13.42 216 ARG C N 1
ATOM 5467 C CA . ARG C 1 216 ? 45.058 104.322 118.285 1.00 14.08 216 ARG C CA 1
ATOM 5468 C C . ARG C 1 216 ? 46.315 103.475 118.018 1.00 14.55 216 ARG C C 1
ATOM 5469 O O . ARG C 1 216 ? 47.454 104.009 117.953 1.00 15.81 216 ARG C O 1
ATOM 5477 N N . PRO C 1 217 ? 46.143 102.147 117.935 1.00 13.61 217 PRO C N 1
ATOM 5478 C CA . PRO C 1 217 ? 47.360 101.327 117.808 1.00 13.16 217 PRO C CA 1
ATOM 5479 C C . PRO C 1 217 ? 47.950 101.337 116.381 1.00 12.38 217 PRO C C 1
ATOM 5480 O O . PRO C 1 217 ? 47.245 101.627 115.381 1.00 12.03 217 PRO C O 1
ATOM 5484 N N . GLY C 1 218 ? 49.253 101.031 116.290 1.00 11.68 218 GLY C N 1
ATOM 5485 C CA . GLY C 1 218 ? 49.867 100.860 114.984 1.00 10.63 218 GLY C CA 1
ATOM 5486 C C . GLY C 1 218 ? 49.351 99.516 114.466 1.00 9.79 218 GLY C C 1
ATOM 5487 O O . GLY C 1 218 ? 49.197 98.557 115.235 1.00 9.48 218 GLY C O 1
ATOM 5488 N N . VAL C 1 219 ? 49.164 99.443 113.156 1.00 9.85 219 VAL C N 1
ATOM 5489 C CA . VAL C 1 219 ? 48.804 98.196 112.523 1.00 9.77 219 VAL C CA 1
ATOM 5490 C C . VAL C 1 219 ? 49.944 97.709 111.641 1.00 9.77 219 VAL C C 1
ATOM 5491 O O . VAL C 1 219 ? 50.596 98.525 110.966 1.00 9.46 219 VAL C O 1
ATOM 5495 N N . TYR C 1 220 ? 50.210 96.375 111.717 1.00 9.04 220 TYR C N 1
ATOM 5496 C CA . TYR C 1 220 ? 51.385 95.752 111.090 1.00 9.38 220 TYR C CA 1
ATOM 5497 C C . TYR C 1 220 ? 50.864 94.564 110.314 1.00 9.34 220 TYR C C 1
ATOM 5498 O O . TYR C 1 220 ? 49.886 93.993 110.749 1.00 9.91 220 TYR C O 1
ATOM 5507 N N . ALA C 1 221 ? 51.454 94.226 109.167 1.00 9.05 221 ALA C N 1
ATOM 5508 C CA . ALA C 1 221 ? 51.121 92.981 108.485 1.00 8.96 221 ALA C CA 1
ATOM 5509 C C . ALA C 1 221 ? 51.609 91.811 109.387 1.00 9.92 221 ALA C C 1
ATOM 5510 O O . ALA C 1 221 ? 52.760 91.845 109.904 1.00 9.75 221 ALA C O 1
ATOM 5512 N N . ARG C 1 222 ? 50.752 90.811 109.580 1.00 9.31 222 ARG C N 1
ATOM 5513 C CA . ARG C 1 222 ? 51.070 89.677 110.539 1.00 10.02 222 ARG C CA 1
ATOM 5514 C C . ARG C 1 222 ? 51.888 88.625 109.793 1.00 9.92 222 ARG C C 1
ATOM 5515 O O . ARG C 1 222 ? 51.334 87.886 108.942 1.00 10.99 222 ARG C O 1
ATOM 5523 N N . VAL C 1 223 ? 53.182 88.601 110.021 1.00 9.93 223 VAL C N 1
ATOM 5524 C CA . VAL C 1 223 ? 54.097 87.835 109.152 1.00 10.34 223 VAL C CA 1
ATOM 5525 C C . VAL C 1 223 ? 53.865 86.296 109.253 1.00 11.41 223 VAL C C 1
ATOM 5526 O O . VAL C 1 223 ? 53.993 85.560 108.242 1.00 12.44 223 VAL C O 1
ATOM 5530 N N . SER C 1 224 ? 53.418 85.796 110.396 1.00 12.17 224 SER C N 1
ATOM 5531 C CA . SER C 1 224 ? 53.085 84.346 110.497 1.00 14.04 224 SER C CA 1
ATOM 5532 C C . SER C 1 224 ? 52.092 83.891 109.405 1.00 15.22 224 SER C C 1
ATOM 5533 O O . SER C 1 224 ? 52.116 82.723 108.992 1.00 16.62 224 SER C O 1
ATOM 5536 N N . ARG C 1 225 ? 51.239 84.800 108.926 1.00 14.97 225 ARG C N 1
ATOM 5537 C CA . ARG C 1 225 ? 50.277 84.473 107.912 1.00 16.73 225 ARG C CA 1
ATOM 5538 C C . ARG C 1 225 ? 50.904 84.353 106.495 1.00 16.02 225 ARG C C 1
ATOM 5539 O O . ARG C 1 225 ? 50.259 83.819 105.559 1.00 16.56 225 ARG C O 1
ATOM 5547 N N . PHE C 1 226 ? 52.154 84.821 106.369 1.00 15.03 226 PHE C N 1
ATOM 5548 C CA . PHE C 1 226 ? 52.839 84.933 105.092 1.00 14.57 226 PHE C CA 1
ATOM 5549 C C . PHE C 1 226 ? 54.108 84.141 105.080 1.00 14.69 226 PHE C C 1
ATOM 5550 O O . PHE C 1 226 ? 54.839 84.153 104.092 1.00 14.01 226 PHE C O 1
ATOM 5558 N N . THR C 1 227 ? 54.360 83.399 106.162 1.00 17.04 227 THR C N 1
ATOM 5559 C CA . THR C 1 227 ? 55.646 82.648 106.258 1.00 18.09 227 THR C CA 1
ATOM 5560 C C . THR C 1 227 ? 55.909 81.671 105.117 1.00 17.91 227 THR C C 1
ATOM 5561 O O . THR C 1 227 ? 57.045 81.625 104.573 1.00 16.88 227 THR C O 1
ATOM 5565 N N . GLU C 1 228 ? 54.930 80.848 104.760 1.00 17.42 228 GLU C N 1
ATOM 5566 C CA . GLU C 1 228 ? 55.194 79.920 103.668 1.00 19.42 228 GLU C CA 1
ATOM 5567 C C . GLU C 1 228 ? 55.377 80.685 102.312 1.00 18.31 228 GLU C C 1
ATOM 5568 O O . GLU C 1 228 ? 56.278 80.324 101.457 1.00 17.64 228 GLU C O 1
ATOM 5574 N N . TRP C 1 229 ? 54.638 81.779 102.140 1.00 15.78 229 TRP C N 1
ATOM 5575 C CA . TRP C 1 229 ? 54.781 82.538 100.872 1.00 15.39 229 TRP C CA 1
ATOM 5576 C C . TRP C 1 229 ? 56.176 83.175 100.812 1.00 14.99 229 TRP C C 1
ATOM 5577 O O . TRP C 1 229 ? 56.905 83.107 99.782 1.00 16.16 229 TRP C O 1
ATOM 5588 N N . ILE C 1 230 ? 56.600 83.753 101.923 1.00 14.15 230 ILE C N 1
ATOM 5589 C CA . ILE C 1 230 ? 57.970 84.302 101.985 1.00 14.11 230 ILE C CA 1
ATOM 5590 C C . ILE C 1 230 ? 59.023 83.229 101.728 1.00 15.17 230 ILE C C 1
ATOM 5591 O O . ILE C 1 230 ? 60.008 83.457 100.972 1.00 16.41 230 ILE C O 1
ATOM 5596 N N . GLN C 1 231 ? 58.919 82.129 102.455 1.00 15.81 231 GLN C N 1
ATOM 5597 C CA . GLN C 1 231 ? 59.868 81.057 102.366 1.00 17.24 231 GLN C CA 1
ATOM 5598 C C . GLN C 1 231 ? 59.995 80.533 100.940 1.00 19.10 231 GLN C C 1
ATOM 5599 O O . GLN C 1 231 ? 61.093 80.142 100.561 1.00 19.99 231 GLN C O 1
ATOM 5605 N N . SER C 1 232 ? 58.929 80.611 100.145 1.00 18.02 232 SER C N 1
ATOM 5606 C CA . SER C 1 232 ? 58.983 80.182 98.728 1.00 19.42 232 SER C CA 1
ATOM 5607 C C . SER C 1 232 ? 60.040 80.961 97.888 1.00 19.68 232 SER C C 1
ATOM 5608 O O . SER C 1 232 ? 60.501 80.465 96.856 1.00 18.99 232 SER C O 1
ATOM 5611 N N . PHE C 1 233 ? 60.379 82.182 98.283 1.00 17.71 233 PHE C N 1
ATOM 5612 C CA . PHE C 1 233 ? 61.493 82.924 97.672 1.00 18.68 233 PHE C CA 1
ATOM 5613 C C . PHE C 1 233 ? 62.958 82.553 98.098 1.00 20.72 233 PHE C C 1
ATOM 5614 O O . PHE C 1 233 ? 63.868 82.992 97.458 1.00 19.84 233 PHE C O 1
ATOM 5622 N N . LEU C 1 234 ? 63.165 81.860 99.208 1.00 21.69 234 LEU C N 1
ATOM 5623 C CA . LEU C 1 234 ? 64.484 81.913 99.892 1.00 21.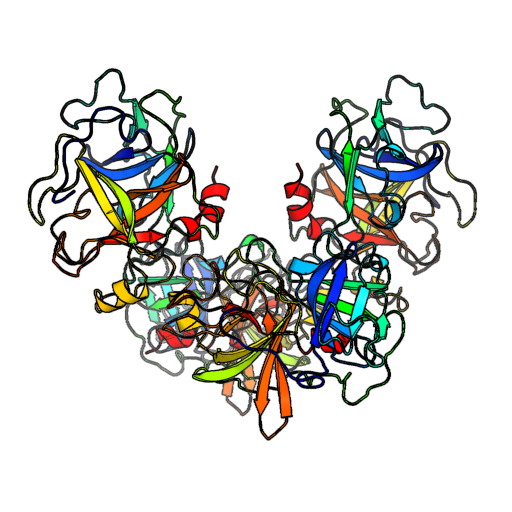79 234 LEU C CA 1
ATOM 5624 C C . LEU C 1 234 ? 65.291 80.664 99.538 1.00 24.57 234 LEU C C 1
ATOM 5625 O O . LEU C 1 234 ? 64.684 79.665 99.132 1.00 26.82 234 LEU C O 1
ATOM 5630 N N . ILE D 1 1 ? 58.541 40.353 86.449 1.00 22.15 1 ILE D N 1
ATOM 5631 C CA . ILE D 1 1 ? 57.927 40.924 85.211 1.00 21.82 1 ILE D CA 1
ATOM 5632 C C . ILE D 1 1 ? 57.547 39.765 84.277 1.00 23.09 1 ILE D C 1
ATOM 5633 O O . ILE D 1 1 ? 58.396 39.029 83.872 1.00 22.36 1 ILE D O 1
ATOM 5638 N N . VAL D 1 2 ? 56.246 39.579 84.012 1.00 23.38 2 VAL D N 1
ATOM 5639 C CA . VAL D 1 2 ? 55.792 38.602 82.993 1.00 24.92 2 VAL D CA 1
ATOM 5640 C C . VAL D 1 2 ? 55.914 39.195 81.581 1.00 25.18 2 VAL D C 1
ATOM 5641 O O . VAL D 1 2 ? 55.488 40.347 81.324 1.00 25.31 2 VAL D O 1
ATOM 5645 N N . GLY D 1 3 ? 56.474 38.436 80.647 1.00 25.65 3 GLY D N 1
ATOM 5646 C CA . GLY D 1 3 ? 56.433 38.819 79.241 1.00 25.83 3 GLY D CA 1
ATOM 5647 C C . GLY D 1 3 ? 57.456 39.832 78.842 1.00 26.74 3 GLY D C 1
ATOM 5648 O O . GLY D 1 3 ? 57.303 40.503 77.800 1.00 29.14 3 GLY D O 1
ATOM 5649 N N . GLY D 1 4 ? 58.484 39.982 79.675 1.00 25.97 4 GLY D N 1
ATOM 5650 C CA . GLY D 1 4 ? 59.479 41.017 79.475 1.00 26.31 4 GLY D CA 1
ATOM 5651 C C . GLY D 1 4 ? 60.752 40.445 78.906 1.00 27.34 4 GLY D C 1
ATOM 5652 O O . GLY D 1 4 ? 60.754 39.321 78.385 1.00 28.39 4 GLY D O 1
ATOM 5653 N N . SER D 1 5 ? 61.826 41.208 78.997 1.00 27.84 5 SER D N 1
ATOM 5654 C CA . SER D 1 5 ? 63.147 40.759 78.524 1.00 30.08 5 SER D CA 1
ATOM 5655 C C . SER D 1 5 ? 64.248 41.217 79.462 1.00 30.15 5 SER D C 1
ATOM 5656 O O . SER D 1 5 ? 63.993 42.022 80.347 1.00 29.98 5 SER D O 1
ATOM 5659 N N . ASP D 1 6 ? 65.466 40.688 79.279 1.00 31.39 6 ASP D N 1
ATOM 5660 C CA . ASP D 1 6 ? 66.651 41.083 80.088 1.00 32.43 6 ASP D CA 1
ATOM 5661 C C . ASP D 1 6 ? 67.005 42.530 79.891 1.00 32.30 6 ASP D C 1
ATOM 5662 O O . ASP D 1 6 ? 67.310 42.945 78.779 1.00 32.03 6 ASP D O 1
ATOM 5667 N N . ALA D 1 7 ? 67.006 43.307 80.955 1.00 29.93 7 ALA D N 1
ATOM 5668 C CA . ALA D 1 7 ? 67.490 44.674 80.847 1.00 32.65 7 ALA D CA 1
ATOM 5669 C C . ALA D 1 7 ? 68.999 44.643 80.656 1.00 35.07 7 ALA D C 1
ATOM 5670 O O . ALA D 1 7 ? 69.639 43.737 81.134 1.00 35.99 7 ALA D O 1
ATOM 5672 N N . LYS D 1 8 ? 69.582 45.602 79.948 1.00 38.01 8 LYS D N 1
ATOM 5673 C CA . LYS D 1 8 ? 71.058 45.656 79.939 1.00 40.89 8 LYS D CA 1
ATOM 5674 C C . LYS D 1 8 ? 71.521 46.452 81.150 1.00 39.89 8 LYS D C 1
ATOM 5675 O O . LYS D 1 8 ? 70.733 47.218 81.735 1.00 36.51 8 LYS D O 1
ATOM 5681 N N . GLU D 1 9 ? 72.789 46.304 81.509 1.00 39.55 9 GLU D N 1
ATOM 5682 C CA . GLU D 1 9 ? 73.316 46.899 82.739 1.00 39.47 9 GLU D CA 1
ATOM 5683 C C . GLU D 1 9 ? 73.211 48.385 82.591 1.00 37.13 9 GLU D C 1
ATOM 5684 O O . GLU D 1 9 ? 73.528 48.876 81.540 1.00 36.88 9 GLU D O 1
ATOM 5690 N N . GLY D 1 10 ? 72.773 49.101 83.614 1.00 34.81 10 GLY D N 1
ATOM 5691 C CA . GLY D 1 10 ? 72.600 50.561 83.476 1.00 34.03 10 GLY D CA 1
ATOM 5692 C C . GLY D 1 10 ? 71.340 51.053 82.761 1.00 31.41 10 GLY D C 1
ATOM 5693 O O . GLY D 1 10 ? 71.105 52.259 82.699 1.00 31.34 10 GLY D O 1
ATOM 5694 N N . ALA D 1 11 ? 70.499 50.170 82.211 1.00 29.38 11 ALA D N 1
ATOM 5695 C CA . ALA D 1 11 ? 69.284 50.691 81.523 1.00 28.00 11 ALA D CA 1
ATOM 5696 C C . ALA D 1 11 ? 68.395 51.596 82.434 1.00 25.95 11 ALA D C 1
ATOM 5697 O O . ALA D 1 11 ? 67.771 52.600 81.964 1.00 24.68 11 ALA D O 1
ATOM 5699 N N . TRP D 1 12 ? 68.305 51.226 83.723 1.00 24.44 12 TRP D N 1
ATOM 5700 C CA . TRP D 1 12 ? 67.324 51.879 84.612 1.00 22.92 12 TRP D CA 1
ATOM 5701 C C . TRP D 1 12 ? 68.028 52.188 85.889 1.00 22.39 12 TRP D C 1
ATOM 5702 O O . TRP D 1 12 ? 67.855 51.472 86.879 1.00 22.20 12 TRP D O 1
ATOM 5713 N N . PRO D 1 13 ? 68.865 53.243 85.884 1.00 22.75 13 PRO D N 1
ATOM 5714 C CA . PRO D 1 13 ? 69.789 53.417 87.028 1.00 22.77 13 PRO D CA 1
ATOM 5715 C C . PRO D 1 13 ? 69.154 53.918 88.334 1.00 21.51 13 PRO D C 1
ATOM 5716 O O . PRO D 1 13 ? 69.836 54.010 89.343 1.00 21.12 13 PRO D O 1
ATOM 5720 N N . TRP D 1 14 ? 67.825 54.210 88.314 1.00 21.18 14 TRP D N 1
ATOM 5721 C CA . TRP D 1 14 ? 67.113 54.549 89.521 1.00 20.23 14 TRP D CA 1
ATOM 5722 C C . TRP D 1 14 ? 66.463 53.289 90.168 1.00 19.41 14 TRP D C 1
ATOM 5723 O O . TRP D 1 14 ? 65.909 53.407 91.258 1.00 18.48 14 TRP D O 1
ATOM 5734 N N . VAL D 1 15 ? 66.517 52.127 89.503 1.00 18.72 15 VAL D N 1
ATOM 5735 C CA . VAL D 1 15 ? 65.782 50.906 90.003 1.00 17.90 15 VAL D CA 1
ATOM 5736 C C . VAL D 1 15 ? 66.634 50.344 91.103 1.00 17.89 15 VAL D C 1
ATOM 5737 O O . VAL D 1 15 ? 67.824 50.136 90.899 1.00 18.62 15 VAL D O 1
ATOM 5741 N N . VAL D 1 16 ? 66.049 50.116 92.277 1.00 17.32 16 VAL D N 1
ATOM 5742 C CA . VAL D 1 16 ? 66.823 49.695 93.440 1.00 17.53 16 VAL D CA 1
ATOM 5743 C C . VAL D 1 16 ? 66.215 48.349 93.939 1.00 17.40 16 VAL D C 1
ATOM 5744 O O . VAL D 1 16 ? 64.993 48.201 93.928 1.00 16.22 16 VAL D O 1
ATOM 5748 N N . GLY D 1 17 ? 67.039 47.394 94.355 1.00 17.54 17 GLY D N 1
ATOM 5749 C CA . GLY D 1 17 ? 66.435 46.136 94.965 1.00 17.79 17 GLY D CA 1
ATOM 5750 C C . GLY D 1 17 ? 66.398 46.282 96.490 1.00 18.49 17 GLY D C 1
ATOM 5751 O O . GLY D 1 17 ? 67.394 46.642 97.123 1.00 18.83 17 GLY D O 1
ATOM 5752 N N . LEU D 1 18 ? 65.259 45.959 97.116 1.00 12.74 18 LEU D N 1
ATOM 5753 C CA . LEU D 1 18 ? 65.138 46.003 98.607 1.00 13.25 18 LEU D CA 1
ATOM 5754 C C . LEU D 1 18 ? 65.287 44.590 99.168 1.00 14.07 18 LEU D C 1
ATOM 5755 O O . LEU D 1 18 ? 64.445 43.723 98.846 1.00 13.71 18 LEU D O 1
ATOM 5760 N N . TYR D 1 19 ? 66.326 44.390 99.995 1.00 14.34 19 TYR D N 1
ATOM 5761 C CA . TYR D 1 19 ? 66.585 43.085 100.631 1.00 15.39 19 TYR D CA 1
ATOM 5762 C C . TYR D 1 19 ? 66.184 43.160 102.103 1.00 14.89 19 TYR D C 1
ATOM 5763 O O . TYR D 1 19 ? 66.406 44.180 102.774 1.00 14.99 19 TYR D O 1
ATOM 5772 N N . TYR D 1 20 ? 65.558 42.097 102.588 1.00 15.06 20 TYR D N 1
ATOM 5773 C CA . TYR D 1 20 ? 65.248 41.964 103.991 1.00 14.63 20 TYR D CA 1
ATOM 5774 C C . TYR D 1 20 ? 65.491 40.460 104.245 1.00 15.50 20 TYR D C 1
ATOM 5775 O O . TYR D 1 20 ? 65.075 39.601 103.414 1.00 15.81 20 TYR D O 1
ATOM 5784 N N . ASP D 1 21 ? 66.136 40.127 105.354 1.00 16.51 21 ASP D N 1
ATOM 5785 C CA . ASP D 1 21 ? 66.470 38.723 105.650 1.00 17.45 21 ASP D CA 1
ATOM 5786 C C . ASP D 1 21 ? 67.185 38.069 104.451 1.00 18.69 21 ASP D C 1
ATOM 5787 O O . ASP D 1 21 ? 66.887 36.937 104.060 1.00 17.22 21 ASP D O 1
ATOM 5792 N N . ASP D 1 22 ? 68.081 38.847 103.812 1.00 20.16 22 ASP D N 1
ATOM 5793 C CA . ASP D 1 22 ? 68.888 38.373 102.696 1.00 20.85 22 ASP D CA 1
ATOM 5794 C C . ASP D 1 22 ? 68.115 37.933 101.460 1.00 20.95 22 ASP D C 1
ATOM 5795 O O . ASP D 1 22 ? 68.628 37.134 100.663 1.00 20.53 22 ASP D O 1
ATOM 5800 N N . ARG D 1 23 ? 66.897 38.465 101.298 1.00 19.79 23 ARG D N 1
ATOM 5801 C CA . ARG D 1 23 ? 65.976 38.083 100.256 1.00 19.37 23 ARG D CA 1
ATOM 5802 C C . ARG D 1 23 ? 65.457 39.382 99.641 1.00 18.30 23 ARG D C 1
ATOM 5803 O O . ARG D 1 23 ? 64.975 40.252 100.350 1.00 18.24 23 ARG D O 1
ATOM 5811 N N . LEU D 1 24 ? 65.472 39.452 98.323 1.00 17.23 24 LEU D N 1
ATOM 5812 C CA . LEU D 1 24 ? 65.015 40.636 97.620 1.00 17.84 24 LEU D CA 1
ATOM 5813 C C . LEU D 1 24 ? 63.473 40.595 97.640 1.00 17.07 24 LEU D C 1
ATOM 5814 O O . LEU D 1 24 ? 62.873 39.729 97.003 1.00 19.98 24 LEU D O 1
ATOM 5819 N N . LEU D 1 25 ? 62.832 41.475 98.374 1.00 15.47 25 LEU D N 1
ATOM 5820 C CA . LEU D 1 25 ? 61.383 41.344 98.558 1.00 16.04 25 LEU D CA 1
ATOM 5821 C C . LEU D 1 25 ? 60.616 42.269 97.605 1.00 15.52 25 LEU D C 1
ATOM 5822 O O . LEU D 1 25 ? 59.442 42.034 97.345 1.00 15.48 25 LEU D O 1
ATOM 5827 N N . CYS D 1 26 ? 61.240 43.365 97.167 1.00 15.58 26 CYS D N 1
ATOM 5828 C CA . CYS D 1 26 ? 60.471 44.451 96.531 1.00 15.57 26 CYS D CA 1
ATOM 5829 C C . CYS D 1 26 ? 61.471 45.315 95.761 1.00 14.85 26 CYS D C 1
ATOM 5830 O O . CYS D 1 26 ? 62.681 45.346 96.096 1.00 14.22 26 CYS D O 1
ATOM 5833 N N . GLY D 1 27 ? 60.932 46.062 94.804 1.00 14.47 27 GLY D N 1
ATOM 5834 C CA . GLY D 1 27 ? 61.678 47.119 94.212 1.00 13.69 27 GLY D CA 1
ATOM 5835 C C . GLY D 1 27 ? 61.478 48.497 94.860 1.00 13.00 27 GLY D C 1
ATOM 5836 O O . GLY D 1 27 ? 60.673 48.682 95.752 1.00 12.42 27 GLY D O 1
ATOM 5837 N N . ALA D 1 28 ? 62.294 49.458 94.427 1.00 12.54 28 ALA D N 1
ATOM 5838 C CA . ALA D 1 28 ? 62.170 50.848 94.865 1.00 12.89 28 ALA D CA 1
ATOM 5839 C C . ALA D 1 28 ? 62.789 51.737 93.762 1.00 13.01 28 ALA D C 1
ATOM 5840 O O . ALA D 1 28 ? 63.435 51.180 92.866 1.00 13.81 28 ALA D O 1
ATOM 5842 N N . SER D 1 29 ? 62.615 53.061 93.877 1.00 13.37 29 SER D N 1
ATOM 5843 C CA . SER D 1 29 ? 63.141 54.068 92.910 1.00 15.00 29 SER D CA 1
ATOM 5844 C C . SER D 1 29 ? 63.934 55.117 93.708 1.00 15.58 29 SER D C 1
ATOM 5845 O O . SER D 1 29 ? 63.452 55.631 94.707 1.00 15.22 29 SER D O 1
ATOM 5848 N N . LEU D 1 30 ? 65.172 55.340 93.296 1.00 16.79 30 LEU D N 1
ATOM 5849 C CA . LEU D 1 30 ? 66.008 56.389 93.890 1.00 17.09 30 LEU D CA 1
ATOM 5850 C C . LEU D 1 30 ? 65.482 57.762 93.419 1.00 16.73 30 LEU D C 1
ATOM 5851 O O . LEU D 1 30 ? 65.289 58.007 92.231 1.00 16.25 30 LEU D O 1
ATOM 5856 N N . VAL D 1 31 ? 65.218 58.651 94.354 1.00 16.95 31 VAL D N 1
ATOM 5857 C CA . VAL D 1 31 ? 64.690 59.982 93.982 1.00 17.31 31 VAL D CA 1
ATOM 5858 C C . VAL D 1 31 ? 65.650 61.120 94.420 1.00 19.14 31 VAL D C 1
ATOM 5859 O O . VAL D 1 31 ? 65.410 62.270 94.079 1.00 19.83 31 VAL D O 1
ATOM 5863 N N . SER D 1 32 ? 66.728 60.799 95.151 1.00 19.94 32 SER D N 1
ATOM 5864 C CA . SER D 1 32 ? 67.710 61.841 95.577 1.00 21.41 32 SER D CA 1
ATOM 5865 C C . SER D 1 32 ? 68.960 61.097 96.046 1.00 22.76 32 SER D C 1
ATOM 5866 O O . SER D 1 32 ? 68.983 59.885 96.019 1.00 22.37 32 SER D O 1
ATOM 5869 N N . SER D 1 33 ? 69.995 61.773 96.534 1.00 24.31 33 SER D N 1
ATOM 5870 C CA . SER D 1 33 ? 71.183 60.998 97.001 1.00 26.48 33 SER D CA 1
ATOM 5871 C C . SER D 1 33 ? 70.901 60.128 98.241 1.00 26.07 33 SER D C 1
ATOM 5872 O O . SER D 1 33 ? 71.735 59.303 98.612 1.00 26.30 33 SER D O 1
ATOM 5875 N N . ASP D 1 34 ? 69.738 60.347 98.877 1.00 25.92 34 ASP D N 1
ATOM 5876 C CA . ASP D 1 34 ? 69.417 59.847 100.236 1.00 26.01 34 ASP D CA 1
ATOM 5877 C C . ASP D 1 34 ? 68.069 59.110 100.412 1.00 22.37 34 ASP D C 1
ATOM 5878 O O . ASP D 1 34 ? 67.881 58.482 101.454 1.00 21.31 34 ASP D O 1
ATOM 5883 N N . TRP D 1 35 ? 67.138 59.244 99.463 1.00 19.89 35 TRP D N 1
ATOM 5884 C CA . TRP D 1 35 ? 65.721 58.767 99.573 1.00 18.75 35 TRP D CA 1
ATOM 5885 C C . TRP D 1 35 ? 65.277 57.876 98.435 1.00 16.89 35 TRP D C 1
ATOM 5886 O O . TRP D 1 35 ? 65.564 58.126 97.235 1.00 16.66 35 TRP D O 1
ATOM 5897 N N . LEU D 1 36 ? 64.558 56.819 98.808 1.00 15.60 36 LEU D N 1
ATOM 5898 C CA . LEU D 1 36 ? 63.884 55.953 97.852 1.00 14.41 36 LEU D CA 1
ATOM 5899 C C . LEU D 1 36 ? 62.350 56.100 98.002 1.00 13.85 36 LEU D C 1
ATOM 5900 O O . LEU D 1 36 ? 61.807 56.400 99.084 1.00 14.33 36 LEU D O 1
ATOM 5905 N N . VAL D 1 37 ? 61.646 55.876 96.904 1.00 13.23 37 VAL D N 1
ATOM 5906 C CA . VAL D 1 37 ? 60.159 55.726 96.974 1.00 12.57 37 VAL D CA 1
ATOM 5907 C C . VAL D 1 37 ? 59.842 54.267 96.741 1.00 11.86 37 VAL D C 1
ATOM 5908 O O . VAL D 1 37 ? 60.370 53.659 95.759 1.00 11.69 37 VAL D O 1
ATOM 5912 N N . SER D 1 38 ? 58.972 53.653 97.578 1.00 11.02 38 SER D N 1
ATOM 5913 C CA . SER D 1 38 ? 58.598 52.267 97.256 1.00 10.89 38 SER D CA 1
ATOM 5914 C C . SER D 1 38 ? 57.052 52.169 97.612 1.00 10.63 38 SER D C 1
ATOM 5915 O O . SER D 1 38 ? 56.460 53.173 97.853 1.00 10.51 38 SER D O 1
ATOM 5918 N N . ALA D 1 39 ? 56.519 50.961 97.701 1.00 10.15 39 ALA D N 1
ATOM 5919 C CA . ALA D 1 39 ? 55.078 50.722 98.082 1.00 10.49 39 ALA D CA 1
ATOM 5920 C C . ALA D 1 39 ? 54.972 50.560 99.581 1.00 10.68 39 ALA D C 1
ATOM 5921 O O . ALA D 1 39 ? 55.752 49.826 100.184 1.00 11.07 39 ALA D O 1
ATOM 5923 N N . ALA D 1 40 ? 53.936 51.099 100.189 1.00 11.05 40 ALA D N 1
ATOM 5924 C CA . ALA D 1 40 ? 53.649 50.845 101.601 1.00 11.75 40 ALA D CA 1
ATOM 5925 C C . ALA D 1 40 ? 53.484 49.321 101.921 1.00 11.81 40 ALA D C 1
ATOM 5926 O O . ALA D 1 40 ? 53.949 48.853 102.994 1.00 12.51 40 ALA D O 1
ATOM 5928 N N . HIS D 1 41 ? 52.790 48.545 101.069 1.00 11.64 41 HIS D N 1
ATOM 5929 C CA . HIS D 1 41 ? 52.577 47.146 101.444 1.00 12.85 41 HIS D CA 1
ATOM 5930 C C . HIS D 1 41 ? 53.880 46.370 101.530 1.00 14.03 41 HIS D C 1
ATOM 5931 O O . HIS D 1 41 ? 53.906 45.337 102.150 1.00 13.63 41 HIS D O 1
ATOM 5938 N N . CYS D 1 42 ? 54.939 46.809 100.837 1.00 14.69 42 CYS D N 1
ATOM 5939 C CA . CYS D 1 42 ? 56.258 46.185 100.970 1.00 15.77 42 CYS D CA 1
ATOM 5940 C C . CYS D 1 42 ? 56.812 46.229 102.350 1.00 15.11 42 CYS D C 1
ATOM 5941 O O . CYS D 1 42 ? 57.409 45.243 102.814 1.00 13.25 42 CYS D O 1
ATOM 5944 N N . VAL D 1 43 ? 56.627 47.369 103.005 1.00 14.16 43 VAL D N 1
ATOM 5945 C CA . VAL D 1 43 ? 57.303 47.625 104.276 1.00 14.35 43 VAL D CA 1
ATOM 5946 C C . VAL D 1 43 ? 56.376 47.545 105.467 1.00 14.75 43 VAL D C 1
ATOM 5947 O O . VAL D 1 43 ? 56.874 47.524 106.615 1.00 15.29 43 VAL D O 1
ATOM 5951 N N . TYR D 1 44 ? 55.053 47.477 105.222 1.00 14.48 44 TYR D N 1
ATOM 5952 C CA . TYR D 1 44 ? 54.082 47.358 106.308 1.00 15.60 44 TYR D CA 1
ATOM 5953 C C . TYR D 1 44 ? 54.431 46.123 107.215 1.00 15.97 44 TYR D C 1
ATOM 5954 O O . TYR D 1 44 ? 54.788 45.041 106.700 1.00 14.82 44 TYR D O 1
ATOM 5963 N N . GLY D 1 45 ? 54.342 46.327 108.518 1.00 16.13 45 GLY D N 1
ATOM 5964 C CA . GLY D 1 45 ? 54.786 45.285 109.471 1.00 16.96 45 GLY D CA 1
ATOM 5965 C C . GLY D 1 45 ? 56.287 45.074 109.650 1.00 18.16 45 GLY D C 1
ATOM 5966 O O . GLY D 1 45 ? 56.688 44.222 110.438 1.00 19.44 45 GLY D O 1
ATOM 5967 N N . ARG D 1 46 ? 57.136 45.807 108.923 1.00 15.75 46 ARG D N 1
ATOM 5968 C CA . ARG D 1 46 ? 58.567 45.614 108.965 1.00 16.73 46 ARG D CA 1
ATOM 5969 C C . ARG D 1 46 ? 59.211 46.984 108.907 1.00 17.43 46 ARG D C 1
ATOM 5970 O O . ARG D 1 46 ? 60.334 47.116 108.419 1.00 18.43 46 ARG D O 1
ATOM 5978 N N . ASN D 1 47 ? 58.512 47.996 109.406 1.00 19.10 47 ASN D N 1
ATOM 5979 C CA . ASN D 1 47 ? 58.991 49.367 109.277 1.00 21.79 47 ASN D CA 1
ATOM 5980 C C . ASN D 1 47 ? 59.636 49.890 110.568 1.00 25.24 47 ASN D C 1
ATOM 5981 O O . ASN D 1 47 ? 60.329 50.905 110.516 1.00 25.70 47 ASN D O 1
ATOM 5986 N N . LEU D 1 48 ? 59.383 49.218 111.698 1.00 25.11 48 LEU D N 1
ATOM 5987 C CA . LEU D 1 48 ? 59.875 49.654 113.020 1.00 28.38 48 LEU D CA 1
ATOM 5988 C C . LEU D 1 48 ? 61.381 49.395 113.263 1.00 27.08 48 LEU D C 1
ATOM 5989 O O . LEU D 1 48 ? 62.005 50.103 114.036 1.00 28.03 48 LEU D O 1
ATOM 5994 N N . GLU D 1 49 ? 61.989 48.459 112.558 1.00 25.17 49 GLU D N 1
ATOM 5995 C CA . GLU D 1 49 ? 63.452 48.285 112.653 1.00 26.26 49 GLU D CA 1
ATOM 5996 C C . GLU D 1 49 ? 64.014 48.441 111.238 1.00 23.08 49 GLU D C 1
ATOM 5997 O O . GLU D 1 49 ? 64.247 47.459 110.520 1.00 21.24 49 GLU D O 1
ATOM 6003 N N . PRO D 1 50 ? 64.148 49.694 110.811 1.00 22.85 50 PRO D N 1
ATOM 6004 C CA . PRO D 1 50 ? 64.429 49.887 109.401 1.00 21.45 50 PRO D CA 1
ATOM 6005 C C . PRO D 1 50 ? 65.770 49.336 109.016 1.00 20.25 50 PRO D C 1
ATOM 6006 O O . PRO D 1 50 ? 65.932 48.995 107.849 1.00 17.93 50 PRO D O 1
ATOM 6010 N N . SER D 1 51 ? 66.741 49.271 109.958 1.00 20.85 51 SER D N 1
ATOM 6011 C CA . SER D 1 51 ? 68.064 48.777 109.567 1.00 20.98 51 SER D CA 1
ATOM 6012 C C . SER D 1 51 ? 68.066 47.282 109.190 1.00 20.80 51 SER D C 1
ATOM 6013 O O . SER D 1 51 ? 69.091 46.782 108.746 1.00 18.79 51 SER D O 1
ATOM 6016 N N . LYS D 1 52 ? 66.943 46.552 109.367 1.00 19.69 52 LYS D N 1
ATOM 6017 C CA . LYS D 1 52 ? 66.825 45.201 108.773 1.00 19.61 52 LYS D CA 1
ATOM 6018 C C . LYS D 1 52 ? 66.723 45.213 107.253 1.00 18.03 52 LYS D C 1
ATOM 6019 O O . LYS D 1 52 ? 66.787 44.158 106.581 1.00 17.42 52 LYS D O 1
ATOM 6025 N N . TRP D 1 53 ? 66.563 46.397 106.685 1.00 17.17 53 TRP D N 1
ATOM 6026 C CA . TRP D 1 53 ? 66.438 46.507 105.241 1.00 16.79 53 TRP D CA 1
ATOM 6027 C C . TRP D 1 53 ? 67.716 47.024 104.598 1.00 17.30 53 TRP D C 1
ATOM 6028 O O . TRP D 1 53 ? 68.282 48.030 105.033 1.00 18.24 53 TRP D O 1
ATOM 6039 N N . THR D 1 54 ? 68.104 46.404 103.500 1.00 18.43 54 THR D N 1
ATOM 6040 C CA . THR D 1 54 ? 69.236 46.897 102.717 1.00 18.59 54 THR D CA 1
ATOM 6041 C C . THR D 1 54 ? 68.819 47.239 101.315 1.00 18.35 54 THR D C 1
ATOM 6042 O O . THR D 1 54 ? 68.219 46.409 100.640 1.00 19.43 54 THR D O 1
ATOM 6046 N N . ALA D 1 55 ? 69.159 48.423 100.828 1.00 18.31 55 ALA D N 1
ATOM 6047 C CA . ALA D 1 55 ? 68.928 48.715 99.414 1.00 17.78 55 ALA D CA 1
ATOM 6048 C C . ALA D 1 55 ? 70.197 48.373 98.609 1.00 18.57 55 ALA D C 1
ATOM 6049 O O . ALA D 1 55 ? 71.277 48.773 98.995 1.00 18.17 55 ALA D O 1
ATOM 6051 N N . ILE D 1 56 ? 70.027 47.703 97.479 1.00 18.70 56 ILE D N 1
ATOM 6052 C CA . ILE D 1 56 ? 71.163 47.489 96.630 1.00 20.61 56 ILE D CA 1
ATOM 6053 C C . ILE D 1 56 ? 70.927 48.360 95.369 1.00 21.17 56 ILE D C 1
ATOM 6054 O O . ILE D 1 56 ? 69.957 48.161 94.599 1.00 21.43 56 ILE D O 1
ATOM 6059 N N . LEU D 1 57 ? 71.784 49.355 95.244 1.00 21.52 57 LEU D N 1
ATOM 6060 C CA . LEU D 1 57 ? 71.813 50.274 94.106 1.00 22.74 57 LEU D CA 1
ATOM 6061 C C . LEU D 1 57 ? 72.772 49.813 93.006 1.00 23.94 57 LEU D C 1
ATOM 6062 O O . LEU D 1 57 ? 73.810 49.206 93.294 1.00 23.99 57 LEU D O 1
ATOM 6067 N N . GLY D 1 58 ? 72.423 50.110 91.751 1.00 23.61 58 GLY D N 1
ATOM 6068 C CA . GLY D 1 58 ? 73.197 49.671 90.602 1.00 25.77 58 GLY D CA 1
ATOM 6069 C C . GLY D 1 58 ? 73.239 48.158 90.449 1.00 27.85 58 GLY D C 1
ATOM 6070 O O . GLY D 1 58 ? 74.219 47.603 89.909 1.00 26.57 58 GLY D O 1
ATOM 6071 N N . LEU D 1 59 ? 72.174 47.493 90.917 1.00 25.74 59 LEU D N 1
ATOM 6072 C CA . LEU D 1 59 ? 72.078 46.052 90.805 1.00 25.67 59 LEU D CA 1
ATOM 6073 C C . LEU D 1 59 ? 71.612 45.681 89.408 1.00 25.80 59 LEU D C 1
ATOM 6074 O O . LEU D 1 59 ? 70.735 46.386 88.831 1.00 25.14 59 LEU D O 1
ATOM 6079 N N . HIS D 1 60 ? 72.171 44.597 88.855 1.00 26.63 60 HIS D N 1
ATOM 6080 C CA . HIS D 1 60 ? 71.735 44.038 87.562 1.00 29.26 60 HIS D CA 1
ATOM 6081 C C . HIS D 1 60 ? 71.214 42.627 87.647 1.00 29.54 60 HIS D C 1
ATOM 6082 O O . HIS D 1 60 ? 70.092 42.346 87.196 1.00 29.23 60 HIS D O 1
ATOM 6089 N N . MET D 1 61 ? 72.054 41.713 88.145 1.00 31.15 61 MET D N 1
ATOM 6090 C CA . MET D 1 61 ? 71.621 40.337 88.400 1.00 31.76 61 MET D CA 1
ATOM 6091 C C . MET D 1 61 ? 71.872 39.992 89.871 1.00 31.72 61 MET D C 1
ATOM 6092 O O . MET D 1 61 ? 72.911 40.331 90.424 1.00 32.69 61 MET D O 1
ATOM 6097 N N . LYS D 1 62 ? 70.917 39.333 90.507 1.00 29.26 62 LYS D N 1
ATOM 6098 C CA . LYS D 1 62 ? 71.013 39.079 91.942 1.00 29.09 62 LYS D CA 1
ATOM 6099 C C . LYS D 1 62 ? 72.141 38.097 92.256 1.00 30.81 62 LYS D C 1
ATOM 6100 O O . LYS D 1 62 ? 72.648 38.097 93.359 1.00 30.12 62 LYS D O 1
ATOM 6106 N N . SER D 1 63 ? 72.476 37.241 91.290 1.00 32.38 63 SER D N 1
ATOM 6107 C CA . SER D 1 63 ? 73.577 36.272 91.445 1.00 34.72 63 SER D CA 1
ATOM 6108 C C . SER D 1 63 ? 74.974 36.923 91.373 1.00 37.21 63 SER D C 1
ATOM 6109 O O . SER D 1 63 ? 75.976 36.240 91.549 1.00 36.29 63 SER D O 1
ATOM 6112 N N . ASN D 1 64 ? 75.030 38.239 91.138 1.00 41.07 64 ASN D N 1
ATOM 6113 C CA . ASN D 1 64 ? 76.273 39.020 91.238 1.00 45.28 64 ASN D CA 1
ATOM 6114 C C . ASN D 1 64 ? 76.049 40.339 91.998 1.00 44.31 64 ASN D C 1
ATOM 6115 O O . ASN D 1 64 ? 75.798 41.396 91.385 1.00 43.22 64 ASN D O 1
ATOM 6120 N N . LEU D 1 65 ? 76.139 40.266 93.326 1.00 47.12 65 LEU D N 1
ATOM 6121 C CA . LEU D 1 65 ? 75.946 41.425 94.232 1.00 50.79 65 LEU D CA 1
ATOM 6122 C C . LEU D 1 65 ? 77.169 42.346 94.416 1.00 51.60 65 LEU D C 1
ATOM 6123 O O . LEU D 1 65 ? 77.060 43.426 95.009 1.00 54.12 65 LEU D O 1
ATOM 6128 N N . THR D 1 66 ? 78.323 41.898 93.945 1.00 52.51 66 THR D N 1
ATOM 6129 C CA . THR D 1 66 ? 79.599 42.491 94.317 1.00 53.74 66 THR D CA 1
ATOM 6130 C C . THR D 1 66 ? 80.344 42.974 93.066 1.00 52.80 66 THR D C 1
ATOM 6131 O O . THR D 1 66 ? 81.581 43.144 93.085 1.00 58.03 66 THR D O 1
ATOM 6135 N N . SER D 1 67 ? 79.609 43.158 91.967 1.00 47.50 67 SER D N 1
ATOM 6136 C CA . SER D 1 67 ? 80.197 43.754 90.780 1.00 44.90 67 SER D CA 1
ATOM 6137 C C . SER D 1 67 ? 80.620 45.179 91.130 1.00 41.84 67 SER D C 1
ATOM 6138 O O . SER D 1 67 ? 80.188 45.720 92.151 1.00 41.39 67 SER D O 1
ATOM 6141 N N . PRO D 1 68 ? 81.536 45.758 90.347 1.00 42.21 68 PRO D N 1
ATOM 6142 C CA . PRO D 1 68 ? 82.035 47.092 90.731 1.00 41.83 68 PRO D CA 1
ATOM 6143 C C . PRO D 1 68 ? 80.926 48.174 90.729 1.00 38.21 68 PRO D C 1
ATOM 6144 O O . PRO D 1 68 ? 81.017 49.163 91.408 1.00 39.22 68 PRO D O 1
ATOM 6148 N N . GLN D 1 69 ? 79.835 47.966 90.033 1.00 36.44 69 GLN D N 1
ATOM 6149 C CA . GLN D 1 69 ? 78.833 49.045 89.962 1.00 36.07 69 GLN D CA 1
ATOM 6150 C C . GLN D 1 69 ? 77.727 49.020 91.040 1.00 32.57 69 GLN D C 1
ATOM 6151 O O . GLN D 1 69 ? 77.001 50.028 91.192 1.00 30.12 69 GLN D O 1
ATOM 6157 N N . THR D 1 70 ? 77.599 47.908 91.783 1.00 30.06 70 THR D N 1
ATOM 6158 C CA . THR D 1 70 ? 76.554 47.846 92.811 1.00 30.09 70 THR D CA 1
ATOM 6159 C C . THR D 1 70 ? 77.057 48.503 94.108 1.00 30.75 70 THR D C 1
ATOM 6160 O O . THR D 1 70 ? 78.268 48.583 94.361 1.00 32.62 70 THR D O 1
ATOM 6164 N N . VAL D 1 71 ? 76.135 49.010 94.913 1.00 28.18 71 VAL D N 1
ATOM 6165 C CA . VAL D 1 71 ? 76.472 49.739 96.119 1.00 29.50 71 VAL D CA 1
ATOM 6166 C C . VAL D 1 71 ? 75.331 49.318 97.087 1.00 30.45 71 VAL D C 1
ATOM 6167 O O . VAL D 1 71 ? 74.180 49.561 96.790 1.00 29.93 71 VAL D O 1
ATOM 6171 N N . PRO D 1 72 ? 75.663 48.631 98.182 1.00 25.05 72 PRO D N 1
ATOM 6172 C CA . PRO D 1 72 ? 74.664 48.329 99.225 1.00 23.95 72 PRO D CA 1
ATOM 6173 C C . PRO D 1 72 ? 74.546 49.475 100.222 1.00 23.76 72 PRO D C 1
ATOM 6174 O O . PRO D 1 72 ? 75.555 49.972 100.642 1.00 24.26 72 PRO D O 1
ATOM 6178 N N . ARG D 1 73 ? 73.340 49.780 100.676 1.00 23.32 73 ARG D N 1
ATOM 6179 C CA . ARG D 1 73 ? 73.083 50.757 101.732 1.00 23.93 73 ARG D CA 1
ATOM 6180 C C . ARG D 1 73 ? 71.948 50.239 102.648 1.00 22.68 73 ARG D C 1
ATOM 6181 O O . ARG D 1 73 ? 70.867 49.951 102.152 1.00 21.94 73 ARG D O 1
ATOM 6189 N N . LEU D 1 74 ? 72.198 50.218 103.949 1.00 22.45 74 LEU D N 1
ATOM 6190 C CA . LEU D 1 74 ? 71.202 49.949 104.994 1.00 23.02 74 LEU D CA 1
ATOM 6191 C C . LEU D 1 74 ? 70.234 51.132 105.058 1.00 21.18 74 LEU D C 1
ATOM 6192 O O . LEU D 1 74 ? 70.658 52.258 104.829 1.00 21.05 74 LEU D O 1
ATOM 6197 N N . ILE D 1 75 ? 68.957 50.844 105.356 1.00 19.37 75 ILE D N 1
ATOM 6198 C CA . ILE D 1 75 ? 67.908 51.856 105.468 1.00 18.61 75 ILE D CA 1
ATOM 6199 C C . ILE D 1 75 ? 67.877 52.265 106.935 1.00 19.95 75 ILE D C 1
ATOM 6200 O O . ILE D 1 75 ? 68.117 51.415 107.847 1.00 19.84 75 ILE D O 1
ATOM 6205 N N . ASP D 1 76 ? 67.638 53.548 107.208 1.00 20.33 76 ASP D N 1
ATOM 6206 C CA . ASP D 1 76 ? 67.545 53.941 108.600 1.00 22.42 76 ASP D CA 1
ATOM 6207 C C . ASP D 1 76 ? 66.268 54.664 108.948 1.00 22.54 76 ASP D C 1
ATOM 6208 O O . ASP D 1 76 ? 66.046 54.988 110.115 1.00 23.11 76 ASP D O 1
ATOM 6213 N N . GLU D 1 77 ? 65.402 54.884 107.964 1.00 21.44 77 GLU D N 1
ATOM 6214 C CA . GLU D 1 77 ? 64.077 55.349 108.295 1.00 21.82 77 GLU D CA 1
ATOM 6215 C C . GLU D 1 77 ? 63.093 54.964 107.189 1.00 19.71 77 GLU D C 1
ATOM 6216 O O . GLU D 1 77 ? 63.457 54.958 105.961 1.00 19.11 77 GLU D O 1
ATOM 6222 N N . ILE D 1 78 ? 61.874 54.632 107.609 1.00 18.19 78 ILE D N 1
ATOM 6223 C CA . ILE D 1 78 ? 60.839 54.195 106.654 1.00 17.56 78 ILE D CA 1
ATOM 6224 C C . ILE D 1 78 ? 59.592 54.981 107.021 1.00 17.85 78 ILE D C 1
ATOM 6225 O O . ILE D 1 78 ? 59.188 54.978 108.207 1.00 18.88 78 ILE D O 1
ATOM 6230 N N . VAL D 1 79 ? 58.982 55.678 106.056 1.00 17.78 79 VAL D N 1
ATOM 6231 C CA . VAL D 1 79 ? 57.768 56.431 106.418 1.00 17.93 79 VAL D CA 1
ATOM 6232 C C . VAL D 1 79 ? 56.684 56.061 105.470 1.00 17.25 79 VAL D C 1
ATOM 6233 O O . VAL D 1 79 ? 56.741 56.434 104.295 1.00 17.66 79 VAL D O 1
ATOM 6237 N N . ILE D 1 80 ? 55.703 55.334 105.990 1.00 16.73 80 ILE D N 1
ATOM 6238 C CA . ILE D 1 80 ? 54.569 54.873 105.236 1.00 15.63 80 ILE D CA 1
ATOM 6239 C C . ILE D 1 80 ? 53.643 56.076 105.086 1.00 16.10 80 ILE D C 1
ATOM 6240 O O . ILE D 1 80 ? 53.374 56.788 106.072 1.00 16.10 80 ILE D O 1
ATOM 6245 N N . ASN D 1 81 ? 53.117 56.275 103.884 1.00 15.05 81 ASN D N 1
ATOM 6246 C CA . ASN D 1 81 ? 52.115 57.360 103.694 1.00 15.44 81 ASN D CA 1
ATOM 6247 C C . ASN D 1 81 ? 51.044 57.304 104.770 1.00 16.02 81 ASN D C 1
ATOM 6248 O O . ASN D 1 81 ? 50.449 56.252 104.994 1.00 16.05 81 ASN D O 1
ATOM 6253 N N . PRO D 1 82 ? 50.805 58.423 105.449 1.00 17.71 82 PRO D N 1
ATOM 6254 C CA . PRO D 1 82 ? 49.846 58.395 106.630 1.00 18.97 82 PRO D CA 1
ATOM 6255 C C . PRO D 1 82 ? 48.407 58.070 106.237 1.00 18.96 82 PRO D C 1
ATOM 6256 O O . PRO D 1 82 ? 47.545 57.826 107.117 1.00 20.13 82 PRO D O 1
ATOM 6260 N N . HIS D 1 83 ? 48.133 58.021 104.938 1.00 17.93 83 HIS D N 1
ATOM 6261 C CA . HIS D 1 83 ? 46.788 57.720 104.438 1.00 18.35 83 HIS D CA 1
ATOM 6262 C C . HIS D 1 83 ? 46.687 56.313 103.925 1.00 18.44 83 HIS D C 1
ATOM 6263 O O . HIS D 1 83 ? 45.638 55.890 103.434 1.00 18.09 83 HIS D O 1
ATOM 6270 N N . TYR D 1 84 ? 47.771 55.545 104.043 1.00 18.01 84 TYR D N 1
ATOM 6271 C CA . TYR D 1 84 ? 47.746 54.156 103.506 1.00 17.48 84 TYR D CA 1
ATOM 6272 C C . TYR D 1 84 ? 46.641 53.317 104.156 1.00 19.18 84 TYR D C 1
ATOM 6273 O O . TYR D 1 84 ? 46.477 53.381 105.381 1.00 21.68 84 TYR D O 1
ATOM 6282 N N . ASN D 1 85 ? 45.852 52.630 103.348 1.00 21.07 85 ASN D N 1
ATOM 6283 C CA . ASN D 1 85 ? 44.819 51.704 103.845 1.00 24.51 85 ASN D CA 1
ATOM 6284 C C . ASN D 1 85 ? 45.017 50.354 103.189 1.00 23.73 85 ASN D C 1
ATOM 6285 O O . ASN D 1 85 ? 44.900 50.218 101.978 1.00 24.45 85 ASN D O 1
ATOM 6290 N N . ARG D 1 86 ? 45.397 49.373 103.991 1.00 24.71 86 ARG D N 1
ATOM 6291 C CA . ARG D 1 86 ? 45.787 48.038 103.478 1.00 26.72 86 ARG D CA 1
ATOM 6292 C C . ARG D 1 86 ? 44.638 47.369 102.797 1.00 29.15 86 ARG D C 1
ATOM 6293 O O . ARG D 1 86 ? 44.757 46.832 101.669 1.00 30.32 86 ARG D O 1
ATOM 6301 N N . ARG D 1 87 ? 43.504 47.440 103.468 1.00 32.71 87 ARG D N 1
ATOM 6302 C CA . ARG D 1 87 ? 42.338 46.777 102.994 1.00 35.17 87 ARG D CA 1
ATOM 6303 C C . ARG D 1 87 ? 41.884 47.382 101.691 1.00 33.67 87 ARG D C 1
ATOM 6304 O O . ARG D 1 87 ? 41.508 46.623 100.821 1.00 32.99 87 ARG D O 1
ATOM 6312 N N . ARG D 1 88 ? 41.895 48.718 101.552 1.00 29.49 88 ARG D N 1
ATOM 6313 C CA . ARG D 1 88 ? 41.469 49.277 100.261 1.00 29.70 88 ARG D CA 1
ATOM 6314 C C . ARG D 1 88 ? 42.595 49.343 99.210 1.00 25.65 88 ARG D C 1
ATOM 6315 O O . ARG D 1 88 ? 42.323 49.707 98.047 1.00 25.81 88 ARG D O 1
ATOM 6323 N N . LYS D 1 89 ? 43.821 48.990 99.604 1.00 22.94 89 LYS D N 1
ATOM 6324 C CA . LYS D 1 89 ? 45.027 49.101 98.739 1.00 22.02 89 LYS D CA 1
ATOM 6325 C C . LYS D 1 89 ? 45.304 50.538 98.308 1.00 19.66 89 LYS D C 1
ATOM 6326 O O . LYS D 1 89 ? 46.132 50.790 97.432 1.00 19.95 89 LYS D O 1
ATOM 6332 N N . ASP D 1 90 ? 44.716 51.489 99.006 1.00 19.32 90 ASP D N 1
ATOM 6333 C CA . ASP D 1 90 ? 44.820 52.875 98.586 1.00 17.79 90 ASP D CA 1
ATOM 6334 C C . ASP D 1 90 ? 46.020 53.594 99.194 1.00 16.21 90 ASP D C 1
ATOM 6335 O O . ASP D 1 90 ? 46.372 53.297 100.312 1.00 15.74 90 ASP D O 1
ATOM 6340 N N . ASN D 1 91 ? 46.654 54.497 98.459 1.00 14.69 91 ASN D N 1
ATOM 6341 C CA . ASN D 1 91 ? 47.784 55.290 99.003 1.00 14.60 91 ASN D CA 1
ATOM 6342 C C . ASN D 1 91 ? 48.951 54.402 99.332 1.00 13.30 91 ASN D C 1
ATOM 6343 O O . ASN D 1 91 ? 49.597 54.538 100.374 1.00 13.29 91 ASN D O 1
ATOM 6348 N N . ASP D 1 92 ? 49.155 53.465 98.433 1.00 12.57 92 ASP D N 1
ATOM 6349 C CA . ASP D 1 92 ? 50.183 52.416 98.630 1.00 12.27 92 ASP D CA 1
ATOM 6350 C C . ASP D 1 92 ? 51.622 52.898 98.292 1.00 11.63 92 ASP D C 1
ATOM 6351 O O . ASP D 1 92 ? 52.208 52.520 97.276 1.00 11.36 92 ASP D O 1
ATOM 6356 N N . ILE D 1 93 ? 52.171 53.775 99.134 1.00 10.83 93 ILE D N 1
ATOM 6357 C CA . ILE D 1 93 ? 53.450 54.414 98.858 1.00 10.63 93 ILE D CA 1
ATOM 6358 C C . ILE D 1 93 ? 54.172 54.727 100.148 1.00 11.10 93 ILE D C 1
ATOM 6359 O O . ILE D 1 93 ? 53.551 54.924 101.215 1.00 11.04 93 ILE D O 1
ATOM 6364 N N . ALA D 1 94 ? 55.516 54.655 100.092 1.00 11.23 94 ALA D N 1
ATOM 6365 C CA . ALA D 1 94 ? 56.267 54.827 101.294 1.00 11.91 94 ALA D CA 1
ATOM 6366 C C . ALA D 1 94 ? 57.627 55.419 100.931 1.00 12.43 94 ALA D C 1
ATOM 6367 O O . ALA D 1 94 ? 58.175 55.148 99.839 1.00 11.84 94 ALA D O 1
ATOM 6369 N N . MET D 1 95 ? 58.177 56.182 101.843 1.00 13.06 95 MET D N 1
ATOM 6370 C CA . MET D 1 95 ? 59.568 56.698 101.667 1.00 14.96 95 MET D CA 1
ATOM 6371 C C . MET D 1 95 ? 60.543 55.894 102.491 1.00 15.51 95 MET D C 1
ATOM 6372 O O . MET D 1 95 ? 60.245 55.552 103.658 1.00 15.77 95 MET D O 1
ATOM 6377 N N . MET D 1 96 ? 61.768 55.759 101.969 1.00 15.78 96 MET D N 1
ATOM 6378 C CA . MET D 1 96 ? 62.790 54.973 102.713 1.00 16.64 96 MET D CA 1
ATOM 6379 C C . MET D 1 96 ? 64.104 55.718 102.635 1.00 17.11 96 MET D C 1
ATOM 6380 O O . MET D 1 96 ? 64.535 56.127 101.545 1.00 18.31 96 MET D O 1
ATOM 6385 N N . HIS D 1 97 ? 64.740 55.943 103.783 1.00 18.24 97 HIS D N 1
ATOM 6386 C CA . HIS D 1 97 ? 65.993 56.770 103.757 1.00 19.03 97 HIS D CA 1
ATOM 6387 C C . HIS D 1 97 ? 67.205 55.909 103.834 1.00 19.12 97 HIS D C 1
ATOM 6388 O O . HIS D 1 97 ? 67.222 54.953 104.668 1.00 18.72 97 HIS D O 1
ATOM 6395 N N . LEU D 1 98 ? 68.237 56.246 103.058 1.00 19.63 98 LEU D N 1
ATOM 6396 C CA . LEU D 1 98 ? 69.539 55.543 103.087 1.00 19.97 98 LEU D CA 1
ATOM 6397 C C . LEU D 1 98 ? 70.340 56.061 104.277 1.00 21.52 98 LEU D C 1
ATOM 6398 O O . LEU D 1 98 ? 70.429 57.281 104.458 1.00 20.56 98 LEU D O 1
ATOM 6403 N N . GLU D 1 99 ? 70.901 55.165 105.107 1.00 22.36 99 GLU D N 1
ATOM 6404 C CA . GLU D 1 99 ? 71.698 55.631 106.252 1.00 25.11 99 GLU D CA 1
ATOM 6405 C C . GLU D 1 99 ? 72.833 56.546 105.763 1.00 26.07 99 GLU D C 1
ATOM 6406 O O . GLU D 1 99 ? 73.128 57.524 106.429 1.00 25.03 99 GLU D O 1
ATOM 6412 N N . PHE D 1 100 ? 73.443 56.210 104.615 1.00 26.42 100 PHE D N 1
ATOM 6413 C CA . PHE D 1 100 ? 74.553 57.029 104.030 1.00 28.73 100 PHE D CA 1
ATOM 6414 C C . PHE D 1 100 ? 74.229 57.325 102.566 1.00 29.16 100 PHE D C 1
ATOM 6415 O O . PHE D 1 100 ? 73.734 56.439 101.868 1.00 26.81 100 PHE D O 1
ATOM 6423 N N . LYS D 1 101 ? 74.547 58.539 102.109 1.00 30.72 101 LYS D N 1
ATOM 6424 C CA . LYS D 1 101 ? 74.415 58.970 100.702 1.00 31.75 101 LYS D CA 1
ATOM 6425 C C . LYS D 1 101 ? 74.986 58.018 99.660 1.00 31.79 101 LYS D C 1
ATOM 6426 O O . LYS D 1 101 ? 75.974 57.265 99.914 1.00 30.02 101 LYS D O 1
ATOM 6432 N N . VAL D 1 102 ? 74.393 58.063 98.461 1.00 28.47 102 VAL D N 1
ATOM 6433 C CA . VAL D 1 102 ? 75.049 57.469 97.316 1.00 29.06 102 VAL D CA 1
ATOM 6434 C C . VAL D 1 102 ? 75.536 58.605 96.461 1.00 31.26 102 VAL D C 1
ATOM 6435 O O . VAL D 1 102 ? 74.803 59.586 96.261 1.00 33.57 102 VAL D O 1
ATOM 6439 N N . ASN D 1 103 ? 76.714 58.426 95.875 1.00 32.98 103 ASN D N 1
ATOM 6440 C CA . ASN D 1 103 ? 77.120 59.262 94.752 1.00 33.91 103 ASN D CA 1
ATOM 6441 C C . ASN D 1 103 ? 76.611 58.657 93.463 1.00 30.83 103 ASN D C 1
ATOM 6442 O O . ASN D 1 103 ? 76.706 57.440 93.245 1.00 30.63 103 ASN D O 1
ATOM 6447 N N . TYR D 1 104 ? 76.059 59.502 92.609 1.00 27.88 104 TYR D N 1
ATOM 6448 C CA . TYR D 1 104 ? 75.593 59.039 91.311 1.00 26.80 104 TYR D CA 1
ATOM 6449 C C . TYR D 1 104 ? 76.669 58.543 90.348 1.00 28.83 104 TYR D C 1
ATOM 6450 O O . TYR D 1 104 ? 77.795 59.060 90.322 1.00 28.73 104 TYR D O 1
ATOM 6459 N N . THR D 1 105 ? 76.338 57.535 89.548 1.00 28.11 105 THR D N 1
ATOM 6460 C CA . THR D 1 105 ? 77.270 57.102 88.542 1.00 29.63 105 THR D CA 1
ATOM 6461 C C . THR D 1 105 ? 76.474 56.818 87.302 1.00 29.36 105 THR D C 1
ATOM 6462 O O . THR D 1 105 ? 75.243 57.007 87.271 1.00 28.43 105 THR D O 1
ATOM 6466 N N . ASP D 1 106 ? 77.115 56.290 86.280 1.00 29.13 106 ASP D N 1
ATOM 6467 C CA . ASP D 1 106 ? 76.304 55.763 85.174 1.00 31.63 106 ASP D CA 1
ATOM 6468 C C . ASP D 1 106 ? 75.215 54.735 85.579 1.00 31.41 106 ASP D C 1
ATOM 6469 O O . ASP D 1 106 ? 74.203 54.577 84.885 1.00 31.45 106 ASP D O 1
ATOM 6474 N N . TYR D 1 107 ? 75.389 54.073 86.719 1.00 29.11 107 TYR D N 1
ATOM 6475 C CA . TYR D 1 107 ? 74.514 52.965 87.085 1.00 28.58 107 TYR D CA 1
ATOM 6476 C C . TYR D 1 107 ? 73.614 53.315 88.243 1.00 25.53 107 TYR D C 1
ATOM 6477 O O . TYR D 1 107 ? 72.814 52.467 88.674 1.00 27.02 107 TYR D O 1
ATOM 6486 N N . ILE D 1 108 ? 73.738 54.536 88.751 1.00 24.26 108 ILE D N 1
ATOM 6487 C CA . ILE D 1 108 ? 72.969 54.927 89.929 1.00 23.78 108 ILE D CA 1
ATOM 6488 C C . ILE D 1 108 ? 72.592 56.375 89.739 1.00 22.95 108 ILE D C 1
ATOM 6489 O O . ILE D 1 108 ? 73.478 57.262 89.823 1.00 22.64 108 ILE D O 1
ATOM 6494 N N . GLN D 1 109 ? 71.307 56.630 89.417 1.00 21.49 109 GLN D N 1
ATOM 6495 C CA . GLN D 1 109 ? 70.836 57.962 89.118 1.00 21.31 109 GLN D CA 1
ATOM 6496 C C . GLN D 1 109 ? 69.426 58.100 89.684 1.00 21.97 109 GLN D C 1
ATOM 6497 O O . GLN D 1 109 ? 68.706 57.123 89.681 1.00 21.69 109 GLN D O 1
ATOM 6503 N N . PRO D 1 110 ? 69.049 59.296 90.174 1.00 20.90 110 PRO D N 1
ATOM 6504 C CA . PRO D 1 110 ? 67.668 59.508 90.624 1.00 20.10 110 PRO D CA 1
ATOM 6505 C C . PRO D 1 110 ? 66.686 59.612 89.439 1.00 19.67 110 PRO D C 1
ATOM 6506 O O . PRO D 1 110 ? 67.059 59.997 88.364 1.00 19.24 110 PRO D O 1
ATOM 6510 N N . ILE D 1 111 ? 65.418 59.249 89.647 1.00 18.24 111 ILE D N 1
ATOM 6511 C CA . ILE D 1 111 ? 64.413 59.541 88.635 1.00 18.42 111 ILE D CA 1
ATOM 6512 C C . ILE D 1 111 ? 63.638 60.809 89.012 1.00 18.28 111 ILE D C 1
ATOM 6513 O O . ILE D 1 111 ? 63.379 61.076 90.216 1.00 18.24 111 ILE D O 1
ATOM 6518 N N . SER D 1 112 ? 63.284 61.622 88.004 1.00 18.26 112 SER D N 1
ATOM 6519 C CA . SER D 1 112 ? 62.451 62.798 88.248 1.00 18.74 112 SER D CA 1
ATOM 6520 C C . SER D 1 112 ? 61.046 62.486 88.702 1.00 18.56 112 SER D C 1
ATOM 6521 O O . SER D 1 112 ? 60.401 61.579 88.173 1.00 17.79 112 SER D O 1
ATOM 6524 N N . LEU D 1 113 ? 60.526 63.314 89.604 1.00 19.09 113 LEU D N 1
ATOM 6525 C CA . LEU D 1 113 ? 59.167 63.252 90.002 1.00 18.31 113 LEU D CA 1
ATOM 6526 C C . LEU D 1 113 ? 58.254 63.971 89.002 1.00 18.97 113 LEU D C 1
ATOM 6527 O O . LEU D 1 113 ? 58.693 64.918 88.271 1.00 18.99 113 LEU D O 1
ATOM 6532 N N . PRO D 1 114 ? 56.988 63.538 88.930 1.00 27.00 114 PRO D N 1
ATOM 6533 C CA . PRO D 1 114 ? 56.110 64.271 87.996 1.00 27.08 114 PRO D CA 1
ATOM 6534 C C . PRO D 1 114 ? 55.844 65.685 88.516 1.00 30.16 114 PRO D C 1
ATOM 6535 O O . PRO D 1 114 ? 55.948 65.934 89.698 1.00 30.84 114 PRO D O 1
ATOM 6539 N N . GLU D 1 115 ? 55.460 66.604 87.652 1.00 32.42 115 GLU D N 1
ATOM 6540 C CA . GLU D 1 115 ? 54.737 67.756 88.177 1.00 37.09 115 GLU D CA 1
ATOM 6541 C C . GLU D 1 115 ? 53.390 67.339 88.881 1.00 37.80 115 GLU D C 1
ATOM 6542 O O . GLU D 1 115 ? 52.685 66.372 88.425 1.00 34.16 115 GLU D O 1
ATOM 6548 N N . GLU D 1 116 ? 53.024 68.058 89.957 1.00 40.97 116 GLU D N 1
ATOM 6549 C CA . GLU D 1 116 ? 51.834 67.683 90.748 1.00 42.25 116 GLU D CA 1
ATOM 6550 C C . GLU D 1 116 ? 50.547 67.381 89.933 1.00 41.67 116 GLU D C 1
ATOM 6551 O O . GLU D 1 116 ? 49.783 66.495 90.355 1.00 43.61 116 GLU D O 1
ATOM 6557 N N . ASN D 1 117 ? 50.300 68.077 88.802 1.00 38.78 117 ASN D N 1
ATOM 6558 C CA . ASN D 1 117 ? 49.130 67.731 87.922 1.00 36.26 117 ASN D CA 1
ATOM 6559 C C . ASN D 1 117 ? 49.479 67.056 86.555 1.00 33.11 117 ASN D C 1
ATOM 6560 O O . ASN D 1 117 ? 48.663 67.120 85.598 1.00 31.28 117 ASN D O 1
ATOM 6565 N N . GLN D 1 118 ? 50.677 66.471 86.426 1.00 30.41 118 GLN D N 1
ATOM 6566 C CA . GLN D 1 118 ? 51.192 66.057 85.090 1.00 28.66 118 GLN D CA 1
ATOM 6567 C C . GLN D 1 118 ? 50.389 64.887 84.572 1.00 26.82 118 GLN D C 1
ATOM 6568 O O . GLN D 1 118 ? 50.066 63.904 85.333 1.00 26.32 118 GLN D O 1
ATOM 6574 N N . VAL D 1 119 ? 50.104 64.977 83.286 1.00 25.78 119 VAL D N 1
ATOM 6575 C CA . VAL D 1 119 ? 49.311 63.973 82.617 1.00 25.19 119 VAL D CA 1
ATOM 6576 C C . VAL D 1 119 ? 50.143 63.060 81.756 1.00 24.23 119 VAL D C 1
ATOM 6577 O O . VAL D 1 119 ? 50.726 63.514 80.795 1.00 24.40 119 VAL D O 1
ATOM 6581 N N . PHE D 1 120 ? 50.085 61.775 82.067 1.00 23.75 120 PHE D N 1
ATOM 6582 C CA . PHE D 1 120 ? 50.555 60.741 81.138 1.00 23.97 120 PHE D CA 1
ATOM 6583 C C . PHE D 1 120 ? 49.277 60.079 80.677 1.00 23.85 120 PHE D C 1
ATOM 6584 O O . PHE D 1 120 ? 48.626 59.371 81.460 1.00 23.11 120 PHE D O 1
ATOM 6592 N N . PRO D 1 121 ? 48.921 60.287 79.423 1.00 23.88 121 PRO D N 1
ATOM 6593 C CA . PRO D 1 121 ? 47.525 60.005 79.111 1.00 24.80 121 PRO D CA 1
ATOM 6594 C C . PRO D 1 121 ? 47.305 58.527 78.835 1.00 25.28 121 PRO D C 1
ATOM 6595 O O . PRO D 1 121 ? 48.300 57.808 78.511 1.00 24.51 121 PRO D O 1
ATOM 6599 N N . PRO D 1 122 ? 46.039 58.057 78.941 1.00 26.31 122 PRO D N 1
ATOM 6600 C CA . PRO D 1 122 ? 45.708 56.703 78.494 1.00 27.91 122 PRO D CA 1
ATOM 6601 C C . PRO D 1 122 ? 46.279 56.394 77.100 1.00 30.04 122 PRO D C 1
ATOM 6602 O O . PRO D 1 122 ? 46.235 57.243 76.214 1.00 29.47 122 PRO D O 1
ATOM 6606 N N . GLY D 1 123 ? 46.830 55.192 76.919 1.00 29.81 123 GLY D N 1
ATOM 6607 C CA . GLY D 1 123 ? 47.412 54.822 75.646 1.00 31.72 123 GLY D CA 1
ATOM 6608 C C . GLY D 1 123 ? 48.884 55.116 75.469 1.00 32.11 123 GLY D C 1
ATOM 6609 O O . GLY D 1 123 ? 49.477 54.603 74.568 1.00 34.25 123 GLY D O 1
ATOM 6610 N N . ARG D 1 124 ? 49.482 55.926 76.329 1.00 32.31 124 ARG D N 1
ATOM 6611 C CA . ARG D 1 124 ? 50.898 56.271 76.246 1.00 32.14 124 ARG D CA 1
ATOM 6612 C C . ARG D 1 124 ? 51.632 55.034 76.738 1.00 33.57 124 ARG D C 1
ATOM 6613 O O . ARG D 1 124 ? 51.202 54.426 77.757 1.00 31.74 124 ARG D O 1
ATOM 6621 N N . ASN D 1 125 ? 52.725 54.665 76.074 1.00 30.89 125 ASN D N 1
ATOM 6622 C CA . ASN D 1 125 ? 53.504 53.548 76.541 1.00 33.27 125 ASN D CA 1
ATOM 6623 C C . ASN D 1 125 ? 54.539 53.948 77.564 1.00 30.64 125 ASN D C 1
ATOM 6624 O O . ASN D 1 125 ? 55.232 54.927 77.388 1.00 29.79 125 ASN D O 1
ATOM 6629 N N . CYS D 1 126 ? 54.586 53.191 78.648 1.00 27.63 126 CYS D N 1
ATOM 6630 C CA . CYS D 1 126 ? 55.528 53.410 79.721 1.00 26.25 126 CYS D CA 1
ATOM 6631 C C . CYS D 1 126 ? 56.254 52.072 79.952 1.00 26.95 126 CYS D C 1
ATOM 6632 O O . CYS D 1 126 ? 55.950 51.079 79.324 1.00 27.42 126 CYS D O 1
ATOM 6635 N N . SER D 1 127 ? 57.259 52.102 80.809 1.00 20.08 127 SER D N 1
ATOM 6636 C CA . SER D 1 127 ? 58.115 50.979 81.119 1.00 19.08 127 SER D CA 1
ATOM 6637 C C . SER D 1 127 ? 58.070 50.611 82.624 1.00 18.26 127 SER D C 1
ATOM 6638 O O . SER D 1 127 ? 57.940 51.459 83.517 1.00 17.63 127 SER D O 1
ATOM 6641 N N . ILE D 1 128 ? 58.204 49.327 82.859 1.00 17.70 128 ILE D N 1
ATOM 6642 C CA . ILE D 1 128 ? 58.295 48.733 84.163 1.00 16.84 128 ILE D CA 1
ATOM 6643 C C . ILE D 1 128 ? 59.564 47.861 84.208 1.00 17.51 128 ILE D C 1
ATOM 6644 O O . ILE D 1 128 ? 60.068 47.413 83.146 1.00 18.04 128 ILE D O 1
ATOM 6649 N N . ALA D 1 129 ? 60.102 47.651 85.411 1.00 17.42 129 ALA D N 1
ATOM 6650 C CA . ALA D 1 129 ? 61.332 46.843 85.577 1.00 17.77 129 ALA D CA 1
ATOM 6651 C C . ALA D 1 129 ? 61.349 46.203 86.962 1.00 17.90 129 ALA D C 1
ATOM 6652 O O . ALA D 1 129 ? 60.909 46.796 87.922 1.00 16.73 129 ALA D O 1
ATOM 6654 N N . GLY D 1 130 ? 61.859 44.973 87.065 1.00 18.07 130 GLY D N 1
ATOM 6655 C CA . GLY D 1 130 ? 61.900 44.354 88.390 1.00 17.27 130 GLY D CA 1
ATOM 6656 C C . GLY D 1 130 ? 62.537 42.959 88.322 1.00 18.77 130 GLY D C 1
ATOM 6657 O O . GLY D 1 130 ? 62.775 42.416 87.223 1.00 19.89 130 GLY D O 1
ATOM 6658 N N . TRP D 1 131 ? 62.757 42.374 89.493 1.00 17.59 131 TRP D N 1
ATOM 6659 C CA . TRP D 1 131 ? 63.224 41.022 89.593 1.00 19.13 131 TRP D CA 1
ATOM 6660 C C . TRP D 1 131 ? 62.145 40.057 90.054 1.00 19.36 131 TRP D C 1
ATOM 6661 O O . TRP D 1 131 ? 62.451 38.968 90.552 1.00 22.08 131 TRP D O 1
ATOM 6672 N N . GLY D 1 132 ? 60.884 40.390 89.836 1.00 18.91 132 GLY D N 1
ATOM 6673 C CA . GLY D 1 132 ? 59.768 39.556 90.336 1.00 19.00 132 GLY D CA 1
ATOM 6674 C C . GLY D 1 132 ? 59.526 38.317 89.473 1.00 21.84 132 GLY D C 1
ATOM 6675 O O . GLY D 1 132 ? 60.267 38.030 88.511 1.00 21.20 132 GLY D O 1
ATOM 6676 N N . THR D 1 133 ? 58.422 37.631 89.731 1.00 21.49 133 THR D N 1
ATOM 6677 C CA . THR D 1 133 ? 58.218 36.353 89.061 1.00 22.87 133 THR D CA 1
ATOM 6678 C C . THR D 1 133 ? 57.990 36.587 87.579 1.00 24.00 133 THR D C 1
ATOM 6679 O O . THR D 1 133 ? 57.485 37.639 87.185 1.00 22.20 133 THR D O 1
ATOM 6683 N N . VAL D 1 134 ? 58.373 35.619 86.756 1.00 24.73 134 VAL D N 1
ATOM 6684 C CA . VAL D 1 134 ? 58.222 35.770 85.303 1.00 26.24 134 VAL D CA 1
ATOM 6685 C C . VAL D 1 134 ? 56.976 35.100 84.724 1.00 27.24 134 VAL D C 1
ATOM 6686 O O . VAL D 1 134 ? 56.636 35.276 83.534 1.00 27.22 134 VAL D O 1
ATOM 6690 N N . VAL D 1 135 ? 56.271 34.356 85.560 1.00 26.60 135 VAL D N 1
ATOM 6691 C CA . VAL D 1 135 ? 54.924 34.004 85.230 1.00 27.93 135 VAL D CA 1
ATOM 6692 C C . VAL D 1 135 ? 54.209 34.040 86.533 1.00 26.39 135 VAL D C 1
ATOM 6693 O O . VAL D 1 135 ? 54.828 33.980 87.578 1.00 26.89 135 VAL D O 1
ATOM 6697 N N . TYR D 1 136 ? 52.890 34.166 86.492 1.00 27.98 136 TYR D N 1
ATOM 6698 C CA . TYR D 1 136 ? 52.144 34.117 87.734 1.00 26.36 136 TYR D CA 1
ATOM 6699 C C . TYR D 1 136 ? 52.416 32.748 88.366 1.00 27.47 136 TYR D C 1
ATOM 6700 O O . TYR D 1 136 ? 52.431 31.716 87.663 1.00 27.38 136 TYR D O 1
ATOM 6709 N N . GLN D 1 137 ? 52.733 32.756 89.659 1.00 26.21 137 GLN D N 1
ATOM 6710 C CA . GLN D 1 137 ? 53.087 31.556 90.440 1.00 27.24 137 GLN D CA 1
ATOM 6711 C C . GLN D 1 137 ? 54.368 30.852 89.963 1.00 27.00 137 GLN D C 1
ATOM 6712 O O . GLN D 1 137 ? 54.555 29.677 90.250 1.00 28.11 137 GLN D O 1
ATOM 6718 N N . GLY D 1 138 ? 55.252 31.569 89.272 1.00 26.27 138 GLY D N 1
ATOM 6719 C CA . GLY D 1 138 ? 56.461 30.970 88.666 1.00 25.48 138 GLY D CA 1
ATOM 6720 C C . GLY D 1 138 ? 57.615 31.383 89.542 1.00 25.24 138 GLY D C 1
ATOM 6721 O O . GLY D 1 138 ? 57.443 31.652 90.732 1.00 24.26 138 GLY D O 1
ATOM 6722 N N . THR D 1 139 ? 58.772 31.512 88.943 1.00 25.76 139 THR D N 1
ATOM 6723 C CA . THR D 1 139 ? 59.989 31.810 89.629 1.00 27.18 139 THR D CA 1
ATOM 6724 C C . THR D 1 139 ? 60.458 33.258 89.383 1.00 27.22 139 THR D C 1
ATOM 6725 O O . THR D 1 139 ? 60.188 33.843 88.337 1.00 27.82 139 THR D O 1
ATOM 6729 N N . THR D 1 140 ? 61.136 33.859 90.354 1.00 26.91 140 THR D N 1
ATOM 6730 C CA . THR D 1 140 ? 61.596 35.246 90.218 1.00 27.18 140 THR D CA 1
ATOM 6731 C C . THR D 1 140 ? 62.795 35.256 89.285 1.00 29.07 140 THR D C 1
ATOM 6732 O O . THR D 1 140 ? 63.377 34.231 89.055 1.00 30.81 140 THR D O 1
ATOM 6736 N N . ALA D 1 141 ? 63.115 36.415 88.704 1.00 28.39 141 ALA D N 1
ATOM 6737 C CA . ALA D 1 141 ? 64.230 36.528 87.777 1.00 28.30 141 ALA D CA 1
ATOM 6738 C C . ALA D 1 141 ? 65.601 36.729 88.493 1.00 28.53 141 ALA D C 1
ATOM 6739 O O . ALA D 1 141 ? 65.682 37.296 89.558 1.00 29.03 141 ALA D O 1
ATOM 6741 N N . ASP D 1 142 ? 66.686 36.309 87.871 1.00 28.17 142 ASP D N 1
ATOM 6742 C CA . ASP D 1 142 ? 68.003 36.673 88.389 1.00 27.77 142 ASP D CA 1
ATOM 6743 C C . ASP D 1 142 ? 68.438 37.998 87.732 1.00 27.26 142 ASP D C 1
ATOM 6744 O O . ASP D 1 142 ? 68.838 38.961 88.417 1.00 24.85 142 ASP D O 1
ATOM 6749 N N . ILE D 1 143 ? 68.319 38.065 86.410 1.00 25.88 143 ILE D N 1
ATOM 6750 C CA . ILE D 1 143 ? 68.594 39.330 85.712 1.00 25.46 143 ILE D CA 1
ATOM 6751 C C . ILE D 1 143 ? 67.345 40.242 85.672 1.00 23.89 143 ILE D C 1
ATOM 6752 O O . ILE D 1 143 ? 66.236 39.786 85.355 1.00 24.51 143 ILE D O 1
ATOM 6757 N N . LEU D 1 144 ? 67.567 41.526 85.928 1.00 23.66 144 LEU D N 1
ATOM 6758 C CA . LEU D 1 144 ? 66.543 42.563 85.897 1.00 22.76 144 LEU D CA 1
ATOM 6759 C C . LEU D 1 144 ? 65.787 42.521 84.601 1.00 23.52 144 LEU D C 1
ATOM 6760 O O . LEU D 1 144 ? 66.396 42.551 83.496 1.00 23.16 144 LEU D O 1
ATOM 6765 N N . GLN D 1 145 ? 64.461 42.432 84.729 1.00 22.95 145 GLN D N 1
ATOM 6766 C CA . GLN D 1 145 ? 63.575 42.337 83.551 1.00 23.37 145 GLN D CA 1
ATOM 6767 C C . GLN D 1 145 ? 62.956 43.682 83.268 1.00 23.09 145 GLN D C 1
ATOM 6768 O O . GLN D 1 145 ? 62.640 44.413 84.202 1.00 21.42 145 GLN D O 1
ATOM 6774 N N . GLU D 1 146 ? 62.735 43.999 81.987 1.00 23.59 146 GLU D N 1
ATOM 6775 C CA . GLU D 1 146 ? 62.001 45.190 81.617 1.00 23.45 146 GLU D CA 1
ATOM 6776 C C . GLU D 1 146 ? 60.900 44.854 80.628 1.00 24.99 146 GLU D C 1
ATOM 6777 O O . GLU D 1 146 ? 60.967 43.849 79.875 1.00 24.93 146 GLU D O 1
ATOM 6783 N N . ALA D 1 147 ? 59.880 45.704 80.610 1.00 24.15 147 ALA D N 1
ATOM 6784 C CA . ALA D 1 147 ? 58.821 45.617 79.600 1.00 24.42 147 ALA D CA 1
ATOM 6785 C C . ALA D 1 147 ? 58.180 46.996 79.407 1.00 24.74 147 ALA D C 1
ATOM 6786 O O . ALA D 1 147 ? 58.360 47.883 80.245 1.00 22.98 147 ALA D O 1
ATOM 6788 N N . ASP D 1 148 ? 57.461 47.162 78.286 1.00 25.57 148 ASP D N 1
ATOM 6789 C CA . ASP D 1 148 ? 56.668 48.357 78.024 1.00 26.10 148 ASP D CA 1
ATOM 6790 C C . ASP D 1 148 ? 55.194 47.980 78.119 1.00 25.58 148 ASP D C 1
ATOM 6791 O O . ASP D 1 148 ? 54.788 46.936 77.604 1.00 24.90 148 ASP D O 1
ATOM 6796 N N . VAL D 1 149 ? 54.411 48.836 78.781 1.00 23.14 149 VAL D N 1
ATOM 6797 C CA . VAL D 1 149 ? 52.982 48.601 78.958 1.00 22.17 149 VAL D CA 1
ATOM 6798 C C . VAL D 1 149 ? 52.224 49.906 78.747 1.00 22.47 149 VAL D C 1
ATOM 6799 O O . VAL D 1 149 ? 52.691 50.962 79.147 1.00 23.12 149 VAL D O 1
ATOM 6803 N N . PRO D 1 150 ? 51.046 49.841 78.117 1.00 23.30 150 PRO D N 1
ATOM 6804 C CA . PRO D 1 150 ? 50.367 51.106 77.849 1.00 22.54 150 PRO D CA 1
ATOM 6805 C C . PRO D 1 150 ? 49.409 51.474 79.010 1.00 21.30 150 PRO D C 1
ATOM 6806 O O . PRO D 1 150 ? 48.798 50.597 79.652 1.00 19.50 150 PRO D O 1
ATOM 6810 N N . LEU D 1 151 ? 49.254 52.768 79.239 1.00 20.70 151 LEU D N 1
ATOM 6811 C CA . LEU D 1 151 ? 48.398 53.231 80.342 1.00 19.73 151 LEU D CA 1
ATOM 6812 C C . LEU D 1 151 ? 46.921 53.106 80.029 1.00 20.52 151 LEU D C 1
ATOM 6813 O O . LEU D 1 151 ? 46.534 53.209 78.867 1.00 21.54 151 LEU D O 1
ATOM 6818 N N . LEU D 1 152 ? 46.082 52.966 81.049 1.00 19.86 152 LEU D N 1
ATOM 6819 C CA . LEU D 1 152 ? 44.623 52.935 80.902 1.00 19.68 152 LEU D CA 1
ATOM 6820 C C . LEU D 1 152 ? 44.002 54.158 81.556 1.00 19.20 152 LEU D C 1
ATOM 6821 O O . LEU D 1 152 ? 44.687 54.797 82.376 1.00 18.04 152 LEU D O 1
ATOM 6826 N N . SER D 1 153 ? 42.767 54.548 81.166 1.00 17.88 153 SER D N 1
ATOM 6827 C CA . SER D 1 153 ? 42.028 55.509 81.941 1.00 17.34 153 SER D CA 1
ATOM 6828 C C . SER D 1 153 ? 41.618 54.790 83.253 1.00 16.83 153 SER D C 1
ATOM 6829 O O . SER D 1 153 ? 41.450 53.555 83.315 1.00 15.75 153 SER D O 1
ATOM 6832 N N . ASN D 1 154 ? 41.455 55.543 84.308 1.00 16.86 154 ASN D N 1
ATOM 6833 C CA . ASN D 1 154 ? 40.903 54.978 85.550 1.00 17.16 154 ASN D CA 1
ATOM 6834 C C . ASN D 1 154 ? 39.518 54.399 85.378 1.00 18.33 154 ASN D C 1
ATOM 6835 O O . ASN D 1 154 ? 39.181 53.395 86.003 1.00 17.00 154 ASN D O 1
ATOM 6840 N N . GLU D 1 155 ? 38.704 55.008 84.531 1.00 16.24 155 GLU D N 1
ATOM 6841 C CA . GLU D 1 155 ? 37.354 54.435 84.328 1.00 21.36 155 GLU D CA 1
ATOM 6842 C C . GLU D 1 155 ? 37.410 53.002 83.745 1.00 21.05 155 GLU D C 1
ATOM 6843 O O . GLU D 1 155 ? 36.673 52.065 84.200 1.00 20.69 155 GLU D O 1
ATOM 6849 N N . ARG D 1 156 ? 38.297 52.805 82.784 1.00 20.16 156 ARG D N 1
ATOM 6850 C CA . ARG D 1 156 ? 38.406 51.449 82.167 1.00 21.88 156 ARG D CA 1
ATOM 6851 C C . ARG D 1 156 ? 39.022 50.457 83.140 1.00 21.04 156 ARG D C 1
ATOM 6852 O O . ARG D 1 156 ? 38.617 49.273 83.197 1.00 21.09 156 ARG D O 1
ATOM 6860 N N . CYS D 1 157 ? 40.009 50.927 83.897 1.00 19.00 157 CYS D N 1
ATOM 6861 C CA . CYS D 1 157 ? 40.590 50.107 84.968 1.00 19.32 157 CYS D CA 1
ATOM 6862 C C . CYS D 1 157 ? 39.547 49.696 85.964 1.00 19.49 157 CYS D C 1
ATOM 6863 O O . CYS D 1 157 ? 39.453 48.546 86.320 1.00 18.59 157 CYS D O 1
ATOM 6866 N N . GLN D 1 158 ? 38.789 50.650 86.492 1.00 19.80 158 GLN D N 1
ATOM 6867 C CA . GLN D 1 158 ? 37.671 50.246 87.365 1.00 20.15 158 GLN D CA 1
ATOM 6868 C C . GLN D 1 158 ? 36.703 49.213 86.678 1.00 21.30 158 GLN D C 1
ATOM 6869 O O . GLN D 1 158 ? 36.359 48.227 87.293 1.00 20.01 158 GLN D O 1
ATOM 6875 N N . GLN D 1 159 ? 36.323 49.398 85.407 1.00 23.80 159 GLN D N 1
ATOM 6876 C CA . GLN D 1 159 ? 35.472 48.375 84.709 1.00 27.26 159 GLN D CA 1
ATOM 6877 C C . GLN D 1 159 ? 36.096 46.967 84.754 1.00 26.17 159 GLN D C 1
ATOM 6878 O O . GLN D 1 159 ? 35.370 45.981 84.927 1.00 25.89 159 GLN D O 1
ATOM 6884 N N . GLN D 1 160 ? 37.429 46.877 84.668 1.00 25.12 160 GLN D N 1
ATOM 6885 C CA . GLN D 1 160 ? 38.110 45.608 84.598 1.00 24.32 160 GLN D CA 1
ATOM 6886 C C . GLN D 1 160 ? 38.493 45.087 85.964 1.00 25.29 160 GLN D C 1
ATOM 6887 O O . GLN D 1 160 ? 39.016 43.987 86.065 1.00 25.14 160 GLN D O 1
ATOM 6893 N N . MET D 1 161 ? 38.277 45.892 87.014 1.00 23.33 161 MET D N 1
ATOM 6894 C CA . MET D 1 161 ? 38.714 45.500 88.333 1.00 21.71 161 MET D CA 1
ATOM 6895 C C . MET D 1 161 ? 37.572 45.672 89.300 1.00 22.19 161 MET D C 1
ATOM 6896 O O . MET D 1 161 ? 37.729 46.358 90.281 1.00 22.08 161 MET D O 1
ATOM 6901 N N . PRO D 1 162 ? 36.390 45.067 89.001 1.00 25.26 162 PRO D N 1
ATOM 6902 C CA . PRO D 1 162 ? 35.215 45.300 89.875 1.00 27.72 162 PRO D CA 1
ATOM 6903 C C . PRO D 1 162 ? 35.392 44.846 91.361 1.00 28.51 162 PRO D C 1
ATOM 6904 O O . PRO D 1 162 ? 34.573 45.238 92.218 1.00 30.13 162 PRO D O 1
ATOM 6908 N N . GLU D 1 163 ? 36.417 44.033 91.659 1.00 27.99 163 GLU D N 1
ATOM 6909 C CA . GLU D 1 163 ? 36.684 43.590 93.064 1.00 28.96 163 GLU D CA 1
ATOM 6910 C C . GLU D 1 163 ? 37.336 44.672 93.894 1.00 27.54 163 GLU D C 1
ATOM 6911 O O . GLU D 1 163 ? 37.523 44.483 95.096 1.00 25.03 163 GLU D O 1
ATOM 6917 N N . TYR D 1 164 ? 37.712 45.776 93.251 1.00 25.43 164 TYR D N 1
ATOM 6918 C CA . TYR D 1 164 ? 38.563 46.802 93.896 1.00 24.75 164 TYR D CA 1
ATOM 6919 C C . TYR D 1 164 ? 37.930 48.158 93.76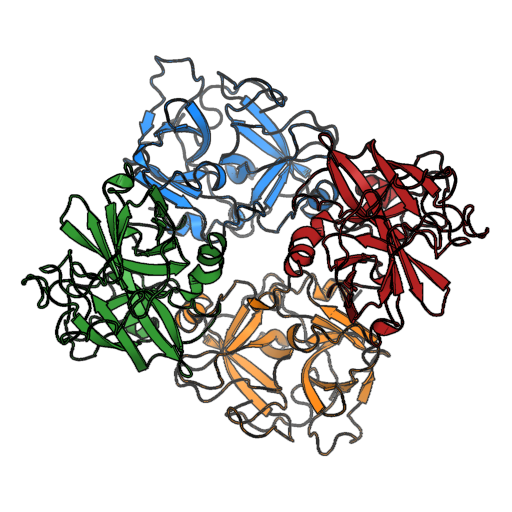4 1.00 24.52 164 TYR D C 1
ATOM 6920 O O . TYR D 1 164 ? 37.072 48.368 92.895 1.00 24.92 164 TYR D O 1
ATOM 6929 N N . ASN D 1 165 ? 38.334 49.061 94.655 1.00 24.27 165 ASN D N 1
ATOM 6930 C CA . ASN D 1 165 ? 38.009 50.468 94.500 1.00 24.33 165 ASN D CA 1
ATOM 6931 C C . ASN D 1 165 ? 39.218 51.168 93.833 1.00 20.69 165 ASN D C 1
ATOM 6932 O O . ASN D 1 165 ? 40.236 51.392 94.491 1.00 20.42 165 ASN D O 1
ATOM 6937 N N . ILE D 1 166 ? 39.125 51.452 92.526 1.00 18.15 166 ILE D N 1
ATOM 6938 C CA . ILE D 1 166 ? 40.170 52.162 91.794 1.00 17.14 166 ILE D CA 1
ATOM 6939 C C . ILE D 1 166 ? 40.036 53.657 92.015 1.00 16.68 166 ILE D C 1
ATOM 6940 O O . ILE D 1 166 ? 39.100 54.306 91.514 1.00 19.40 166 ILE D O 1
ATOM 6945 N N . THR D 1 167 ? 40.935 54.231 92.782 1.00 15.32 167 THR D N 1
ATOM 6946 C CA . THR D 1 167 ? 40.790 55.634 93.174 1.00 14.32 167 THR D CA 1
ATOM 6947 C C . THR D 1 167 ? 41.672 56.504 92.295 1.00 15.09 167 THR D C 1
ATOM 6948 O O . THR D 1 167 ? 42.520 56.014 91.549 1.00 12.82 167 THR D O 1
ATOM 6952 N N . GLU D 1 168 ? 41.546 57.820 92.460 1.00 15.28 168 GLU D N 1
ATOM 6953 C CA . GLU D 1 168 ? 42.386 58.716 91.688 1.00 15.42 168 GLU D CA 1
ATOM 6954 C C . GLU D 1 168 ? 43.878 58.611 92.223 1.00 15.05 168 GLU D C 1
ATOM 6955 O O . GLU D 1 168 ? 44.742 59.138 91.604 1.00 13.76 168 GLU D O 1
ATOM 6961 N N . ASN D 1 169 ? 44.135 57.932 93.361 1.00 13.08 169 ASN D N 1
ATOM 6962 C CA . ASN D 1 169 ? 45.542 57.693 93.806 1.00 14.91 169 ASN D CA 1
ATOM 6963 C C . ASN D 1 169 ? 46.196 56.495 93.143 1.00 12.94 169 ASN D C 1
ATOM 6964 O O . ASN D 1 169 ? 47.279 56.040 93.573 1.00 12.41 169 ASN D O 1
ATOM 6969 N N . MET D 1 170 ? 45.567 56.014 92.079 1.00 12.47 170 MET D N 1
ATOM 6970 C CA . MET D 1 170 ? 46.041 54.841 91.381 1.00 12.65 170 MET D CA 1
ATOM 6971 C C . MET D 1 170 ? 46.074 55.165 89.886 1.00 12.51 170 MET D C 1
ATOM 6972 O O . MET D 1 170 ? 45.349 56.033 89.434 1.00 13.36 170 MET D O 1
ATOM 6977 N N . ILE D 1 171 ? 46.979 54.501 89.165 1.00 12.98 171 ILE D N 1
ATOM 6978 C CA . ILE D 1 171 ? 47.130 54.577 87.690 1.00 13.26 171 ILE D CA 1
ATOM 6979 C C . ILE D 1 171 ? 47.373 53.122 87.253 1.00 13.80 171 ILE D C 1
ATOM 6980 O O . ILE D 1 171 ? 47.993 52.336 88.001 1.00 14.87 171 ILE D O 1
ATOM 6985 N N . CYS D 1 172 ? 46.827 52.738 86.121 1.00 14.44 172 CYS D N 1
ATOM 6986 C CA . CYS D 1 172 ? 46.764 51.375 85.713 1.00 15.80 172 CYS D CA 1
ATOM 6987 C C . CYS D 1 172 ? 47.418 51.270 84.346 1.00 15.47 172 CYS D C 1
ATOM 6988 O O . CYS D 1 172 ? 47.367 52.229 83.536 1.00 16.19 172 CYS D O 1
ATOM 6991 N N . ALA D 1 173 ? 48.016 50.106 84.070 1.00 15.55 173 ALA D N 1
ATOM 6992 C CA . ALA D 1 173 ? 48.742 49.909 82.813 1.00 16.99 173 ALA D CA 1
ATOM 6993 C C . ALA D 1 173 ? 48.659 48.410 82.496 1.00 18.31 173 ALA D C 1
ATOM 6994 O O . ALA D 1 173 ? 48.681 47.538 83.394 1.00 18.11 173 ALA D O 1
ATOM 6996 N N . GLY D 1 174 ? 48.484 48.110 81.221 1.00 20.96 174 GLY D N 1
ATOM 6997 C CA . GLY D 1 174 ? 48.354 46.704 80.794 1.00 20.15 174 GLY D CA 1
ATOM 6998 C C . GLY D 1 174 ? 47.753 46.598 79.397 1.00 22.31 174 GLY D C 1
ATOM 6999 O O . GLY D 1 174 ? 47.156 47.557 78.884 1.00 20.96 174 GLY D O 1
ATOM 7000 N N . TYR D 1 175 ? 47.914 45.433 78.779 1.00 23.98 175 TYR D N 1
ATOM 7001 C CA . TYR D 1 175 ? 47.418 45.188 77.420 1.00 26.30 175 TYR D CA 1
ATOM 7002 C C . TYR D 1 175 ? 46.024 44.541 77.449 1.00 27.23 175 TYR D C 1
ATOM 7003 O O . TYR D 1 175 ? 45.731 43.689 78.312 1.00 24.40 175 TYR D O 1
ATOM 7012 N N . GLU D 1 176 ? 45.160 44.900 76.502 1.00 27.45 176 GLU D N 1
ATOM 7013 C CA . GLU D 1 176 ? 43.842 44.231 76.459 1.00 29.23 176 GLU D CA 1
ATOM 7014 C C . GLU D 1 176 ? 44.035 42.706 76.404 1.00 29.56 176 GLU D C 1
ATOM 7015 O O . GLU D 1 176 ? 43.269 41.911 77.006 1.00 28.23 176 GLU D O 1
ATOM 7021 N N . GLU D 1 177 ? 45.053 42.291 75.646 1.00 31.71 177 GLU D N 1
ATOM 7022 C CA . GLU D 1 177 ? 45.249 40.840 75.408 1.00 33.22 177 GLU D CA 1
ATOM 7023 C C . GLU D 1 177 ? 45.999 40.166 76.566 1.00 32.14 177 GLU D C 1
ATOM 7024 O O . GLU D 1 177 ? 46.119 38.949 76.574 1.00 30.29 177 GLU D O 1
ATOM 7030 N N . GLY D 1 178 ? 46.476 40.932 77.540 1.00 28.52 178 GLY D N 1
ATOM 7031 C CA . GLY D 1 178 ? 47.304 40.344 78.635 1.00 28.70 178 GLY D CA 1
ATOM 7032 C C . GLY D 1 178 ? 48.724 39.994 78.194 1.00 28.56 178 GLY D C 1
ATOM 7033 O O . GLY D 1 178 ? 49.164 40.474 77.162 1.00 29.57 178 GLY D O 1
ATOM 7034 N N . GLY D 1 179 ? 49.452 39.184 78.970 1.00 26.85 179 GLY D N 1
ATOM 7035 C CA . GLY D 1 179 ? 50.789 38.666 78.538 1.00 29.53 179 GLY D CA 1
ATOM 7036 C C . GLY D 1 179 ? 52.025 39.415 79.028 1.00 27.85 179 GLY D C 1
ATOM 7037 O O . GLY D 1 179 ? 53.150 38.911 78.988 1.00 28.15 179 GLY D O 1
ATOM 7038 N N . ILE D 1 180 ? 51.830 40.657 79.461 1.00 26.00 180 ILE D N 1
ATOM 7039 C CA . ILE D 1 180 ? 52.973 41.505 79.864 1.00 24.89 180 ILE D CA 1
ATOM 7040 C C . ILE D 1 180 ? 52.518 42.361 81.055 1.00 21.80 180 ILE D C 1
ATOM 7041 O O . ILE D 1 180 ? 51.534 43.101 80.909 1.00 21.43 180 ILE D O 1
ATOM 7046 N N . ASP D 1 181 ? 53.184 42.255 82.208 1.00 22.94 181 ASP D N 1
ATOM 7047 C CA . ASP D 1 181 ? 52.661 42.886 83.433 1.00 22.21 181 ASP D CA 1
ATOM 7048 C C . ASP D 1 181 ? 53.742 42.830 84.501 1.00 21.18 181 ASP D C 1
ATOM 7049 O O . ASP D 1 181 ? 54.713 42.084 84.356 1.00 21.14 181 ASP D O 1
ATOM 7054 N N . SER D 1 182 ? 53.573 43.609 85.574 1.00 18.98 182 SER D N 1
ATOM 7055 C CA . SER D 1 182 ? 54.363 43.456 86.782 1.00 18.96 182 SER D CA 1
ATOM 7056 C C . SER D 1 182 ? 53.805 42.252 87.544 1.00 20.88 182 SER D C 1
ATOM 7057 O O . SER D 1 182 ? 52.646 41.839 87.289 1.00 20.66 182 SER D O 1
ATOM 7060 N N . CYS D 1 183 ? 54.577 41.676 88.469 1.00 19.85 183 CYS D N 1
ATOM 7061 C CA . CYS D 1 183 ? 54.110 40.465 89.166 1.00 20.99 183 CYS D CA 1
ATOM 7062 C C . CYS D 1 183 ? 54.792 40.394 90.523 1.00 20.64 183 CYS D C 1
ATOM 7063 O O . CYS D 1 183 ? 55.478 41.310 90.930 1.00 18.51 183 CYS D O 1
ATOM 7066 N N . GLN D 1 184 ? 54.635 39.269 91.223 1.00 22.78 184 GLN D N 1
ATOM 7067 C CA . GLN D 1 184 ? 55.080 39.169 92.623 1.00 23.92 184 GLN D CA 1
ATOM 7068 C C . GLN D 1 184 ? 56.553 39.416 92.775 1.00 22.59 184 GLN D C 1
ATOM 7069 O O . GLN D 1 184 ? 57.362 38.787 92.074 1.00 24.38 184 GLN D O 1
ATOM 7075 N N . GLY D 1 185 ? 56.940 40.275 93.705 1.00 19.98 185 GLY D N 1
ATOM 7076 C CA . GLY D 1 185 ? 58.382 40.614 93.795 1.00 19.78 185 GLY D CA 1
ATOM 7077 C C . GLY D 1 185 ? 58.759 41.857 92.987 1.00 18.88 185 GLY D C 1
ATOM 7078 O O . GLY D 1 185 ? 59.831 42.413 93.203 1.00 18.05 185 GLY D O 1
ATOM 7079 N N . ASP D 1 186 ? 57.872 42.304 92.065 1.00 17.11 186 ASP D N 1
ATOM 7080 C CA . ASP D 1 186 ? 58.081 43.617 91.403 1.00 17.16 186 ASP D CA 1
ATOM 7081 C C . ASP D 1 186 ? 57.534 44.820 92.194 1.00 16.85 186 ASP D C 1
ATOM 7082 O O . ASP D 1 186 ? 57.908 45.981 91.893 1.00 16.08 186 ASP D O 1
ATOM 7087 N N . SER D 1 187 ? 56.657 44.555 93.184 1.00 16.97 187 SER D N 1
ATOM 7088 C CA . SER D 1 187 ? 56.047 45.655 94.004 1.00 17.56 187 SER D CA 1
ATOM 7089 C C . SER D 1 187 ? 57.095 46.635 94.505 1.00 16.73 187 SER D C 1
ATOM 7090 O O . SER D 1 187 ? 58.223 46.221 94.832 1.00 15.33 187 SER D O 1
ATOM 7093 N N . GLY D 1 188 ? 56.670 47.925 94.549 1.00 15.13 188 GLY D N 1
ATOM 7094 C CA . GLY D 1 188 ? 57.470 49.040 95.012 1.00 14.19 188 GLY D CA 1
ATOM 7095 C C . GLY D 1 188 ? 58.353 49.602 93.951 1.00 13.81 188 GLY D C 1
ATOM 7096 O O . GLY D 1 188 ? 58.877 50.702 94.110 1.00 13.68 188 GLY D O 1
ATOM 7097 N N . GLY D 1 189 ? 58.507 48.852 92.861 1.00 14.28 189 GLY D N 1
ATOM 7098 C CA . GLY D 1 189 ? 59.330 49.233 91.639 1.00 14.57 189 GLY D CA 1
ATOM 7099 C C . GLY D 1 189 ? 58.607 50.362 90.868 1.00 14.43 189 GLY D C 1
ATOM 7100 O O . GLY D 1 189 ? 57.400 50.641 91.115 1.00 15.10 189 GLY D O 1
ATOM 7101 N N . PRO D 1 190 ? 59.336 51.049 89.949 1.00 14.75 190 PRO D N 1
ATOM 7102 C CA . PRO D 1 190 ? 58.722 52.147 89.180 1.00 14.54 190 PRO D CA 1
ATOM 7103 C C . PRO D 1 190 ? 57.861 51.789 87.962 1.00 16.46 190 PRO D C 1
ATOM 7104 O O . PRO D 1 190 ? 58.120 50.779 87.203 1.00 17.11 190 PRO D O 1
ATOM 7108 N N . LEU D 1 191 ? 56.894 52.668 87.711 1.00 15.09 191 LEU D N 1
ATOM 7109 C CA . LEU D 1 191 ? 56.275 52.678 86.424 1.00 16.09 191 LEU D CA 1
ATOM 7110 C C . LEU D 1 191 ? 56.823 53.996 85.851 1.00 16.97 191 LEU D C 1
ATOM 7111 O O . LEU D 1 191 ? 56.573 55.036 86.430 1.00 17.54 191 LEU D O 1
ATOM 7116 N N . MET D 1 192 ? 57.547 53.949 84.748 1.00 17.67 192 MET D N 1
ATOM 7117 C CA . MET D 1 192 ? 58.189 55.182 84.291 1.00 19.16 192 MET D CA 1
ATOM 7118 C C . MET D 1 192 ? 57.832 55.554 82.863 1.00 19.76 192 MET D C 1
ATOM 7119 O O . MET D 1 192 ? 57.774 54.702 81.985 1.00 20.49 192 MET D O 1
ATOM 7124 N N . CYS D 1 193 ? 57.626 56.862 82.639 1.00 20.71 193 CYS D N 1
ATOM 7125 C CA . CYS D 1 193 ? 57.135 57.351 81.392 1.00 21.96 193 CYS D CA 1
ATOM 7126 C C . CYS D 1 193 ? 58.070 58.466 80.969 1.00 23.83 193 CYS D C 1
ATOM 7127 O O . CYS D 1 193 ? 58.563 59.253 81.802 1.00 22.61 193 CYS D O 1
ATOM 7130 N N . GLN D 1 194 ? 58.363 58.503 79.682 1.00 26.83 194 GLN D N 1
ATOM 7131 C CA . GLN D 1 194 ? 59.374 59.440 79.191 1.00 29.81 194 GLN D CA 1
ATOM 7132 C C . GLN D 1 194 ? 58.651 60.641 78.579 1.00 32.62 194 GLN D C 1
ATOM 7133 O O . GLN D 1 194 ? 57.698 60.480 77.829 1.00 32.56 194 GLN D O 1
ATOM 7139 N N . GLU D 1 195 ? 59.043 61.850 78.956 1.00 35.45 195 GLU D N 1
ATOM 7140 C CA . GLU D 1 195 ? 58.419 63.018 78.338 1.00 38.99 195 GLU D CA 1
ATOM 7141 C C . GLU D 1 195 ? 59.508 63.982 78.003 1.00 39.09 195 GLU D C 1
ATOM 7142 O O . GLU D 1 195 ? 60.363 64.286 78.846 1.00 35.66 195 GLU D O 1
ATOM 7148 N N . ASN D 1 196 ? 59.512 64.426 76.747 1.00 41.95 196 ASN D N 1
ATOM 7149 C CA . ASN D 1 196 ? 60.607 65.269 76.256 1.00 44.30 196 ASN D CA 1
ATOM 7150 C C . ASN D 1 196 ? 62.004 64.839 76.698 1.00 43.31 196 ASN D C 1
ATOM 7151 O O . ASN D 1 196 ? 62.721 65.607 77.348 1.00 43.45 196 ASN D O 1
ATOM 7156 N N . ASN D 1 197 ? 62.376 63.606 76.373 1.00 43.48 197 ASN D N 1
ATOM 7157 C CA . ASN D 1 197 ? 63.659 63.035 76.837 1.00 46.95 197 ASN D CA 1
ATOM 7158 C C . ASN D 1 197 ? 64.005 63.128 78.323 1.00 45.26 197 ASN D C 1
ATOM 7159 O O . ASN D 1 197 ? 65.199 63.144 78.691 1.00 43.73 197 ASN D O 1
ATOM 7164 N N . ARG D 1 198 ? 62.974 63.199 79.168 1.00 40.17 198 ARG D N 1
ATOM 7165 C CA . ARG D 1 198 ? 63.198 62.955 80.584 1.00 39.81 198 ARG D CA 1
ATOM 7166 C C . ARG D 1 198 ? 62.310 61.802 81.029 1.00 33.71 198 ARG D C 1
ATOM 7167 O O . ARG D 1 198 ? 61.203 61.631 80.517 1.00 32.78 198 ARG D O 1
ATOM 7175 N N . TRP D 1 199 ? 62.843 60.979 81.911 1.00 27.50 199 TRP D N 1
ATOM 7176 C CA . TRP D 1 199 ? 62.054 59.863 82.486 1.00 25.07 199 TRP D CA 1
ATOM 7177 C C . TRP D 1 199 ? 61.447 60.330 83.758 1.00 22.59 199 TRP D C 1
ATOM 7178 O O . TRP D 1 199 ? 62.113 60.996 84.565 1.00 21.79 199 TRP D O 1
ATOM 7189 N N . PHE D 1 200 ? 60.176 59.964 83.962 1.00 21.38 200 PHE D N 1
ATOM 7190 C CA . PHE D 1 200 ? 59.446 60.411 85.137 1.00 20.22 200 PHE D CA 1
ATOM 7191 C C . PHE D 1 200 ? 58.902 59.166 85.860 1.00 17.66 200 PHE D C 1
ATOM 7192 O O . PHE D 1 200 ? 58.436 58.201 85.208 1.00 18.06 200 PHE D O 1
ATOM 7200 N N . LEU D 1 201 ? 58.910 59.252 87.192 1.00 15.84 201 LEU D N 1
ATOM 7201 C CA . LEU D 1 201 ? 58.303 58.196 88.035 1.00 14.33 201 LEU D CA 1
ATOM 7202 C C . LEU D 1 201 ? 56.802 58.416 88.047 1.00 13.85 201 LEU D C 1
ATOM 7203 O O . LEU D 1 201 ? 56.323 59.210 88.845 1.00 15.63 201 LEU D O 1
ATOM 7208 N N . ALA D 1 202 ? 56.041 57.803 87.161 1.00 13.83 202 ALA D N 1
ATOM 7209 C CA . ALA D 1 202 ? 54.574 57.971 87.103 1.00 13.24 202 ALA D CA 1
ATOM 7210 C C . ALA D 1 202 ? 53.794 57.096 88.105 1.00 12.38 202 ALA D C 1
ATOM 7211 O O . ALA D 1 202 ? 52.709 57.477 88.565 1.00 12.79 202 ALA D O 1
ATOM 7213 N N . GLY D 1 203 ? 54.311 55.908 88.410 1.00 11.73 203 GLY D N 1
ATOM 7214 C CA . GLY D 1 203 ? 53.580 54.942 89.298 1.00 12.47 203 GLY D CA 1
ATOM 7215 C C . GLY D 1 203 ? 54.595 54.128 90.115 1.00 12.39 203 GLY D C 1
ATOM 7216 O O . GLY D 1 203 ? 55.812 54.155 89.819 1.00 13.15 203 GLY D O 1
ATOM 7217 N N . VAL D 1 204 ? 54.081 53.509 91.171 1.00 12.29 204 VAL D N 1
ATOM 7218 C CA . VAL D 1 204 ? 54.834 52.599 92.022 1.00 11.45 204 VAL D CA 1
ATOM 7219 C C . VAL D 1 204 ? 54.037 51.336 92.008 1.00 11.68 204 VAL D C 1
ATOM 7220 O O . VAL D 1 204 ? 52.849 51.307 92.382 1.00 11.53 204 VAL D O 1
ATOM 7224 N N . THR D 1 205 ? 54.665 50.239 91.625 1.00 12.16 205 THR D N 1
ATOM 7225 C CA . THR D 1 205 ? 53.965 48.941 91.452 1.00 12.24 205 THR D CA 1
ATOM 7226 C C . THR D 1 205 ? 53.247 48.507 92.726 1.00 12.64 205 THR D C 1
ATOM 7227 O O . THR D 1 205 ? 53.900 48.385 93.787 1.00 12.63 205 THR D O 1
ATOM 7231 N N . SER D 1 206 ? 51.921 48.303 92.600 1.00 12.63 206 SER D N 1
ATOM 7232 C CA . SER D 1 206 ? 51.046 48.151 93.777 1.00 13.91 206 SER D CA 1
ATOM 7233 C C . SER D 1 206 ? 50.362 46.783 93.835 1.00 14.44 206 SER D C 1
ATOM 7234 O O . SER D 1 206 ? 50.662 45.991 94.760 1.00 15.29 206 SER D O 1
ATOM 7237 N N . PHE D 1 207 ? 49.440 46.478 92.924 1.00 13.67 207 PHE D N 1
ATOM 7238 C CA . PHE D 1 207 ? 48.745 45.186 92.987 1.00 15.47 207 PHE D CA 1
ATOM 7239 C C . PHE D 1 207 ? 48.118 44.891 91.632 1.00 15.93 207 PHE D C 1
ATOM 7240 O O . PHE D 1 207 ? 48.075 45.772 90.690 1.00 15.15 207 PHE D O 1
ATOM 7248 N N . GLY D 1 208 ? 47.588 43.682 91.523 1.00 17.90 208 GLY D N 1
ATOM 7249 C CA . GLY D 1 208 ? 46.865 43.281 90.326 1.00 18.21 208 GLY D CA 1
ATOM 7250 C C . GLY D 1 208 ? 46.036 42.072 90.659 1.00 22.12 208 GLY D C 1
ATOM 7251 O O . GLY D 1 208 ? 46.224 41.482 91.725 1.00 20.89 208 GLY D O 1
ATOM 7252 N N . TYR D 1 209 ? 45.111 41.685 89.759 1.00 23.19 209 TYR D N 1
ATOM 7253 C CA . TYR D 1 209 ? 44.377 40.401 89.923 1.00 23.98 209 TYR D CA 1
ATOM 7254 C C . TYR D 1 209 ? 45.239 39.346 89.193 1.00 24.70 209 TYR D C 1
ATOM 7255 O O . TYR D 1 209 ? 45.277 39.330 87.973 1.00 25.52 209 TYR D O 1
ATOM 7264 N N . GLU D 1 210 ? 45.967 38.517 89.945 1.00 24.29 210 GLU D N 1
ATOM 7265 C CA . GLU D 1 210 ? 47.021 37.660 89.362 1.00 25.66 210 GLU D CA 1
ATOM 7266 C C . GLU D 1 210 ? 47.988 38.522 88.530 1.00 25.07 210 GLU D C 1
ATOM 7267 O O . GLU D 1 210 ? 48.235 39.655 88.906 1.00 22.70 210 GLU D O 1
ATOM 7273 N N . CYS D 1 211 ? 48.518 38.006 87.412 1.00 24.75 211 CYS D N 1
ATOM 7274 C CA . CYS D 1 211 ? 49.459 38.769 86.607 1.00 25.70 211 CYS D CA 1
ATOM 7275 C C . CYS D 1 211 ? 49.233 38.402 85.181 1.00 26.37 211 CYS D C 1
ATOM 7276 O O . CYS D 1 211 ? 49.003 37.237 84.867 1.00 27.26 211 CYS D O 1
ATOM 7279 N N . ALA D 1 212 ? 49.255 39.399 84.315 1.00 24.68 212 ALA D N 1
ATOM 7280 C CA . ALA D 1 212 ? 49.315 39.160 82.871 1.00 24.85 212 ALA D CA 1
ATOM 7281 C C . ALA D 1 212 ? 48.074 38.578 82.203 1.00 25.63 212 ALA D C 1
ATOM 7282 O O . ALA D 1 212 ? 48.127 38.226 81.056 1.00 26.07 212 ALA D O 1
ATOM 7284 N N . LEU D 1 213 ? 46.937 38.559 82.901 1.00 26.63 213 LEU D N 1
ATOM 7285 C CA . LEU D 1 213 ? 45.651 38.113 82.328 1.00 28.07 213 LEU D CA 1
ATOM 7286 C C . LEU D 1 213 ? 45.071 39.094 81.325 1.00 27.48 213 LEU D C 1
ATOM 7287 O O . LEU D 1 213 ? 45.325 40.309 81.447 1.00 27.36 213 LEU D O 1
ATOM 7292 N N . PRO D 1 214 ? 44.309 38.585 80.310 1.00 28.18 214 PRO D N 1
ATOM 7293 C CA . PRO D 1 214 ? 43.590 39.490 79.384 1.00 27.59 214 PRO D CA 1
ATOM 7294 C C . PRO D 1 214 ? 42.602 40.381 80.164 1.00 26.04 214 PRO D C 1
ATOM 7295 O O . PRO D 1 214 ? 42.027 39.929 81.147 1.00 25.03 214 PRO D O 1
ATOM 7299 N N . ASN D 1 215 ? 42.502 41.660 79.792 1.00 26.42 215 ASN D N 1
ATOM 7300 C CA . ASN D 1 215 ? 41.624 42.596 80.470 1.00 26.57 215 ASN D CA 1
ATOM 7301 C C . ASN D 1 215 ? 41.765 42.683 81.983 1.00 25.55 215 ASN D C 1
ATOM 7302 O O . ASN D 1 215 ? 40.760 42.919 82.701 1.00 25.67 215 ASN D O 1
ATOM 7307 N N . ARG D 1 216 ? 42.982 42.495 82.462 1.00 21.94 216 ARG D N 1
ATOM 7308 C CA . ARG D 1 216 ? 43.229 42.685 83.872 1.00 22.51 216 ARG D CA 1
ATOM 7309 C C . ARG D 1 216 ? 44.502 43.559 83.988 1.00 21.27 216 ARG D C 1
ATOM 7310 O O . ARG D 1 216 ? 45.612 43.092 83.780 1.00 22.56 216 ARG D O 1
ATOM 7318 N N . PRO D 1 217 ? 44.334 44.861 84.211 1.00 20.15 217 PRO D N 1
ATOM 7319 C CA . PRO D 1 217 ? 45.575 45.667 84.151 1.00 20.08 217 PRO D CA 1
ATOM 7320 C C . PRO D 1 217 ? 46.350 45.653 85.487 1.00 18.16 217 PRO D C 1
ATOM 7321 O O . PRO D 1 217 ? 45.760 45.395 86.505 1.00 19.81 217 PRO D O 1
ATOM 7325 N N . GLY D 1 218 ? 47.632 45.981 85.467 1.00 18.23 218 GLY D N 1
ATOM 7326 C CA . GLY D 1 218 ? 48.404 46.216 86.704 1.00 17.66 218 GLY D CA 1
ATOM 7327 C C . GLY D 1 218 ? 48.012 47.589 87.300 1.00 15.68 218 GLY D C 1
ATOM 7328 O O . GLY D 1 218 ? 47.683 48.520 86.533 1.00 15.78 218 GLY D O 1
ATOM 7329 N N . VAL D 1 219 ? 48.007 47.685 88.636 1.00 14.10 219 VAL D N 1
ATOM 7330 C CA . VAL D 1 219 ? 47.596 48.888 89.342 1.00 12.98 219 VAL D CA 1
ATOM 7331 C C . VAL D 1 219 ? 48.847 49.380 90.077 1.00 12.76 219 VAL D C 1
ATOM 7332 O O . VAL D 1 219 ? 49.650 48.586 90.568 1.00 13.69 219 VAL D O 1
ATOM 7336 N N . TYR D 1 220 ? 49.056 50.686 90.003 1.00 12.68 220 TYR D N 1
ATOM 7337 C CA . TYR D 1 220 ? 50.258 51.342 90.476 1.00 11.81 220 TYR D CA 1
ATOM 7338 C C . TYR D 1 220 ? 49.798 52.541 91.322 1.00 10.83 220 TYR D C 1
ATOM 7339 O O . TYR D 1 220 ? 48.787 53.129 91.006 1.00 11.21 220 TYR D O 1
ATOM 7348 N N . ALA D 1 221 ? 50.496 52.865 92.396 1.00 9.98 221 ALA D N 1
ATOM 7349 C CA . ALA D 1 221 ? 50.229 54.159 93.073 1.00 9.97 221 ALA D CA 1
ATOM 7350 C C . ALA D 1 221 ? 50.564 55.326 92.115 1.00 9.61 221 ALA D C 1
ATOM 7351 O O . ALA D 1 221 ? 51.650 55.388 91.523 1.00 9.48 221 ALA D O 1
ATOM 7353 N N . ARG D 1 222 ? 49.655 56.262 91.993 1.00 9.46 222 ARG D N 1
ATOM 7354 C CA . ARG D 1 222 ? 49.834 57.379 91.016 1.00 10.04 222 ARG D CA 1
ATOM 7355 C C . ARG D 1 222 ? 50.712 58.468 91.654 1.00 10.49 222 ARG D C 1
ATOM 7356 O O . ARG D 1 222 ? 50.254 59.239 92.487 1.00 11.85 222 ARG D O 1
ATOM 7364 N N . VAL D 1 223 ? 51.986 58.542 91.301 1.00 11.52 223 VAL D N 1
ATOM 7365 C CA . VAL D 1 223 ? 52.962 59.318 92.019 1.00 11.64 223 VAL D CA 1
ATOM 7366 C C . VAL D 1 223 ? 52.701 60.838 91.951 1.00 14.31 223 VAL D C 1
ATOM 7367 O O . VAL D 1 223 ? 52.933 61.575 92.921 1.00 16.07 223 VAL D O 1
ATOM 7371 N N . SER D 1 224 ? 52.113 61.316 90.857 1.00 15.25 224 SER D N 1
ATOM 7372 C CA . SER D 1 224 ? 51.774 62.738 90.852 1.00 15.54 224 SER D CA 1
ATOM 7373 C C . SER D 1 224 ? 50.876 63.143 92.030 1.00 16.72 224 SER D C 1
ATOM 7374 O O . SER D 1 224 ? 50.923 64.308 92.426 1.00 16.48 224 SER D O 1
ATOM 7377 N N . ARG D 1 225 ? 50.015 62.254 92.541 1.00 15.85 225 ARG D N 1
ATOM 7378 C CA . ARG D 1 225 ? 49.205 62.617 93.688 1.00 17.66 225 ARG D CA 1
ATOM 7379 C C . ARG D 1 225 ? 49.992 62.789 94.990 1.00 17.79 225 ARG D C 1
ATOM 7380 O O . ARG D 1 225 ? 49.439 63.247 96.002 1.00 19.30 225 ARG D O 1
ATOM 7388 N N . PHE D 1 226 ? 51.256 62.407 94.987 1.00 16.07 226 PHE D N 1
ATOM 7389 C CA . PHE D 1 226 ? 52.076 62.305 96.232 1.00 15.80 226 PHE D CA 1
ATOM 7390 C C . PHE D 1 226 ? 53.352 63.133 96.014 1.00 17.90 226 PHE D C 1
ATOM 7391 O O . PHE D 1 226 ? 54.219 63.174 96.858 1.00 16.96 226 PHE D O 1
ATOM 7399 N N . THR D 1 227 ? 53.486 63.772 94.843 1.00 18.77 227 THR D N 1
ATOM 7400 C CA . THR D 1 227 ? 54.741 64.527 94.573 1.00 20.95 227 THR D CA 1
ATOM 7401 C C . THR D 1 227 ? 55.118 65.588 95.651 1.00 21.37 227 THR D C 1
ATOM 7402 O O . THR D 1 227 ? 56.293 65.676 96.090 1.00 21.04 227 THR D O 1
ATOM 7406 N N . GLU D 1 228 ? 54.143 66.332 96.112 1.00 21.27 228 GLU D N 1
ATOM 7407 C CA . GLU D 1 228 ? 54.362 67.297 97.184 1.00 23.63 228 GLU D CA 1
ATOM 7408 C C . GLU D 1 228 ? 54.846 66.635 98.509 1.00 22.56 228 GLU D C 1
ATOM 7409 O O . GLU D 1 228 ? 55.857 67.031 99.109 1.00 23.77 228 GLU D O 1
ATOM 7415 N N . TRP D 1 229 ? 54.141 65.612 98.933 1.00 21.24 229 TRP D N 1
ATOM 7416 C CA . TRP D 1 229 ? 54.480 64.833 100.114 1.00 21.29 229 TRP D CA 1
ATOM 7417 C C . TRP D 1 229 ? 55.890 64.238 99.970 1.00 20.62 229 TRP D C 1
ATOM 7418 O O . TRP D 1 229 ? 56.753 64.391 100.821 1.00 21.03 229 TRP D O 1
ATOM 7429 N N . ILE D 1 230 ? 56.179 63.600 98.841 1.00 19.17 230 ILE D N 1
ATOM 7430 C CA . ILE D 1 230 ? 57.551 63.093 98.604 1.00 18.87 230 ILE D CA 1
ATOM 7431 C C . ILE D 1 230 ? 58.626 64.219 98.690 1.00 20.24 230 ILE D C 1
ATOM 7432 O O . ILE D 1 230 ? 59.663 64.097 99.349 1.00 20.08 230 ILE D O 1
ATOM 7437 N N . GLN D 1 231 ? 58.386 65.308 97.984 1.00 21.40 231 GLN D N 1
ATOM 7438 C CA . GLN D 1 231 ? 59.316 66.476 97.994 1.00 24.18 231 GLN D CA 1
ATOM 7439 C C . GLN D 1 231 ? 59.574 67.015 99.388 1.00 25.90 231 GLN D C 1
ATOM 7440 O O . GLN D 1 231 ? 60.662 67.493 99.662 1.00 27.82 231 GLN D O 1
ATOM 7446 N N . SER D 1 232 ? 58.593 66.918 100.283 1.00 25.66 232 SER D N 1
ATOM 7447 C CA . SER D 1 232 ? 58.798 67.423 101.623 1.00 27.17 232 SER D CA 1
ATOM 7448 C C . SER D 1 232 ? 59.927 66.723 102.327 1.00 28.38 232 SER D C 1
ATOM 7449 O O . SER D 1 232 ? 60.378 67.217 103.314 1.00 29.44 232 SER D O 1
ATOM 7452 N N . PHE D 1 233 ? 60.322 65.529 101.872 1.00 26.81 233 PHE D N 1
ATOM 7453 C CA . PHE D 1 233 ? 61.412 64.806 102.471 1.00 27.97 233 PHE D CA 1
ATOM 7454 C C . PHE D 1 233 ? 62.740 65.222 101.847 1.00 29.00 233 PHE D C 1
ATOM 7455 O O . PHE D 1 233 ? 63.765 65.021 102.475 1.00 29.14 233 PHE D O 1
ATOM 7463 N N . LEU D 1 234 ? 62.746 65.729 100.612 1.00 28.41 234 LEU D N 1
ATOM 7464 C CA . LEU D 1 234 ? 64.045 65.789 99.906 1.00 30.59 234 LEU D CA 1
ATOM 7465 C C . LEU D 1 234 ? 64.976 66.932 100.386 1.00 36.00 234 LEU D C 1
ATOM 7466 O O . LEU D 1 234 ? 64.710 68.081 100.094 1.00 36.90 234 LEU D O 1
#

Organism: Homo sapiens (NCBI:txid9606)

Sequence (938 aa):
IVGGSDAKEGAWPWVVGLYYDDRLLCGASLVSSDWLVSAAHCVYGRNLEPSKWTAILGLHMKSNLTSPQTVPRLLIDEIVINPHYNRRRRKDNDIAMMHLEFKVNYTDYIQQPISLPEENQVFPPGRNCSIAGWGTVVVYQGTTADILQEADVPLLSNERCQQQMPEYNITENMICAGYEEGGIDSSCQGDSSGGPLMCQENNRWFLAGVTSSFGYECALPNRPGVYARVSRFTTEWIQSFLHIVGGSDAKEGAWPWVVGLYYDDRLLCGASLVSSDWLVSAAHCVYGRNLEPSKWTAILGLHMKSNLTSPQTTVPRLIDEIVINPHYNRRRKDNDIAMMHLEFKVNYTDYIQPISLPEENQVFPPGRNCSIAGWGTVVYQGTTADILQEADVPLLSNERCQQQMPEYNITENMICAGYEEGGIDSSCQQGDSSGGPLMCQENNRWFLAGVTSFGYECALPNRPGVYARVSRFTTEEWIQSFLHIVGGSDAKEGAWPWVVGLYYDDDRLLCGASLVSSDWLVSAAHCVYGRNLEPSKWTAILGLHMKSNLTSPQTVPRLIDEIVINPHYNRRRRKDNDIAMMHLEFKVNYTDYIQPISLPEENQVFPPGRNCSIAGWGTVVYQGTTADILQEADVPLLSNERCQQQQMPEYNITENMICAGYEEGGIDSSCQGDSGGPLMCQENNRWFLAGVTSFGYECALPNRPGVYARVSRFTEWIQSFLIVGGSDAKEGAWPWVVGLYYDDRLLCGASLVSSDWLVSAAHCVYGRNLEPSKWTAILGLHMKSNLTSPQTVPRLIDEIVINPHYNRRRKDNDIAMMHLEFKVNYTDYIQPISLPEENQVFPPGRNCSIAGWGTVVYQGTTADILQEADVPLLSNERCQQQMPEYNITENMICAGYEEGGIDSCQGDSGGPLMCQENNRWFLAGVTSFGYECALPNRPGVYARVSRFTEWIQSFL

CATH classification: 2.40.10.10 (+1 more: 2.40.10.10)

Foldseek 3Di:
DAQFAFDDQLRQQQWKFKDAPRDRFEIWGAADQWKTKFWCVSPPPPCPQQQRMKIWGSDFFQPPPPDVRIDIFGWRHKAQDPPQDVVQLFSTMIMTTTPDTDDADSRHDGAAAADVVHDQDAFAKWKAKFQQAHAFVHGTHRGITMDIWGWHDLVLQCVLVVVHDRDPQKTWTHAQQFRDADAGSHFGTFRWDDDPRGIHRQWTFGDWDGHRHHSTITMTGGRSVCVVVNVVPHD/DAQFAFDDQLRQQQWKFKDAPRDRFEIWGAAAQWKIKFFQVSCPPPFQPAQRMKIKGSDFFQVPSDDPRIDIFTWGHKAQDPPQDPVQLFSGMIMTTGPDTDDADSRHDGAAADALPDDDDFFAKWKAKFQQDHAFVDDTHRGITMHIWTWHDLVLQCVLVVVHDRDPQKTWTAAQQFRDWDAGSHFGTFGWHDDPNGIHRQWTFGDWDTHRHRSTITMTGGRSNCVVVVVVPVD/DAQWAFDDQLPQQQWKFKDAQNHGFEIWGAAFQWKIKFWQVSCVVPFPAQQSIKIKGSDFFQVPSPDVRIDIFGWHHKAQPPPQDVVQLFSGMIMTTTPDTDDADSRHDGAAADAQVDDPDFFAKWKAKFQQAHAFVHDTHGGITMDIWGWHDLVLQCVLCVVHDSDPQKTWTAAQQFRDADAGSHGGTFGWHDDPNGIHRQWGFGAWDTHRHHSTITMTGGRSVCVVVVVVVD/DAQWAFDDQLPQQQWKFKDAPNRRQEIWGAADQWKIKFFQVSCVPPFPQQQSIKIKGSDFFQVDSPPPRIDIFGWHHKAQPPPQDPVQLFSGMIMTTTPDTDDDDSRHDGAAADALPDDDDFFAKWKAKFQQAHAQVHDTHRGITMDIWTWHDLVLQCVLCVVHDRDPQKTWTADQQFRDADAGSHGGTFTWHADPNGIYRQWGFGDWDGHRHRSTITMTGGRSNCVVVVVVVD